Protein AF-0000000068873895 (afdb_homodimer)

Sequence (1008 aa):
MHIALLTNPASGQANVHFATAQELVSQGHRVTFLSAESCGSKVSRFRQCQPLSRQSLVHFISLGSAQIIQDYTKLAQVELSTMQGEPGSIRSLLTGINGAFGPSEIYADVANKVSATLEELDPDMVCVDCFSSPYIHGTRMAQRKHIVFVPCSPGLTASRGSFIPYPIAGNRKRSWGTLFENAVLQAHEFVHSRTDAKRRAKRRLLLKGFKLKSFGHSEDTWILPPYWKDDNCVAGVHFNTLGLADCPEQPSKLAFVGAGLCPDMSPVSSDPDEDVTWMNQALALEEDVVYMNMGSMFIWREEDFWNCMRAFQYVSEKLQGRVRFLVKINSPMAAVTDASLHFTIPQQDLPACVRLTHWVKNQAAIYSHPALRVFIHHGGGNSFNEAVHFGLPQLVLSQWFDTHEYGYCAEKFGLGFRSRRPPAIERRDVESKLLRMLGTEWPVYKENCMAWAVRSQIGGGAAAAARLVLAHAEQGSRSVSSQSSRKSSMCYLKEERFHEKTLVMHIALLTNPASGQANVHFATAQELVSQGHRVTFLSAESCGSKVSRFRQCQPLSRQSLVHFISLGSAQIIQDYTKLAQVELSTMQGEPGSIRSLLTGINGAFGPSEIYADVANKVSATLEELDPDMVCVDCFSSPYIHGTRMAQRKHIVFVPCSPGLTASRGSFIPYPIAGNRKRSWGTLFENAVLQAHEFVHSRTDAKRRAKRRLLLKGFKLKSFGHSEDTWILPPYWKDDNCVAGVHFNTLGLADCPEQPSKLAFVGAGLCPDMSPVSSDPDEDVTWMNQALALEEDVVYMNMGSMFIWREEDFWNCMRAFQYVSEKLQGRVRFLVKINSPMAAVTDASLHFTIPQQDLPACVRLTHWVKNQAAIYSHPALRVFIHHGGGNSFNEAVHFGLPQLVLSQWFDTHEYGYCAEKFGLGFRSRRPPAIERRDVESKLLRMLGTEWPVYKENCMAWAVRSQIGGGAAAAARLVLAHAEQGSRSVSSQSSRKSSMCYLKEERFHEKTLV

pLDDT: mean 89.48, std 14.22, range [26.8, 98.88]

Foldseek 3Di:
DEEEEEFFQACLFVQLVQLLVVLQLVVPAAYEYEAAPVNVVVQVLSLVPDDPVRSVRGHYDHLYHDPLGHHLLVVCLQCVVQLFDFQLDPSNQVSLLVSNQPDPVVLVSSLCSLLVVCVVVVGLEYEYEQQNVSNLLSCVLNVAQYEYEALFAQLVQADDDQQCARQRHPDHPSDPVRNVSVVVSVVVLVVCLPPPPSNVVQVCCSCVVSVDDDPDSSQSRGSGHNSCPDPSHQAYEYQDFQPLASRNHGDPRYAYQFASGGDQSFPPDPDDFPVLVVLVVLVVVQAAEEEEDAGSNDFDFPVLVVLVQVLQLVLCVVVVNRYAYEYEDEDDDPSHPPCRSDDDDDPVPGDPRYDYDHDGNDPPSVLQPPRYQEYEYQQRSNVLRSNLQSLHQYEHLHTHRRSSRSQVSSVVQLSFHYQPTPNGRHNVRSNVRCCCCVPPCVVVNSVSSVVSNVSSVVSPRSNVVNVVRVVSSVVSVVVVVVVVVVCVVVVVVVVVVVVVVVVD/DEEEEEFFQACLFVQLVQLLVVLQLVVPAAYEYEAAPVNVVVQVLSLVPDDPVRSVRGHYDHLYHDPLGHHLLQVCLQCVVQLFDFQLDPSNQVSLLVSNQPDPVVLVSSLCSLLVVCVVVVGLEYEYEQQNVSNLLSCVLNLAQYEYEALFAQQVQFDDDQQCARQRHPDHPSDPVRNVSVVVSVVVLVVCLPPPPSNVVQVCCSCVVSVDDDPDSSQRRGSGHNSCPDPSHQAYEYQDFQPLASRNHGDPRYAHQFASGGDQSFPPDPDDFPVLVVLVVLVVVQAAEEEEDAGSNDFDFPVLVVLVQVLQLVLCVVVVNRYAYEYEHEDRDPSHPPCRSDDDDDPVPGDPRYDYDHDGNDPPSVLQPPRYQEYEYQQRSNVLRSNLQSLHQYEHLHTHRRSSRSQVSSVVQLSFHYQPTPNGRHNVRSNVRCCCCVPPCVVVNSVSSVVSNVSSVVSPRSNVVNVVRVVVSVVSVVVVVVVVVVCVVVVVVVVVVVVVVVVD

Nearest PDB structures (foldseek):
  8hjo-assembly2_B  TM=6.829E-01  e=1.921E-16  Siraitia grosvenorii
  8hjh-assembly1_A  TM=6.631E-01  e=1.719E-16  Siraitia grosvenorii
  8hjo-assembly1_A  TM=6.732E-01  e=2.536E-16  Siraitia grosvenorii
  8hjh-assembly2_B  TM=6.670E-01  e=4.183E-16  Siraitia grosvenorii
  8j66-assembly1_A  TM=6.576E-01  e=1.137E-15  Siraitia grosvenorii

InterPro domains:
  IPR002213 UDP-glucuronosyl/UDP-glucosyltransferase [cd03784] (1-450)
  IPR010610 Erythromycin biosynthesis protein CIII-like, C-terminal domain [PF06722] (348-439)
  IPR050271 UDP-glycosyltransferase [PTHR48043] (16-452)

Solvent-accessible surface area (backbone atoms only — not comparable to full-atom values): 51120 Å² total; per-residue (Å²): 102,37,36,33,39,36,36,41,50,27,61,79,58,29,32,44,53,49,14,21,43,52,47,36,39,75,72,68,24,33,39,35,38,38,26,23,46,81,32,48,63,58,52,49,38,48,31,66,64,38,59,79,91,48,30,84,32,54,45,79,45,68,69,40,79,54,76,75,42,36,45,54,41,58,58,43,43,62,43,33,79,52,30,44,29,39,66,49,39,61,63,19,51,50,44,55,37,59,68,66,53,61,58,67,68,61,40,49,51,44,14,49,48,43,19,54,50,48,64,72,65,59,53,56,30,34,37,31,34,59,79,36,57,47,56,48,50,6,40,55,67,54,68,44,56,27,31,36,39,38,49,62,49,57,42,63,60,28,57,87,49,69,48,43,48,44,49,40,46,58,49,70,80,51,39,71,66,16,30,53,51,34,50,54,55,49,51,47,43,56,50,46,42,73,63,37,64,70,45,43,52,48,51,46,41,42,43,68,68,62,59,45,84,81,80,43,77,50,38,66,62,41,74,55,45,71,59,70,72,40,87,42,30,74,32,28,40,28,35,38,39,71,82,74,54,94,43,57,54,56,53,86,53,51,42,54,17,4,33,38,65,50,68,79,56,56,75,90,58,90,62,78,56,63,69,58,52,53,45,50,53,34,40,74,70,69,23,39,29,34,39,34,47,50,59,88,51,52,75,59,40,54,68,43,50,50,24,48,47,53,23,50,45,50,48,18,56,76,52,71,63,37,39,33,34,44,36,48,47,70,78,73,58,84,76,48,72,56,57,61,52,59,71,82,79,59,73,85,75,50,47,88,50,52,44,82,39,74,70,78,76,52,61,66,61,54,62,66,33,86,31,52,60,37,41,33,27,27,25,47,39,61,60,50,24,44,31,35,48,60,25,41,20,32,41,18,51,16,32,34,61,47,8,41,51,46,16,49,45,27,40,75,67,40,23,41,39,45,48,89,55,39,49,54,59,52,36,67,59,53,32,54,51,50,50,45,54,71,41,90,48,26,63,59,27,38,51,44,12,41,56,48,10,52,53,18,57,41,25,39,14,21,55,35,47,30,49,52,51,50,54,53,24,51,50,54,54,45,53,53,46,48,50,50,49,45,50,52,48,47,48,45,49,50,50,50,54,54,53,56,57,66,72,103,103,37,37,33,38,35,36,43,50,27,61,80,58,28,31,43,52,49,13,22,44,51,46,36,40,75,72,69,24,32,37,36,37,37,25,24,47,80,31,50,62,57,50,50,37,49,30,67,64,40,58,79,94,45,30,82,32,54,44,78,45,68,70,40,80,55,74,75,41,38,44,52,42,59,57,45,43,59,44,34,79,52,30,44,28,39,65,50,37,60,63,20,50,49,44,56,37,59,68,66,53,62,58,67,68,61,40,49,51,45,14,50,47,44,20,51,50,49,63,71,64,59,53,56,31,34,38,32,35,60,78,37,55,47,56,47,51,5,39,54,69,52,68,44,58,28,31,36,40,36,50,60,49,59,44,64,59,29,58,87,48,68,48,44,48,45,50,41,46,58,47,70,79,52,40,69,66,15,31,53,51,33,50,54,54,48,52,48,42,56,48,46,41,73,62,38,65,69,46,43,50,49,50,45,40,42,42,69,68,62,60,45,85,79,79,42,80,50,38,66,63,40,74,55,44,72,60,70,72,40,86,43,32,75,32,29,42,28,35,37,37,71,81,74,53,94,44,56,54,55,54,83,53,52,43,53,17,5,33,37,66,51,67,79,56,54,74,92,57,90,64,78,56,63,68,58,51,53,43,49,53,34,40,75,69,69,22,38,29,34,39,34,47,51,57,87,51,50,73,59,41,54,67,43,49,51,24,50,48,52,23,50,46,51,48,17,56,77,53,72,62,36,41,33,33,43,35,49,51,73,78,73,57,85,78,49,72,58,58,61,52,59,72,81,78,59,71,86,75,50,48,89,51,52,45,81,39,74,72,78,75,53,63,67,60,54,62,66,34,86,31,52,58,36,39,32,29,28,24,48,39,62,59,52,25,45,31,36,46,59,24,39,20,32,40,18,51,16,32,35,60,48,9,41,49,45,14,49,46,27,39,76,67,40,24,41,39,45,49,90,55,39,50,54,61,51,35,67,60,53,32,55,51,49,50,46,56,71,39,90,47,26,64,58,27,36,52,43,12,40,57,47,10,52,53,17,55,40,25,37,14,20,54,34,48,31,49,52,50,51,53,54,25,51,50,54,53,45,54,53,46,49,52,49,48,44,49,54,48,47,51,48,51,49,52,50,52,56,54,58,55,67,72,102

Structure (mmCIF, N/CA/C/O backbone):
data_AF-0000000068873895-model_v1
#
loop_
_entity.id
_entity.type
_entity.pdbx_description
1 polymer 'Putative glycosyltransferase'
#
loop_
_atom_site.group_PDB
_atom_site.id
_atom_site.type_symbol
_atom_site.label_atom_id
_atom_site.label_alt_id
_atom_site.label_comp_id
_atom_site.label_asym_id
_atom_site.label_entity_id
_atom_site.label_seq_id
_atom_site.pdbx_PDB_ins_code
_atom_site.Cartn_x
_atom_site.Cartn_y
_atom_site.Cartn_z
_atom_site.occupancy
_atom_site.B_iso_or_equiv
_atom_site.auth_seq_id
_atom_site.auth_comp_id
_atom_site.auth_asym_id
_atom_site.auth_atom_id
_atom_site.pdbx_PDB_model_num
ATOM 1 N N . MET A 1 1 ? 17.453 2.252 -22 1 96.31 1 MET A N 1
ATOM 2 C CA . MET A 1 1 ? 18.094 1.398 -21 1 96.31 1 MET A CA 1
ATOM 3 C C . MET A 1 1 ? 17.953 -0.073 -21.375 1 96.31 1 MET A C 1
ATOM 5 O O . MET A 1 1 ? 17.156 -0.427 -22.234 1 96.31 1 MET A O 1
ATOM 9 N N . HIS A 1 2 ? 18.812 -0.857 -20.828 1 98.25 2 HIS A N 1
ATOM 10 C CA . HIS A 1 2 ? 18.812 -2.299 -21.047 1 98.25 2 HIS A CA 1
ATOM 11 C C . HIS A 1 2 ? 18.547 -3.055 -19.75 1 98.25 2 HIS A C 1
ATOM 13 O O . HIS A 1 2 ? 19.344 -2.973 -18.797 1 98.25 2 HIS A O 1
ATOM 19 N N . ILE A 1 3 ? 17.422 -3.793 -19.766 1 98.75 3 ILE A N 1
ATOM 20 C CA . ILE A 1 3 ? 17.016 -4.512 -18.578 1 98.75 3 ILE A CA 1
ATOM 21 C C . ILE A 1 3 ? 17.094 -6.02 -18.812 1 98.75 3 ILE A C 1
ATOM 23 O O . ILE A 1 3 ? 16.578 -6.52 -19.828 1 98.75 3 ILE A O 1
ATOM 27 N N . ALA A 1 4 ? 17.75 -6.738 -17.938 1 98.88 4 ALA A N 1
ATOM 28 C CA . ALA A 1 4 ? 17.766 -8.195 -17.984 1 98.88 4 ALA A CA 1
ATOM 29 C C . ALA A 1 4 ? 16.672 -8.781 -17.094 1 98.88 4 ALA A C 1
ATOM 31 O O . ALA A 1 4 ? 16.531 -8.391 -15.93 1 98.88 4 ALA A O 1
ATOM 32 N N . LEU A 1 5 ? 15.914 -9.672 -17.656 1 98.81 5 LEU A N 1
ATOM 33 C CA . LEU A 1 5 ? 14.844 -10.352 -16.922 1 98.81 5 LEU A CA 1
ATOM 34 C C . LEU A 1 5 ? 15.141 -11.836 -16.781 1 98.81 5 LEU A C 1
ATOM 36 O O . LEU A 1 5 ? 15.211 -12.555 -17.781 1 98.81 5 LEU A O 1
ATOM 40 N N . LEU A 1 6 ? 15.305 -12.289 -15.57 1 98.62 6 LEU A N 1
ATOM 41 C CA . LEU A 1 6 ? 15.586 -13.695 -15.312 1 98.62 6 LEU A CA 1
ATOM 42 C C . LEU A 1 6 ? 14.383 -14.383 -14.688 1 98.62 6 LEU A C 1
ATOM 44 O O . LEU A 1 6 ? 13.953 -14.023 -13.586 1 98.62 6 LEU A O 1
ATOM 48 N N . THR A 1 7 ? 13.852 -15.398 -15.359 1 95.94 7 THR A N 1
ATOM 49 C CA . THR A 1 7 ? 12.68 -16.094 -14.836 1 95.94 7 THR A CA 1
ATOM 50 C C . THR A 1 7 ? 12.664 -17.547 -15.273 1 95.94 7 THR A C 1
ATOM 52 O O . THR A 1 7 ? 13.148 -17.875 -16.359 1 95.94 7 THR A O 1
ATOM 55 N N . ASN A 1 8 ? 12.141 -18.312 -14.367 1 91.5 8 ASN A N 1
ATOM 56 C CA . ASN A 1 8 ? 11.805 -19.672 -14.789 1 91.5 8 ASN A CA 1
ATOM 57 C C . ASN A 1 8 ? 10.648 -19.688 -15.773 1 91.5 8 ASN A C 1
ATOM 59 O O . ASN A 1 8 ? 9.836 -18.75 -15.805 1 91.5 8 ASN A O 1
ATOM 63 N N . PRO A 1 9 ? 10.555 -20.797 -16.562 1 93 9 PRO A N 1
ATOM 64 C CA . PRO A 1 9 ? 9.555 -20.844 -17.625 1 93 9 PRO A CA 1
ATOM 65 C C . PRO A 1 9 ? 8.133 -21 -17.094 1 93 9 PRO A C 1
ATOM 67 O O . PRO A 1 9 ? 7.164 -20.812 -17.828 1 93 9 PRO A O 1
ATOM 70 N N . ALA A 1 10 ? 7.949 -21.375 -15.883 1 90.38 10 ALA A N 1
ATOM 71 C CA . ALA A 1 10 ? 6.609 -21.562 -15.336 1 90.38 10 ALA A CA 1
ATOM 72 C C . ALA A 1 10 ? 5.789 -20.281 -15.438 1 90.38 10 ALA A C 1
ATOM 74 O O . ALA A 1 10 ? 6.277 -19.203 -15.102 1 90.38 10 ALA A O 1
ATOM 75 N N . SER A 1 11 ? 4.562 -20.391 -15.844 1 88.19 11 SER A N 1
ATOM 76 C CA . SER A 1 11 ? 3.721 -19.234 -16.094 1 88.19 11 SER A CA 1
ATOM 77 C C . SER A 1 11 ? 3.508 -18.406 -14.828 1 88.19 11 SER A C 1
ATOM 79 O O . SER A 1 11 ? 3.387 -17.188 -14.891 1 88.19 11 SER A O 1
ATOM 81 N N . GLY A 1 12 ? 3.438 -19.062 -13.773 1 88.62 12 GLY A N 1
ATOM 82 C CA . GLY A 1 12 ? 3.254 -18.344 -12.516 1 88.62 12 GLY A CA 1
ATOM 83 C C . GLY A 1 12 ? 4.32 -17.297 -12.258 1 88.62 12 GLY A C 1
ATOM 84 O O . GLY A 1 12 ? 4.031 -16.234 -11.703 1 88.62 12 GLY A O 1
ATOM 85 N N . GLN A 1 13 ? 5.492 -17.578 -12.727 1 92.38 13 GLN A N 1
ATOM 86 C CA . GLN A 1 13 ? 6.613 -16.672 -12.523 1 92.38 13 GLN A CA 1
ATOM 87 C C . GLN A 1 13 ? 6.844 -15.797 -13.758 1 92.38 13 GLN A C 1
ATOM 89 O O . GLN A 1 13 ? 7.02 -14.586 -13.648 1 92.38 13 GLN A O 1
ATOM 94 N N . ALA A 1 14 ? 6.746 -16.391 -14.852 1 94.81 14 ALA A N 1
ATOM 95 C CA . ALA A 1 14 ? 7.117 -15.727 -16.094 1 94.81 14 ALA A CA 1
ATOM 96 C C . ALA A 1 14 ? 6.125 -14.617 -16.438 1 94.81 14 ALA A C 1
ATOM 98 O O . ALA A 1 14 ? 6.504 -13.594 -17.031 1 94.81 14 ALA A O 1
ATOM 99 N N . ASN A 1 15 ? 4.898 -14.805 -16.094 1 94.44 15 ASN A N 1
ATOM 100 C CA . ASN A 1 15 ? 3.844 -13.891 -16.516 1 94.44 15 ASN A CA 1
ATOM 101 C C . ASN A 1 15 ? 4.109 -12.469 -16.031 1 94.44 15 ASN A C 1
ATOM 103 O O . ASN A 1 15 ? 3.928 -11.508 -16.766 1 94.44 15 ASN A O 1
ATOM 107 N N . VAL A 1 16 ? 4.559 -12.305 -14.828 1 96.94 16 VAL A N 1
ATOM 108 C CA . VAL A 1 16 ? 4.762 -10.961 -14.297 1 96.94 16 VAL A CA 1
ATOM 109 C C . VAL A 1 16 ? 5.996 -10.336 -14.945 1 96.94 16 VAL A C 1
ATOM 111 O O . VAL A 1 16 ? 6.066 -9.109 -15.102 1 96.94 16 VAL A O 1
ATOM 114 N N . HIS A 1 17 ? 6.922 -11.141 -15.383 1 98 17 HIS A N 1
ATOM 115 C CA . HIS A 1 17 ? 8.07 -10.633 -16.125 1 98 17 HIS A CA 1
ATOM 116 C C . HIS A 1 17 ? 7.656 -10.148 -17.516 1 98 17 HIS A C 1
ATOM 118 O O . HIS A 1 17 ? 8.078 -9.078 -17.953 1 98 17 HIS A O 1
ATOM 124 N N . PHE A 1 18 ? 6.805 -10.938 -18.094 1 97.69 18 PHE A N 1
ATOM 125 C CA . PHE A 1 18 ? 6.32 -10.523 -19.406 1 97.69 18 PHE A CA 1
ATOM 126 C C . PHE A 1 18 ? 5.477 -9.258 -19.297 1 97.69 18 PHE A C 1
ATOM 128 O O . PHE A 1 18 ? 5.566 -8.375 -20.156 1 97.69 18 PHE A O 1
ATOM 135 N N . ALA A 1 19 ? 4.688 -9.234 -18.312 1 97.19 19 ALA A N 1
ATOM 136 C CA . ALA A 1 19 ? 3.865 -8.055 -18.078 1 97.19 19 ALA A CA 1
ATOM 137 C C . ALA A 1 19 ? 4.73 -6.801 -17.953 1 97.19 19 ALA A C 1
ATOM 139 O O . ALA A 1 19 ? 4.461 -5.781 -18.578 1 97.19 19 ALA A O 1
ATOM 140 N N . THR A 1 20 ? 5.738 -6.883 -17.156 1 98.31 20 THR A N 1
ATOM 141 C CA . THR A 1 20 ? 6.633 -5.754 -16.938 1 98.31 20 THR A CA 1
ATOM 142 C C . THR A 1 20 ? 7.43 -5.434 -18.188 1 98.31 20 THR A C 1
ATOM 144 O O . THR A 1 20 ? 7.609 -4.266 -18.547 1 98.31 20 THR A O 1
ATOM 147 N N . ALA A 1 21 ? 7.836 -6.465 -18.875 1 98.5 21 ALA A N 1
ATOM 148 C CA . ALA A 1 21 ? 8.578 -6.297 -20.125 1 98.5 21 ALA A CA 1
ATOM 149 C C . ALA A 1 21 ? 7.754 -5.531 -21.156 1 98.5 21 ALA A C 1
ATOM 151 O O . ALA A 1 21 ? 8.289 -4.703 -21.891 1 98.5 21 ALA A O 1
ATOM 152 N N . GLN A 1 22 ? 6.496 -5.859 -21.203 1 97.5 22 GLN A N 1
ATOM 153 C CA . GLN A 1 22 ? 5.617 -5.164 -22.141 1 97.5 22 GLN A CA 1
ATOM 154 C C . GLN A 1 22 ? 5.664 -3.652 -21.922 1 97.5 22 GLN A C 1
ATOM 156 O O . GLN A 1 22 ? 5.758 -2.885 -22.875 1 97.5 22 GLN A O 1
ATOM 161 N N . GLU A 1 23 ? 5.609 -3.234 -20.688 1 97.69 23 GLU A N 1
ATOM 162 C CA . GLU A 1 23 ? 5.664 -1.818 -20.344 1 97.69 23 GLU A CA 1
ATOM 163 C C . GLU A 1 23 ? 7.016 -1.212 -20.719 1 97.69 23 GLU A C 1
ATOM 165 O O . GLU A 1 23 ? 7.078 -0.105 -21.25 1 97.69 23 GLU A O 1
ATOM 170 N N . LEU A 1 24 ? 8.062 -1.919 -20.453 1 98.38 24 LEU A N 1
ATOM 171 C CA . LEU A 1 24 ? 9.414 -1.442 -20.734 1 98.38 24 LEU A CA 1
ATOM 172 C C . LEU A 1 24 ? 9.633 -1.294 -22.25 1 98.38 24 LEU A C 1
ATOM 174 O O . LEU A 1 24 ? 10.117 -0.258 -22.703 1 98.38 24 LEU A O 1
ATOM 178 N N . VAL A 1 25 ? 9.242 -2.287 -22.984 1 98.12 25 VAL A N 1
ATOM 179 C CA . VAL A 1 25 ? 9.43 -2.301 -24.438 1 98.12 25 VAL A CA 1
ATOM 180 C C . VAL A 1 25 ? 8.586 -1.201 -25.078 1 98.12 25 VAL A C 1
ATOM 182 O O . VAL A 1 25 ? 9.039 -0.518 -26 1 98.12 25 VAL A O 1
ATOM 185 N N . SER A 1 26 ? 7.41 -1.039 -24.609 1 96.69 26 SER A N 1
ATOM 186 C CA . SER A 1 26 ? 6.531 -0.002 -25.156 1 96.69 26 SER A CA 1
ATOM 187 C C . SER A 1 26 ? 7.145 1.384 -24.969 1 96.69 26 SER A C 1
ATOM 189 O O . SER A 1 26 ? 6.867 2.295 -25.75 1 96.69 26 SER A O 1
ATOM 191 N N . GLN A 1 27 ? 7.957 1.521 -24 1 96.88 27 GLN A N 1
ATOM 192 C CA . GLN A 1 27 ? 8.594 2.803 -23.719 1 96.88 27 GLN A CA 1
ATOM 193 C C . GLN A 1 27 ? 9.945 2.91 -24.438 1 96.88 27 GLN A C 1
ATOM 195 O O . GLN A 1 27 ? 10.672 3.887 -24.25 1 96.88 27 GLN A O 1
ATOM 200 N N . GLY A 1 28 ? 10.305 1.881 -25.094 1 97.44 28 GLY A N 1
ATOM 201 C CA . GLY A 1 28 ? 11.484 1.948 -25.938 1 97.44 28 GLY A CA 1
ATOM 202 C C . GLY A 1 28 ? 12.727 1.369 -25.281 1 97.44 28 GLY A C 1
ATOM 203 O O . GLY A 1 28 ? 13.844 1.604 -25.734 1 97.44 28 GLY A O 1
ATOM 204 N N . HIS A 1 29 ? 12.586 0.614 -24.25 1 98.31 29 HIS A N 1
ATOM 205 C CA . HIS A 1 29 ? 13.734 0.037 -23.562 1 98.31 29 HIS A CA 1
ATOM 206 C C . HIS A 1 29 ? 14.016 -1.381 -24.047 1 98.31 29 HIS A C 1
ATOM 208 O O . HIS A 1 29 ? 13.086 -2.111 -24.406 1 98.31 29 HIS A O 1
ATOM 214 N N . ARG A 1 30 ? 15.227 -1.746 -24.031 1 98.44 30 ARG A N 1
ATOM 215 C CA . ARG A 1 30 ? 15.664 -3.08 -24.438 1 98.44 30 ARG A CA 1
ATOM 216 C C . ARG A 1 30 ? 15.539 -4.066 -23.281 1 98.44 30 ARG A C 1
ATOM 218 O O . ARG A 1 30 ? 15.914 -3.754 -22.141 1 98.44 30 ARG A O 1
ATOM 225 N N . VAL A 1 31 ? 15.008 -5.254 -23.609 1 98.75 31 VAL A N 1
ATOM 226 C CA . VAL A 1 31 ? 14.906 -6.285 -22.578 1 98.75 31 VAL A CA 1
ATOM 227 C C . VAL A 1 31 ? 15.562 -7.57 -23.078 1 98.75 31 VAL A C 1
ATOM 229 O O . VAL A 1 31 ? 15.453 -7.914 -24.266 1 98.75 31 VAL A O 1
ATOM 232 N N . THR A 1 32 ? 16.312 -8.219 -22.234 1 98.88 32 THR A N 1
ATOM 233 C CA . THR A 1 32 ? 16.859 -9.547 -22.5 1 98.88 32 THR A CA 1
ATOM 234 C C . THR A 1 32 ? 16.391 -10.547 -21.453 1 98.88 32 THR A C 1
ATOM 236 O O . THR A 1 32 ? 16.672 -10.383 -20.266 1 98.88 32 THR A O 1
ATOM 239 N N . PHE A 1 33 ? 15.727 -11.539 -21.953 1 98.75 33 PHE A N 1
ATOM 240 C CA . PHE A 1 33 ? 15.305 -12.617 -21.078 1 98.75 33 PHE A CA 1
ATOM 241 C C . PHE A 1 33 ? 16.406 -13.656 -20.922 1 98.75 33 PHE A C 1
ATOM 243 O O . PHE A 1 33 ? 17.031 -14.062 -21.922 1 98.75 33 PHE A O 1
ATOM 250 N N . LEU A 1 34 ? 16.719 -14 -19.75 1 98.62 34 LEU A N 1
ATOM 251 C CA . LEU A 1 34 ? 17.562 -15.156 -19.438 1 98.62 34 LEU A CA 1
ATOM 252 C C . LEU A 1 34 ? 16.75 -16.25 -18.75 1 98.62 34 LEU A C 1
ATOM 254 O O . LEU A 1 34 ? 16.125 -16 -17.719 1 98.62 34 LEU A O 1
ATOM 258 N N . SER A 1 35 ? 16.703 -17.406 -19.297 1 97.88 35 SER A N 1
ATOM 259 C CA . SER A 1 35 ? 15.883 -18.5 -18.781 1 97.88 35 SER A CA 1
ATOM 260 C C . SER A 1 35 ? 16.312 -19.828 -19.375 1 97.88 35 SER A C 1
ATOM 262 O O . SER A 1 35 ? 17.312 -19.906 -20.094 1 97.88 35 SER A O 1
ATOM 264 N N . ALA A 1 36 ? 15.648 -20.844 -18.906 1 95.88 36 ALA A N 1
ATOM 265 C CA . ALA A 1 36 ? 15.852 -22.156 -19.531 1 95.88 36 ALA A CA 1
ATOM 266 C C . ALA A 1 36 ? 15.492 -22.125 -21.016 1 95.88 36 ALA A C 1
ATOM 268 O O . ALA A 1 36 ? 14.734 -21.25 -21.453 1 95.88 36 ALA A O 1
ATOM 269 N N . GLU A 1 37 ? 15.984 -23.109 -21.656 1 95.38 37 GLU A N 1
ATOM 270 C CA . GLU A 1 37 ? 15.805 -23.188 -23.094 1 95.38 37 GLU A CA 1
ATOM 271 C C . GLU A 1 37 ? 14.32 -23.234 -23.469 1 95.38 37 GLU A C 1
ATOM 273 O O . GLU A 1 37 ? 13.906 -22.641 -24.469 1 95.38 37 GLU A O 1
ATOM 278 N N . SER A 1 38 ? 13.562 -23.859 -22.719 1 92.25 38 SER A N 1
ATOM 279 C CA . SER A 1 38 ? 12.148 -24.062 -23.016 1 92.25 38 SER A CA 1
ATOM 280 C C . SER A 1 38 ? 11.383 -22.75 -22.969 1 92.25 38 SER A C 1
ATOM 282 O O . SER A 1 38 ? 10.289 -22.641 -23.531 1 92.25 38 SER A O 1
ATOM 284 N N . CYS A 1 39 ? 11.922 -21.75 -22.375 1 95.56 39 CYS A N 1
ATOM 285 C CA . CYS A 1 39 ? 11.258 -20.453 -22.281 1 95.56 39 CYS A CA 1
ATOM 286 C C . CYS A 1 39 ? 11.398 -19.672 -23.594 1 95.56 39 CYS A C 1
ATOM 288 O O . CYS A 1 39 ? 10.703 -18.688 -23.797 1 95.56 39 CYS A O 1
ATOM 290 N N . GLY A 1 40 ? 12.25 -20.125 -24.422 1 96.19 40 GLY A N 1
ATOM 291 C CA . GLY A 1 40 ? 12.523 -19.453 -25.688 1 96.19 40 GLY A CA 1
ATOM 292 C C . GLY A 1 40 ? 11.289 -19.281 -26.547 1 96.19 40 GLY A C 1
ATOM 293 O O . GLY A 1 40 ? 11.094 -18.234 -27.156 1 96.19 40 GLY A O 1
ATOM 294 N N . SER A 1 41 ? 10.484 -20.266 -26.578 1 93.62 41 SER A N 1
ATOM 295 C CA . SER A 1 41 ? 9.273 -20.203 -27.391 1 93.62 41 SER A CA 1
ATOM 296 C C . SER A 1 41 ? 8.328 -19.125 -26.875 1 93.62 41 SER A C 1
ATOM 298 O O . SER A 1 41 ? 7.703 -18.406 -27.656 1 93.62 41 SER A O 1
ATOM 300 N N . LYS A 1 42 ? 8.211 -19.016 -25.594 1 93.5 42 LYS A N 1
ATOM 301 C CA . LYS A 1 42 ? 7.363 -17.984 -25 1 93.5 42 LYS A CA 1
ATOM 302 C C . LYS A 1 42 ? 7.895 -16.594 -25.297 1 93.5 42 LYS A C 1
ATOM 304 O O . LYS A 1 42 ? 7.129 -15.68 -25.641 1 93.5 42 LYS A O 1
ATOM 309 N N . VAL A 1 43 ? 9.18 -16.453 -25.203 1 97.19 43 VAL A N 1
ATOM 310 C CA . VAL A 1 43 ? 9.789 -15.164 -25.469 1 97.19 43 VAL A CA 1
ATOM 311 C C . VAL A 1 43 ? 9.609 -14.797 -26.938 1 97.19 43 VAL A C 1
ATOM 313 O O . VAL A 1 43 ? 9.359 -13.641 -27.266 1 97.19 43 VAL A O 1
ATOM 316 N N . SER A 1 44 ? 9.742 -15.773 -27.75 1 95.94 44 SER A N 1
ATOM 317 C CA . SER A 1 44 ? 9.531 -15.555 -29.172 1 95.94 44 SER A CA 1
ATOM 318 C C . SER A 1 44 ? 8.117 -15.062 -29.453 1 95.94 44 SER A C 1
ATOM 320 O O . SER A 1 44 ? 7.918 -14.141 -30.234 1 95.94 44 SER A O 1
ATOM 322 N N . ARG A 1 45 ? 7.184 -15.703 -28.828 1 92.81 45 ARG A N 1
ATOM 323 C CA . ARG A 1 45 ? 5.797 -15.273 -28.984 1 92.81 45 ARG A CA 1
ATOM 324 C C . ARG A 1 45 ? 5.605 -13.844 -28.484 1 92.81 45 ARG A C 1
ATOM 326 O O . ARG A 1 45 ? 4.926 -13.047 -29.125 1 92.81 45 ARG A O 1
ATOM 333 N N . PHE A 1 46 ? 6.156 -13.562 -27.391 1 95.56 46 PHE A N 1
ATOM 334 C CA . PHE A 1 46 ? 6.098 -12.211 -26.844 1 95.56 46 PHE A CA 1
ATOM 335 C C . PHE A 1 46 ? 6.676 -11.203 -27.828 1 95.56 46 PHE A C 1
ATOM 337 O O . PHE A 1 46 ? 6.082 -10.141 -28.047 1 95.56 46 PHE A O 1
ATOM 344 N N . ARG A 1 47 ? 7.805 -11.539 -28.344 1 96.31 47 ARG A N 1
ATOM 345 C CA . ARG A 1 47 ? 8.461 -10.68 -29.312 1 96.31 47 ARG A CA 1
ATOM 346 C C . ARG A 1 47 ? 7.566 -10.445 -30.531 1 96.31 47 ARG A C 1
ATOM 348 O O . ARG A 1 47 ? 7.422 -9.312 -30.984 1 96.31 47 ARG A O 1
ATOM 355 N N . GLN A 1 48 ? 6.953 -11.445 -30.969 1 92.94 48 GLN A N 1
ATOM 356 C CA . GLN A 1 48 ? 6.125 -11.383 -32.156 1 92.94 48 GLN A CA 1
ATOM 357 C C . GLN A 1 48 ? 4.879 -10.531 -31.922 1 92.94 48 GLN A C 1
ATOM 359 O O . GLN A 1 48 ? 4.32 -9.961 -32.844 1 92.94 48 GLN A O 1
ATOM 364 N N . CYS A 1 49 ? 4.488 -10.477 -30.719 1 90.38 49 CYS A N 1
ATOM 365 C CA . CYS A 1 49 ? 3.285 -9.719 -30.375 1 90.38 49 CYS A CA 1
ATOM 366 C C . CYS A 1 49 ? 3.58 -8.227 -30.297 1 90.38 49 CYS A C 1
ATOM 368 O O . CYS A 1 49 ? 2.66 -7.41 -30.281 1 90.38 49 CYS A O 1
ATOM 370 N N . GLN A 1 50 ? 4.832 -7.938 -30.328 1 93.44 50 GLN A N 1
ATOM 371 C CA . GLN A 1 50 ? 5.195 -6.527 -30.297 1 93.44 50 GLN A CA 1
ATOM 372 C C . GLN A 1 50 ? 5.043 -5.879 -31.672 1 93.44 50 GLN A C 1
ATOM 374 O O . GLN A 1 50 ? 5.113 -6.559 -32.688 1 93.44 50 GLN A O 1
ATOM 379 N N . PRO A 1 51 ? 4.809 -4.488 -31.672 1 91.94 51 PRO A N 1
ATOM 380 C CA . PRO A 1 51 ? 4.941 -3.803 -32.969 1 91.94 51 PRO A CA 1
ATOM 381 C C . PRO A 1 51 ? 6.293 -4.051 -33.625 1 91.94 51 PRO A C 1
ATOM 383 O O . PRO A 1 51 ? 7.309 -4.184 -32.938 1 91.94 51 PRO A O 1
ATOM 386 N N . LEU A 1 52 ? 6.344 -4.082 -34.906 1 93.88 52 LEU A N 1
ATOM 387 C CA . LEU A 1 52 ? 7.535 -4.422 -35.688 1 93.88 52 LEU A CA 1
ATOM 388 C C . LEU A 1 52 ? 8.719 -3.561 -35.25 1 93.88 52 LEU A C 1
ATOM 390 O O . LEU A 1 52 ? 9.844 -4.055 -35.125 1 93.88 52 LEU A O 1
ATOM 394 N N . SER A 1 53 ? 8.453 -2.322 -34.969 1 94.69 53 SER A N 1
ATOM 395 C CA . SER A 1 53 ? 9.5 -1.371 -34.625 1 94.69 53 SER A CA 1
ATOM 396 C C . SER A 1 53 ? 10.109 -1.682 -33.25 1 94.69 53 SER A C 1
ATOM 398 O O . SER A 1 53 ? 11.188 -1.188 -32.938 1 94.69 53 SER A O 1
ATOM 400 N N . ARG A 1 54 ? 9.406 -2.582 -32.469 1 96.19 54 ARG A N 1
ATOM 401 C CA . ARG A 1 54 ? 9.852 -2.814 -31.109 1 96.19 54 ARG A CA 1
ATOM 402 C C . ARG A 1 54 ? 10.359 -4.246 -30.938 1 96.19 54 ARG A C 1
ATOM 404 O O . ARG A 1 54 ? 10.883 -4.598 -29.891 1 96.19 54 ARG A O 1
ATOM 411 N N . GLN A 1 55 ? 10.289 -5.07 -31.859 1 96.81 55 GLN A N 1
ATOM 412 C CA . GLN A 1 55 ? 10.664 -6.477 -31.766 1 96.81 55 GLN A CA 1
ATOM 413 C C . GLN A 1 55 ? 12.164 -6.633 -31.531 1 96.81 55 GLN A C 1
ATOM 415 O O . GLN A 1 55 ? 12.594 -7.57 -30.844 1 96.81 55 GLN A O 1
ATOM 420 N N . SER A 1 56 ? 12.906 -5.676 -32.062 1 97.44 56 SER A N 1
ATOM 421 C CA . SER A 1 56 ? 14.359 -5.746 -31.953 1 97.44 56 SER A CA 1
ATOM 422 C C . SER A 1 56 ? 14.805 -5.469 -30.516 1 97.44 56 SER A C 1
ATOM 424 O O . SER A 1 56 ? 15.961 -5.707 -30.156 1 97.44 56 SER A O 1
ATOM 426 N N . LEU A 1 57 ? 13.875 -5.004 -29.75 1 98.38 57 LEU A N 1
ATOM 427 C CA . LEU A 1 57 ? 14.195 -4.66 -28.375 1 98.38 57 LEU A CA 1
ATOM 428 C C . LEU A 1 57 ? 14.086 -5.879 -27.469 1 98.38 57 LEU A C 1
ATOM 430 O O . LEU A 1 57 ? 14.477 -5.828 -26.297 1 98.38 57 LEU A O 1
ATOM 434 N N . VAL A 1 58 ? 13.586 -7.012 -27.953 1 98.62 58 VAL A N 1
ATOM 435 C CA . VAL A 1 58 ? 13.344 -8.203 -27.141 1 98.62 58 VAL A CA 1
ATOM 436 C C . VAL A 1 58 ? 14.359 -9.281 -27.5 1 98.62 58 VAL A C 1
ATOM 438 O O . VAL A 1 58 ? 14.398 -9.75 -28.641 1 98.62 58 VAL A O 1
ATOM 441 N N . HIS A 1 59 ? 15.125 -9.672 -26.547 1 98.69 59 HIS A N 1
ATOM 442 C CA . HIS A 1 59 ? 16.172 -10.664 -26.75 1 98.69 59 HIS A CA 1
ATOM 443 C C . HIS A 1 59 ? 16.031 -11.828 -25.781 1 98.69 59 HIS A C 1
ATOM 445 O O . HIS A 1 59 ? 15.375 -11.688 -24.734 1 98.69 59 HIS A O 1
ATOM 451 N N . PHE A 1 60 ? 16.641 -12.969 -26.172 1 98.69 60 PHE A N 1
ATOM 452 C CA . PHE A 1 60 ? 16.594 -14.172 -25.328 1 98.69 60 PHE A CA 1
ATOM 453 C C . PHE A 1 60 ? 17.969 -14.844 -25.297 1 98.69 60 PHE A C 1
ATOM 455 O O . PHE A 1 60 ? 18.625 -14.977 -26.328 1 98.69 60 PHE A O 1
ATOM 462 N N . ILE A 1 61 ? 18.391 -15.148 -24.125 1 98.56 61 ILE A N 1
ATOM 463 C CA . ILE A 1 61 ? 19.594 -15.953 -23.922 1 98.56 61 ILE A CA 1
ATOM 464 C C . ILE A 1 61 ? 19.25 -17.219 -23.125 1 98.56 61 ILE A C 1
ATOM 466 O O . ILE A 1 61 ? 18.719 -17.125 -22.016 1 98.56 61 ILE A O 1
ATOM 470 N N . SER A 1 62 ? 19.562 -18.359 -23.641 1 97.94 62 SER A N 1
ATOM 471 C CA . SER A 1 62 ? 19.312 -19.625 -22.984 1 97.94 62 SER A CA 1
ATOM 472 C C . SER A 1 62 ? 20.375 -19.922 -21.922 1 97.94 62 SER A C 1
ATOM 474 O O . SER A 1 62 ? 21.562 -19.766 -22.188 1 97.94 62 SER A O 1
ATOM 476 N N . LEU A 1 63 ? 19.922 -20.328 -20.828 1 96.94 63 LEU A N 1
ATOM 477 C CA . LEU A 1 63 ? 20.844 -20.719 -19.766 1 96.94 63 LEU A CA 1
ATOM 478 C C . LEU A 1 63 ? 21 -22.234 -19.703 1 96.94 63 LEU A C 1
ATOM 480 O O . LEU A 1 63 ? 21.609 -22.75 -18.766 1 96.94 63 LEU A O 1
ATOM 484 N N . GLY A 1 64 ? 20.391 -22.859 -20.641 1 94.5 64 GLY A N 1
ATOM 485 C CA . GLY A 1 64 ? 20.531 -24.297 -20.734 1 94.5 64 GLY A CA 1
ATOM 486 C C . GLY A 1 64 ? 19.234 -25.031 -20.469 1 94.5 64 GLY A C 1
ATOM 487 O O . GLY A 1 64 ? 18.156 -24.438 -20.516 1 94.5 64 GLY A O 1
ATOM 488 N N . SER A 1 65 ? 19.359 -26.453 -20.219 1 90.94 65 SER A N 1
ATOM 489 C CA . SER A 1 65 ? 18.172 -27.297 -20.094 1 90.94 65 SER A CA 1
ATOM 490 C C . SER A 1 65 ? 18.234 -28.172 -18.844 1 90.94 65 SER A C 1
ATOM 492 O O . SER A 1 65 ? 17.609 -29.219 -18.781 1 90.94 65 SER A O 1
ATOM 494 N N . ALA A 1 66 ? 19.016 -27.656 -17.984 1 87.56 66 ALA A N 1
ATOM 495 C CA . ALA A 1 66 ? 19.078 -28.422 -16.734 1 87.56 66 ALA A CA 1
ATOM 496 C C . ALA A 1 66 ? 17.703 -28.516 -16.078 1 87.56 66 ALA A C 1
ATOM 498 O O . ALA A 1 66 ? 16.938 -27.547 -16.109 1 87.56 66 ALA A O 1
ATOM 499 N N . GLN A 1 67 ? 17.422 -29.562 -15.406 1 82.06 67 GLN A N 1
ATOM 500 C CA . GLN A 1 67 ? 16.109 -29.828 -14.82 1 82.06 67 GLN A CA 1
ATOM 501 C C . GLN A 1 67 ? 15.758 -28.766 -13.766 1 82.06 67 GLN A C 1
ATOM 503 O O . GLN A 1 67 ? 14.602 -28.375 -13.633 1 82.06 67 GLN A O 1
ATOM 508 N N . ILE A 1 68 ? 16.703 -28.266 -13.094 1 84.44 68 ILE A N 1
ATOM 509 C CA . ILE A 1 68 ? 16.484 -27.375 -11.953 1 84.44 68 ILE A CA 1
ATOM 510 C C . ILE A 1 68 ? 15.992 -26.016 -12.445 1 84.44 68 ILE A C 1
ATOM 512 O O . ILE A 1 68 ? 15.484 -25.219 -11.656 1 84.44 68 ILE A O 1
ATOM 516 N N . ILE A 1 69 ? 16.156 -25.734 -13.734 1 87.5 69 ILE A N 1
ATOM 517 C CA . ILE A 1 69 ? 15.734 -24.422 -14.219 1 87.5 69 ILE A CA 1
ATOM 518 C C . ILE A 1 69 ? 14.617 -24.578 -15.242 1 87.5 69 ILE A C 1
ATOM 520 O O . ILE A 1 69 ? 14.188 -23.609 -15.852 1 87.5 69 ILE A O 1
ATOM 524 N N . GLN A 1 70 ? 14.203 -25.797 -15.352 1 82.38 70 GLN A N 1
ATOM 525 C CA . GLN A 1 70 ? 13.078 -26.031 -16.25 1 82.38 70 GLN A CA 1
ATOM 526 C C . GLN A 1 70 ? 11.758 -25.641 -15.594 1 82.38 70 GLN A C 1
ATOM 528 O O . GLN A 1 70 ? 11.742 -25.141 -14.461 1 82.38 70 GLN A O 1
ATOM 533 N N . ASP A 1 71 ? 10.789 -25.812 -16.344 1 78.12 71 ASP A N 1
ATOM 534 C CA . ASP A 1 71 ? 9.445 -25.453 -15.914 1 78.12 71 ASP A CA 1
ATOM 535 C C . ASP A 1 71 ? 9.055 -26.172 -14.625 1 78.12 71 ASP A C 1
ATOM 537 O O . ASP A 1 71 ? 8.859 -27.391 -14.625 1 78.12 71 ASP A O 1
ATOM 541 N N . TYR A 1 72 ? 9 -25.469 -13.617 1 77.44 72 TYR A N 1
ATOM 542 C CA . TYR A 1 72 ? 8.711 -25.984 -12.289 1 77.44 72 TYR A CA 1
ATOM 543 C C . TYR A 1 72 ? 7.363 -26.703 -12.266 1 77.44 72 TYR A C 1
ATOM 545 O O . TYR A 1 72 ? 7.137 -27.578 -11.43 1 77.44 72 TYR A O 1
ATOM 553 N N . THR A 1 73 ? 6.555 -26.328 -13.133 1 77.06 73 THR A N 1
ATOM 554 C CA . THR A 1 73 ? 5.23 -26.938 -13.203 1 77.06 73 THR A CA 1
ATOM 555 C C . THR A 1 73 ? 5.336 -28.453 -13.375 1 77.06 73 THR A C 1
ATOM 557 O O . THR A 1 73 ? 4.59 -29.203 -12.75 1 77.06 73 THR A O 1
ATOM 560 N N . LYS A 1 74 ? 6.23 -28.859 -14.086 1 74.38 74 LYS A N 1
ATOM 561 C CA . LYS A 1 74 ? 6.395 -30.281 -14.359 1 74.38 74 LYS A CA 1
ATOM 562 C C . LYS A 1 74 ? 6.852 -31.031 -13.109 1 74.38 74 LYS A C 1
ATOM 564 O O . LYS A 1 74 ? 6.32 -32.094 -12.781 1 74.38 74 LYS A O 1
ATOM 569 N N . LEU A 1 75 ? 7.781 -30.453 -12.477 1 72.94 75 LEU A N 1
ATOM 570 C CA . LEU A 1 75 ? 8.266 -31.047 -11.242 1 72.94 75 LEU A CA 1
ATOM 571 C C . LEU A 1 75 ? 7.172 -31.078 -10.18 1 72.94 75 LEU A C 1
ATOM 573 O O . LEU A 1 75 ? 7.004 -32.062 -9.469 1 72.94 75 LEU A O 1
ATOM 577 N N . ALA A 1 76 ? 6.508 -30.016 -10.141 1 75.5 76 ALA A N 1
ATOM 578 C CA . ALA A 1 76 ? 5.434 -29.922 -9.156 1 75.5 76 ALA A CA 1
ATOM 579 C C . ALA A 1 76 ? 4.359 -30.969 -9.406 1 75.5 76 ALA A C 1
ATOM 581 O O . ALA A 1 76 ? 3.83 -31.562 -8.469 1 75.5 76 ALA A O 1
ATOM 582 N N . GLN A 1 77 ? 4.098 -31.219 -10.594 1 77.06 77 GLN A N 1
ATOM 583 C CA . GLN A 1 77 ? 3.064 -32.188 -10.945 1 77.06 77 GLN A CA 1
ATOM 584 C C . GLN A 1 77 ? 3.488 -33.625 -10.57 1 77.06 77 GLN A C 1
ATOM 586 O O . GLN A 1 77 ? 2.66 -34.438 -10.156 1 77.06 77 GLN A O 1
ATOM 591 N N . VAL A 1 78 ? 4.746 -33.812 -10.656 1 74 78 VAL A N 1
ATOM 592 C CA . VAL A 1 78 ? 5.273 -35.125 -10.297 1 74 78 VAL A CA 1
ATOM 593 C C . VAL A 1 78 ? 5.168 -35.312 -8.781 1 74 78 VAL A C 1
ATOM 595 O O . VAL A 1 78 ? 4.863 -36.406 -8.32 1 74 78 VAL A O 1
ATOM 598 N N . GLU A 1 79 ? 5.379 -34.25 -8.109 1 78.44 79 GLU A N 1
ATOM 599 C CA . GLU A 1 79 ? 5.398 -34.344 -6.652 1 78.44 79 GLU A CA 1
ATOM 600 C C . GLU A 1 79 ? 4.102 -33.812 -6.051 1 78.44 79 GLU A C 1
ATOM 602 O O . GLU A 1 79 ? 4.07 -33.406 -4.887 1 78.44 79 GLU A O 1
ATOM 607 N N . LEU A 1 80 ? 3.139 -33.781 -6.828 1 78.69 80 LEU A N 1
ATOM 608 C CA . LEU A 1 80 ? 1.916 -33.094 -6.426 1 78.69 80 LEU A CA 1
ATOM 609 C C . LEU A 1 80 ? 1.328 -33.719 -5.168 1 78.69 80 LEU A C 1
ATOM 611 O O . LEU A 1 80 ? 0.88 -33 -4.262 1 78.69 80 LEU A O 1
ATOM 615 N N . SER A 1 81 ? 1.362 -35 -5.109 1 78.62 81 SER A N 1
ATOM 616 C CA . SER A 1 81 ? 0.754 -35.719 -3.984 1 78.62 81 SER A CA 1
ATOM 617 C C . SER A 1 81 ? 1.44 -35.344 -2.672 1 78.62 81 SER A C 1
ATOM 619 O O . SER A 1 81 ? 0.793 -35.281 -1.625 1 78.62 81 SER A O 1
ATOM 621 N N . THR A 1 82 ? 2.646 -35.062 -2.777 1 83.88 82 THR A N 1
ATOM 622 C CA . THR A 1 82 ? 3.391 -34.688 -1.577 1 83.88 82 THR A CA 1
ATOM 623 C C . THR A 1 82 ? 3.297 -33.188 -1.313 1 83.88 82 THR A C 1
ATOM 625 O O . THR A 1 82 ? 3.393 -32.75 -0.166 1 83.88 82 THR A O 1
ATOM 628 N N . MET A 1 83 ? 3.084 -32.531 -2.332 1 87.56 83 MET A N 1
ATOM 629 C CA . MET A 1 83 ? 3.008 -31.062 -2.209 1 87.56 83 MET A CA 1
ATOM 630 C C . MET A 1 83 ? 1.664 -30.641 -1.627 1 87.56 83 MET A C 1
ATOM 632 O O . MET A 1 83 ? 1.594 -29.688 -0.856 1 87.56 83 MET A O 1
ATOM 636 N N . GLN A 1 84 ? 0.717 -31.375 -2.016 1 90.38 84 GLN A N 1
ATOM 637 C CA . GLN A 1 84 ? -0.605 -31.078 -1.478 1 90.38 84 GLN A CA 1
ATOM 638 C C . GLN A 1 84 ? -0.671 -31.375 0.017 1 90.38 84 GLN A C 1
ATOM 640 O O . GLN A 1 84 ? -0.187 -32.406 0.469 1 90.38 84 GLN A O 1
ATOM 645 N N . GLY A 1 85 ? -1.22 -30.422 0.7 1 92.5 85 GLY A N 1
ATOM 646 C CA . GLY A 1 85 ? -1.345 -30.594 2.141 1 92.5 85 GLY A CA 1
ATOM 647 C C . GLY A 1 85 ? -2.215 -29.531 2.787 1 92.5 85 GLY A C 1
ATOM 648 O O . GLY A 1 85 ? -2.49 -28.484 2.184 1 92.5 85 GLY A O 1
ATOM 649 N N . GLU A 1 86 ? -2.621 -29.844 3.957 1 94.56 86 GLU A N 1
ATOM 650 C CA . GLU A 1 86 ? -3.426 -28.906 4.727 1 94.56 86 GLU A CA 1
ATOM 651 C C . GLU A 1 86 ? -2.596 -27.703 5.176 1 94.56 86 GLU A C 1
ATOM 653 O O . GLU A 1 86 ? -1.363 -27.75 5.148 1 94.56 86 GLU A O 1
ATOM 658 N N . PRO A 1 87 ? -3.27 -26.609 5.527 1 94.06 87 PRO A 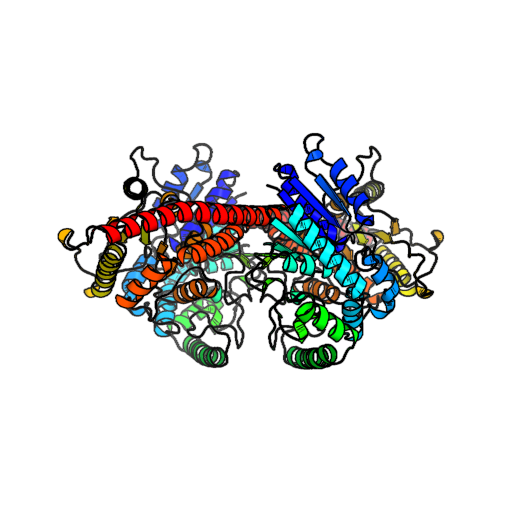N 1
ATOM 659 C CA . PRO A 1 87 ? -2.504 -25.5 6.098 1 94.06 87 PRO A CA 1
ATOM 660 C C . PRO A 1 87 ? -1.616 -25.938 7.262 1 94.06 87 PRO A C 1
ATOM 662 O O . PRO A 1 87 ? -2.062 -26.672 8.141 1 94.06 87 PRO A O 1
ATOM 665 N N . GLY A 1 88 ? -0.363 -25.531 7.211 1 92.06 88 GLY A N 1
ATOM 666 C CA . GLY A 1 88 ? 0.572 -25.891 8.266 1 92.06 88 GLY A CA 1
ATOM 667 C C . GLY A 1 88 ? 1.327 -27.172 7.992 1 92.06 88 GLY A C 1
ATOM 668 O O . GLY A 1 88 ? 2.168 -27.594 8.789 1 92.06 88 GLY A O 1
ATOM 669 N N . SER A 1 89 ? 1.149 -27.75 6.863 1 93.38 89 SER A N 1
ATOM 670 C CA . SER A 1 89 ? 1.766 -29.031 6.539 1 93.38 89 SER A CA 1
ATOM 671 C C . SER A 1 89 ? 3.27 -28.875 6.336 1 93.38 89 SER A C 1
ATOM 673 O O . SER A 1 89 ? 3.713 -28.312 5.336 1 93.38 89 SER A O 1
ATOM 675 N N . ILE A 1 90 ? 4.02 -29.5 7.176 1 91.81 90 ILE A N 1
ATOM 676 C CA . ILE A 1 90 ? 5.477 -29.484 7.098 1 91.81 90 ILE A CA 1
ATOM 677 C C . ILE A 1 90 ? 5.934 -30.281 5.883 1 91.81 90 ILE A C 1
ATOM 679 O O . ILE A 1 90 ? 6.871 -29.891 5.188 1 91.81 90 ILE A O 1
ATOM 683 N N . ARG A 1 91 ? 5.27 -31.375 5.656 1 89.88 91 ARG A N 1
ATOM 684 C CA . ARG A 1 91 ? 5.594 -32.219 4.504 1 89.88 91 ARG A CA 1
ATOM 685 C C . ARG A 1 91 ? 5.48 -31.422 3.205 1 89.88 91 ARG A C 1
ATOM 687 O O . ARG A 1 91 ? 6.348 -31.516 2.332 1 89.88 91 ARG A O 1
ATOM 694 N N . SER A 1 92 ? 4.414 -30.719 3.08 1 90.06 92 SER A N 1
ATOM 695 C CA . SER A 1 92 ? 4.211 -29.875 1.905 1 90.06 92 SER A CA 1
ATOM 696 C C . SER A 1 92 ? 5.34 -28.859 1.744 1 90.06 92 SER A C 1
ATOM 698 O O . SER A 1 92 ? 5.875 -28.688 0.647 1 90.06 92 SER A O 1
ATOM 700 N N . LEU A 1 93 ? 5.699 -28.266 2.805 1 89.06 93 LEU A N 1
ATOM 701 C CA . LEU A 1 93 ? 6.762 -27.266 2.801 1 89.06 93 LEU A CA 1
ATOM 702 C C . LEU A 1 93 ? 8.086 -27.891 2.365 1 89.06 93 LEU A C 1
ATOM 704 O O . LEU A 1 93 ? 8.789 -27.328 1.52 1 89.06 93 LEU A O 1
ATOM 708 N N . LEU A 1 94 ? 8.367 -29 2.912 1 88.25 94 LEU A N 1
ATOM 709 C CA . LEU A 1 94 ? 9.625 -29.672 2.619 1 88.25 94 LEU A CA 1
ATOM 710 C C . LEU A 1 94 ? 9.688 -30.109 1.156 1 88.25 94 LEU A C 1
ATOM 712 O O . LEU A 1 94 ? 10.75 -30.047 0.531 1 88.25 94 LEU A O 1
ATOM 716 N N . THR A 1 95 ? 8.578 -30.5 0.667 1 86.5 95 THR A N 1
ATOM 717 C CA . THR A 1 95 ? 8.523 -30.844 -0.749 1 86.5 95 THR A CA 1
ATOM 718 C C . THR A 1 95 ? 8.852 -29.641 -1.617 1 86.5 95 THR A C 1
ATOM 720 O O . THR A 1 95 ? 9.594 -29.75 -2.598 1 86.5 95 THR A O 1
ATOM 723 N N . GLY A 1 96 ? 8.32 -28.531 -1.243 1 84.31 96 GLY A N 1
ATOM 724 C CA . GLY A 1 96 ? 8.633 -27.297 -1.959 1 84.31 96 GLY A CA 1
ATOM 725 C C . GLY A 1 96 ? 10.102 -26.922 -1.87 1 84.31 96 GLY A C 1
ATOM 726 O O . GLY A 1 96 ? 10.703 -26.531 -2.871 1 84.31 96 GLY A O 1
ATOM 727 N N . ILE A 1 97 ? 10.633 -27.031 -0.739 1 84.88 97 ILE A N 1
ATOM 728 C CA . ILE A 1 97 ? 12.023 -26.656 -0.509 1 84.88 97 ILE A CA 1
ATOM 729 C C . ILE A 1 97 ? 12.945 -27.594 -1.291 1 84.88 97 ILE A C 1
ATOM 731 O O . ILE A 1 97 ? 13.859 -27.141 -1.98 1 84.88 97 ILE A O 1
ATOM 735 N N . ASN A 1 98 ? 12.648 -28.828 -1.233 1 78.25 98 ASN A N 1
ATOM 736 C CA . ASN A 1 98 ? 13.492 -29.828 -1.871 1 78.25 98 ASN A CA 1
ATOM 737 C C . ASN A 1 98 ? 13.391 -29.766 -3.393 1 78.25 98 ASN A C 1
ATOM 739 O O . ASN A 1 98 ? 14.352 -30.062 -4.098 1 78.25 98 ASN A O 1
ATOM 743 N N . GLY A 1 99 ? 12.328 -29.406 -3.818 1 74.5 99 GLY A N 1
ATOM 744 C CA . GLY A 1 99 ? 12.125 -29.312 -5.258 1 74.5 99 GLY A CA 1
ATOM 745 C C . GLY A 1 99 ? 12.953 -28.219 -5.902 1 74.5 99 GLY A C 1
ATOM 746 O O . GLY A 1 99 ? 13.25 -28.281 -7.098 1 74.5 99 GLY A O 1
ATOM 747 N N . ALA A 1 100 ? 13.5 -27.359 -5.117 1 71.69 100 ALA A N 1
ATOM 748 C CA . ALA A 1 100 ? 14.211 -26.188 -5.645 1 71.69 100 ALA A CA 1
ATOM 749 C C . ALA A 1 100 ? 15.711 -26.453 -5.715 1 71.69 100 ALA A C 1
ATOM 751 O O . ALA A 1 100 ? 16.453 -25.688 -6.336 1 71.69 100 ALA A O 1
ATOM 752 N N . PHE A 1 101 ? 16.453 -27.406 -5.184 1 73.81 101 PHE A N 1
ATOM 753 C CA . PHE A 1 101 ? 17.891 -27.5 -4.98 1 73.81 101 PHE A CA 1
ATOM 754 C C . PHE A 1 101 ? 18.531 -28.453 -5.992 1 73.81 101 PHE A C 1
ATOM 756 O O . PHE A 1 101 ? 19.641 -28.219 -6.469 1 73.81 101 PHE A O 1
ATOM 763 N N . GLY A 1 102 ? 17.938 -29.234 -6.648 1 76.88 102 GLY A N 1
ATOM 764 C CA . GLY A 1 102 ? 18.562 -30.203 -7.531 1 76.88 102 GLY A CA 1
ATOM 765 C C . GLY A 1 102 ? 19.984 -30.547 -7.129 1 76.88 102 GLY A C 1
ATOM 766 O O . GLY A 1 102 ? 20.453 -30.125 -6.066 1 76.88 102 GLY A O 1
ATOM 767 N N . PRO A 1 103 ? 20.844 -31.203 -7.949 1 84.88 103 PRO A N 1
ATOM 768 C CA . PRO A 1 103 ? 22.234 -31.547 -7.625 1 84.88 103 PRO A CA 1
ATOM 769 C C . PRO A 1 103 ? 23.141 -30.328 -7.551 1 84.88 103 PRO A C 1
ATOM 771 O O . PRO A 1 103 ? 23.016 -29.406 -8.367 1 84.88 103 PRO A O 1
ATOM 774 N N . SER A 1 104 ? 24.047 -30.359 -6.613 1 88.12 104 SER A N 1
ATOM 775 C CA . SER A 1 104 ? 24.891 -29.203 -6.309 1 88.12 104 SER A CA 1
ATOM 776 C C . SER A 1 104 ? 25.734 -28.797 -7.52 1 88.12 104 SER A C 1
ATOM 778 O O . SER A 1 104 ? 25.938 -27.609 -7.773 1 88.12 104 SER A O 1
ATOM 780 N N . GLU A 1 105 ? 26.219 -29.781 -8.188 1 91.19 105 GLU A N 1
ATOM 781 C CA . GLU A 1 105 ? 27.094 -29.484 -9.328 1 91.19 105 GLU A CA 1
ATOM 782 C C . GLU A 1 105 ? 26.312 -28.766 -10.43 1 91.19 105 GLU A C 1
ATOM 784 O O . GLU A 1 105 ? 26.812 -27.797 -11.016 1 91.19 105 GLU A O 1
ATOM 789 N N . ILE A 1 106 ? 25.156 -29.25 -10.672 1 92.25 106 ILE A N 1
ATOM 790 C CA . ILE A 1 106 ? 24.312 -28.641 -11.695 1 92.25 106 ILE A CA 1
ATOM 791 C C . ILE A 1 106 ? 23.906 -27.234 -11.258 1 92.25 106 ILE A C 1
ATOM 793 O O . ILE A 1 106 ? 23.938 -26.297 -12.055 1 92.25 106 ILE A O 1
ATOM 797 N N . TYR A 1 107 ? 23.578 -27.156 -10.031 1 93.75 107 TYR A N 1
ATOM 798 C CA . TYR A 1 107 ? 23.234 -25.859 -9.438 1 93.75 107 TYR A CA 1
ATOM 799 C C . TYR A 1 107 ? 24.359 -24.859 -9.617 1 93.75 107 TYR A C 1
ATOM 801 O O . TYR A 1 107 ? 24.125 -23.734 -10.055 1 93.75 107 TYR A O 1
ATOM 809 N N . ALA A 1 108 ? 25.516 -25.266 -9.305 1 96.12 108 ALA A N 1
ATOM 810 C CA . ALA A 1 108 ? 26.703 -24.406 -9.406 1 96.12 108 ALA A CA 1
ATOM 811 C C . ALA A 1 108 ? 26.953 -23.984 -10.852 1 96.12 108 ALA A C 1
ATOM 813 O O . ALA A 1 108 ? 27.281 -22.828 -11.125 1 96.12 108 ALA A O 1
ATOM 814 N N . ASP A 1 109 ? 26.781 -24.891 -11.688 1 96.5 109 ASP A N 1
ATOM 815 C CA . ASP A 1 109 ? 27.016 -24.609 -13.102 1 96.5 109 ASP A CA 1
ATOM 816 C C . ASP A 1 109 ? 26.047 -23.531 -13.609 1 96.5 109 ASP A C 1
ATOM 818 O O . ASP A 1 109 ? 26.469 -22.609 -14.32 1 96.5 109 ASP A O 1
ATOM 822 N N . VAL A 1 110 ? 24.828 -23.688 -13.242 1 96 110 VAL A N 1
ATOM 823 C CA . VAL A 1 110 ? 23.828 -22.719 -13.68 1 96 110 VAL A CA 1
ATOM 824 C C . VAL A 1 110 ? 24.125 -21.344 -13.094 1 96 110 VAL A C 1
ATOM 826 O O . VAL A 1 110 ? 24.109 -20.344 -13.805 1 96 110 VAL A O 1
ATOM 829 N N . ALA A 1 111 ? 24.391 -21.297 -11.828 1 97.38 111 ALA A N 1
ATOM 830 C CA . ALA A 1 111 ? 24.688 -20.031 -11.172 1 97.38 111 ALA A CA 1
ATOM 831 C C . ALA A 1 111 ? 25.891 -19.359 -11.805 1 97.38 111 ALA A C 1
ATOM 833 O O . ALA A 1 111 ? 25.891 -18.141 -12.031 1 97.38 111 ALA A O 1
ATOM 834 N N . ASN A 1 112 ? 26.891 -20.125 -12.078 1 97.88 112 ASN A N 1
ATOM 835 C CA . ASN A 1 112 ? 28.094 -19.594 -12.734 1 97.88 112 ASN A CA 1
ATOM 836 C C . ASN A 1 112 ? 27.781 -19.047 -14.117 1 97.88 112 ASN A C 1
ATOM 838 O O . ASN A 1 112 ? 28.297 -18 -14.508 1 97.88 112 ASN A O 1
ATOM 842 N N . LYS A 1 113 ? 27 -19.781 -14.75 1 98.12 113 LYS A N 1
ATOM 843 C CA . LYS A 1 113 ? 26.625 -19.328 -16.078 1 98.12 113 LYS A CA 1
ATOM 844 C C . LYS A 1 113 ? 25.859 -18.016 -16.031 1 98.12 113 LYS A C 1
ATOM 846 O O . LYS A 1 113 ? 26.078 -17.125 -16.859 1 98.12 113 LYS A O 1
ATOM 851 N N . VAL A 1 114 ? 24.938 -17.922 -15.117 1 98.44 114 VAL A N 1
ATOM 852 C CA . VAL A 1 114 ? 24.172 -16.688 -14.93 1 98.44 114 VAL A CA 1
ATOM 853 C C . VAL A 1 114 ? 25.141 -15.523 -14.656 1 98.44 114 VAL A C 1
ATOM 855 O O . VAL A 1 114 ? 25.047 -14.469 -15.289 1 98.44 114 VAL A O 1
ATOM 858 N N . SER A 1 115 ? 26.031 -15.734 -13.758 1 98.44 115 SER A N 1
ATOM 859 C CA . SER A 1 115 ? 26.984 -14.703 -13.383 1 98.44 115 SER A CA 1
ATOM 860 C C . SER A 1 115 ? 27.797 -14.242 -14.578 1 98.44 115 SER A C 1
ATOM 862 O O . SER A 1 115 ? 27.906 -13.047 -14.844 1 98.44 115 SER A O 1
ATOM 864 N N . ALA A 1 116 ? 28.312 -15.18 -15.305 1 98.25 116 ALA A N 1
ATOM 865 C CA . ALA A 1 116 ? 29.141 -14.875 -16.469 1 98.25 116 ALA A CA 1
ATOM 866 C C . ALA A 1 116 ? 28.328 -14.133 -17.531 1 98.25 116 ALA A C 1
ATOM 868 O O . ALA A 1 116 ? 28.828 -13.172 -18.141 1 98.25 116 ALA A O 1
ATOM 869 N N . THR A 1 117 ? 27.172 -14.586 -17.75 1 98.56 117 THR A N 1
ATOM 87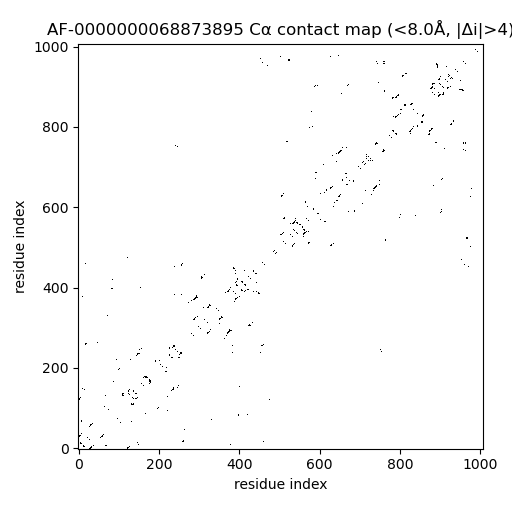0 C CA . THR A 1 117 ? 26.312 -13.984 -18.766 1 98.56 117 THR A CA 1
ATOM 871 C C . THR A 1 117 ? 25.969 -12.539 -18.406 1 98.56 117 THR A C 1
ATOM 873 O O . THR A 1 117 ? 25.984 -11.656 -19.266 1 98.56 117 THR A O 1
ATOM 876 N N . LEU A 1 118 ? 25.656 -12.297 -17.172 1 98.44 118 LEU A N 1
ATOM 877 C CA . LEU A 1 118 ? 25.312 -10.953 -16.719 1 98.44 118 LEU A CA 1
ATOM 878 C C . LEU A 1 118 ? 26.516 -10.016 -16.828 1 98.44 118 LEU A C 1
ATOM 880 O O . LEU A 1 118 ? 26.359 -8.836 -17.125 1 98.44 118 LEU A O 1
ATOM 884 N N . GLU A 1 119 ? 27.656 -10.531 -16.547 1 97.38 119 GLU A N 1
ATOM 885 C CA . GLU A 1 119 ? 28.875 -9.727 -16.703 1 97.38 119 GLU A CA 1
ATOM 886 C C . GLU A 1 119 ? 29.078 -9.305 -18.156 1 97.38 119 GLU A C 1
ATOM 888 O O . GLU A 1 119 ? 29.438 -8.156 -18.422 1 97.38 119 GLU A O 1
ATOM 893 N N . GLU A 1 120 ? 28.859 -10.211 -18.969 1 97.38 120 GLU A N 1
ATOM 894 C CA . GLU A 1 120 ? 29.016 -9.93 -20.391 1 97.38 120 GLU A CA 1
ATOM 895 C C . GLU A 1 120 ? 27.953 -8.961 -20.891 1 97.38 120 GLU A C 1
ATOM 897 O O . GLU A 1 120 ? 28.234 -8.047 -21.656 1 97.38 120 GLU A O 1
ATOM 902 N N . LEU A 1 121 ? 26.75 -9.172 -20.469 1 97.38 121 LEU A N 1
ATOM 903 C CA . LEU A 1 121 ? 25.609 -8.383 -20.922 1 97.38 121 LEU A CA 1
ATOM 904 C C . LEU A 1 121 ? 25.672 -6.965 -20.375 1 97.38 121 LEU A C 1
ATOM 906 O O . LEU A 1 121 ? 25.266 -6.016 -21.031 1 97.38 121 LEU A O 1
ATOM 910 N N . ASP A 1 122 ? 26.047 -6.801 -19.156 1 96.69 122 ASP A N 1
ATOM 911 C CA . ASP A 1 122 ? 26.203 -5.535 -18.438 1 96.69 122 ASP A CA 1
ATOM 912 C C . ASP A 1 122 ? 24.938 -4.695 -18.547 1 96.69 122 ASP A C 1
ATOM 914 O O . ASP A 1 122 ? 24.969 -3.541 -18.969 1 96.69 122 ASP A O 1
ATOM 918 N N . PRO A 1 123 ? 23.828 -5.223 -18.141 1 97.94 123 PRO A N 1
ATOM 919 C CA . PRO A 1 123 ? 22.578 -4.457 -18.188 1 97.94 123 PRO A CA 1
ATOM 920 C C . PRO A 1 123 ? 22.531 -3.328 -17.172 1 97.94 123 PRO A C 1
ATOM 922 O O . PRO A 1 123 ? 23.312 -3.326 -16.203 1 97.94 123 PRO A O 1
ATOM 925 N N . ASP A 1 124 ? 21.578 -2.387 -17.391 1 97.56 124 ASP A N 1
ATOM 926 C CA . ASP A 1 124 ? 21.391 -1.276 -16.469 1 97.56 124 ASP A CA 1
ATOM 927 C C . ASP A 1 124 ? 20.719 -1.742 -15.18 1 97.56 124 ASP A C 1
ATOM 929 O O . ASP A 1 124 ? 20.891 -1.131 -14.125 1 97.56 124 ASP A O 1
ATOM 933 N N . MET A 1 125 ? 19.969 -2.799 -15.32 1 98 125 MET A N 1
ATOM 934 C CA . MET A 1 125 ? 19.25 -3.379 -14.18 1 98 125 MET A CA 1
ATOM 935 C C . MET A 1 125 ? 18.922 -4.848 -14.43 1 98 125 MET A C 1
ATOM 937 O O . MET A 1 125 ? 18.719 -5.254 -15.578 1 98 125 MET A O 1
ATOM 941 N N . VAL A 1 126 ? 18.922 -5.578 -13.367 1 98.62 126 VAL A N 1
ATOM 942 C CA . VAL A 1 126 ? 18.547 -6.984 -13.43 1 98.62 126 VAL A CA 1
ATOM 943 C C . VAL A 1 126 ? 17.281 -7.215 -12.609 1 98.62 126 VAL A C 1
ATOM 945 O O . VAL A 1 126 ? 17.188 -6.785 -11.453 1 98.62 126 VAL A O 1
ATOM 948 N N . CYS A 1 127 ? 16.297 -7.789 -13.219 1 98.81 127 CYS A N 1
ATOM 949 C CA . CYS A 1 127 ? 15.109 -8.258 -12.516 1 98.81 127 CYS A CA 1
ATOM 950 C C . CYS A 1 127 ? 15.062 -9.773 -12.461 1 98.81 127 CYS A C 1
ATOM 952 O O . CYS A 1 127 ? 15.125 -10.445 -13.5 1 98.81 127 CYS A O 1
ATOM 954 N N . VAL A 1 128 ? 14.914 -10.281 -11.289 1 98.44 128 VAL A N 1
ATOM 955 C CA . VAL A 1 128 ? 15.016 -11.727 -11.148 1 98.44 128 VAL A CA 1
ATOM 956 C C . VAL A 1 128 ? 13.836 -12.258 -10.336 1 98.44 128 VAL A C 1
ATOM 958 O O . VAL A 1 128 ? 13.406 -11.617 -9.375 1 98.44 128 VAL A O 1
ATOM 961 N N . ASP A 1 129 ? 13.359 -13.375 -10.773 1 94.81 129 ASP A N 1
ATOM 962 C CA . ASP A 1 129 ? 12.281 -14.062 -10.078 1 94.81 129 ASP A CA 1
ATOM 963 C C . ASP A 1 129 ? 12.742 -14.57 -8.711 1 94.81 129 ASP A C 1
ATOM 965 O O . ASP A 1 129 ? 13.812 -15.164 -8.602 1 94.81 129 ASP A O 1
ATOM 969 N N . CYS A 1 130 ? 11.867 -14.484 -7.738 1 94.31 130 CYS A N 1
ATOM 970 C CA . CYS A 1 130 ? 12.312 -14.75 -6.375 1 94.31 130 CYS A CA 1
ATOM 971 C C . CYS A 1 130 ? 12.375 -16.25 -6.109 1 94.31 130 CYS A C 1
ATOM 973 O O . CYS A 1 130 ? 13.008 -16.688 -5.141 1 94.31 130 CYS A O 1
ATOM 975 N N . PHE A 1 131 ? 11.812 -17.078 -6.992 1 92.12 131 PHE A N 1
ATOM 976 C CA . PHE A 1 131 ? 11.797 -18.516 -6.754 1 92.12 131 PHE A CA 1
ATOM 977 C C . PHE A 1 131 ? 12.875 -19.219 -7.57 1 92.12 131 PHE A C 1
ATOM 979 O O . PHE A 1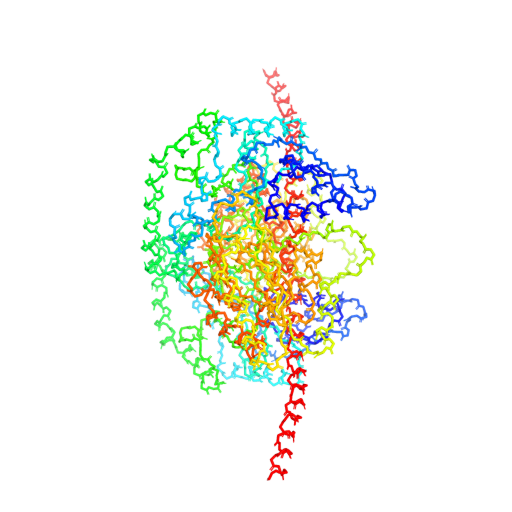 131 ? 13.062 -20.422 -7.457 1 92.12 131 PHE A O 1
ATOM 986 N N . SER A 1 132 ? 13.562 -18.484 -8.32 1 92.19 132 SER A N 1
ATOM 987 C CA . SER A 1 132 ? 14.641 -19.078 -9.109 1 92.19 132 SER A CA 1
ATOM 988 C C . SER A 1 132 ? 16 -18.859 -8.438 1 92.19 132 SER A C 1
ATOM 990 O O . SER A 1 132 ? 16.766 -18 -8.859 1 92.19 132 SER A O 1
ATOM 992 N N . SER A 1 133 ? 16.266 -19.703 -7.547 1 92.94 133 SER A N 1
ATOM 993 C CA . SER A 1 133 ? 17.391 -19.5 -6.648 1 92.94 133 SER A CA 1
ATOM 994 C C . SER A 1 133 ? 18.703 -19.5 -7.41 1 92.94 133 SER A C 1
ATOM 996 O O . SER A 1 133 ? 19.594 -18.672 -7.148 1 92.94 133 SER A O 1
ATOM 998 N N . PRO A 1 134 ? 18.891 -20.422 -8.406 1 94.06 134 PRO A N 1
ATOM 999 C CA . PRO A 1 134 ? 20.188 -20.359 -9.109 1 94.06 134 PRO A CA 1
ATOM 1000 C C . PRO A 1 134 ? 20.391 -19.031 -9.828 1 94.06 134 PRO A C 1
ATOM 1002 O O . PRO A 1 134 ? 21.516 -18.531 -9.922 1 94.06 134 PRO A O 1
ATOM 1005 N N . TYR A 1 135 ? 19.281 -18.5 -10.336 1 96.94 135 TYR A N 1
ATOM 1006 C CA . TYR A 1 135 ? 19.375 -17.203 -11.016 1 96.94 135 TYR A CA 1
ATOM 1007 C C . TYR A 1 135 ? 19.734 -16.094 -10.031 1 96.94 135 TYR A C 1
ATOM 1009 O O . TYR A 1 135 ? 20.562 -15.242 -10.344 1 96.94 135 TYR A O 1
ATOM 1017 N N . ILE A 1 136 ? 19.156 -16.125 -8.875 1 96.88 136 ILE A N 1
ATOM 1018 C CA . ILE A 1 136 ? 19.422 -15.102 -7.867 1 96.88 136 ILE A CA 1
ATOM 1019 C C . ILE A 1 136 ? 20.875 -15.195 -7.398 1 96.88 136 ILE A C 1
ATOM 1021 O O . ILE A 1 136 ? 21.562 -14.18 -7.277 1 96.88 136 ILE A O 1
ATOM 1025 N N . HIS A 1 137 ? 21.281 -16.375 -7.16 1 97.25 137 HIS A N 1
ATOM 1026 C CA . HIS A 1 137 ? 22.641 -16.547 -6.641 1 97.25 137 HIS A CA 1
ATOM 1027 C C . HIS A 1 137 ? 23.688 -16.188 -7.695 1 97.25 137 HIS A C 1
ATOM 1029 O O . HIS A 1 137 ? 24.734 -15.625 -7.371 1 97.25 137 HIS A O 1
ATOM 1035 N N . GLY A 1 138 ? 23.391 -16.578 -8.938 1 98.12 138 GLY A N 1
ATOM 1036 C CA . GLY A 1 138 ? 24.266 -16.094 -10 1 98.12 138 GLY A CA 1
ATOM 1037 C C . GLY A 1 138 ? 24.344 -14.586 -10.078 1 98.12 138 GLY A C 1
ATOM 1038 O O . GLY A 1 138 ? 25.406 -14.016 -10.305 1 98.12 138 GLY A O 1
ATOM 1039 N N . THR A 1 139 ? 23.219 -13.945 -9.898 1 98.38 139 THR A N 1
ATOM 1040 C CA . THR A 1 139 ? 23.141 -12.484 -9.906 1 98.38 139 THR A CA 1
ATOM 1041 C C . THR A 1 139 ? 23.953 -11.891 -8.758 1 98.38 139 THR A C 1
ATOM 1043 O O . THR A 1 139 ? 24.672 -10.906 -8.938 1 98.38 139 THR A O 1
ATOM 1046 N N . ARG A 1 140 ? 23.812 -12.5 -7.594 1 97.88 140 ARG A N 1
ATOM 1047 C CA . ARG A 1 140 ? 24.562 -12.062 -6.414 1 97.88 140 ARG A CA 1
ATOM 1048 C C . ARG A 1 140 ? 26.062 -12.242 -6.609 1 97.88 140 ARG A C 1
ATOM 1050 O O . ARG A 1 140 ? 26.844 -11.375 -6.227 1 97.88 140 ARG A O 1
ATOM 1057 N N . MET A 1 141 ? 26.438 -13.32 -7.195 1 97.69 141 MET A N 1
ATOM 1058 C CA . MET A 1 141 ? 27.844 -13.594 -7.48 1 97.69 141 MET A CA 1
ATOM 1059 C C . MET A 1 141 ? 28.422 -12.531 -8.414 1 97.69 141 MET A C 1
ATOM 1061 O O . MET A 1 141 ? 29.578 -12.133 -8.258 1 97.69 141 MET A O 1
ATOM 1065 N N . ALA A 1 142 ? 27.609 -12.086 -9.281 1 97.38 142 ALA A N 1
ATOM 1066 C CA . ALA A 1 142 ? 28.031 -11.07 -10.234 1 97.38 142 ALA A CA 1
ATOM 1067 C C . ALA A 1 142 ? 28.047 -9.688 -9.594 1 97.38 142 ALA A C 1
ATOM 1069 O O . ALA A 1 142 ? 28.453 -8.703 -10.227 1 97.38 142 ALA A O 1
ATOM 1070 N N . GLN A 1 143 ? 27.531 -9.523 -8.359 1 95.75 143 GLN A N 1
ATOM 1071 C CA . GLN A 1 143 ? 27.453 -8.281 -7.605 1 95.75 143 GLN A CA 1
ATOM 1072 C C . GLN A 1 143 ? 26.719 -7.203 -8.391 1 95.75 143 GLN A C 1
ATOM 1074 O O . GLN A 1 143 ? 27.141 -6.043 -8.422 1 95.75 143 GLN A O 1
ATOM 1079 N N . ARG A 1 144 ? 25.719 -7.648 -9.055 1 95.06 144 ARG A N 1
ATOM 1080 C CA . ARG A 1 144 ? 24.875 -6.73 -9.82 1 95.06 144 ARG A CA 1
ATOM 1081 C C . ARG A 1 144 ? 23.734 -6.199 -8.977 1 95.06 144 ARG A C 1
ATOM 1083 O O . ARG A 1 144 ? 23.125 -6.945 -8.203 1 95.06 144 ARG A O 1
ATOM 1090 N N . LYS A 1 145 ? 23.469 -4.891 -9.172 1 95.69 145 LYS A N 1
ATOM 1091 C CA . LYS A 1 145 ? 22.219 -4.379 -8.617 1 95.69 145 LYS A CA 1
ATOM 1092 C C . LYS A 1 145 ? 21 -5.066 -9.25 1 95.69 145 LYS A C 1
ATOM 1094 O O . LYS A 1 145 ? 20.969 -5.281 -10.461 1 95.69 145 LYS A O 1
ATOM 1099 N N . HIS A 1 146 ? 20.094 -5.457 -8.359 1 98 146 HIS A N 1
ATOM 1100 C CA . HIS A 1 146 ? 18.984 -6.211 -8.93 1 98 146 HIS A CA 1
ATOM 1101 C C . HIS A 1 146 ? 17.703 -5.977 -8.141 1 98 146 HIS A C 1
ATOM 1103 O O . HIS A 1 146 ? 17.734 -5.445 -7.027 1 98 146 HIS A O 1
ATOM 1109 N N . ILE A 1 147 ? 16.625 -6.242 -8.789 1 98.44 147 ILE A N 1
ATOM 1110 C CA . ILE A 1 147 ? 15.289 -6.191 -8.227 1 98.44 147 ILE A CA 1
ATOM 1111 C C . ILE A 1 147 ? 14.664 -7.586 -8.242 1 98.44 147 ILE A C 1
ATOM 1113 O O . ILE A 1 147 ? 14.766 -8.305 -9.242 1 98.44 147 ILE A O 1
ATOM 1117 N N . VAL A 1 148 ? 14.039 -7.957 -7.172 1 98.38 148 VAL A N 1
ATOM 1118 C CA . VAL A 1 148 ? 13.391 -9.266 -7.109 1 98.38 148 VAL A CA 1
ATOM 1119 C C . VAL A 1 148 ? 11.898 -9.117 -7.395 1 98.38 148 VAL A C 1
ATOM 1121 O O . VAL A 1 148 ? 11.25 -8.211 -6.871 1 98.38 148 VAL A O 1
ATOM 1124 N N . PHE A 1 149 ? 11.398 -9.961 -8.266 1 98.44 149 PHE A N 1
ATOM 1125 C CA . PHE A 1 149 ? 9.969 -10.031 -8.539 1 98.44 149 PHE A CA 1
ATOM 1126 C C . PHE A 1 149 ? 9.305 -11.109 -7.691 1 98.44 149 PHE A C 1
ATOM 1128 O O . PHE A 1 149 ? 9.75 -12.258 -7.68 1 98.44 149 PHE A O 1
ATOM 1135 N N . VAL A 1 150 ? 8.219 -10.719 -7.043 1 97.06 150 VAL A N 1
ATOM 1136 C CA . VAL A 1 150 ? 7.582 -11.594 -6.062 1 97.06 150 VAL A CA 1
ATOM 1137 C C . VAL A 1 150 ? 6.121 -11.828 -6.445 1 97.06 150 VAL A C 1
ATOM 1139 O O . VAL A 1 150 ? 5.242 -11.039 -6.078 1 97.06 150 VAL A O 1
ATOM 1142 N N . PRO A 1 151 ? 5.793 -12.914 -7.02 1 94.5 151 PRO A N 1
ATOM 1143 C CA . PRO A 1 151 ? 4.414 -13.195 -7.426 1 94.5 151 PRO A CA 1
ATOM 1144 C C . PRO A 1 151 ? 3.656 -14.031 -6.395 1 94.5 151 PRO A C 1
ATOM 1146 O O . PRO A 1 151 ? 2.494 -14.383 -6.613 1 94.5 151 PRO A O 1
ATOM 1149 N N . CYS A 1 152 ? 4.27 -14.352 -5.285 1 94.38 152 CYS A N 1
ATOM 1150 C CA . CYS A 1 152 ? 3.656 -15.211 -4.281 1 94.38 152 CYS A CA 1
ATOM 1151 C C . CYS A 1 152 ? 2.99 -14.391 -3.186 1 94.38 152 CYS A C 1
ATOM 1153 O O . CYS A 1 152 ? 2.953 -13.156 -3.264 1 94.38 152 CYS A O 1
ATOM 1155 N N . SER A 1 153 ? 2.477 -15.094 -2.221 1 95.38 153 SER A N 1
ATOM 1156 C CA . SER A 1 153 ? 1.665 -14.43 -1.204 1 95.38 153 SER A CA 1
ATOM 1157 C C . SER A 1 153 ? 2.527 -13.578 -0.275 1 95.38 153 SER A C 1
ATOM 1159 O O . SER A 1 153 ? 3.705 -13.875 -0.068 1 95.38 153 SER A O 1
ATOM 1161 N N . PRO A 1 154 ? 1.95 -12.562 0.307 1 94.69 154 PRO A N 1
ATOM 1162 C CA . PRO A 1 154 ? 2.684 -11.656 1.195 1 94.69 154 PRO A CA 1
ATOM 1163 C C . PRO A 1 154 ? 3.248 -12.367 2.424 1 94.69 154 PRO A C 1
ATOM 1165 O O . PRO A 1 154 ? 4.262 -11.938 2.982 1 94.69 154 PRO A O 1
ATOM 1168 N N . GLY A 1 155 ? 2.699 -13.422 2.801 1 94.06 155 GLY A N 1
ATOM 1169 C CA . GLY A 1 155 ? 3.184 -14.141 3.969 1 94.06 155 GLY A CA 1
ATOM 1170 C C . GLY A 1 155 ? 4.598 -14.672 3.801 1 94.06 155 GLY A C 1
ATOM 1171 O O . GLY A 1 155 ? 5.336 -14.797 4.777 1 94.06 155 GLY A O 1
ATOM 1172 N N . LEU A 1 156 ? 4.961 -14.891 2.639 1 94.69 156 LEU A N 1
ATOM 1173 C CA . LEU A 1 156 ? 6.273 -15.461 2.369 1 94.69 156 LEU A CA 1
ATOM 1174 C C . LEU A 1 156 ? 7.367 -14.406 2.5 1 94.69 156 LEU A C 1
ATOM 1176 O O . LEU A 1 156 ? 8.539 -14.742 2.684 1 94.69 156 LEU A O 1
ATOM 1180 N N . THR A 1 157 ? 7.008 -13.156 2.455 1 95.12 157 THR A N 1
ATOM 1181 C CA . THR A 1 157 ? 8.016 -12.102 2.553 1 95.12 157 THR A CA 1
ATOM 1182 C C . THR A 1 157 ? 7.867 -11.328 3.861 1 95.12 157 THR A C 1
ATOM 1184 O O . THR A 1 157 ? 8.711 -10.5 4.199 1 95.12 157 THR A O 1
ATOM 1187 N N . ALA A 1 158 ? 6.867 -11.617 4.57 1 92.5 158 ALA A N 1
ATOM 1188 C CA . ALA A 1 158 ? 6.574 -10.867 5.785 1 92.5 158 ALA A CA 1
ATOM 1189 C C . ALA A 1 158 ? 7.684 -11.039 6.82 1 92.5 158 ALA A C 1
ATOM 1191 O O . ALA A 1 158 ? 8.344 -12.078 6.855 1 92.5 158 ALA A O 1
ATOM 1192 N N . SER A 1 159 ? 7.836 -9.961 7.59 1 86.25 159 SER A N 1
ATOM 1193 C CA . SER A 1 159 ? 8.742 -10.07 8.727 1 86.25 159 SER A CA 1
ATOM 1194 C C . SER A 1 159 ? 8.234 -11.086 9.742 1 86.25 159 SER A C 1
ATOM 1196 O O . SER A 1 159 ? 7.027 -11.242 9.922 1 86.25 159 SER A O 1
ATOM 1198 N N . ARG A 1 160 ? 9.195 -11.617 10.359 1 81.56 160 ARG A N 1
ATOM 1199 C CA . ARG A 1 160 ? 8.836 -12.633 11.344 1 81.56 160 ARG A CA 1
ATOM 1200 C C . ARG A 1 160 ? 8.484 -11.992 12.688 1 81.56 160 ARG A C 1
ATOM 1202 O O . ARG A 1 160 ? 9.039 -10.945 13.039 1 81.56 160 ARG A O 1
ATOM 1209 N N . GLY A 1 161 ? 7.461 -12.531 13.297 1 78.44 161 GLY A N 1
ATOM 1210 C CA . GLY A 1 161 ? 7.027 -12.102 14.625 1 78.44 161 GLY A CA 1
ATOM 1211 C C . GLY A 1 161 ? 6.234 -13.164 15.359 1 78.44 161 GLY A C 1
ATOM 1212 O O . GLY A 1 161 ? 5.742 -14.109 14.75 1 78.44 161 GLY A O 1
ATOM 1213 N N . SER A 1 162 ? 6.145 -13 16.625 1 77.94 162 SER A N 1
ATOM 1214 C CA . SER A 1 162 ? 5.539 -14.023 17.469 1 77.94 162 SER A CA 1
ATOM 1215 C C . SER A 1 162 ? 4.066 -14.219 17.125 1 77.94 162 SER A C 1
ATOM 1217 O O . SER A 1 162 ? 3.568 -15.352 17.141 1 77.94 162 SER A O 1
ATOM 1219 N N . PHE A 1 163 ? 3.369 -13.156 16.719 1 81.69 163 PHE A N 1
ATOM 1220 C CA . PHE A 1 163 ? 1.938 -13.281 16.453 1 81.69 163 PHE A CA 1
ATOM 1221 C C . PHE A 1 163 ? 1.636 -13.078 14.977 1 81.69 163 PHE A C 1
ATOM 1223 O O . PHE A 1 163 ? 0.47 -13.016 14.578 1 81.69 163 PHE A O 1
ATOM 1230 N N . ILE A 1 164 ? 2.662 -12.93 14.242 1 86.25 164 ILE A N 1
ATOM 1231 C CA . ILE A 1 164 ? 2.51 -12.914 12.789 1 86.25 164 ILE A CA 1
ATOM 1232 C C . ILE A 1 164 ? 2.525 -14.344 12.258 1 86.25 164 ILE A C 1
ATOM 1234 O O . ILE A 1 164 ? 3.486 -15.086 12.469 1 86.25 164 ILE A O 1
ATOM 1238 N N . PRO A 1 165 ? 1.531 -14.695 11.578 1 91 165 PRO A N 1
ATOM 1239 C CA . PRO A 1 165 ? 1.475 -16.094 11.141 1 91 165 PRO A CA 1
ATOM 1240 C C . PRO A 1 165 ? 2.678 -16.484 10.289 1 91 165 PRO A C 1
ATOM 1242 O O . PRO A 1 165 ? 3.074 -15.75 9.383 1 91 165 PRO A O 1
ATOM 1245 N N . TYR A 1 166 ? 3.189 -17.688 10.68 1 92 166 TYR A N 1
ATOM 1246 C CA . TYR A 1 166 ? 4.172 -18.312 9.797 1 92 166 TYR A CA 1
ATOM 1247 C C . TYR A 1 166 ? 3.604 -18.5 8.391 1 92 166 TYR A C 1
ATOM 1249 O O . TYR A 1 166 ? 2.402 -18.734 8.227 1 92 166 TYR A O 1
ATOM 1257 N N . PRO A 1 167 ? 4.348 -18.438 7.402 1 88.25 167 PRO A N 1
ATOM 1258 C CA . PRO A 1 167 ? 3.852 -18.391 6.023 1 88.25 167 PRO A CA 1
ATOM 1259 C C . PRO A 1 167 ? 2.93 -19.562 5.691 1 88.25 167 PRO A C 1
ATOM 1261 O O . PRO A 1 167 ? 1.943 -19.391 4.969 1 88.25 167 PRO A O 1
ATOM 1264 N N . ILE A 1 168 ? 3.154 -20.719 6.223 1 91.06 168 ILE A N 1
ATOM 1265 C CA . ILE A 1 168 ? 2.352 -21.875 5.848 1 91.06 168 ILE A CA 1
ATOM 1266 C C . ILE A 1 168 ? 1.351 -22.188 6.961 1 91.06 168 ILE A C 1
ATOM 1268 O O . ILE A 1 168 ? 0.642 -23.188 6.898 1 91.06 168 ILE A O 1
ATOM 1272 N N . ALA A 1 169 ? 1.276 -21.359 7.91 1 92.44 169 ALA A N 1
ATOM 1273 C CA . ALA A 1 169 ? 0.479 -21.641 9.102 1 92.44 169 ALA A CA 1
ATOM 1274 C C . ALA A 1 169 ? -1.004 -21.75 8.758 1 92.44 169 ALA A C 1
ATOM 1276 O O . ALA A 1 169 ? -1.479 -21.094 7.824 1 92.44 169 ALA A O 1
ATOM 1277 N N . GLY A 1 170 ? -1.632 -22.609 9.594 1 91.75 170 GLY A N 1
ATOM 1278 C CA . GLY A 1 170 ? -3.076 -22.734 9.477 1 91.75 170 GLY A CA 1
ATOM 1279 C C . GLY A 1 170 ? -3.826 -21.719 10.336 1 91.75 170 GLY A C 1
ATOM 1280 O O . GLY A 1 170 ? -4.891 -21.234 9.945 1 91.75 170 GLY A O 1
ATOM 1281 N N . ASN A 1 171 ? -3.291 -21.516 11.438 1 91.75 171 ASN A N 1
ATOM 1282 C CA . ASN A 1 171 ? -3.898 -20.516 12.312 1 91.75 171 ASN A CA 1
ATOM 1283 C C . ASN A 1 171 ? -3.406 -19.109 11.992 1 91.75 171 ASN A C 1
ATOM 1285 O O . ASN A 1 171 ? -2.322 -18.719 12.422 1 91.75 171 ASN A O 1
ATOM 1289 N N . ARG A 1 172 ? -4.266 -18.375 11.406 1 91.5 172 ARG A N 1
ATOM 1290 C CA . ARG A 1 172 ? -3.832 -17.062 10.93 1 91.5 172 ARG A CA 1
ATOM 1291 C C . ARG A 1 172 ? -4.59 -15.938 11.641 1 91.5 172 ARG A C 1
ATOM 1293 O O . ARG A 1 172 ? -4.664 -14.82 11.133 1 91.5 172 ARG A O 1
ATOM 1300 N N . LYS A 1 173 ? -5.102 -16.125 12.812 1 86.62 173 LYS A N 1
ATOM 1301 C CA . LYS A 1 173 ? -5.934 -15.18 13.547 1 86.62 173 LYS A CA 1
ATOM 1302 C C . LYS A 1 173 ? -5.086 -14.305 14.469 1 86.62 173 LYS A C 1
ATOM 1304 O O . LYS A 1 173 ? -5.621 -13.484 15.219 1 86.62 173 LYS A O 1
ATOM 1309 N N . ARG A 1 174 ? -3.766 -14.516 14.516 1 86 174 ARG A N 1
ATOM 1310 C CA . ARG A 1 174 ? -2.848 -13.75 15.352 1 86 174 ARG A CA 1
ATOM 1311 C C . ARG A 1 174 ? -3.188 -13.922 16.828 1 86 174 ARG A C 1
ATOM 1313 O O . ARG A 1 174 ? -3.285 -12.938 17.562 1 86 174 ARG A O 1
ATOM 1320 N N . SER A 1 175 ? -3.381 -15.078 17.234 1 85.06 175 SER A N 1
ATOM 1321 C CA . SER A 1 175 ? -3.766 -15.484 18.594 1 85.06 175 SER A CA 1
ATOM 1322 C C . SER A 1 175 ? -2.67 -16.312 19.25 1 85.06 175 SER A C 1
ATOM 1324 O O . SER A 1 175 ? -1.592 -16.5 18.672 1 85.06 175 SER A O 1
ATOM 1326 N N . TRP A 1 176 ? -3.02 -16.75 20.406 1 87.94 176 TRP A N 1
ATOM 1327 C CA . TRP A 1 176 ? -2.1 -17.641 21.094 1 87.94 176 TRP A CA 1
ATOM 1328 C C . TRP A 1 176 ? -1.888 -18.922 20.281 1 87.94 176 TRP A C 1
ATOM 1330 O O . TRP A 1 176 ? -0.802 -19.5 20.312 1 87.94 176 TRP A O 1
ATOM 1340 N N . GLY A 1 177 ? -2.939 -19.328 19.656 1 90.75 177 GLY A N 1
ATOM 1341 C CA . GLY A 1 177 ? -2.803 -20.469 18.75 1 90.75 177 GLY A CA 1
ATOM 1342 C C . GLY A 1 177 ? -1.799 -20.234 17.641 1 90.75 177 GLY A C 1
ATOM 1343 O O . GLY A 1 177 ? -1.033 -21.125 17.281 1 90.75 177 GLY A O 1
ATOM 1344 N N . THR A 1 178 ? -1.778 -19.031 17.141 1 91.44 178 THR A N 1
ATOM 1345 C CA . THR A 1 178 ? -0.806 -18.641 16.125 1 91.44 178 THR A CA 1
ATOM 1346 C C . THR A 1 178 ? 0.613 -18.703 16.688 1 91.44 178 THR A C 1
ATOM 1348 O O . THR A 1 178 ? 1.519 -19.234 16.047 1 91.44 178 THR A O 1
ATOM 1351 N N . LEU A 1 179 ? 0.756 -18.203 17.906 1 90.69 179 LEU A N 1
ATOM 1352 C CA . LEU A 1 179 ? 2.062 -18.188 18.562 1 90.69 179 LEU A CA 1
ATOM 1353 C C . LEU A 1 179 ? 2.605 -19.609 18.719 1 90.69 179 LEU A C 1
ATOM 1355 O O . LEU A 1 179 ? 3.771 -19.859 18.406 1 90.69 179 LEU A O 1
ATOM 1359 N N . PHE A 1 180 ? 1.784 -20.453 19.188 1 93.69 180 PHE A N 1
ATOM 1360 C CA . PHE A 1 180 ? 2.197 -21.828 19.422 1 93.69 180 PHE A CA 1
ATOM 1361 C C . PHE A 1 180 ? 2.551 -22.516 18.125 1 93.69 180 PHE A C 1
ATOM 1363 O O . PHE A 1 180 ? 3.574 -23.203 18.031 1 93.69 180 PHE A O 1
ATOM 1370 N N . GLU A 1 181 ? 1.695 -22.375 17.141 1 94.19 181 GLU A N 1
ATOM 1371 C CA . GLU A 1 181 ? 1.979 -22.984 15.844 1 94.19 181 GLU A CA 1
ATOM 1372 C C . GLU A 1 181 ? 3.27 -22.438 15.242 1 94.19 181 GLU A C 1
ATOM 1374 O O . GLU A 1 181 ? 4.07 -23.188 14.688 1 94.19 181 GLU A O 1
ATOM 1379 N N . ASN A 1 182 ? 3.412 -21.188 15.367 1 93.38 182 ASN A N 1
ATOM 1380 C CA . ASN A 1 182 ? 4.656 -20.578 14.914 1 93.38 182 ASN A CA 1
ATOM 1381 C C . ASN A 1 182 ? 5.871 -21.234 15.57 1 93.38 182 ASN A C 1
ATOM 1383 O O . ASN A 1 182 ? 6.859 -21.531 14.898 1 93.38 182 ASN A O 1
ATOM 1387 N N . ALA A 1 183 ? 5.793 -21.406 16.828 1 93.81 183 ALA A N 1
ATOM 1388 C CA . ALA A 1 183 ? 6.906 -21.984 17.578 1 93.81 183 ALA A CA 1
ATOM 1389 C C . ALA A 1 183 ? 7.246 -23.391 17.078 1 93.81 183 ALA A C 1
ATOM 1391 O O . ALA A 1 183 ? 8.422 -23.734 16.922 1 93.81 183 ALA A O 1
ATOM 1392 N N . VAL A 1 184 ? 6.277 -24.125 16.844 1 94.38 184 VAL A N 1
ATOM 1393 C CA . VAL A 1 184 ? 6.465 -25.484 16.359 1 94.38 184 VAL A CA 1
ATOM 1394 C C . VAL A 1 184 ? 7.117 -25.453 14.977 1 94.38 184 VAL A C 1
ATOM 1396 O O . VAL A 1 184 ? 8.086 -26.188 14.727 1 94.38 184 VAL A O 1
ATOM 1399 N N . LEU A 1 185 ? 6.547 -24.672 14.094 1 93.44 185 LEU A N 1
ATOM 1400 C CA . LEU A 1 185 ? 7.059 -24.594 12.734 1 93.44 185 LEU A CA 1
ATOM 1401 C C . LEU A 1 185 ? 8.484 -24.047 12.719 1 93.44 185 LEU A C 1
ATOM 1403 O O . LEU A 1 185 ? 9.32 -24.516 11.945 1 93.44 185 LEU A O 1
ATOM 1407 N N . GLN A 1 186 ? 8.773 -23.109 13.594 1 93 186 GLN A N 1
ATOM 1408 C CA . GLN A 1 186 ? 10.117 -22.531 13.688 1 93 186 GLN A CA 1
ATOM 1409 C C . GLN A 1 186 ? 11.109 -23.547 14.234 1 93 186 GLN A C 1
ATOM 1411 O O . GLN A 1 186 ? 12.258 -23.609 13.797 1 93 186 GLN A O 1
ATOM 1416 N N . ALA A 1 187 ? 10.68 -24.25 15.219 1 94.44 187 ALA A N 1
ATOM 1417 C CA . ALA A 1 187 ? 11.531 -25.297 15.781 1 94.44 187 ALA A CA 1
ATOM 1418 C C . ALA A 1 187 ? 11.875 -26.344 14.727 1 94.44 187 ALA A C 1
ATOM 1420 O O . ALA A 1 187 ? 13.023 -26.781 14.625 1 94.44 187 ALA A O 1
ATOM 1421 N N . HIS A 1 188 ? 10.898 -26.703 14.023 1 94.31 188 HIS A N 1
ATOM 1422 C CA . HIS A 1 188 ? 11.133 -27.656 12.945 1 94.31 188 HIS A CA 1
ATOM 1423 C C . HIS A 1 188 ? 12.125 -27.109 11.93 1 94.31 188 HIS A C 1
ATOM 1425 O O . HIS A 1 188 ? 13.031 -27.812 11.492 1 94.31 188 HIS A O 1
ATOM 1431 N N . GLU A 1 189 ? 11.867 -25.922 11.539 1 92.81 189 GLU A N 1
ATOM 1432 C CA . GLU A 1 189 ? 12.758 -25.281 10.586 1 92.81 189 GLU A CA 1
ATOM 1433 C C . GLU A 1 189 ? 14.188 -25.203 11.125 1 92.81 189 GLU A C 1
ATOM 1435 O O . GLU A 1 189 ? 15.148 -25.453 10.391 1 92.81 189 GLU A O 1
ATOM 1440 N N . PHE A 1 190 ? 14.297 -24.891 12.359 1 94.19 190 PHE A N 1
ATOM 1441 C CA . PHE A 1 190 ? 15.602 -24.797 13.008 1 94.19 190 PHE A CA 1
ATOM 1442 C C . PHE A 1 190 ? 16.344 -26.141 12.914 1 94.19 190 PHE A C 1
ATOM 1444 O O . PHE A 1 190 ? 17.516 -26.172 12.531 1 94.19 190 PHE A O 1
ATOM 1451 N N . VAL A 1 191 ? 15.672 -27.141 13.156 1 94.81 191 VAL A N 1
ATOM 1452 C CA . VAL A 1 191 ? 16.266 -28.469 13.195 1 94.81 191 VAL A CA 1
ATOM 1453 C C . VAL A 1 191 ? 16.531 -28.953 11.766 1 94.81 191 VAL A C 1
ATOM 1455 O O . VAL A 1 191 ? 17.641 -29.406 11.453 1 94.81 191 VAL A O 1
ATOM 1458 N N . HIS A 1 192 ? 15.578 -28.812 10.914 1 93.44 192 HIS A N 1
ATOM 1459 C CA . HIS A 1 192 ? 15.672 -29.359 9.57 1 93.44 192 HIS A CA 1
ATOM 1460 C C . HIS A 1 192 ? 16.766 -28.656 8.766 1 93.44 192 HIS A C 1
ATOM 1462 O O . HIS A 1 192 ? 17.469 -29.281 7.977 1 93.44 192 HIS A O 1
ATOM 1468 N N . SER A 1 193 ? 16.859 -27.391 8.945 1 93.88 193 SER A N 1
ATOM 1469 C CA . SER A 1 193 ? 17.859 -26.625 8.211 1 93.88 193 SER A CA 1
ATOM 1470 C C . SER A 1 193 ? 19.266 -27.047 8.609 1 93.88 193 SER A C 1
ATOM 1472 O O . SER A 1 193 ? 20.219 -26.859 7.848 1 93.88 193 SER A O 1
ATOM 1474 N N . ARG A 1 194 ? 19.453 -27.688 9.727 1 94.88 194 ARG A N 1
ATOM 1475 C CA . ARG A 1 194 ? 20.781 -28.016 10.258 1 94.88 194 ARG A CA 1
ATOM 1476 C C . ARG A 1 194 ? 21.078 -29.5 10.094 1 94.88 194 ARG A C 1
ATOM 1478 O O . ARG A 1 194 ? 22.219 -29.922 10.188 1 94.88 194 ARG A O 1
ATOM 1485 N N . THR A 1 195 ? 20.016 -30.219 9.828 1 94.56 195 THR A N 1
ATOM 1486 C CA . THR A 1 195 ? 20.234 -31.672 9.852 1 94.56 195 THR A CA 1
ATOM 1487 C C . THR A 1 195 ? 20.031 -32.25 8.461 1 94.56 195 THR A C 1
ATOM 1489 O O . THR A 1 195 ? 20.594 -33.312 8.141 1 94.56 195 THR A O 1
ATOM 1492 N N . ASP A 1 196 ? 19.25 -31.703 7.641 1 92.75 196 ASP A N 1
ATOM 1493 C CA . ASP A 1 196 ? 18.984 -32.219 6.305 1 92.75 196 ASP A CA 1
ATOM 1494 C C . ASP A 1 196 ? 20.234 -32.125 5.422 1 92.75 196 ASP A C 1
ATOM 1496 O O . ASP A 1 196 ? 20.828 -31.047 5.309 1 92.75 196 ASP A O 1
ATOM 1500 N N . ALA A 1 197 ? 20.562 -33.156 4.785 1 91.25 197 ALA A N 1
ATOM 1501 C CA . ALA A 1 197 ? 21.812 -33.25 4.031 1 91.25 197 ALA A CA 1
ATOM 1502 C C . ALA A 1 197 ? 21.781 -32.344 2.816 1 91.25 197 ALA A C 1
ATOM 1504 O O . ALA A 1 197 ? 22.781 -31.688 2.5 1 91.25 197 ALA A O 1
ATOM 1505 N N . LYS A 1 198 ? 20.734 -32.312 2.129 1 89.12 198 LYS A N 1
ATOM 1506 C CA . LYS A 1 198 ? 20.625 -31.469 0.94 1 89.12 198 LYS A CA 1
ATOM 1507 C C . LYS A 1 198 ? 20.734 -29.984 1.298 1 89.12 198 LYS A C 1
ATOM 1509 O O . LYS A 1 198 ? 21.391 -29.219 0.602 1 89.12 198 LYS A O 1
ATOM 1514 N N . ARG A 1 199 ? 20.141 -29.609 2.357 1 92.19 199 ARG A N 1
ATOM 1515 C CA . ARG A 1 199 ? 20.172 -28.219 2.789 1 92.19 199 ARG A CA 1
ATOM 1516 C C . ARG A 1 199 ? 21.562 -27.828 3.26 1 92.19 199 ARG A C 1
ATOM 1518 O O . ARG A 1 199 ? 22.031 -26.719 2.967 1 92.19 199 ARG A O 1
ATOM 1525 N N . ARG A 1 200 ? 22.156 -28.719 3.918 1 93.5 200 ARG A N 1
ATOM 1526 C CA . ARG A 1 200 ? 23.531 -28.469 4.355 1 93.5 200 ARG A CA 1
ATOM 1527 C C . ARG A 1 200 ? 24.469 -28.312 3.164 1 93.5 200 ARG A C 1
ATOM 1529 O O . ARG A 1 200 ? 25.328 -27.438 3.148 1 93.5 200 ARG A O 1
ATOM 1536 N N . ALA A 1 201 ? 24.312 -29.156 2.275 1 92.94 201 ALA A N 1
ATOM 1537 C CA . ALA A 1 201 ? 25.156 -29.094 1.079 1 92.94 201 ALA A CA 1
ATOM 1538 C C . ALA A 1 201 ? 24.953 -27.781 0.328 1 92.94 201 ALA A C 1
ATOM 1540 O O . ALA A 1 201 ? 25.906 -27.156 -0.13 1 92.94 201 ALA A O 1
ATOM 1541 N N . LYS A 1 202 ? 23.766 -27.438 0.217 1 92.69 202 LYS A N 1
ATOM 1542 C CA . LYS A 1 202 ? 23.453 -26.188 -0.457 1 92.69 202 LYS A CA 1
ATOM 1543 C C . LYS A 1 202 ? 24.047 -25 0.287 1 92.69 202 LYS A C 1
ATOM 1545 O O . LYS A 1 202 ? 24.641 -24.109 -0.329 1 92.69 202 LYS A O 1
ATOM 1550 N N . ARG A 1 203 ? 23.844 -24.984 1.532 1 95.25 203 ARG A N 1
ATOM 1551 C CA . ARG A 1 203 ? 24.391 -23.875 2.322 1 95.25 203 ARG A CA 1
ATOM 1552 C C . ARG A 1 203 ? 25.906 -23.797 2.178 1 95.25 203 ARG A C 1
ATOM 1554 O O . ARG A 1 203 ? 26.469 -22.703 2.068 1 95.25 203 ARG A O 1
ATOM 1561 N N . ARG A 1 204 ? 26.562 -24.938 2.178 1 95.62 204 ARG A N 1
ATOM 1562 C CA . ARG A 1 204 ? 28.016 -24.969 1.978 1 95.62 204 ARG A CA 1
ATOM 1563 C C . ARG A 1 204 ? 28.391 -24.391 0.625 1 95.62 204 ARG A C 1
ATOM 1565 O O . ARG A 1 204 ? 29.375 -23.641 0.521 1 95.62 204 ARG A O 1
ATOM 1572 N N . LEU A 1 205 ? 27.656 -24.75 -0.318 1 96 205 LEU A N 1
ATOM 1573 C CA . LEU A 1 205 ? 27.906 -24.219 -1.652 1 96 205 LEU A CA 1
ATOM 1574 C C . LEU A 1 205 ? 27.766 -22.688 -1.671 1 96 205 LEU A C 1
ATOM 1576 O O . LEU A 1 205 ? 28.609 -21.984 -2.223 1 96 205 LEU A O 1
ATOM 1580 N N . LEU A 1 206 ? 26.719 -22.203 -1.068 1 96.62 206 LEU A N 1
ATOM 1581 C CA . LEU A 1 206 ? 26.438 -20.766 -1.076 1 96.62 206 LEU A CA 1
ATOM 1582 C C . LEU A 1 206 ? 27.531 -19.984 -0.345 1 96.62 206 LEU A C 1
ATOM 1584 O O . LEU A 1 206 ? 28.016 -18.969 -0.848 1 96.62 206 LEU A O 1
ATOM 1588 N N . LEU A 1 207 ? 27.922 -20.469 0.788 1 97.06 207 LEU A N 1
ATOM 1589 C CA . LEU A 1 207 ? 28.797 -19.703 1.659 1 97.06 207 LEU A CA 1
ATOM 1590 C C . LEU A 1 207 ? 30.266 -19.969 1.32 1 97.06 207 LEU A C 1
ATOM 1592 O O . LEU A 1 207 ? 31.062 -19.031 1.26 1 97.06 207 LEU A O 1
ATOM 1596 N N . LYS A 1 208 ? 30.625 -21.172 1.126 1 96.25 208 LYS A N 1
ATOM 1597 C CA . LYS A 1 208 ? 32.031 -21.5 0.876 1 96.25 208 LYS A CA 1
ATOM 1598 C C . LYS A 1 208 ? 32.312 -21.531 -0.62 1 96.25 208 LYS A C 1
ATOM 1600 O O . LYS A 1 208 ? 33.375 -21.109 -1.052 1 96.25 208 LYS A O 1
ATOM 1605 N N . GLY A 1 209 ? 31.406 -22.078 -1.336 1 96 209 GLY A N 1
ATOM 1606 C CA . GLY A 1 209 ? 31.609 -22.156 -2.773 1 96 209 GLY A CA 1
ATOM 1607 C C . GLY A 1 209 ? 31.484 -20.812 -3.469 1 96 209 GLY A C 1
ATOM 1608 O O . GLY A 1 209 ? 32.438 -20.344 -4.094 1 96 209 GLY A O 1
ATOM 1609 N N . PHE A 1 210 ? 30.312 -20.188 -3.248 1 97.06 210 PHE A N 1
ATOM 1610 C CA . PHE A 1 210 ? 30.016 -18.938 -3.93 1 97.06 210 PHE A CA 1
ATOM 1611 C C . PHE A 1 210 ? 30.484 -17.75 -3.105 1 97.06 210 PHE A C 1
ATOM 1613 O O . PHE A 1 210 ? 30.547 -16.625 -3.607 1 97.06 210 PHE A O 1
ATOM 1620 N N . LYS A 1 211 ? 30.766 -17.906 -1.821 1 97 211 LYS A N 1
ATOM 1621 C CA . LYS A 1 211 ? 31.219 -16.875 -0.904 1 97 211 LYS A CA 1
ATOM 1622 C C . LYS A 1 211 ? 30.188 -15.766 -0.759 1 97 211 LYS A C 1
ATOM 1624 O O . LYS A 1 211 ? 30.516 -14.578 -0.776 1 97 211 LYS A O 1
ATOM 1629 N N . LEU A 1 212 ? 28.984 -16.188 -0.708 1 97.56 212 LEU A N 1
ATOM 1630 C CA . LEU A 1 212 ? 27.891 -15.242 -0.531 1 97.56 212 LEU A CA 1
ATOM 1631 C C . LEU A 1 212 ? 27.672 -14.922 0.945 1 97.56 212 LEU A C 1
ATOM 1633 O O . LEU A 1 212 ? 27.953 -15.758 1.81 1 97.56 212 LEU A O 1
ATOM 1637 N N . LYS A 1 213 ? 27.234 -13.719 1.166 1 96.75 213 LYS A N 1
ATOM 1638 C CA . LYS A 1 213 ? 26.891 -13.336 2.527 1 96.75 213 LYS A CA 1
ATOM 1639 C C . LYS A 1 213 ? 25.656 -14.102 3.014 1 96.75 213 LYS A C 1
ATOM 1641 O O . LYS A 1 213 ? 24.688 -14.25 2.275 1 96.75 213 LYS A O 1
ATOM 1646 N N . SER A 1 214 ? 25.719 -14.555 4.215 1 97.5 214 SER A N 1
ATOM 1647 C CA . SER A 1 214 ? 24.641 -15.328 4.809 1 97.5 214 SER A CA 1
ATOM 1648 C C . SER A 1 214 ? 23.5 -14.422 5.277 1 97.5 214 SER A C 1
ATOM 1650 O O . SER A 1 214 ? 23.75 -13.336 5.797 1 97.5 214 SER A O 1
ATOM 1652 N N . PHE A 1 215 ? 22.281 -14.93 5.145 1 96.31 215 PHE A N 1
ATOM 1653 C CA . PHE A 1 215 ? 21.125 -14.25 5.723 1 96.31 215 PHE A CA 1
ATOM 1654 C C . PHE A 1 215 ? 20.781 -14.852 7.078 1 96.31 215 PHE A C 1
ATOM 1656 O O . PHE A 1 215 ? 19.906 -14.336 7.785 1 96.31 215 PHE A O 1
ATOM 1663 N N . GLY A 1 216 ? 21.375 -15.914 7.379 1 95.69 216 GLY A N 1
ATOM 1664 C CA . GLY A 1 216 ? 21.062 -16.75 8.531 1 95.69 216 GLY A CA 1
ATOM 1665 C C . GLY A 1 216 ? 20.984 -18.219 8.195 1 95.69 216 GLY A C 1
ATOM 1666 O O . GLY A 1 216 ? 20.672 -18.578 7.055 1 95.69 216 GLY A O 1
ATOM 1667 N N . HIS A 1 217 ? 21.156 -19.047 9.133 1 94.5 217 HIS A N 1
ATOM 1668 C CA . HIS A 1 217 ? 21.281 -20.484 8.883 1 94.5 217 HIS A CA 1
ATOM 1669 C C . HIS A 1 217 ? 19.984 -21.047 8.297 1 94.5 217 HIS A C 1
ATOM 1671 O O . HIS A 1 217 ? 20.016 -21.719 7.27 1 94.5 217 HIS A O 1
ATOM 1677 N N . SER A 1 218 ? 18.891 -20.797 8.883 1 92.88 218 SER A N 1
ATOM 1678 C CA . SER A 1 218 ? 17.609 -21.312 8.398 1 92.88 218 SER A CA 1
ATOM 1679 C C . SER A 1 218 ? 17.156 -20.578 7.137 1 92.88 218 SER A C 1
ATOM 1681 O O . SER A 1 218 ? 16.609 -21.188 6.219 1 92.88 218 SER A O 1
ATOM 1683 N N . GLU A 1 219 ? 17.531 -19.297 7.008 1 94.12 219 GLU A N 1
ATOM 1684 C CA . GLU A 1 219 ? 17.047 -18.422 5.949 1 94.12 219 GLU A CA 1
ATOM 1685 C C . GLU A 1 219 ? 17.75 -18.719 4.625 1 94.12 219 GLU A C 1
ATOM 1687 O O . GLU A 1 219 ? 17.141 -18.594 3.557 1 94.12 219 GLU A O 1
ATOM 1692 N N . ASP A 1 220 ? 18.938 -19.156 4.664 1 95 220 ASP A N 1
ATOM 1693 C CA . ASP A 1 220 ? 19.75 -19.359 3.471 1 95 220 ASP A CA 1
ATOM 1694 C C . ASP A 1 220 ? 19.141 -20.406 2.547 1 95 220 ASP A C 1
ATOM 1696 O O . ASP A 1 220 ? 19.297 -20.328 1.327 1 95 220 ASP A O 1
ATOM 1700 N N . THR A 1 221 ? 18.5 -21.344 3.154 1 92.94 221 THR A N 1
ATOM 1701 C CA . THR A 1 221 ? 18 -22.469 2.371 1 92.94 221 THR A CA 1
ATOM 1702 C C . THR A 1 221 ? 16.484 -22.609 2.504 1 92.94 221 THR A C 1
ATOM 1704 O O . THR A 1 221 ? 15.938 -23.688 2.281 1 92.94 221 THR A O 1
ATOM 1707 N N . TRP A 1 222 ? 15.875 -21.594 2.914 1 92.44 222 TRP A N 1
ATOM 1708 C CA . TRP A 1 222 ? 14.422 -21.594 3.035 1 92.44 222 TRP A CA 1
ATOM 1709 C C . TRP A 1 222 ? 13.766 -21.562 1.66 1 92.44 222 TRP A C 1
ATOM 1711 O O . TRP A 1 222 ? 14.445 -21.484 0.637 1 92.44 222 TRP A O 1
ATOM 1721 N N . ILE A 1 223 ? 12.484 -21.719 1.618 1 89.38 223 ILE A N 1
ATOM 1722 C CA . ILE A 1 223 ? 11.742 -21.75 0.36 1 89.38 223 ILE A CA 1
ATOM 1723 C C . ILE A 1 223 ? 11.883 -20.406 -0.357 1 89.38 223 ILE A C 1
ATOM 1725 O O . ILE A 1 223 ? 12.039 -20.375 -1.58 1 89.38 223 ILE A O 1
ATOM 1729 N N . LEU A 1 224 ? 11.844 -19.375 0.413 1 93.56 224 LEU A N 1
ATOM 1730 C CA . LEU A 1 224 ? 12.078 -18.031 -0.104 1 93.56 224 LEU A CA 1
ATOM 1731 C C . LEU A 1 224 ? 12.992 -17.234 0.83 1 93.56 224 LEU A C 1
ATOM 1733 O O . LEU A 1 224 ? 12.516 -16.578 1.761 1 93.56 224 LEU A O 1
ATOM 1737 N N . PRO A 1 225 ? 14.25 -17.312 0.6 1 95.19 225 PRO A N 1
ATOM 1738 C CA . PRO A 1 225 ? 15.18 -16.516 1.405 1 95.19 225 PRO A CA 1
ATOM 1739 C C . PRO A 1 225 ? 14.922 -15.016 1.279 1 95.19 225 PRO A C 1
ATOM 1741 O O . PRO A 1 225 ? 14.375 -14.562 0.275 1 95.19 225 PRO A O 1
ATOM 1744 N N . PRO A 1 226 ? 15.281 -14.266 2.32 1 96.19 226 PRO A N 1
ATOM 1745 C CA . PRO A 1 226 ? 15.07 -12.82 2.266 1 96.19 226 PRO A CA 1
ATOM 1746 C C . PRO A 1 226 ? 16.094 -12.109 1.387 1 96.19 226 PRO A C 1
ATOM 1748 O O . PRO A 1 226 ? 16.891 -11.305 1.886 1 96.19 226 PRO A O 1
ATOM 1751 N N . TYR A 1 227 ? 15.977 -12.242 0.159 1 97.12 227 TYR A N 1
ATOM 1752 C CA . TYR A 1 227 ? 16.938 -11.734 -0.815 1 97.12 227 TYR A CA 1
ATOM 1753 C C . TYR A 1 227 ? 17.016 -10.211 -0.756 1 97.12 227 TYR A C 1
ATOM 1755 O O . TYR A 1 227 ? 18.016 -9.625 -1.178 1 97.12 227 TYR A O 1
ATOM 1763 N N . TRP A 1 228 ? 15.984 -9.539 -0.235 1 95.25 228 TRP A N 1
ATOM 1764 C CA . TRP A 1 228 ? 15.93 -8.086 -0.132 1 95.25 228 TRP A CA 1
ATOM 1765 C C . TRP A 1 228 ? 16.906 -7.578 0.918 1 95.25 228 TRP A C 1
ATOM 1767 O O . TRP A 1 228 ? 17.172 -6.375 1.01 1 95.25 228 TRP A O 1
ATOM 1777 N N . LYS A 1 229 ? 17.484 -8.461 1.642 1 95.06 229 LYS A N 1
ATOM 1778 C CA . LYS A 1 229 ? 18.5 -8.078 2.625 1 95.06 229 LYS A CA 1
ATOM 1779 C C . LYS A 1 229 ? 19.875 -7.938 1.979 1 95.06 229 LYS A C 1
ATOM 1781 O O . LYS A 1 229 ? 20.797 -7.391 2.586 1 95.06 229 LYS A O 1
ATOM 1786 N N . ASP A 1 230 ? 20 -8.484 0.773 1 96.25 230 ASP A N 1
ATOM 1787 C CA . ASP A 1 230 ? 21.25 -8.297 0.042 1 96.25 230 ASP A CA 1
ATOM 1788 C C . ASP A 1 230 ? 21.484 -6.828 -0.3 1 96.25 230 ASP A C 1
ATOM 1790 O O . ASP A 1 230 ? 20.547 -6.129 -0.699 1 96.25 230 ASP A O 1
ATOM 1794 N N . ASP A 1 231 ? 22.688 -6.379 -0.147 1 92.56 231 ASP A N 1
ATOM 1795 C CA . ASP A 1 231 ? 23.031 -4.977 -0.356 1 92.56 231 ASP A CA 1
ATOM 1796 C C . ASP A 1 231 ? 22.781 -4.559 -1.804 1 92.56 231 ASP A C 1
ATOM 1798 O O . ASP A 1 231 ? 22.453 -3.402 -2.072 1 92.56 231 ASP A O 1
ATOM 1802 N N . ASN A 1 232 ? 22.953 -5.52 -2.68 1 95.38 232 ASN A N 1
ATOM 1803 C CA . ASN A 1 232 ? 22.797 -5.199 -4.098 1 95.38 232 ASN A CA 1
ATOM 1804 C C . ASN A 1 232 ? 21.359 -5.352 -4.562 1 95.38 232 ASN A C 1
ATOM 1806 O O . ASN A 1 232 ? 21.016 -4.98 -5.688 1 95.38 232 ASN A O 1
ATOM 1810 N N . CYS A 1 233 ? 20.516 -5.926 -3.709 1 96.88 233 CYS A N 1
ATOM 1811 C CA . CYS A 1 233 ? 19.078 -5.906 -4.012 1 96.88 233 CYS A CA 1
ATOM 1812 C C . CYS A 1 233 ? 18.469 -4.551 -3.684 1 96.88 233 CYS A C 1
ATOM 1814 O O . CYS A 1 233 ? 18.266 -4.227 -2.514 1 96.88 233 CYS A O 1
ATOM 1816 N N . VAL A 1 234 ? 18.109 -3.818 -4.664 1 95.44 234 VAL A N 1
ATOM 1817 C CA . VAL A 1 234 ? 17.766 -2.416 -4.449 1 95.44 234 VAL A CA 1
ATOM 1818 C C . VAL A 1 234 ? 16.266 -2.279 -4.203 1 95.44 234 VAL A C 1
ATOM 1820 O O . VAL A 1 234 ? 15.805 -1.27 -3.666 1 95.44 234 VAL A O 1
ATOM 1823 N N . ALA A 1 235 ? 15.539 -3.312 -4.629 1 96.31 235 ALA A N 1
ATOM 1824 C CA . ALA A 1 235 ? 14.094 -3.297 -4.418 1 96.31 235 ALA A CA 1
ATOM 1825 C C . ALA A 1 235 ? 13.492 -4.672 -4.691 1 96.31 235 ALA A C 1
ATOM 1827 O O . ALA A 1 235 ? 14.164 -5.562 -5.211 1 96.31 235 ALA A O 1
ATOM 1828 N N . GLY A 1 236 ? 12.32 -4.832 -4.301 1 97.12 236 GLY A N 1
ATOM 1829 C CA . GLY A 1 236 ? 11.453 -5.93 -4.699 1 97.12 236 GLY A CA 1
ATOM 1830 C C . GLY A 1 236 ? 10.086 -5.469 -5.148 1 97.12 236 GLY A C 1
ATOM 1831 O O . GLY A 1 236 ? 9.531 -4.508 -4.605 1 97.12 236 GLY A O 1
ATOM 1832 N N . VAL A 1 237 ? 9.578 -6.117 -6.129 1 97.75 237 VAL A N 1
ATOM 1833 C CA . VAL A 1 237 ? 8.234 -5.828 -6.617 1 97.75 237 VAL A CA 1
ATOM 1834 C C . VAL A 1 237 ? 7.289 -6.961 -6.223 1 97.75 237 VAL A C 1
ATOM 1836 O O . VAL A 1 237 ? 7.465 -8.102 -6.652 1 97.75 237 VAL A O 1
ATOM 1839 N N . HIS A 1 238 ? 6.391 -6.609 -5.426 1 96.62 238 HIS A N 1
ATOM 1840 C CA . HIS A 1 238 ? 5.375 -7.559 -4.984 1 96.62 238 HIS A CA 1
ATOM 1841 C C . HIS A 1 238 ? 4.09 -7.41 -5.793 1 96.62 238 HIS A C 1
ATOM 1843 O O . HIS A 1 238 ? 3.422 -6.375 -5.719 1 96.62 238 HIS A O 1
ATOM 1849 N N . PHE A 1 239 ? 3.713 -8.422 -6.508 1 97.5 239 PHE A N 1
ATOM 1850 C CA . PHE A 1 239 ? 2.566 -8.328 -7.402 1 97.5 239 PHE A CA 1
ATOM 1851 C C . PHE A 1 239 ? 1.282 -8.719 -6.68 1 97.5 239 PHE A C 1
ATOM 1853 O O . PHE A 1 239 ? 0.498 -9.523 -7.184 1 97.5 239 PHE A O 1
ATOM 1860 N N . ASN A 1 240 ? 1.108 -8.234 -5.535 1 96.69 240 ASN A N 1
ATOM 1861 C CA . ASN A 1 240 ? -0.108 -8.281 -4.734 1 96.69 240 ASN A CA 1
ATOM 1862 C C . ASN A 1 240 ? -0.653 -6.887 -4.457 1 96.69 240 ASN A C 1
ATOM 1864 O O . ASN A 1 240 ? 0.071 -5.898 -4.582 1 96.69 240 ASN A O 1
ATOM 1868 N N . THR A 1 241 ? -1.91 -6.879 -4.184 1 93.19 241 THR A N 1
ATOM 1869 C CA . THR A 1 241 ? -2.549 -5.609 -3.861 1 93.19 241 THR A CA 1
ATOM 1870 C C . THR A 1 241 ? -2.197 -5.172 -2.441 1 93.19 241 THR A C 1
ATOM 1872 O O . THR A 1 241 ? -2.324 -5.957 -1.497 1 93.19 241 THR A O 1
ATOM 1875 N N . LEU A 1 242 ? -1.786 -4.027 -2.408 1 83.31 242 LEU A N 1
ATOM 1876 C CA . LEU A 1 242 ? -1.394 -3.5 -1.106 1 83.31 242 LEU A CA 1
ATOM 1877 C C . LEU A 1 242 ? -2.57 -3.512 -0.137 1 83.31 242 LEU A C 1
ATOM 1879 O O . LEU A 1 242 ? -3.691 -3.162 -0.512 1 83.31 242 LEU A O 1
ATOM 1883 N N . GLY A 1 243 ? -2.289 -3.885 1.043 1 86.06 243 GLY A N 1
ATOM 1884 C CA . GLY A 1 243 ? -3.301 -3.889 2.088 1 86.06 243 GLY A CA 1
ATOM 1885 C C . GLY A 1 243 ? -4.098 -5.18 2.141 1 86.06 243 GLY A C 1
ATOM 1886 O O . GLY A 1 243 ? -4.766 -5.461 3.137 1 86.06 243 GLY A O 1
ATOM 1887 N N . LEU A 1 244 ? -4.047 -5.863 1.05 1 91.81 244 LEU A N 1
ATOM 1888 C CA . LEU A 1 244 ? -4.793 -7.113 0.973 1 91.81 244 LEU A CA 1
ATOM 1889 C C . LEU A 1 244 ? -3.953 -8.281 1.482 1 91.81 244 LEU A C 1
ATOM 1891 O O . LEU A 1 244 ? -3.635 -9.195 0.724 1 91.81 244 LEU A O 1
ATOM 1895 N N . ALA A 1 245 ? -3.561 -8.156 2.711 1 90.62 245 ALA A N 1
ATOM 1896 C CA . ALA A 1 245 ? -2.707 -9.164 3.33 1 90.62 245 ALA A CA 1
ATOM 1897 C C . ALA A 1 245 ? -3.018 -9.305 4.816 1 90.62 245 ALA A C 1
ATOM 1899 O O . ALA A 1 245 ? -3.391 -8.336 5.477 1 90.62 245 ALA A O 1
ATOM 1900 N N . ASP A 1 246 ? -2.838 -10.484 5.305 1 88.81 246 ASP A N 1
ATOM 1901 C CA . ASP A 1 246 ? -3.012 -10.695 6.742 1 88.81 246 ASP A CA 1
ATOM 1902 C C . ASP A 1 246 ? -1.688 -10.523 7.484 1 88.81 246 ASP A C 1
ATOM 1904 O O . ASP A 1 246 ? -1.654 -10.562 8.719 1 88.81 246 ASP A O 1
ATOM 1908 N N . CYS A 1 247 ? -0.643 -10.359 6.707 1 88.5 247 CYS A N 1
ATOM 1909 C CA . CYS A 1 247 ? 0.687 -10.07 7.234 1 88.5 247 CYS A CA 1
ATOM 1910 C C . CYS A 1 247 ? 1.209 -8.742 6.711 1 88.5 247 CYS A C 1
ATOM 1912 O O . CYS A 1 247 ? 2.141 -8.711 5.906 1 88.5 247 CYS A O 1
ATOM 1914 N N . PRO A 1 248 ? 0.776 -7.738 7.266 1 82.94 248 PRO A N 1
ATOM 1915 C CA . PRO A 1 248 ? 1.082 -6.43 6.684 1 82.94 248 PRO A CA 1
ATOM 1916 C C . PRO A 1 248 ? 2.51 -5.973 6.98 1 82.94 248 PRO A C 1
ATOM 1918 O O . PRO A 1 248 ? 2.994 -5.02 6.367 1 82.94 248 PRO A O 1
ATOM 1921 N N . GLU A 1 249 ? 3.205 -6.594 7.926 1 87.38 249 GLU A N 1
ATOM 1922 C CA . GLU A 1 249 ? 4.594 -6.246 8.203 1 87.38 249 GLU A CA 1
ATOM 1923 C C . GLU A 1 249 ? 5.527 -6.766 7.113 1 87.38 249 GLU A C 1
ATOM 1925 O O . GLU A 1 249 ? 5.863 -7.953 7.09 1 87.38 249 GLU A O 1
ATOM 1930 N N . GLN A 1 250 ? 5.891 -5.91 6.25 1 91.56 250 GLN A N 1
ATOM 1931 C CA . GLN A 1 250 ? 6.715 -6.27 5.098 1 91.56 250 GLN A CA 1
ATOM 1932 C C . GLN A 1 250 ? 8.055 -5.539 5.129 1 91.56 250 GLN A C 1
ATOM 1934 O O . GLN A 1 250 ? 8.156 -4.453 5.699 1 91.56 250 GLN A O 1
ATOM 1939 N N . PRO A 1 251 ? 9.062 -6.164 4.516 1 91.38 251 PRO A N 1
ATOM 1940 C CA . PRO A 1 251 ? 10.32 -5.422 4.371 1 91.38 251 PRO A CA 1
ATOM 1941 C C . PRO A 1 251 ? 10.141 -4.113 3.602 1 91.38 251 PRO A C 1
ATOM 1943 O O . PRO A 1 251 ? 9.367 -4.059 2.643 1 91.38 251 PRO A O 1
ATOM 1946 N N . SER A 1 252 ? 10.922 -3.131 3.973 1 88.5 252 SER A N 1
ATOM 1947 C CA . SER A 1 252 ? 10.75 -1.778 3.451 1 88.5 252 SER A CA 1
ATOM 1948 C C . SER A 1 252 ? 11.148 -1.697 1.98 1 88.5 252 SER A C 1
ATOM 1950 O O . SER A 1 252 ? 10.719 -0.788 1.266 1 88.5 252 SER A O 1
ATOM 1952 N N . LYS A 1 253 ? 11.93 -2.623 1.503 1 92 253 LYS A N 1
ATOM 1953 C CA . LYS A 1 253 ? 12.391 -2.572 0.118 1 92 253 LYS A CA 1
ATOM 1954 C C . LYS A 1 253 ? 11.336 -3.123 -0.833 1 92 253 LYS A C 1
ATOM 1956 O O . LYS A 1 253 ? 11.445 -2.961 -2.051 1 92 253 LYS A O 1
ATOM 1961 N N . LEU A 1 254 ? 10.312 -3.754 -0.303 1 94.38 254 LEU A N 1
ATOM 1962 C CA . LEU A 1 254 ? 9.312 -4.367 -1.167 1 94.38 254 LEU A CA 1
ATOM 1963 C C . LEU A 1 254 ? 8.172 -3.396 -1.453 1 94.38 254 LEU A C 1
ATOM 1965 O O . LEU A 1 254 ? 7.59 -2.822 -0.527 1 94.38 254 LEU A O 1
ATOM 1969 N N . ALA A 1 255 ? 7.902 -3.229 -2.721 1 94.25 255 ALA A N 1
ATOM 1970 C CA . ALA A 1 255 ? 6.781 -2.396 -3.154 1 94.25 255 ALA A CA 1
ATOM 1971 C C . ALA A 1 255 ? 5.645 -3.25 -3.705 1 94.25 255 ALA A C 1
ATOM 1973 O O . ALA A 1 255 ? 5.859 -4.086 -4.586 1 94.25 255 ALA A O 1
ATOM 1974 N N . PHE A 1 256 ? 4.465 -3.064 -3.207 1 94.44 256 PHE A N 1
ATOM 1975 C CA . PHE A 1 256 ? 3.273 -3.758 -3.684 1 94.44 256 PHE A CA 1
ATOM 1976 C C . PHE A 1 256 ? 2.621 -2.992 -4.828 1 94.44 256 PHE A C 1
ATOM 1978 O O . PHE A 1 256 ? 2.248 -1.828 -4.668 1 94.44 256 PHE A O 1
ATOM 1985 N N . VAL A 1 257 ? 2.402 -3.672 -5.977 1 96.12 257 VAL A N 1
ATOM 1986 C CA . VAL A 1 257 ? 1.992 -2.902 -7.145 1 96.12 257 VAL A CA 1
ATOM 1987 C C . VAL A 1 257 ? 0.648 -3.416 -7.656 1 96.12 257 VAL A C 1
ATOM 1989 O O . VAL A 1 257 ? 0.055 -2.826 -8.562 1 96.12 257 VAL A O 1
ATOM 1992 N N . GLY A 1 258 ? 0.151 -4.516 -7.145 1 95.56 258 GLY A N 1
ATOM 1993 C CA . GLY A 1 258 ? -1.076 -5.109 -7.652 1 95.56 258 GLY A CA 1
ATOM 1994 C C . GLY A 1 258 ? -0.834 -6.16 -8.719 1 95.56 258 GLY A C 1
ATOM 1995 O O . GLY A 1 258 ? 0.265 -6.707 -8.82 1 95.56 258 GLY A O 1
ATOM 1996 N N . ALA A 1 259 ? -1.804 -6.438 -9.523 1 96.38 259 ALA A N 1
ATOM 1997 C CA . ALA A 1 259 ? -1.767 -7.543 -10.477 1 96.38 259 ALA A CA 1
ATOM 1998 C C . ALA A 1 259 ? -0.833 -7.227 -11.648 1 96.38 259 ALA A C 1
ATOM 2000 O O . ALA A 1 259 ? -0.854 -6.117 -12.188 1 96.38 259 ALA A O 1
ATOM 2001 N N . GLY A 1 260 ? 0.017 -8.148 -11.945 1 95.19 260 GLY A N 1
ATOM 2002 C CA . GLY A 1 260 ? 0.799 -8.102 -13.172 1 95.19 260 GLY A CA 1
ATOM 2003 C C . GLY A 1 260 ? 0.14 -8.82 -14.328 1 95.19 260 GLY A C 1
ATOM 2004 O O . GLY A 1 260 ? 0.468 -9.977 -14.617 1 95.19 260 GLY A O 1
ATOM 2005 N N . LEU A 1 261 ? -0.692 -8.109 -15 1 92.56 261 LEU A N 1
ATOM 2006 C CA . LEU A 1 261 ? -1.472 -8.719 -16.078 1 92.56 261 LEU A CA 1
ATOM 2007 C C . LEU A 1 261 ? -0.597 -8.992 -17.297 1 92.56 261 LEU A C 1
ATOM 2009 O O . LEU A 1 261 ? -0.091 -8.062 -17.922 1 92.56 261 LEU A O 1
ATOM 2013 N N . CYS A 1 262 ? -0.496 -10.227 -17.484 1 88.5 262 CYS A N 1
ATOM 2014 C CA . CYS A 1 262 ? 0.281 -10.633 -18.656 1 88.5 262 CYS A CA 1
ATOM 2015 C C . CYS A 1 262 ? -0.416 -10.211 -19.953 1 88.5 262 CYS A C 1
ATOM 2017 O O . CYS A 1 262 ? -1.636 -10.336 -20.062 1 88.5 262 CYS A O 1
ATOM 2019 N N . PRO A 1 263 ? 0.36 -9.688 -20.859 1 83.06 263 PRO A N 1
ATOM 2020 C CA . PRO A 1 263 ? -0.253 -9.336 -22.141 1 83.06 263 PRO A CA 1
ATOM 2021 C C . PRO A 1 263 ? -0.747 -10.562 -22.906 1 83.06 263 PRO A C 1
ATOM 2023 O O . PRO A 1 263 ? -0.254 -11.672 -22.688 1 83.06 263 PRO A O 1
ATOM 2026 N N . ASP A 1 264 ? -1.701 -10.281 -23.672 1 76.38 264 ASP A N 1
ATOM 2027 C CA . ASP A 1 264 ? -2.193 -11.344 -24.547 1 76.38 264 ASP A CA 1
ATOM 2028 C C . ASP A 1 264 ? -1.155 -11.711 -25.609 1 76.38 264 ASP A C 1
ATOM 2030 O O . ASP A 1 264 ? -0.826 -10.898 -26.469 1 76.38 264 ASP A O 1
ATOM 2034 N N . MET A 1 265 ? -0.677 -12.883 -25.516 1 75.62 265 MET A N 1
ATOM 2035 C CA . MET A 1 265 ? 0.364 -13.312 -26.453 1 75.62 265 MET A CA 1
ATOM 2036 C C . MET A 1 265 ? -0.193 -14.297 -27.484 1 75.62 265 MET A C 1
ATOM 2038 O O . MET A 1 265 ? 0.567 -15 -28.141 1 75.62 265 MET A O 1
ATOM 2042 N N . SER A 1 266 ? -1.512 -14.305 -27.438 1 71.06 266 SER A N 1
ATOM 2043 C CA . SER A 1 266 ? -2.115 -15.172 -28.438 1 71.06 266 SER A CA 1
ATOM 2044 C C . SER A 1 266 ? -1.993 -14.578 -29.844 1 71.06 266 SER A C 1
ATOM 2046 O O . SER A 1 266 ? -2.061 -13.359 -30.016 1 71.06 266 SER A O 1
ATOM 2048 N N . PRO A 1 267 ? -1.684 -15.531 -30.734 1 63.47 267 PRO A N 1
ATOM 2049 C CA . PRO A 1 267 ? -1.652 -15.023 -32.094 1 63.47 267 PRO A CA 1
ATOM 2050 C C . PRO A 1 267 ? -2.955 -14.344 -32.5 1 63.47 267 PRO A C 1
ATOM 2052 O O . PRO A 1 267 ? -4.031 -14.734 -32.062 1 63.47 267 PRO A O 1
ATOM 2055 N N . VAL A 1 268 ? -2.762 -13.234 -33.094 1 61.44 268 VAL A N 1
ATOM 2056 C CA . VAL A 1 268 ? -3.928 -12.516 -33.594 1 61.44 268 VAL A CA 1
ATOM 2057 C C . VAL A 1 268 ? -4.727 -13.414 -34.531 1 61.44 268 VAL A C 1
ATOM 2059 O O . VAL A 1 268 ? -4.176 -13.953 -35.5 1 61.44 268 VAL A O 1
ATOM 2062 N N . SER A 1 269 ? -5.555 -14.172 -33.969 1 64.31 269 SER A N 1
ATOM 2063 C CA . SER A 1 269 ? -6.398 -14.992 -34.844 1 64.31 269 SER A CA 1
ATOM 2064 C C . SER A 1 269 ? -7.73 -14.312 -35.125 1 64.31 269 SER A C 1
ATOM 2066 O O . SER A 1 269 ? -8.266 -13.594 -34.281 1 64.31 269 SER A O 1
ATOM 2068 N N . SER A 1 270 ? -8 -14.383 -36.344 1 65.88 270 SER A N 1
ATOM 2069 C CA . SER A 1 270 ? -9.281 -13.859 -36.812 1 65.88 270 SER A CA 1
ATOM 2070 C C . SER A 1 270 ? -10.438 -14.695 -36.312 1 65.88 270 SER A C 1
ATOM 2072 O O . SER A 1 270 ? -11.586 -14.25 -36.312 1 65.88 270 SER A O 1
ATOM 2074 N N . ASP A 1 271 ? -10.141 -15.789 -35.719 1 76.06 271 ASP A N 1
ATOM 2075 C CA . ASP A 1 271 ? -11.234 -16.656 -35.281 1 76.06 271 ASP A CA 1
ATOM 2076 C C . ASP A 1 271 ? -11.812 -16.188 -33.938 1 76.06 271 ASP A C 1
ATOM 2078 O O . ASP A 1 271 ? -11.078 -15.75 -33.062 1 76.06 271 ASP A O 1
ATOM 2082 N N . PRO A 1 272 ? -13.078 -16.266 -34 1 81.94 272 PRO A N 1
ATOM 2083 C CA . PRO A 1 272 ? -13.734 -15.852 -32.781 1 81.94 272 PRO A CA 1
ATOM 2084 C C . PRO A 1 272 ? -13.328 -16.719 -31.578 1 81.94 272 PRO A C 1
ATOM 2086 O O . PRO A 1 272 ? -13.078 -17.922 -31.734 1 81.94 272 PRO A O 1
ATOM 2089 N N . ASP A 1 273 ? -13.078 -16.25 -30.469 1 88.31 273 ASP A N 1
ATOM 2090 C CA . ASP A 1 273 ? -12.82 -16.953 -29.219 1 88.31 273 ASP A CA 1
ATOM 2091 C C . ASP A 1 273 ? -14.039 -17.766 -28.781 1 88.31 273 ASP A C 1
ATOM 2093 O O . ASP A 1 273 ? -15.062 -17.188 -28.406 1 88.31 273 ASP A O 1
ATOM 2097 N N . GLU A 1 274 ? -13.945 -19.031 -28.812 1 91.62 274 GLU A N 1
ATOM 2098 C CA . GLU A 1 274 ? -15.07 -19.922 -28.562 1 91.62 274 GLU A CA 1
ATOM 2099 C C . GLU A 1 274 ? -15.594 -19.766 -27.141 1 91.62 274 GLU A C 1
ATOM 2101 O O . GLU A 1 274 ? -16.797 -19.859 -26.906 1 91.62 274 GLU A O 1
ATOM 2106 N N . ASP A 1 275 ? -14.719 -19.625 -26.25 1 94.62 275 ASP A N 1
ATOM 2107 C CA . ASP A 1 275 ? -15.141 -19.453 -24.859 1 94.62 275 ASP A CA 1
ATOM 2108 C C . ASP A 1 275 ? -15.922 -18.156 -24.656 1 94.62 275 ASP A C 1
ATOM 2110 O O . ASP A 1 275 ? -16.969 -18.156 -24 1 94.62 275 ASP A O 1
ATOM 2114 N N . VAL A 1 276 ? -15.477 -17.109 -25.281 1 94.81 276 VAL A N 1
ATOM 2115 C CA . VAL A 1 276 ? -16.156 -15.828 -25.172 1 94.81 276 VAL A CA 1
ATOM 2116 C C . VAL A 1 276 ? -17.516 -15.898 -25.875 1 94.81 276 VAL A C 1
ATOM 2118 O O . VAL A 1 276 ? -18.5 -15.367 -25.375 1 94.81 276 VAL A O 1
ATOM 2121 N N . THR A 1 277 ? -17.5 -16.562 -27.031 1 95.38 277 THR A N 1
ATOM 2122 C CA . THR A 1 277 ? -18.75 -16.75 -27.75 1 95.38 277 THR A CA 1
ATOM 2123 C C . THR A 1 277 ? -19.75 -17.516 -26.891 1 95.38 277 THR A C 1
ATOM 2125 O O . THR A 1 277 ? -20.938 -17.156 -26.844 1 95.38 277 THR A O 1
ATOM 2128 N N . TRP A 1 278 ? -19.25 -18.516 -26.281 1 96.75 278 TRP A N 1
ATOM 2129 C CA . TRP A 1 278 ? -20.094 -19.312 -25.406 1 96.75 278 TRP A CA 1
ATOM 2130 C C . TRP A 1 278 ? -20.625 -18.469 -24.25 1 96.75 278 TRP A C 1
ATOM 2132 O O . TRP A 1 278 ? -21.797 -18.578 -23.875 1 96.75 278 TRP A O 1
ATOM 2142 N N . MET A 1 279 ? -19.875 -17.609 -23.703 1 97.56 279 MET A N 1
ATOM 2143 C CA . MET A 1 279 ? -20.297 -16.734 -22.609 1 97.56 279 MET A CA 1
ATOM 2144 C C . MET A 1 279 ? -21.281 -15.688 -23.109 1 97.56 279 MET A C 1
ATOM 2146 O O . MET A 1 279 ? -22.203 -15.305 -22.391 1 97.56 279 MET A O 1
ATOM 2150 N N . ASN A 1 280 ? -21.062 -15.195 -24.297 1 96.88 280 ASN A N 1
ATOM 2151 C CA . ASN A 1 280 ? -22.031 -14.281 -24.906 1 96.88 280 ASN A CA 1
ATOM 2152 C C . ASN A 1 280 ? -23.422 -14.914 -25 1 96.88 280 ASN A C 1
ATOM 2154 O O . ASN A 1 280 ? -24.422 -14.25 -24.766 1 96.88 280 ASN A O 1
ATOM 2158 N N . GLN A 1 281 ? -23.422 -16.094 -25.406 1 97 281 GLN A N 1
ATOM 2159 C CA . GLN A 1 281 ? -24.688 -16.812 -25.484 1 97 281 GLN A CA 1
ATOM 2160 C C . GLN A 1 281 ? -25.359 -16.906 -24.125 1 97 281 GLN A C 1
ATOM 2162 O O . GLN A 1 281 ? -26.562 -16.719 -24 1 97 281 GLN A O 1
ATOM 2167 N N . ALA A 1 282 ? -24.531 -17.203 -23.141 1 97.5 282 ALA A N 1
ATOM 2168 C CA . ALA A 1 282 ? -25.062 -17.25 -21.781 1 97.5 282 ALA A CA 1
ATOM 2169 C C . ALA A 1 282 ? -25.656 -15.906 -21.375 1 97.5 282 ALA A C 1
ATOM 2171 O O . ALA A 1 282 ? -26.766 -15.844 -20.812 1 97.5 282 ALA A O 1
ATOM 2172 N N . LEU A 1 283 ? -24.969 -14.875 -21.656 1 97 283 LEU A N 1
ATOM 2173 C CA . LEU A 1 283 ? -25.438 -13.523 -21.328 1 97 283 LEU A CA 1
ATOM 2174 C C . LEU A 1 283 ? -26.75 -13.227 -22.031 1 97 283 LEU A C 1
ATOM 2176 O O . LEU A 1 283 ? -27.672 -12.648 -21.422 1 97 283 LEU A O 1
ATOM 2180 N N . ALA A 1 284 ? -26.812 -13.594 -23.266 1 96.81 284 ALA A N 1
ATOM 2181 C CA . ALA A 1 284 ? -28.031 -13.367 -24.062 1 96.81 284 ALA A CA 1
ATOM 2182 C C . ALA A 1 284 ? -29.219 -14.086 -23.453 1 96.81 284 ALA A C 1
ATOM 2184 O O . ALA A 1 284 ? -30.359 -13.617 -23.547 1 96.81 284 ALA A O 1
ATOM 2185 N N . LEU A 1 285 ? -29 -15.148 -22.891 1 96.19 285 LEU A N 1
ATOM 2186 C CA . LEU A 1 285 ? -30.047 -15.945 -22.266 1 96.19 285 LEU A CA 1
ATOM 2187 C C . LEU A 1 285 ? -30.266 -15.539 -20.812 1 96.19 285 LEU A C 1
ATOM 2189 O O . LEU A 1 285 ? -30.969 -16.219 -20.062 1 96.19 285 LEU A O 1
ATOM 2193 N N . GLU A 1 286 ? -29.484 -14.516 -20.359 1 94.81 286 GLU A N 1
ATOM 2194 C CA . GLU A 1 286 ? -29.562 -13.969 -19 1 94.81 286 GLU A CA 1
ATOM 2195 C C . GLU A 1 286 ? -29.109 -15 -17.969 1 94.81 286 GLU A C 1
ATOM 2197 O O . GLU A 1 286 ? -29.703 -15.125 -16.906 1 94.81 286 GLU A O 1
ATOM 2202 N N . GLU A 1 287 ? -28.188 -15.781 -18.359 1 96.5 287 GLU A N 1
ATOM 2203 C CA . GLU A 1 287 ? -27.578 -16.75 -17.469 1 96.5 287 GLU A CA 1
ATOM 2204 C C . GLU A 1 287 ? -26.25 -16.234 -16.922 1 96.5 287 GLU A C 1
ATOM 2206 O O . GLU A 1 287 ? -25.562 -15.453 -17.578 1 96.5 287 GLU A O 1
ATOM 2211 N N . ASP A 1 288 ? -25.984 -16.672 -15.695 1 97.25 288 ASP A N 1
ATOM 2212 C CA . ASP A 1 288 ? -24.719 -16.344 -15.055 1 97.25 288 ASP A CA 1
ATOM 2213 C C . ASP A 1 288 ? -23.656 -17.422 -15.352 1 97.25 288 ASP A C 1
ATOM 2215 O O . ASP A 1 288 ? -24 -18.578 -15.602 1 97.25 288 ASP A O 1
ATOM 2219 N N . VAL A 1 289 ? -22.406 -16.984 -15.344 1 98.56 289 VAL A N 1
ATOM 2220 C CA . VAL A 1 289 ? -21.312 -17.922 -15.602 1 98.56 289 VAL A CA 1
ATOM 2221 C C . VAL A 1 289 ? -20.375 -17.969 -14.406 1 98.56 289 VAL A C 1
ATOM 2223 O O . VAL A 1 289 ? -20.047 -16.922 -13.82 1 98.56 289 VAL A O 1
ATOM 2226 N N . VAL A 1 290 ? -20 -19.125 -14.039 1 98.75 290 VAL A N 1
ATOM 2227 C CA . VAL A 1 290 ? -18.906 -19.375 -13.117 1 98.75 290 VAL A CA 1
ATOM 2228 C C . VAL A 1 290 ? -17.703 -19.938 -13.883 1 98.75 290 VAL A C 1
ATOM 2230 O O . VAL A 1 290 ? -17.844 -20.859 -14.688 1 98.75 290 VAL A O 1
ATOM 2233 N N . TYR A 1 291 ? -16.562 -19.375 -13.688 1 98.62 291 TYR A N 1
ATOM 2234 C CA . TYR A 1 291 ? -15.344 -19.797 -14.367 1 98.62 291 TYR A CA 1
ATOM 2235 C C . TYR A 1 291 ? -14.398 -20.5 -13.398 1 98.62 291 TYR A C 1
ATOM 2237 O O . TYR A 1 291 ? -14.125 -19.984 -12.305 1 98.62 291 TYR A O 1
ATOM 2245 N N . MET A 1 292 ? -13.93 -21.656 -13.812 1 98.12 292 MET A N 1
ATOM 2246 C CA . MET A 1 292 ? -12.984 -22.406 -12.992 1 98.12 292 MET A CA 1
ATOM 2247 C C . MET A 1 292 ? -11.68 -22.656 -13.742 1 98.12 292 MET A C 1
ATOM 2249 O O . MET A 1 292 ? -11.68 -23.203 -14.844 1 98.12 292 MET A O 1
ATOM 2253 N N . ASN A 1 293 ? -10.633 -22.219 -13.203 1 96.5 293 ASN A N 1
ATOM 2254 C CA . ASN A 1 293 ? -9.266 -22.438 -13.672 1 96.5 293 ASN A CA 1
ATOM 2255 C C . ASN A 1 293 ? -8.312 -22.703 -12.516 1 96.5 293 ASN A C 1
ATOM 2257 O O . ASN A 1 293 ? -7.926 -21.781 -11.789 1 96.5 293 ASN A O 1
ATOM 2261 N N . MET A 1 294 ? -7.867 -23.922 -12.422 1 93.19 294 MET A N 1
ATOM 2262 C CA . MET A 1 294 ? -7.098 -24.344 -11.258 1 93.19 294 MET A CA 1
ATOM 2263 C C . MET A 1 294 ? -5.605 -24.125 -11.484 1 93.19 294 MET A C 1
ATOM 2265 O O . MET A 1 294 ? -4.785 -24.5 -10.648 1 93.19 294 MET A O 1
ATOM 2269 N N . GLY A 1 295 ? -5.238 -23.5 -12.539 1 87.88 295 GLY A N 1
ATOM 2270 C CA . GLY A 1 295 ? -3.85 -23.156 -12.789 1 87.88 295 GLY A CA 1
ATOM 2271 C C . GLY A 1 295 ? -3.072 -24.266 -13.469 1 87.88 295 GLY A C 1
ATOM 2272 O O . GLY A 1 295 ? -3.529 -25.422 -13.516 1 87.88 295 GLY A O 1
ATOM 2273 N N . SER A 1 296 ? -1.901 -24.047 -13.836 1 80.62 296 SER A N 1
ATOM 2274 C CA . SER A 1 296 ? -1.098 -24.938 -14.656 1 80.62 296 SER A CA 1
ATOM 2275 C C . SER A 1 296 ? -0.517 -26.078 -13.82 1 80.62 296 SER A C 1
ATOM 2277 O O . SER A 1 296 ? -0.282 -27.172 -14.336 1 80.62 296 SER A O 1
ATOM 2279 N N . MET A 1 297 ? -0.318 -25.859 -12.586 1 83.75 297 MET A N 1
ATOM 2280 C CA . MET A 1 297 ? 0.358 -26.844 -11.75 1 83.75 297 MET A CA 1
ATOM 2281 C C . MET A 1 297 ? -0.629 -27.891 -11.227 1 83.75 297 MET A C 1
ATOM 2283 O O . MET A 1 297 ? -0.23 -28.984 -10.828 1 83.75 297 MET A O 1
ATOM 2287 N N . PHE A 1 298 ? -1.795 -27.578 -11.297 1 86.19 298 PHE A N 1
ATOM 2288 C CA . PHE A 1 298 ? -2.812 -28.406 -10.664 1 86.19 298 PHE A CA 1
ATOM 2289 C C . PHE A 1 298 ? -3.168 -29.594 -11.539 1 86.19 298 PHE A C 1
ATOM 2291 O O . PHE A 1 298 ? -3.383 -29.453 -12.742 1 86.19 298 PHE A O 1
ATOM 2298 N N . ILE A 1 299 ? -3.191 -30.75 -10.875 1 83 299 ILE A N 1
ATOM 2299 C CA . ILE A 1 299 ? -3.699 -31.969 -11.508 1 83 299 ILE A CA 1
ATOM 2300 C C . ILE A 1 299 ? -4.859 -32.531 -10.695 1 83 299 ILE A C 1
ATOM 2302 O O . ILE A 1 299 ? -4.742 -32.719 -9.477 1 83 299 ILE A O 1
ATOM 2306 N N . TRP A 1 300 ? -5.852 -32.844 -11.391 1 88.19 300 TRP A N 1
ATOM 2307 C CA . TRP A 1 300 ? -7.09 -33.281 -10.742 1 88.19 300 TRP A CA 1
ATOM 2308 C C . TRP A 1 300 ? -6.98 -34.719 -10.258 1 88.19 300 TRP A C 1
ATOM 2310 O O . TRP A 1 300 ? -6.449 -35.594 -10.961 1 88.19 300 TRP A O 1
ATOM 2320 N N . ARG A 1 301 ? -7.492 -34.875 -9.117 1 85.81 301 ARG A N 1
ATOM 2321 C CA . ARG A 1 301 ? -7.918 -36.219 -8.734 1 85.81 301 ARG A CA 1
ATOM 2322 C C . ARG A 1 301 ? -9.32 -36.5 -9.258 1 85.81 301 ARG A C 1
ATOM 2324 O O . ARG A 1 301 ? -10.188 -35.625 -9.266 1 85.81 301 ARG A O 1
ATOM 2331 N N . GLU A 1 302 ? -9.5 -37.781 -9.586 1 88.06 302 GLU A N 1
ATOM 2332 C CA . GLU A 1 302 ? -10.781 -38.156 -10.172 1 88.06 302 GLU A CA 1
ATOM 2333 C C . GLU A 1 302 ? -11.938 -37.781 -9.25 1 88.06 302 GLU A C 1
ATOM 2335 O O . GLU A 1 302 ? -12.914 -37.156 -9.68 1 88.06 302 GLU A O 1
ATOM 2340 N N . GLU A 1 303 ? -11.797 -38.125 -8.047 1 90.62 303 GLU A N 1
ATOM 2341 C CA . GLU A 1 303 ? -12.859 -37.875 -7.078 1 90.62 303 GLU A CA 1
ATOM 2342 C C . GLU A 1 303 ? -13.148 -36.375 -6.945 1 90.62 303 GLU A C 1
ATOM 2344 O O . GLU A 1 303 ? -14.312 -35.969 -6.926 1 90.62 303 GLU A O 1
ATOM 2349 N N . ASP A 1 304 ? -12.117 -35.594 -6.852 1 93 304 ASP A N 1
ATOM 2350 C CA . ASP A 1 304 ? -12.273 -34.156 -6.699 1 93 304 ASP A CA 1
ATOM 2351 C C . ASP A 1 304 ? -12.938 -33.531 -7.93 1 93 304 ASP A C 1
ATOM 2353 O O . ASP A 1 304 ? -13.797 -32.656 -7.809 1 93 304 ASP A O 1
ATOM 2357 N N . PHE A 1 305 ? -12.562 -34 -9.094 1 93.25 305 PHE A N 1
ATOM 2358 C CA . PHE A 1 305 ? -13.133 -33.5 -10.344 1 93.25 305 PHE A CA 1
ATOM 2359 C C . PHE A 1 305 ? -14.641 -33.75 -10.383 1 93.25 305 PHE A C 1
ATOM 2361 O O . PHE A 1 305 ? -15.422 -32.844 -10.609 1 93.25 305 PHE A O 1
ATOM 2368 N N . TRP A 1 306 ? -14.969 -34.938 -10.102 1 94.44 306 TRP A N 1
ATOM 2369 C CA . TRP A 1 306 ? -16.375 -35.281 -10.219 1 94.44 306 TRP A CA 1
ATOM 2370 C C . TRP A 1 306 ? -17.188 -34.688 -9.07 1 94.44 306 TRP A C 1
ATOM 2372 O O . TRP A 1 306 ? -18.375 -34.406 -9.242 1 94.44 306 TRP A O 1
ATOM 2382 N N . ASN A 1 307 ? -16.578 -34.438 -7.926 1 96.62 307 ASN A N 1
ATOM 2383 C CA . ASN A 1 307 ? -17.25 -33.688 -6.871 1 96.62 307 ASN A CA 1
ATOM 2384 C C . ASN A 1 307 ? -17.641 -32.312 -7.34 1 96.62 307 ASN A C 1
ATOM 2386 O O . ASN A 1 307 ? -18.75 -31.844 -7.066 1 96.62 307 ASN A O 1
ATOM 2390 N N . CYS A 1 308 ? -16.797 -31.703 -8.094 1 97.12 308 CYS A N 1
ATOM 2391 C CA . CYS A 1 308 ? -17.094 -30.375 -8.625 1 97.12 308 CYS A CA 1
ATOM 2392 C C . CYS A 1 308 ? -18.203 -30.438 -9.656 1 97.12 308 CYS A C 1
ATOM 2394 O O . CYS A 1 308 ? -19.141 -29.625 -9.617 1 97.12 308 CYS A O 1
ATOM 2396 N N . MET A 1 309 ? -18.156 -31.469 -10.484 1 97.06 309 MET A N 1
ATOM 2397 C CA . MET A 1 309 ? -19.172 -31.594 -11.531 1 97.06 309 MET A CA 1
ATOM 2398 C C . MET A 1 309 ? -20.562 -31.812 -10.922 1 97.06 309 MET A C 1
ATOM 2400 O O . MET A 1 309 ? -21.531 -31.203 -11.359 1 97.06 309 MET A O 1
ATOM 2404 N N . ARG A 1 310 ? -20.562 -32.625 -9.953 1 97.81 310 ARG A N 1
ATOM 2405 C CA . ARG A 1 310 ? -21.828 -32.875 -9.281 1 97.81 310 ARG A CA 1
ATOM 2406 C C . ARG A 1 310 ? -22.344 -31.641 -8.562 1 97.81 310 ARG A C 1
ATOM 2408 O O . ARG A 1 310 ? -23.547 -31.375 -8.555 1 97.81 310 ARG A O 1
ATOM 2415 N N . ALA A 1 311 ? -21.422 -30.922 -7.984 1 98.5 311 ALA A N 1
ATOM 2416 C CA . ALA A 1 311 ? -21.797 -29.672 -7.328 1 98.5 311 ALA A CA 1
ATOM 2417 C C . ALA A 1 311 ? -22.344 -28.672 -8.336 1 98.5 311 ALA A C 1
ATOM 2419 O O . ALA A 1 311 ? -23.359 -28 -8.07 1 98.5 311 ALA A O 1
ATOM 2420 N N . PHE A 1 312 ? -21.734 -28.594 -9.469 1 98.56 312 PHE A N 1
ATOM 2421 C CA . PHE A 1 312 ? -22.156 -27.656 -10.516 1 98.56 312 PHE A CA 1
ATOM 2422 C C . PHE A 1 312 ? -23.562 -28 -11.016 1 98.56 312 PHE A C 1
ATOM 2424 O O . PHE A 1 312 ? -24.391 -27.109 -11.18 1 98.56 312 PHE A O 1
ATOM 2431 N N . GLN A 1 313 ? -23.781 -29.281 -11.195 1 98.06 313 GLN A N 1
ATOM 2432 C CA . GLN A 1 313 ? -25.109 -29.734 -11.617 1 98.06 313 GLN A CA 1
ATOM 2433 C C . GLN A 1 313 ? -26.172 -29.344 -10.586 1 98.06 313 GLN A C 1
ATOM 2435 O O . GLN A 1 313 ? -27.219 -28.797 -10.945 1 98.06 313 GLN A O 1
ATOM 2440 N N . TYR A 1 314 ? -25.859 -29.609 -9.406 1 98.19 314 TYR A N 1
ATOM 2441 C CA . TYR A 1 314 ? -26.781 -29.312 -8.32 1 98.19 314 TYR A CA 1
ATOM 2442 C C . TYR A 1 314 ? -27.094 -27.812 -8.266 1 98.19 314 TYR A C 1
ATOM 2444 O O . TYR A 1 314 ? -28.25 -27.422 -8.156 1 98.19 314 TYR A O 1
ATOM 2452 N N . VAL A 1 315 ? -26.031 -26.969 -8.32 1 98.12 315 VAL A N 1
ATOM 2453 C CA . VAL A 1 315 ? -26.188 -25.516 -8.227 1 98.12 315 VAL A CA 1
ATOM 2454 C C . VAL A 1 315 ? -27 -25.016 -9.414 1 98.12 315 VAL A C 1
ATOM 2456 O O . VAL A 1 315 ? -27.906 -24.188 -9.25 1 98.12 315 VAL A O 1
ATOM 2459 N N . SER A 1 316 ? -26.703 -25.516 -10.57 1 97.62 316 SER A N 1
ATOM 2460 C CA . SER A 1 316 ? -27.438 -25.125 -11.766 1 97.62 316 SER A CA 1
ATOM 2461 C C . SER A 1 316 ? -28.922 -25.469 -11.641 1 97.62 316 SER A C 1
ATOM 2463 O O . SER A 1 316 ? -29.781 -24.672 -11.977 1 97.62 316 SER A O 1
ATOM 2465 N N . GLU A 1 317 ? -29.219 -26.609 -11.148 1 97.06 317 GLU A N 1
ATOM 2466 C CA . GLU A 1 317 ? -30.609 -27.062 -10.953 1 97.06 317 GLU A CA 1
ATOM 2467 C C . GLU A 1 317 ? -31.312 -26.203 -9.906 1 97.06 317 GLU A C 1
ATOM 2469 O O . GLU A 1 317 ? -32.438 -25.781 -10.117 1 97.06 317 GLU A O 1
ATOM 2474 N N . LYS A 1 318 ? -30.625 -26 -8.852 1 96.56 318 LYS A N 1
ATOM 2475 C CA . LYS A 1 318 ? -31.203 -25.234 -7.758 1 96.56 318 LYS A CA 1
ATOM 2476 C C . LYS A 1 318 ? -31.516 -23.797 -8.188 1 96.56 318 LYS A C 1
ATOM 2478 O O . LYS A 1 318 ? -32.438 -23.172 -7.688 1 96.56 318 LYS A O 1
ATOM 2483 N N . LEU A 1 319 ? -30.703 -23.328 -9.094 1 95.81 319 LEU A N 1
ATOM 2484 C CA . LEU A 1 319 ? -30.906 -21.969 -9.586 1 95.81 319 LEU A CA 1
ATOM 2485 C C . LEU A 1 319 ? -31.656 -21.969 -10.906 1 95.81 319 LEU A C 1
ATOM 2487 O O . LEU A 1 319 ? -31.516 -21.047 -11.711 1 95.81 319 LEU A O 1
ATOM 2491 N N . GLN A 1 320 ? -32.344 -23.062 -11.203 1 94.25 320 GLN A N 1
ATOM 2492 C CA . GLN A 1 320 ? -33.312 -23.203 -12.297 1 94.25 320 GLN A CA 1
ATOM 2493 C C . GLN A 1 320 ? -32.594 -23.047 -13.648 1 94.25 320 GLN A C 1
ATOM 2495 O O . GLN A 1 320 ? -33.156 -22.406 -14.555 1 94.25 320 GLN A O 1
ATOM 2500 N N . GLY A 1 321 ? -31.406 -23.5 -13.688 1 93.5 321 GLY A N 1
ATOM 2501 C CA . GLY A 1 321 ? -30.688 -23.516 -14.953 1 93.5 321 GLY A CA 1
ATOM 2502 C C . GLY A 1 321 ? -30.109 -22.156 -15.328 1 93.5 321 GLY A C 1
ATOM 2503 O O . GLY A 1 321 ? -29.656 -21.953 -16.453 1 93.5 321 GLY A O 1
ATOM 2504 N N . ARG A 1 322 ? -29.984 -21.281 -14.414 1 94.81 322 ARG A N 1
ATOM 2505 C CA . ARG A 1 322 ? -29.562 -19.906 -14.719 1 94.81 322 ARG A CA 1
ATOM 2506 C C . ARG A 1 322 ? -28.062 -19.75 -14.578 1 94.81 322 ARG A C 1
ATOM 2508 O O . ARG A 1 322 ? -27.516 -18.656 -14.766 1 94.81 322 ARG A O 1
ATOM 2515 N N . VAL A 1 323 ? -27.406 -20.828 -14.258 1 97.81 323 VAL A N 1
ATOM 2516 C CA . VAL A 1 323 ? -25.953 -20.734 -14.086 1 97.81 323 VAL A CA 1
ATOM 2517 C C . VAL A 1 323 ? -25.266 -21.781 -14.945 1 97.81 323 VAL A C 1
ATOM 2519 O O . VAL A 1 323 ? -25.688 -22.953 -14.969 1 97.81 323 VAL A O 1
ATOM 2522 N N . ARG A 1 324 ? -24.234 -21.391 -15.594 1 97.94 324 ARG A N 1
ATOM 2523 C CA . ARG A 1 324 ? -23.359 -22.266 -16.375 1 97.94 324 ARG A CA 1
ATOM 2524 C C . ARG A 1 324 ? -21.922 -22.188 -15.867 1 97.94 324 ARG A C 1
ATOM 2526 O O . ARG A 1 324 ? -21.562 -21.266 -15.148 1 97.94 324 ARG A O 1
ATOM 2533 N N . PHE A 1 325 ? -21.219 -23.203 -16.266 1 98.5 325 PHE A N 1
ATOM 2534 C CA . PHE A 1 325 ? -19.859 -23.328 -15.734 1 98.5 325 PHE A CA 1
ATOM 2535 C C . PHE A 1 325 ? -18.859 -23.5 -16.859 1 98.5 325 PHE A C 1
ATOM 2537 O O . PHE A 1 325 ? -18.969 -24.438 -17.672 1 98.5 325 PHE A O 1
ATOM 2544 N N . LEU A 1 326 ? -17.906 -22.594 -16.953 1 98.31 326 LEU A N 1
ATOM 2545 C CA . LEU A 1 326 ? -16.75 -22.75 -17.812 1 98.31 326 LEU A CA 1
ATOM 2546 C C . LEU A 1 326 ? -15.555 -23.297 -17.047 1 98.31 326 LEU A C 1
ATOM 2548 O O . LEU A 1 326 ? -15.055 -22.656 -16.125 1 98.31 326 LEU A O 1
ATOM 2552 N N . VAL A 1 327 ? -15.062 -24.484 -17.438 1 96.94 327 VAL A N 1
ATOM 2553 C CA . VAL A 1 327 ? -14.031 -25.172 -16.688 1 96.94 327 VAL A CA 1
ATOM 2554 C C . VAL A 1 327 ? -12.805 -25.422 -17.562 1 96.94 327 VAL A C 1
ATOM 2556 O O . VAL A 1 327 ? -12.906 -26.078 -18.594 1 96.94 327 VAL A O 1
ATOM 2559 N N . LYS A 1 328 ? -11.734 -24.891 -17.141 1 94.56 328 LYS A N 1
ATOM 2560 C CA . LYS A 1 328 ? -10.469 -25.172 -17.828 1 94.56 328 LYS A CA 1
ATOM 2561 C C . LYS A 1 328 ? -9.734 -26.344 -17.172 1 94.56 328 LYS A C 1
ATOM 2563 O O . LYS A 1 328 ? -9.523 -26.344 -15.969 1 94.56 328 LYS A O 1
ATOM 2568 N N . ILE A 1 329 ? -9.328 -27.297 -17.953 1 88.88 329 ILE A N 1
ATOM 2569 C CA . ILE A 1 329 ? -8.602 -28.453 -17.453 1 88.88 329 ILE A CA 1
ATOM 2570 C C . ILE A 1 329 ? -7.293 -28.625 -18.219 1 88.88 329 ILE A C 1
ATOM 2572 O O . ILE A 1 329 ? -7.254 -28.438 -19.438 1 88.88 329 ILE A O 1
ATOM 2576 N N . ASN A 1 330 ? -6.332 -28.859 -17.422 1 80.69 330 ASN A N 1
ATOM 2577 C CA . ASN A 1 330 ? -5.035 -29.156 -18.016 1 80.69 330 ASN A CA 1
ATOM 2578 C C . ASN A 1 330 ? -4.949 -30.625 -18.469 1 80.69 330 ASN A C 1
ATOM 2580 O O . ASN A 1 330 ? -5.562 -31.5 -17.859 1 80.69 330 ASN A O 1
ATOM 2584 N N . SER A 1 331 ? -4.316 -30.75 -19.516 1 69.94 331 SER A N 1
ATOM 2585 C CA . SER A 1 331 ? -3.992 -32.125 -19.859 1 69.94 331 SER A CA 1
ATOM 2586 C C . SER A 1 331 ? -2.908 -32.688 -18.938 1 69.94 331 SER A C 1
ATOM 2588 O O . SER A 1 331 ? -1.93 -32 -18.641 1 69.94 331 SER A O 1
ATOM 2590 N N . PRO A 1 332 ? -3.277 -33.844 -18.344 1 63.78 332 PRO A N 1
ATOM 2591 C CA . PRO A 1 332 ? -2.219 -34.406 -17.516 1 63.78 332 PRO A CA 1
ATOM 2592 C C . PRO A 1 332 ? -0.915 -34.625 -18.281 1 63.78 332 PRO A C 1
ATOM 2594 O O . PRO A 1 332 ? -0.939 -34.938 -19.469 1 63.78 332 PRO A O 1
ATOM 2597 N N . MET A 1 333 ? 0.059 -34.406 -17.516 1 62 333 MET A N 1
ATOM 2598 C CA . MET A 1 333 ? 1.367 -34.719 -18.094 1 62 333 MET A CA 1
ATOM 2599 C C . MET A 1 333 ? 1.635 -36.219 -18.125 1 62 333 MET A C 1
ATOM 2601 O O . MET A 1 333 ? 1.242 -36.938 -17.203 1 62 333 MET A O 1
ATOM 2605 N N . ALA A 1 334 ? 2.227 -36.531 -19.016 1 54.75 334 ALA A N 1
ATOM 2606 C CA . ALA A 1 334 ? 2.541 -37.938 -19.203 1 54.75 334 ALA A CA 1
ATOM 2607 C C . ALA A 1 334 ? 3.383 -38.469 -18.062 1 54.75 334 ALA A C 1
ATOM 2609 O O . ALA A 1 334 ? 3.295 -39.656 -17.719 1 54.75 334 ALA A O 1
ATOM 2610 N N . ALA A 1 335 ? 4 -37.625 -17.453 1 58.22 335 ALA A N 1
ATOM 2611 C CA . ALA A 1 335 ? 4.969 -38.062 -16.453 1 58.22 335 ALA A CA 1
ATOM 2612 C C . ALA A 1 335 ? 4.289 -38.312 -15.102 1 58.22 335 ALA A C 1
ATOM 2614 O O . ALA A 1 335 ? 4.895 -38.875 -14.195 1 58.22 335 ALA A O 1
ATOM 2615 N N . VAL A 1 336 ? 3.123 -38 -15.062 1 64.25 336 VAL A N 1
ATOM 2616 C CA . VAL A 1 336 ? 2.414 -38.219 -13.812 1 64.25 336 VAL A CA 1
ATOM 2617 C C . VAL A 1 336 ? 2.082 -39.719 -13.68 1 64.25 336 VAL A C 1
ATOM 2619 O O . VAL A 1 336 ? 1.406 -40.281 -14.539 1 64.25 336 VAL A O 1
ATOM 2622 N N . THR A 1 337 ? 2.668 -40.281 -12.641 1 62.78 337 THR A N 1
ATOM 2623 C CA . THR A 1 337 ? 2.539 -41.719 -12.484 1 62.78 337 THR A CA 1
ATOM 2624 C C . THR A 1 337 ? 1.352 -42.062 -11.586 1 62.78 337 THR A C 1
ATOM 2626 O O . THR A 1 337 ? 0.837 -43.188 -11.625 1 62.78 337 THR A O 1
ATOM 2629 N N . ASP A 1 338 ? 1.061 -41.188 -10.852 1 65.25 338 ASP A N 1
ATOM 2630 C CA . ASP A 1 338 ? -0.063 -41.438 -9.961 1 65.25 338 ASP A CA 1
ATOM 2631 C C . ASP A 1 338 ? -1.342 -41.719 -10.742 1 65.25 338 ASP A C 1
ATOM 2633 O O . ASP A 1 338 ? -1.864 -40.812 -11.422 1 65.25 338 ASP A O 1
ATOM 2637 N N . ALA A 1 339 ? -1.773 -42.812 -10.586 1 58.69 339 ALA A N 1
ATOM 2638 C CA . ALA A 1 339 ? -2.902 -43.312 -11.375 1 58.69 339 ALA A CA 1
ATOM 2639 C C . ALA A 1 339 ? -4.164 -42.5 -11.086 1 58.69 339 ALA A C 1
ATOM 2641 O O . ALA A 1 339 ? -5.027 -42.375 -11.961 1 58.69 339 ALA A O 1
ATOM 2642 N N . SER A 1 340 ? -4.215 -42.094 -9.914 1 60.56 340 SER A N 1
ATOM 2643 C CA . SER A 1 340 ? -5.422 -41.344 -9.539 1 60.56 340 SER A CA 1
ATOM 2644 C C . SER A 1 340 ? -5.523 -40.031 -10.289 1 60.56 340 SER A C 1
ATOM 2646 O O . SER A 1 340 ? -6.59 -39.406 -10.32 1 60.56 340 SER A O 1
ATOM 2648 N N . LEU A 1 341 ? -4.445 -39.75 -10.953 1 67.44 341 LEU A N 1
ATOM 2649 C CA . LEU A 1 341 ? -4.414 -38.469 -11.688 1 67.44 341 LEU A CA 1
ATOM 2650 C C . LEU A 1 341 ? -4.664 -38.719 -13.18 1 67.44 341 LEU A C 1
ATOM 2652 O O . LEU A 1 341 ? -4.699 -37.75 -13.961 1 67.44 341 LEU A O 1
ATOM 2656 N N . HIS A 1 342 ? -4.816 -40 -13.344 1 73.94 342 HIS A N 1
ATOM 2657 C CA . HIS A 1 342 ? -5.129 -40.375 -14.711 1 73.94 342 HIS A CA 1
ATOM 2658 C C . HIS A 1 342 ? -6.562 -40.906 -14.828 1 73.94 342 HIS A C 1
ATOM 2660 O O . HIS A 1 342 ? -6.902 -41.938 -14.289 1 73.94 342 HIS A O 1
ATOM 2666 N N . PHE A 1 343 ? -7.371 -40.062 -15.312 1 79.38 343 PHE A N 1
ATOM 2667 C CA . PHE A 1 343 ? -8.75 -40.5 -15.523 1 79.38 343 PHE A CA 1
ATOM 2668 C C . PHE A 1 343 ? -9.336 -39.844 -16.766 1 79.38 343 PHE A C 1
ATOM 2670 O O . PHE A 1 343 ? -8.797 -38.875 -17.281 1 79.38 343 PHE A O 1
ATOM 2677 N N . THR A 1 344 ? -10.227 -40.469 -17.312 1 82.62 344 THR A N 1
ATOM 2678 C CA . THR A 1 344 ? -10.891 -40 -18.516 1 82.62 344 THR A CA 1
ATOM 2679 C C . THR A 1 344 ? -12.188 -39.281 -18.156 1 82.62 344 THR A C 1
ATOM 2681 O O . THR A 1 344 ? -12.875 -39.656 -17.203 1 82.62 344 THR A O 1
ATOM 2684 N N . ILE A 1 345 ? -12.383 -38.281 -18.938 1 88.88 345 ILE A N 1
ATOM 2685 C CA . ILE A 1 345 ? -13.617 -37.531 -18.766 1 88.88 345 ILE A CA 1
ATOM 2686 C C . ILE A 1 345 ? -14.555 -37.781 -19.938 1 88.88 345 ILE A C 1
ATOM 2688 O O . ILE A 1 345 ? -14.445 -37.125 -20.984 1 88.88 345 ILE A O 1
ATOM 2692 N N . PRO A 1 346 ? -15.438 -38.719 -19.781 1 88.06 346 PRO A N 1
ATOM 2693 C CA . PRO A 1 346 ? -16.406 -38.875 -20.859 1 88.06 346 PRO A CA 1
ATOM 2694 C C . PRO A 1 346 ? -17.328 -37.688 -21.031 1 88.06 346 PRO A C 1
ATOM 2696 O O . PRO A 1 346 ? -17.969 -37.25 -20.078 1 88.06 346 PRO A O 1
ATOM 2699 N N . GLN A 1 347 ? -17.359 -37.219 -22.203 1 88.19 347 GLN A N 1
ATOM 2700 C CA . GLN A 1 347 ? -18.156 -36.031 -22.5 1 88.19 347 GLN A CA 1
ATOM 2701 C C . GLN A 1 347 ? -19.609 -36.25 -22.109 1 88.19 347 GLN A C 1
ATOM 2703 O O . GLN A 1 347 ? -20.281 -35.344 -21.641 1 88.19 347 GLN A O 1
ATOM 2708 N N . GLN A 1 348 ? -20.094 -37.375 -22.234 1 90.31 348 GLN A N 1
ATOM 2709 C CA . GLN A 1 348 ? -21.5 -37.688 -21.953 1 90.31 348 GLN A CA 1
ATOM 2710 C C . GLN A 1 348 ? -21.797 -37.594 -20.469 1 90.31 348 GLN A C 1
ATOM 2712 O O . GLN A 1 348 ? -22.953 -37.406 -20.078 1 90.31 348 GLN A O 1
ATOM 2717 N N . ASP A 1 349 ? -20.797 -37.75 -19.656 1 92.44 349 ASP A N 1
ATOM 2718 C CA . ASP A 1 349 ? -21 -37.719 -18.203 1 92.44 349 ASP A CA 1
ATOM 2719 C C . ASP A 1 349 ? -20.938 -36.312 -17.656 1 92.44 349 ASP A C 1
ATOM 2721 O O . ASP A 1 349 ? -21.281 -36.062 -16.5 1 92.44 349 ASP A O 1
ATOM 2725 N N . LEU A 1 350 ? -20.531 -35.406 -18.469 1 95 350 LEU A N 1
ATOM 2726 C CA . LEU A 1 350 ? -20.469 -34.031 -18.031 1 95 350 LEU A CA 1
ATOM 2727 C C . LEU A 1 350 ? -21.859 -33.406 -17.953 1 95 350 LEU A C 1
ATOM 2729 O O . LEU A 1 350 ? -22.688 -33.656 -18.828 1 95 350 LEU A O 1
ATOM 2733 N N . PRO A 1 351 ? -22.094 -32.719 -16.875 1 96.06 351 PRO A N 1
ATOM 2734 C CA . PRO A 1 351 ? -23.359 -32 -16.844 1 96.06 351 PRO A CA 1
ATOM 2735 C C . PRO A 1 351 ? -23.547 -31.047 -18.031 1 96.06 351 PRO A C 1
ATOM 2737 O O . PRO A 1 351 ? -22.578 -30.422 -18.469 1 96.06 351 PRO A O 1
ATOM 2740 N N . ALA A 1 352 ? -24.766 -30.781 -18.469 1 94.69 352 ALA A N 1
ATOM 2741 C CA . ALA A 1 352 ? -25.078 -29.938 -19.625 1 94.69 352 ALA A CA 1
ATOM 2742 C C . ALA A 1 352 ? -24.688 -28.484 -19.375 1 94.69 352 ALA A C 1
ATOM 2744 O O . ALA A 1 352 ? -24.422 -27.75 -20.312 1 94.69 352 ALA A O 1
ATOM 2745 N N . CYS A 1 353 ? -24.656 -28.172 -18.109 1 96.75 353 CYS A N 1
ATOM 2746 C CA . CYS A 1 353 ? -24.359 -26.781 -17.75 1 96.75 353 CYS A CA 1
ATOM 2747 C C . CYS A 1 353 ? -22.859 -26.516 -17.766 1 96.75 353 CYS A C 1
ATOM 2749 O O . CYS A 1 353 ? -22.422 -25.391 -17.5 1 96.75 353 CYS A O 1
ATOM 2751 N N . VAL A 1 354 ? -22.031 -27.516 -18.109 1 97.56 354 VAL A N 1
ATOM 2752 C CA . VAL A 1 354 ? -20.578 -27.375 -18 1 97.56 354 VAL A CA 1
ATOM 2753 C C . VAL A 1 354 ? -19.969 -27.375 -19.406 1 97.56 354 VAL A C 1
ATOM 2755 O O . VAL A 1 354 ? -20.281 -28.234 -20.219 1 97.56 354 VAL A O 1
ATOM 2758 N N . ARG A 1 355 ? -19.141 -26.438 -19.625 1 95.88 355 ARG A N 1
ATOM 2759 C CA . ARG A 1 355 ? -18.25 -26.438 -20.797 1 95.88 355 ARG A CA 1
ATOM 2760 C C . ARG A 1 355 ? -16.797 -26.641 -20.375 1 95.88 355 ARG A C 1
ATOM 2762 O O . ARG A 1 355 ? -16.281 -25.906 -19.531 1 95.88 355 ARG A O 1
ATOM 2769 N N . LEU A 1 356 ? -16.188 -27.578 -21.016 1 94.06 356 LEU A N 1
ATOM 2770 C CA . LEU A 1 356 ? -14.773 -27.828 -20.781 1 94.06 356 LEU A CA 1
ATOM 2771 C C . LEU A 1 356 ? -13.906 -27.172 -21.844 1 94.06 356 LEU A C 1
ATOM 2773 O O . LEU A 1 356 ? -14.258 -27.188 -23.031 1 94.06 356 LEU A O 1
ATOM 2777 N N . THR A 1 357 ? -12.867 -26.516 -21.375 1 91.88 357 THR A N 1
ATOM 2778 C CA . THR A 1 357 ? -11.883 -25.969 -22.312 1 91.88 357 THR A CA 1
ATOM 2779 C C . THR A 1 357 ? -10.469 -26.312 -21.859 1 91.88 357 THR A C 1
ATOM 2781 O O . THR A 1 357 ? -10.227 -26.562 -20.688 1 91.88 357 THR A O 1
ATOM 2784 N N . HIS A 1 358 ? -9.562 -26.359 -22.797 1 86.56 358 HIS A N 1
ATOM 2785 C CA . HIS A 1 358 ? -8.195 -26.75 -22.484 1 86.56 358 HIS A CA 1
ATOM 2786 C C . HIS A 1 358 ? -7.23 -25.578 -22.641 1 86.56 358 HIS A C 1
ATOM 2788 O O . HIS A 1 358 ? -6.098 -25.641 -22.156 1 86.56 358 HIS A O 1
ATOM 2794 N N . TRP A 1 359 ? -7.719 -24.641 -23.312 1 83.44 359 TRP A N 1
ATOM 2795 C CA . TRP A 1 359 ? -6.887 -23.469 -23.516 1 83.44 359 TRP A CA 1
ATOM 2796 C C . TRP A 1 359 ? -7.73 -22.203 -23.531 1 83.44 359 TRP A C 1
ATOM 2798 O O . TRP A 1 359 ? -8.766 -22.141 -24.203 1 83.44 359 TRP A O 1
ATOM 2808 N N . VAL A 1 360 ? -7.297 -21.281 -22.781 1 85.69 360 VAL A N 1
ATOM 2809 C CA . VAL A 1 360 ? -7.973 -19.984 -22.75 1 85.69 360 VAL A CA 1
ATOM 2810 C C . VAL A 1 360 ? -7.203 -18.984 -23.609 1 85.69 360 VAL A C 1
ATOM 2812 O O . VAL A 1 360 ? -6.07 -18.609 -23.281 1 85.69 360 VAL A O 1
ATOM 2815 N N . LYS A 1 361 ? -7.828 -18.531 -24.594 1 82.56 361 LYS A N 1
ATOM 2816 C CA . LYS A 1 361 ? -7.18 -17.641 -25.562 1 82.56 361 LYS A CA 1
ATOM 2817 C C . LYS A 1 361 ? -6.996 -16.25 -24.969 1 82.56 361 LYS A C 1
ATOM 2819 O O . LYS A 1 361 ? -5.926 -15.648 -25.078 1 82.56 361 LYS A O 1
ATOM 2824 N N . ASN A 1 362 ? -8.047 -15.758 -24.359 1 85.62 362 ASN A N 1
ATOM 2825 C CA . ASN A 1 362 ? -8.047 -14.406 -23.828 1 85.62 362 ASN A CA 1
ATOM 2826 C C . ASN A 1 362 ? -8.594 -14.367 -22.391 1 85.62 362 ASN A C 1
ATOM 2828 O O . ASN A 1 362 ? -9.797 -14.211 -22.188 1 85.62 362 ASN A O 1
ATOM 2832 N N . GLN A 1 363 ? -7.668 -14.375 -21.562 1 89.06 363 GLN A N 1
ATOM 2833 C CA . GLN A 1 363 ? -8.039 -14.438 -20.156 1 89.06 363 GLN A CA 1
ATOM 2834 C C . GLN A 1 363 ? -8.719 -13.148 -19.703 1 89.06 363 GLN A C 1
ATOM 2836 O O . GLN A 1 363 ? -9.688 -13.188 -18.938 1 89.06 363 GLN A O 1
ATOM 2841 N N . ALA A 1 364 ? -8.258 -12.047 -20.141 1 89.69 364 ALA A N 1
ATOM 2842 C CA . ALA A 1 364 ? -8.828 -10.758 -19.766 1 89.69 364 ALA A CA 1
ATOM 2843 C C . ALA A 1 364 ? -10.273 -10.641 -20.234 1 89.69 364 ALA A C 1
ATOM 2845 O O . ALA A 1 364 ? -11.117 -10.094 -19.516 1 89.69 364 ALA A O 1
ATOM 2846 N N . ALA A 1 365 ? -10.555 -11.172 -21.406 1 91.19 365 ALA A N 1
ATOM 2847 C CA . ALA A 1 365 ? -11.922 -11.141 -21.938 1 91.19 365 ALA A CA 1
ATOM 2848 C C . ALA A 1 365 ? -12.859 -11.977 -21.062 1 91.19 365 ALA A C 1
ATOM 2850 O O . ALA A 1 365 ? -14.016 -11.609 -20.859 1 91.19 365 ALA A O 1
ATOM 2851 N N . ILE A 1 366 ? -12.312 -13.023 -20.594 1 95.38 366 ILE A N 1
ATOM 2852 C CA . ILE A 1 366 ? -13.109 -13.875 -19.719 1 95.38 366 ILE A CA 1
ATOM 2853 C C . ILE A 1 366 ? -13.375 -13.156 -18.391 1 95.38 366 ILE A C 1
ATOM 2855 O O . ILE A 1 366 ? -14.516 -13.07 -17.938 1 95.38 366 ILE A O 1
ATOM 2859 N N . TYR A 1 367 ? -12.352 -12.602 -17.812 1 96.38 367 TYR A N 1
ATOM 2860 C CA . TYR A 1 367 ? -12.445 -11.953 -16.516 1 96.38 367 TYR A CA 1
ATOM 2861 C C . TYR A 1 367 ? -13.383 -10.75 -16.562 1 96.38 367 TYR A C 1
ATOM 2863 O O . TYR A 1 367 ? -14.062 -10.445 -15.578 1 96.38 367 TYR A O 1
ATOM 2871 N N . SER A 1 368 ? -13.414 -10.086 -17.656 1 95 368 SER A N 1
ATOM 2872 C CA . SER A 1 368 ? -14.172 -8.836 -17.75 1 95 368 SER A CA 1
ATOM 2873 C C . SER A 1 368 ? -15.578 -9.086 -18.281 1 95 368 SER A C 1
ATOM 2875 O O . SER A 1 368 ? -16.359 -8.141 -18.453 1 95 368 SER A O 1
ATOM 2877 N N . HIS A 1 369 ? -15.875 -10.273 -18.656 1 96.88 369 HIS A N 1
ATOM 2878 C CA . HIS A 1 369 ? -17.156 -10.562 -19.297 1 96.88 369 HIS A CA 1
ATOM 2879 C C . HIS A 1 369 ? -18.312 -10.281 -18.344 1 96.88 369 HIS A C 1
ATOM 2881 O O . HIS A 1 369 ? -18.297 -10.695 -17.188 1 96.88 369 HIS A O 1
ATOM 2887 N N . PRO A 1 370 ? -19.344 -9.672 -18.75 1 95.69 370 PRO A N 1
ATOM 2888 C CA . PRO A 1 370 ? -20.438 -9.266 -17.875 1 95.69 370 PRO A CA 1
ATOM 2889 C C . PRO A 1 370 ? -21.203 -10.453 -17.297 1 95.69 370 PRO A C 1
ATOM 2891 O O . PRO A 1 370 ? -21.859 -10.32 -16.25 1 95.69 370 PRO A O 1
ATOM 2894 N N . ALA A 1 371 ? -21.109 -11.594 -17.938 1 97.5 371 ALA A N 1
ATOM 2895 C CA . ALA A 1 371 ? -21.844 -12.766 -17.453 1 97.5 371 ALA A CA 1
ATOM 2896 C C . ALA A 1 371 ? -21.094 -13.422 -16.297 1 97.5 371 ALA A C 1
ATOM 2898 O O . ALA A 1 371 ? -21.672 -14.242 -15.57 1 97.5 371 ALA A O 1
ATOM 2899 N N . LEU A 1 372 ? -19.844 -13.156 -16.141 1 98.19 372 LEU A N 1
ATOM 2900 C CA . LEU A 1 372 ? -19.031 -13.836 -15.141 1 98.19 372 LEU A CA 1
ATOM 2901 C C . LEU A 1 372 ? -19.375 -13.344 -13.742 1 98.19 372 LEU A C 1
ATOM 2903 O O . LEU A 1 372 ? -19.344 -12.141 -13.477 1 98.19 372 LEU A O 1
ATOM 2907 N N . ARG A 1 373 ? -19.641 -14.305 -12.844 1 97.81 373 ARG A N 1
ATOM 2908 C CA . ARG A 1 373 ? -20.062 -13.922 -11.5 1 97.81 373 ARG A CA 1
ATOM 2909 C C . ARG A 1 373 ? -19.047 -14.375 -10.453 1 97.81 373 ARG A C 1
ATOM 2911 O O . ARG A 1 373 ? -18.844 -13.688 -9.453 1 97.81 373 ARG A O 1
ATOM 2918 N N . VAL A 1 374 ? -18.5 -15.547 -10.695 1 98.56 374 VAL A N 1
ATOM 2919 C CA . VAL A 1 374 ? -17.578 -16.125 -9.727 1 98.56 374 VAL A CA 1
ATOM 2920 C C . VAL A 1 374 ? -16.406 -16.766 -10.445 1 98.56 374 VAL A C 1
ATOM 2922 O O . VAL A 1 374 ? -16.562 -17.391 -11.5 1 98.56 374 VAL A O 1
ATOM 2925 N N . PHE A 1 375 ? -15.273 -16.656 -9.906 1 98.69 375 PHE A N 1
ATOM 2926 C CA . PHE A 1 375 ? -14.062 -17.297 -10.398 1 98.69 375 PHE A CA 1
ATOM 2927 C C . PHE A 1 375 ? -13.531 -18.297 -9.383 1 98.69 375 PHE A C 1
ATOM 2929 O O . PHE A 1 375 ? -13.258 -17.938 -8.234 1 98.69 375 PHE A O 1
ATOM 2936 N N . ILE A 1 376 ? -13.406 -19.531 -9.773 1 98.75 376 ILE A N 1
ATOM 2937 C CA . ILE A 1 376 ? -12.891 -20.609 -8.93 1 98.75 376 ILE A CA 1
ATOM 2938 C C . ILE A 1 376 ? -11.445 -20.922 -9.328 1 98.75 376 ILE A C 1
ATOM 2940 O O . ILE A 1 376 ? -11.156 -21.141 -10.508 1 98.75 376 ILE A O 1
ATOM 2944 N N . HIS A 1 377 ? -10.539 -20.953 -8.391 1 97.81 377 HIS A N 1
ATOM 2945 C CA . HIS A 1 377 ? -9.148 -21.266 -8.656 1 97.81 377 HIS A CA 1
ATOM 2946 C C . HIS A 1 377 ? -8.469 -21.875 -7.43 1 97.81 377 HIS A C 1
ATOM 2948 O O . HIS A 1 377 ? -9.086 -21.969 -6.363 1 97.81 377 HIS A O 1
ATOM 2954 N N . HIS A 1 378 ? -7.227 -22.266 -7.535 1 96.06 378 HIS A N 1
ATOM 2955 C CA . HIS A 1 378 ? -6.578 -23 -6.449 1 96.06 378 HIS A CA 1
ATOM 2956 C C . HIS A 1 378 ? -5.84 -22.047 -5.516 1 96.06 378 HIS A C 1
ATOM 2958 O O . HIS A 1 378 ? -5.219 -22.469 -4.543 1 96.06 378 HIS A O 1
ATOM 2964 N N . GLY A 1 379 ? -5.793 -20.828 -5.852 1 96.12 379 GLY A N 1
ATOM 2965 C CA . GLY A 1 379 ? -5.133 -19.859 -4.984 1 96.12 379 GLY A CA 1
ATOM 2966 C C . GLY A 1 379 ? -3.744 -19.484 -5.461 1 96.12 379 GLY A C 1
ATOM 2967 O O . GLY A 1 379 ? -2.863 -19.188 -4.648 1 96.12 379 GLY A O 1
ATOM 2968 N N . GLY A 1 380 ? -3.506 -19.578 -6.73 1 95.38 380 GLY A N 1
ATOM 2969 C CA . GLY A 1 380 ? -2.27 -19.031 -7.27 1 95.38 380 GLY A CA 1
ATOM 2970 C C . GLY A 1 380 ? -2.205 -17.516 -7.203 1 95.38 380 GLY A C 1
ATOM 2971 O O . GLY A 1 380 ? -3.227 -16.844 -7.336 1 95.38 380 GLY A O 1
ATOM 2972 N N . GLY A 1 381 ? -1.013 -17.047 -7.066 1 95.81 381 GLY A N 1
ATOM 2973 C CA . GLY A 1 381 ? -0.827 -15.609 -6.91 1 95.81 381 GLY A CA 1
ATOM 2974 C C . GLY A 1 381 ? -1.382 -14.805 -8.07 1 95.81 381 GLY A C 1
ATOM 2975 O O . GLY A 1 381 ? -2.035 -13.781 -7.863 1 95.81 381 GLY A O 1
ATOM 2976 N N . ASN A 1 382 ? -1.145 -15.25 -9.25 1 95.5 382 ASN A N 1
ATOM 2977 C CA . ASN A 1 382 ? -1.656 -14.531 -10.414 1 95.5 382 ASN A CA 1
ATOM 2978 C C . ASN A 1 382 ? -3.182 -14.555 -10.461 1 95.5 382 ASN A C 1
ATOM 2980 O O . ASN A 1 382 ? -3.816 -13.508 -10.602 1 95.5 382 ASN A O 1
ATOM 2984 N N . SER A 1 383 ? -3.719 -15.734 -10.273 1 96.56 383 SER A N 1
ATOM 2985 C CA . SER A 1 383 ? -5.168 -15.875 -10.336 1 96.56 383 SER A CA 1
ATOM 2986 C C . SER A 1 383 ? -5.855 -15.023 -9.273 1 96.56 383 SER A C 1
ATOM 2988 O O . SER A 1 383 ? -6.828 -14.32 -9.57 1 96.56 383 SER A O 1
ATOM 2990 N N . PHE A 1 384 ? -5.344 -15.109 -8.102 1 97.81 384 PHE A N 1
ATOM 2991 C CA . PHE A 1 384 ? -5.93 -14.352 -7.008 1 97.81 384 PHE A CA 1
ATOM 2992 C C . PHE A 1 384 ? -5.914 -12.859 -7.316 1 97.81 384 PHE A C 1
ATOM 2994 O O . PHE A 1 384 ? -6.945 -12.188 -7.223 1 97.81 384 PHE A O 1
ATOM 3001 N N . ASN A 1 385 ? -4.777 -12.359 -7.734 1 98 385 ASN A N 1
ATOM 3002 C CA . ASN A 1 385 ? -4.633 -10.922 -7.922 1 98 385 ASN A CA 1
ATOM 3003 C C . ASN A 1 385 ? -5.328 -10.453 -9.195 1 98 385 ASN A C 1
ATOM 3005 O O . ASN A 1 385 ? -5.828 -9.328 -9.258 1 98 385 ASN A O 1
ATOM 3009 N N . GLU A 1 386 ? -5.371 -11.297 -10.188 1 97.12 386 GLU A N 1
ATOM 3010 C CA . GLU A 1 386 ? -6.164 -10.969 -11.367 1 97.12 386 GLU A CA 1
ATOM 3011 C C . GLU A 1 386 ? -7.648 -10.859 -11.023 1 97.12 386 GLU A C 1
ATOM 3013 O O . GLU A 1 386 ? -8.328 -9.93 -11.469 1 97.12 386 GLU A O 1
ATOM 3018 N N . ALA A 1 387 ? -8.094 -11.805 -10.242 1 98.19 387 ALA A N 1
ATOM 3019 C CA . ALA A 1 387 ? -9.484 -11.742 -9.805 1 98.19 387 ALA A CA 1
ATOM 3020 C C . ALA A 1 387 ? -9.758 -10.453 -9.039 1 98.19 387 ALA A C 1
ATOM 3022 O O . ALA A 1 387 ? -10.789 -9.805 -9.25 1 98.19 387 ALA A O 1
ATOM 3023 N N . VAL A 1 388 ? -8.82 -10.07 -8.188 1 98.19 388 VAL A N 1
ATOM 3024 C CA . VAL A 1 388 ? -8.953 -8.82 -7.441 1 98.19 388 VAL A CA 1
ATOM 3025 C C . VAL A 1 388 ? -9 -7.648 -8.414 1 98.19 388 VAL A C 1
ATOM 3027 O O . VAL A 1 388 ? -9.883 -6.785 -8.312 1 98.19 388 VAL A O 1
ATOM 3030 N N . HIS A 1 389 ? -8.18 -7.652 -9.328 1 97.88 389 HIS A N 1
ATOM 3031 C CA . HIS A 1 389 ? -8.055 -6.562 -10.289 1 97.88 389 HIS A CA 1
ATOM 3032 C C . HIS A 1 389 ? -9.344 -6.371 -11.078 1 97.88 389 HIS A C 1
ATOM 3034 O O . HIS A 1 389 ? -9.75 -5.242 -11.344 1 97.88 389 HIS A O 1
ATOM 3040 N N . PHE A 1 390 ? -9.953 -7.441 -11.414 1 97.5 390 PHE A N 1
ATOM 3041 C CA . PHE A 1 390 ? -11.148 -7.375 -12.242 1 97.5 390 PHE A CA 1
ATOM 3042 C C . PHE A 1 390 ? -12.406 -7.332 -11.383 1 97.5 390 PHE A C 1
ATOM 3044 O O . PHE A 1 390 ? -13.523 -7.32 -11.906 1 97.5 390 PHE A O 1
ATOM 3051 N N . GLY A 1 391 ? -12.266 -7.32 -10.039 1 97.38 391 GLY A N 1
ATOM 3052 C CA . GLY A 1 391 ? -13.391 -7.215 -9.133 1 97.38 391 GLY A CA 1
ATOM 3053 C C . GLY A 1 391 ? -14.266 -8.453 -9.117 1 97.38 391 GLY A C 1
ATOM 3054 O O . GLY A 1 391 ? -15.5 -8.352 -9.109 1 97.38 391 GLY A O 1
ATOM 3055 N N . LEU A 1 392 ? -13.633 -9.625 -9.109 1 98.06 392 LEU A N 1
ATOM 3056 C CA . LEU A 1 392 ? -14.375 -10.875 -9.219 1 98.06 392 LEU A CA 1
ATOM 3057 C C . LEU A 1 392 ? -14.445 -11.586 -7.867 1 98.06 392 LEU A C 1
ATOM 3059 O O . LEU A 1 392 ? -13.414 -11.844 -7.242 1 98.06 392 LEU A O 1
ATOM 3063 N N . PRO A 1 393 ? -15.688 -11.906 -7.449 1 98.31 393 PRO A N 1
ATOM 3064 C CA . PRO A 1 393 ? -15.773 -12.828 -6.316 1 98.31 393 PRO A CA 1
ATOM 3065 C C . PRO A 1 393 ? -15.078 -14.164 -6.586 1 98.31 393 PRO A C 1
ATOM 3067 O O . PRO A 1 393 ? -15.109 -14.664 -7.715 1 98.31 393 PRO A O 1
ATOM 3070 N N . GLN A 1 394 ? -14.5 -14.734 -5.508 1 98.38 394 GLN A N 1
ATOM 3071 C CA . GLN A 1 394 ? -13.633 -15.883 -5.719 1 98.38 394 GLN A CA 1
ATOM 3072 C C . GLN A 1 394 ? -14 -17.031 -4.781 1 98.38 394 GLN A C 1
ATOM 3074 O O . GLN A 1 394 ? -14.328 -16.797 -3.615 1 98.38 394 GLN A O 1
ATOM 3079 N N . LEU A 1 395 ? -13.945 -18.188 -5.281 1 98.69 395 LEU A N 1
ATOM 3080 C CA . LEU A 1 395 ? -13.875 -19.406 -4.484 1 98.69 395 LEU A CA 1
ATOM 3081 C C . LEU A 1 395 ? -12.508 -20.062 -4.613 1 98.69 395 LEU A C 1
ATOM 3083 O O . LEU A 1 395 ? -12.164 -20.578 -5.684 1 98.69 395 LEU A O 1
ATOM 3087 N N . VAL A 1 396 ? -11.773 -20.047 -3.545 1 98.5 396 VAL A N 1
ATOM 3088 C CA . VAL A 1 396 ? -10.398 -20.531 -3.576 1 98.5 396 VAL A CA 1
ATOM 3089 C C . VAL A 1 396 ? -10.344 -21.969 -3.031 1 98.5 396 VAL A C 1
ATOM 3091 O O . VAL A 1 396 ? -10.547 -22.188 -1.836 1 98.5 396 VAL A O 1
ATOM 3094 N N . LEU A 1 397 ? -10.086 -22.844 -3.916 1 98.06 397 LEU A N 1
ATOM 3095 C CA . LEU A 1 397 ? -9.867 -24.234 -3.531 1 98.06 397 LEU A CA 1
ATOM 3096 C C . LEU A 1 397 ? -8.383 -24.516 -3.318 1 98.06 397 LEU A C 1
ATOM 3098 O O . LEU A 1 397 ? -7.754 -25.188 -4.137 1 98.06 397 LEU A O 1
ATOM 3102 N N . SER A 1 398 ? -7.875 -24.078 -2.184 1 96.25 398 SER A N 1
ATOM 3103 C CA . SER A 1 398 ? -6.441 -24.016 -1.909 1 96.25 398 SER A CA 1
ATOM 3104 C C . SER A 1 398 ? -5.844 -25.422 -1.8 1 96.25 398 SER A C 1
ATOM 3106 O O . SER A 1 398 ? -6.527 -26.359 -1.391 1 96.25 398 SER A O 1
ATOM 3108 N N . GLN A 1 399 ? -4.523 -25.516 -2.082 1 94.12 399 GLN A N 1
ATOM 3109 C CA . GLN A 1 399 ? -3.926 -26.844 -2.229 1 94.12 399 GLN A CA 1
ATOM 3110 C C . GLN A 1 399 ? -2.623 -26.953 -1.442 1 94.12 399 GLN A C 1
ATOM 3112 O O . GLN A 1 399 ? -2.328 -27.984 -0.855 1 94.12 399 GLN A O 1
ATOM 3117 N N . TRP A 1 400 ? -1.819 -25.922 -1.528 1 91.5 400 TRP A N 1
ATOM 3118 C CA . TRP A 1 400 ? -0.519 -25.984 -0.869 1 91.5 400 TRP A CA 1
ATOM 3119 C C . TRP A 1 400 ? -0.018 -24.594 -0.522 1 91.5 400 TRP A C 1
ATOM 3121 O O . TRP A 1 400 ? -0.443 -23.609 -1.129 1 91.5 400 TRP A O 1
ATOM 3131 N N . PHE A 1 401 ? 0.88 -24.484 0.427 1 87.81 401 PHE A N 1
ATOM 3132 C CA . PHE A 1 401 ? 1.717 -23.328 0.749 1 87.81 401 PHE A CA 1
ATOM 3133 C C . PHE A 1 401 ? 0.887 -22.047 0.789 1 87.81 401 PHE A C 1
ATOM 3135 O O . PHE A 1 401 ? -0.057 -21.938 1.574 1 87.81 401 PHE A O 1
ATOM 3142 N N . ASP A 1 402 ? 1.256 -21.156 -0.226 1 89.88 402 ASP A N 1
ATOM 3143 C CA . ASP A 1 402 ? 0.72 -19.797 -0.222 1 89.88 402 ASP A CA 1
ATOM 3144 C C . ASP A 1 402 ? -0.724 -19.781 -0.717 1 89.88 402 ASP A C 1
ATOM 3146 O O . ASP A 1 402 ? -1.453 -18.812 -0.48 1 89.88 402 ASP A O 1
ATOM 3150 N N . THR A 1 403 ? -1.17 -20.906 -1.287 1 95.31 403 THR A N 1
ATOM 3151 C CA . THR A 1 403 ? -2.549 -20.953 -1.762 1 95.31 403 THR A CA 1
ATOM 3152 C C . THR A 1 403 ? -3.525 -20.859 -0.594 1 95.31 403 THR A C 1
ATOM 3154 O O . THR A 1 403 ? -4.613 -20.297 -0.731 1 95.31 403 THR A O 1
ATOM 3157 N N . HIS A 1 404 ? -3.078 -21.391 0.542 1 96.5 404 HIS A N 1
ATOM 3158 C CA . HIS A 1 404 ? -3.926 -21.344 1.727 1 96.5 404 HIS A CA 1
ATOM 3159 C C . HIS A 1 404 ? -4.07 -19.906 2.238 1 96.5 404 HIS A C 1
ATOM 3161 O O . HIS A 1 404 ? -5.137 -19.516 2.715 1 96.5 404 HIS A O 1
ATOM 3167 N N . GLU A 1 405 ? -2.998 -19.219 2.145 1 96.38 405 GLU A N 1
ATOM 3168 C CA . GLU A 1 405 ? -3.051 -17.828 2.572 1 96.38 405 GLU A CA 1
ATOM 3169 C C . GLU A 1 405 ? -3.998 -17.016 1.693 1 96.38 405 GLU A C 1
ATOM 3171 O O . GLU A 1 405 ? -4.785 -16.203 2.197 1 96.38 405 GLU A O 1
ATOM 3176 N N . TYR A 1 406 ? -3.939 -17.219 0.433 1 97.25 406 TYR A N 1
ATOM 3177 C CA . TYR A 1 406 ? -4.836 -16.516 -0.474 1 97.25 406 TYR A CA 1
ATOM 3178 C C . TYR A 1 406 ? -6.289 -16.859 -0.182 1 97.25 406 TYR A C 1
ATOM 3180 O O . TYR A 1 406 ? -7.164 -15.984 -0.23 1 97.25 406 TYR A O 1
ATOM 3188 N N . GLY A 1 407 ? -6.492 -18.172 0.088 1 97.31 407 GLY A N 1
ATOM 3189 C CA . GLY A 1 407 ? -7.832 -18.547 0.512 1 97.31 407 GLY A CA 1
ATOM 3190 C C . GLY A 1 407 ? -8.297 -17.797 1.75 1 97.31 407 GLY A C 1
ATOM 3191 O O . GLY A 1 407 ? -9.422 -17.297 1.794 1 97.31 407 GLY A O 1
ATOM 3192 N N . TYR A 1 408 ? -7.453 -17.703 2.662 1 96.88 408 TYR A N 1
ATOM 3193 C CA . TYR A 1 408 ? -7.77 -17 3.898 1 96.88 408 TYR A CA 1
ATOM 3194 C C . TYR A 1 408 ? -8.07 -15.531 3.623 1 96.88 408 TYR A C 1
ATOM 3196 O O . TYR A 1 408 ? -9.031 -14.977 4.16 1 96.88 408 TYR A O 1
ATOM 3204 N N . CYS A 1 409 ? -7.293 -14.922 2.852 1 96.44 409 CYS A N 1
ATOM 3205 C CA . CYS A 1 409 ? -7.457 -13.508 2.539 1 96.44 409 CYS A CA 1
ATOM 3206 C C . CYS A 1 409 ? -8.773 -13.258 1.811 1 96.44 409 CYS A C 1
ATOM 3208 O O . CYS A 1 409 ? -9.445 -12.258 2.053 1 96.44 409 CYS A O 1
ATOM 3210 N N . ALA A 1 410 ? -9.125 -14.156 0.908 1 97.44 410 ALA A N 1
ATOM 3211 C CA . ALA A 1 410 ? -10.398 -14.016 0.211 1 97.44 410 ALA A CA 1
ATOM 3212 C C . ALA A 1 410 ? -11.562 -13.93 1.2 1 97.44 410 ALA A C 1
ATOM 3214 O O . ALA A 1 410 ? -12.438 -13.078 1.068 1 97.44 410 ALA A O 1
ATOM 3215 N N . GLU A 1 411 ? -11.508 -14.75 2.143 1 96.19 411 GLU A N 1
ATOM 3216 C CA . GLU A 1 411 ? -12.578 -14.781 3.143 1 96.19 411 GLU A CA 1
ATOM 3217 C C . GLU A 1 411 ? -12.484 -13.586 4.082 1 96.19 411 GLU A C 1
ATOM 3219 O O . GLU A 1 411 ? -13.484 -12.922 4.348 1 96.19 411 GLU A O 1
ATOM 3224 N N . LYS A 1 412 ? -11.344 -13.32 4.535 1 94.75 412 LYS A N 1
ATOM 3225 C CA . LYS A 1 412 ? -11.117 -12.266 5.516 1 94.75 412 LYS A CA 1
ATOM 3226 C C . LYS A 1 412 ? -11.578 -10.914 4.977 1 94.75 412 LYS A C 1
ATOM 3228 O O . LYS A 1 412 ? -12.148 -10.109 5.715 1 94.75 412 LYS A O 1
ATOM 3233 N N . PHE A 1 413 ? -11.359 -10.703 3.725 1 95.38 413 PHE A N 1
ATOM 3234 C CA . PHE A 1 413 ? -11.578 -9.375 3.18 1 95.38 413 PHE A CA 1
ATOM 3235 C C . PHE A 1 413 ? -12.867 -9.328 2.369 1 95.38 413 PHE A C 1
ATOM 3237 O O . PHE A 1 413 ? -13.125 -8.359 1.647 1 95.38 413 PHE A O 1
ATOM 3244 N N . GLY A 1 414 ? -13.633 -10.406 2.41 1 95.62 414 GLY A N 1
ATOM 3245 C CA . GLY A 1 414 ? -14.961 -10.414 1.829 1 95.62 414 GLY A CA 1
ATOM 3246 C C . GLY A 1 414 ? -14.953 -10.562 0.319 1 95.62 414 GLY A C 1
ATOM 3247 O O . GLY A 1 414 ? -15.836 -10.039 -0.365 1 95.62 414 GLY A O 1
ATOM 3248 N N . LEU A 1 415 ? -14.008 -11.227 -0.207 1 97.88 415 LEU A N 1
ATOM 3249 C CA . LEU A 1 415 ? -13.906 -11.406 -1.651 1 97.88 415 LEU A CA 1
ATOM 3250 C C . LEU A 1 415 ? -14.539 -12.727 -2.084 1 97.88 415 LEU A C 1
ATOM 3252 O O . LEU A 1 415 ? -14.68 -12.984 -3.281 1 97.88 415 LEU A O 1
ATOM 3256 N N . GLY A 1 416 ? -14.875 -13.5 -1.169 1 97.81 416 GLY A N 1
ATOM 3257 C CA . GLY A 1 416 ? -15.438 -14.82 -1.435 1 97.81 416 GLY A CA 1
ATOM 3258 C C . GLY A 1 416 ? -15.141 -15.82 -0.334 1 97.81 416 GLY A C 1
ATOM 3259 O O . GLY A 1 416 ? -15.227 -15.492 0.851 1 97.81 416 GLY A O 1
ATOM 3260 N N . PHE A 1 417 ? -14.906 -17.109 -0.834 1 97.94 417 PHE A N 1
ATOM 3261 C CA . PHE A 1 417 ? -14.742 -18.188 0.132 1 97.94 417 PHE A CA 1
ATOM 3262 C C . PHE A 1 417 ? -13.5 -19.016 -0.183 1 97.94 417 PHE A C 1
ATOM 3264 O O . PHE A 1 417 ? -12.938 -18.906 -1.273 1 97.94 417 PHE A O 1
ATOM 3271 N N . ARG A 1 418 ? -13.125 -19.812 0.832 1 97.56 418 ARG A N 1
ATOM 3272 C CA . ARG A 1 418 ? -12.094 -20.844 0.659 1 97.56 418 ARG A CA 1
ATOM 3273 C C . ARG A 1 418 ? -12.633 -22.219 1.008 1 97.56 418 ARG A C 1
ATOM 3275 O O . ARG A 1 418 ? -13.664 -22.344 1.667 1 97.56 418 ARG A O 1
ATOM 3282 N N . SER A 1 419 ? -11.891 -23.172 0.577 1 95.56 419 SER A N 1
ATOM 3283 C CA . SER A 1 419 ? -12.266 -24.547 0.915 1 95.56 419 SER A CA 1
ATOM 3284 C C . SER A 1 419 ? -12.273 -24.766 2.426 1 95.56 419 SER A C 1
ATOM 3286 O O . SER A 1 419 ? -11.406 -24.25 3.137 1 95.56 419 SER A O 1
ATOM 3288 N N . ARG A 1 420 ? -13.164 -25.531 2.836 1 95.06 420 ARG A N 1
ATOM 3289 C CA . ARG A 1 420 ? -13.312 -25.797 4.262 1 95.06 420 ARG A CA 1
ATOM 3290 C C . ARG A 1 420 ? -12.203 -26.703 4.773 1 95.06 420 ARG A C 1
ATOM 3292 O O . ARG A 1 420 ? -11.672 -26.484 5.863 1 95.06 420 ARG A O 1
ATOM 3299 N N . ARG A 1 421 ? -11.891 -27.719 3.965 1 94.75 421 ARG A N 1
ATOM 3300 C CA . ARG A 1 421 ? -10.891 -28.688 4.363 1 94.75 421 ARG A CA 1
ATOM 3301 C C . ARG A 1 421 ? -9.867 -28.922 3.252 1 94.75 421 ARG A C 1
ATOM 3303 O O . ARG A 1 421 ? -9.742 -30.031 2.729 1 94.75 421 ARG A O 1
ATOM 3310 N N . PRO A 1 422 ? -9.094 -27.953 2.973 1 94.31 422 PRO A N 1
ATOM 3311 C CA . PRO A 1 422 ? -8.086 -28.141 1.927 1 94.31 422 PRO A CA 1
ATOM 3312 C C . PRO A 1 422 ? -7.047 -29.203 2.293 1 94.31 422 PRO A C 1
ATOM 3314 O O . PRO A 1 422 ? -6.777 -29.422 3.475 1 94.31 422 PRO A O 1
ATOM 3317 N N . PRO A 1 423 ? -6.594 -29.938 1.445 1 94.06 423 PRO A N 1
ATOM 3318 C CA . PRO A 1 423 ? -6.73 -29.734 0.002 1 94.06 423 PRO A CA 1
ATOM 3319 C C . PRO A 1 423 ? -7.926 -30.469 -0.591 1 94.06 423 PRO A C 1
ATOM 3321 O O . PRO A 1 423 ? -8.156 -30.406 -1.801 1 94.06 423 PRO A O 1
ATOM 3324 N N . ALA A 1 424 ? -8.703 -31.078 0.199 1 93.62 424 ALA A N 1
ATOM 3325 C CA . ALA A 1 424 ? -9.852 -31.828 -0.299 1 93.62 424 ALA A CA 1
ATOM 3326 C C . ALA A 1 424 ? -10.914 -30.906 -0.868 1 93.62 424 ALA A C 1
ATOM 3328 O O . ALA A 1 424 ? -11.148 -29.812 -0.327 1 93.62 424 ALA A O 1
ATOM 3329 N N . ILE A 1 425 ? -11.523 -31.359 -1.94 1 95.75 425 ILE A N 1
ATOM 3330 C CA . ILE A 1 425 ? -12.648 -30.641 -2.525 1 95.75 425 ILE A CA 1
ATOM 3331 C C . ILE A 1 425 ? -13.953 -31.391 -2.23 1 95.75 425 ILE A C 1
ATOM 3333 O O . ILE A 1 425 ? -14.242 -32.406 -2.855 1 95.75 425 ILE A O 1
ATOM 3337 N N . GLU A 1 426 ? -14.703 -30.859 -1.327 1 96.94 426 GLU A N 1
ATOM 3338 C CA . GLU A 1 426 ? -15.953 -31.5 -0.903 1 96.94 426 GLU A CA 1
ATOM 3339 C C . GLU A 1 426 ? -17.141 -30.953 -1.682 1 96.94 426 GLU A C 1
ATOM 3341 O O . GLU A 1 426 ? -17.328 -29.734 -1.756 1 96.94 426 GLU A O 1
ATOM 3346 N N . ARG A 1 427 ? -17.922 -31.875 -2.133 1 97.88 427 ARG A N 1
ATOM 3347 C CA . ARG A 1 427 ? -19.078 -31.5 -2.949 1 97.88 427 ARG A CA 1
ATOM 3348 C C . ARG A 1 427 ? -20 -30.531 -2.201 1 97.88 427 ARG A C 1
ATOM 3350 O O . ARG A 1 427 ? -20.312 -29.469 -2.709 1 97.88 427 ARG A O 1
ATOM 3357 N N . ARG A 1 428 ? -20.359 -30.844 -1.002 1 97.94 428 ARG A N 1
ATOM 3358 C CA . ARG A 1 428 ? -21.312 -30.062 -0.232 1 97.94 428 ARG A CA 1
ATOM 3359 C C . ARG A 1 428 ? -20.75 -28.672 0.073 1 97.94 428 ARG A C 1
ATOM 3361 O O . ARG A 1 428 ? -21.5 -27.688 0.123 1 97.94 428 ARG A O 1
ATOM 3368 N N . ASP A 1 429 ? -19.484 -28.656 0.318 1 98.12 429 ASP A N 1
ATOM 3369 C CA . ASP A 1 429 ? -18.828 -27.391 0.583 1 98.12 429 ASP A CA 1
ATOM 3370 C C . ASP A 1 429 ? -18.891 -26.469 -0.632 1 98.12 429 ASP A C 1
ATOM 3372 O O . ASP A 1 429 ? -19.266 -25.297 -0.506 1 98.12 429 ASP A O 1
ATOM 3376 N N . VAL A 1 430 ? -18.594 -26.969 -1.793 1 98.38 430 VAL A N 1
ATOM 3377 C CA . VAL A 1 430 ? -18.641 -26.203 -3.035 1 98.38 430 VAL A CA 1
ATOM 3378 C C . VAL A 1 430 ? -20.078 -25.766 -3.324 1 98.38 430 VAL A C 1
ATOM 3380 O O . VAL A 1 430 ? -20.328 -24.609 -3.646 1 98.38 430 VAL A O 1
ATOM 3383 N N . GLU A 1 431 ? -21.031 -26.688 -3.09 1 98.31 431 GLU A N 1
ATOM 3384 C CA . GLU A 1 431 ? -22.453 -26.391 -3.316 1 98.31 431 GLU A CA 1
ATOM 3385 C C . GLU A 1 431 ? -22.906 -25.219 -2.467 1 98.31 431 GLU A C 1
ATOM 3387 O O . GLU A 1 431 ? -23.484 -24.25 -2.986 1 98.31 431 GLU A O 1
ATOM 3392 N N . SER A 1 432 ? -22.641 -25.328 -1.236 1 98.06 432 SER A N 1
ATOM 3393 C CA . SER A 1 432 ? -23.141 -24.328 -0.289 1 98.06 432 SER A CA 1
ATOM 3394 C C . SER A 1 432 ? -22.531 -22.953 -0.56 1 98.06 432 SER A C 1
ATOM 3396 O O . SER A 1 432 ? -23.234 -21.938 -0.513 1 98.06 432 SER A O 1
ATOM 3398 N N . LYS A 1 433 ? -21.328 -22.906 -0.845 1 97.81 433 LYS A N 1
ATOM 3399 C CA . LYS A 1 433 ? -20.625 -21.641 -1.048 1 97.81 433 LYS A CA 1
ATOM 3400 C C . LYS A 1 433 ? -21.031 -20.984 -2.367 1 97.81 433 LYS A C 1
ATOM 3402 O O . LYS A 1 433 ? -21.234 -19.781 -2.432 1 97.81 433 LYS A O 1
ATOM 3407 N N . LEU A 1 434 ? -21.172 -21.781 -3.393 1 98.12 434 LEU A N 1
ATOM 3408 C CA . LEU A 1 434 ? -21.625 -21.234 -4.668 1 98.12 434 LEU A CA 1
ATOM 3409 C C . LEU A 1 434 ? -23.047 -20.703 -4.562 1 98.12 434 LEU A C 1
ATOM 3411 O O . LEU A 1 434 ? -23.359 -19.656 -5.109 1 98.12 434 LEU A O 1
ATOM 3415 N N . LEU A 1 435 ? -23.859 -21.422 -3.869 1 97.75 435 LEU A N 1
ATOM 3416 C CA . LEU A 1 435 ? -25.234 -20.969 -3.705 1 97.75 435 LEU A CA 1
ATOM 3417 C C . LEU A 1 435 ? -25.281 -19.656 -2.955 1 97.75 435 LEU A C 1
ATOM 3419 O O . LEU A 1 435 ? -26.109 -18.781 -3.264 1 97.75 435 LEU A O 1
ATOM 3423 N N . ARG A 1 436 ? -24.438 -19.5 -2.035 1 96.31 436 ARG A N 1
ATOM 3424 C CA . ARG A 1 436 ? -24.375 -18.25 -1.286 1 96.31 436 ARG A CA 1
ATOM 3425 C C . ARG A 1 436 ? -23.844 -17.109 -2.16 1 96.31 436 ARG A C 1
ATOM 3427 O O . ARG A 1 436 ? -24.422 -16.031 -2.189 1 96.31 436 ARG A O 1
ATOM 3434 N N . MET A 1 437 ? -22.781 -17.391 -2.885 1 96.75 437 MET A N 1
ATOM 3435 C CA . MET A 1 437 ? -22.109 -16.359 -3.676 1 96.75 437 MET A CA 1
ATOM 3436 C C . MET A 1 437 ? -22.969 -15.938 -4.867 1 96.75 437 MET A C 1
ATOM 3438 O O . MET A 1 437 ? -22.859 -14.812 -5.355 1 96.75 437 MET A O 1
ATOM 3442 N N . LEU A 1 438 ? -23.812 -16.844 -5.324 1 96.31 438 LEU A N 1
ATOM 3443 C CA . LEU A 1 438 ? -24.609 -16.578 -6.512 1 96.31 438 LEU A CA 1
ATOM 3444 C C . LEU A 1 438 ? -26.031 -16.156 -6.121 1 96.31 438 LEU A C 1
ATOM 3446 O O . LEU A 1 438 ? -26.828 -15.781 -6.98 1 96.31 438 LEU A O 1
ATOM 3450 N N . GLY A 1 439 ? -26.281 -16.188 -4.859 1 92.25 439 GLY A N 1
ATOM 3451 C CA . GLY A 1 439 ? -27.609 -15.867 -4.371 1 92.25 439 GLY A CA 1
ATOM 3452 C C . GLY A 1 439 ? -27.766 -14.406 -3.996 1 92.25 439 GLY A C 1
ATOM 3453 O O . GLY A 1 439 ? -27.219 -13.531 -4.66 1 92.25 439 GLY A O 1
ATOM 3454 N N . THR A 1 440 ? -28.469 -14.172 -2.939 1 88.38 440 THR A N 1
ATOM 3455 C CA . THR A 1 440 ? -28.875 -12.828 -2.535 1 88.38 440 THR A CA 1
ATOM 3456 C C . THR A 1 440 ? -27.672 -12.031 -2.027 1 88.38 440 THR A C 1
ATOM 3458 O O . THR A 1 440 ? -27.703 -10.797 -2.01 1 88.38 440 THR A O 1
ATOM 3461 N N . GLU A 1 441 ? -26.625 -12.711 -1.737 1 91.12 441 GLU A N 1
ATOM 3462 C CA . GLU A 1 441 ? -25.469 -12.031 -1.156 1 91.12 441 GLU A CA 1
ATOM 3463 C C . GLU A 1 441 ? -24.484 -11.586 -2.238 1 91.12 441 GLU A C 1
ATOM 3465 O O . GLU A 1 441 ? -23.531 -10.867 -1.952 1 91.12 441 GLU A O 1
ATOM 3470 N N . TRP A 1 442 ? -24.766 -11.922 -3.414 1 91.5 442 TRP A N 1
ATOM 3471 C CA . TRP A 1 442 ? -23.828 -11.648 -4.5 1 91.5 442 TRP A CA 1
ATOM 3472 C C . TRP A 1 442 ? -23.5 -10.156 -4.57 1 91.5 442 TRP A C 1
ATOM 3474 O O . TRP A 1 442 ? -22.344 -9.773 -4.719 1 91.5 442 TRP A O 1
ATOM 3484 N N . PRO A 1 443 ? -24.469 -9.305 -4.375 1 90.06 443 PRO A N 1
ATOM 3485 C CA . PRO A 1 443 ? -24.156 -7.879 -4.5 1 90.06 443 PRO A CA 1
ATOM 3486 C C . PRO A 1 443 ? -23.141 -7.402 -3.453 1 90.06 443 PRO A C 1
ATOM 3488 O O . PRO A 1 443 ? -22.328 -6.516 -3.729 1 90.06 443 PRO A O 1
ATOM 3491 N N . VAL A 1 444 ? -23.203 -7.961 -2.361 1 89.69 444 VAL A N 1
ATOM 3492 C CA . VAL A 1 444 ? -22.297 -7.582 -1.286 1 89.69 444 VAL A CA 1
ATOM 3493 C C . VAL A 1 444 ? -20.875 -8 -1.643 1 89.69 444 VAL A C 1
ATOM 3495 O O . VAL A 1 444 ? -19.938 -7.211 -1.52 1 89.69 444 VAL A O 1
ATOM 3498 N N . TYR A 1 445 ? -20.703 -9.195 -2.133 1 94.25 445 TYR A N 1
ATOM 3499 C CA . TYR A 1 445 ? -19.391 -9.656 -2.557 1 94.25 445 TYR A CA 1
ATOM 3500 C C . TYR A 1 445 ? -18.859 -8.82 -3.713 1 94.25 445 TYR A C 1
ATOM 3502 O O . TYR A 1 445 ? -17.688 -8.43 -3.723 1 94.25 445 TYR A O 1
ATOM 3510 N N . LYS A 1 446 ? -19.734 -8.555 -4.59 1 94.25 446 LYS A N 1
ATOM 3511 C CA . LYS A 1 446 ? -19.312 -7.801 -5.77 1 94.25 446 LYS A CA 1
ATOM 3512 C C . LYS A 1 446 ? -18.875 -6.391 -5.395 1 94.25 446 LYS A C 1
ATOM 3514 O O . LYS A 1 446 ? -17.859 -5.906 -5.887 1 94.25 446 LYS A O 1
ATOM 3519 N N . GLU A 1 447 ? -19.594 -5.801 -4.512 1 91.38 447 GLU A N 1
ATOM 3520 C CA . GLU A 1 447 ? -19.25 -4.461 -4.055 1 91.38 447 GLU A CA 1
ATOM 3521 C C . GLU A 1 447 ? -17.875 -4.445 -3.375 1 91.38 447 GLU A C 1
ATOM 3523 O O . GLU A 1 447 ? -17.062 -3.572 -3.645 1 91.38 447 GLU A O 1
ATOM 3528 N N . ASN A 1 448 ? -17.672 -5.379 -2.562 1 93.56 448 ASN A N 1
ATOM 3529 C CA . ASN A 1 448 ? -16.375 -5.484 -1.887 1 93.56 448 ASN A CA 1
ATOM 3530 C C . ASN A 1 448 ? -15.25 -5.734 -2.877 1 93.56 448 ASN A C 1
ATOM 3532 O O . ASN A 1 448 ? -14.18 -5.121 -2.779 1 93.56 448 ASN A O 1
ATOM 3536 N N . CYS A 1 449 ? -15.508 -6.602 -3.795 1 96.94 449 CYS A N 1
ATOM 3537 C CA . CYS A 1 449 ? -14.508 -6.91 -4.809 1 96.94 449 CYS A CA 1
ATOM 3538 C C . CYS A 1 449 ? -14.195 -5.688 -5.656 1 96.94 449 CYS A C 1
ATOM 3540 O O . CYS A 1 449 ? -13.031 -5.441 -5.996 1 96.94 449 CYS A O 1
ATOM 3542 N N . MET A 1 450 ? -15.164 -4.938 -5.926 1 94.5 450 MET A N 1
ATOM 3543 C CA . MET A 1 450 ? -14.953 -3.742 -6.738 1 94.5 450 MET A CA 1
ATOM 3544 C C . MET A 1 450 ? -14.141 -2.701 -5.977 1 94.5 450 MET A C 1
ATOM 3546 O O . MET A 1 450 ? -13.312 -2.008 -6.566 1 94.5 450 MET A O 1
ATOM 3550 N N . ALA A 1 451 ? -14.414 -2.643 -4.707 1 92.62 451 ALA A N 1
ATOM 3551 C CA . ALA A 1 451 ? -13.625 -1.733 -3.883 1 92.62 451 ALA A CA 1
ATOM 3552 C C . ALA A 1 451 ? -12.141 -2.102 -3.93 1 92.62 451 ALA A C 1
ATOM 3554 O O . ALA A 1 451 ? -11.281 -1.229 -4.09 1 92.62 451 ALA A O 1
ATOM 3555 N N . TRP A 1 452 ? -11.859 -3.324 -3.867 1 96.19 452 TRP A N 1
ATOM 3556 C CA . TRP A 1 452 ? -10.477 -3.785 -3.91 1 96.19 452 TRP A CA 1
ATOM 3557 C C . TRP A 1 452 ? -9.914 -3.684 -5.324 1 96.19 452 TRP A C 1
ATOM 3559 O O . TRP A 1 452 ? -8.711 -3.461 -5.508 1 96.19 452 TRP A O 1
ATOM 3569 N N . ALA A 1 453 ? -10.781 -3.867 -6.297 1 96.69 453 ALA A N 1
ATOM 3570 C CA . ALA A 1 453 ? -10.336 -3.732 -7.684 1 96.69 453 ALA A CA 1
ATOM 3571 C C . ALA A 1 453 ? -9.773 -2.34 -7.945 1 96.69 453 ALA A C 1
ATOM 3573 O O . ALA A 1 453 ? -8.719 -2.197 -8.57 1 96.69 453 ALA A O 1
ATOM 3574 N N . VAL A 1 454 ? -10.438 -1.381 -7.426 1 93.62 454 VAL A N 1
ATOM 3575 C CA . VAL A 1 454 ? -9.984 -0.003 -7.59 1 93.62 454 VAL A CA 1
ATOM 3576 C C . VAL A 1 454 ? -8.609 0.171 -6.957 1 93.62 454 VAL A C 1
ATOM 3578 O O . VAL A 1 454 ? -7.723 0.79 -7.547 1 93.62 454 VAL A O 1
ATOM 3581 N N . ARG A 1 455 ? -8.422 -0.37 -5.848 1 93.94 455 ARG A N 1
ATOM 3582 C CA . ARG A 1 455 ? -7.137 -0.271 -5.152 1 93.94 455 ARG A CA 1
ATOM 3583 C C . ARG A 1 455 ? -6.039 -0.994 -5.926 1 93.94 455 ARG A C 1
ATOM 3585 O O . ARG A 1 455 ? -4.91 -0.508 -6.012 1 93.94 455 ARG A O 1
ATOM 3592 N N . SER A 1 456 ? -6.391 -2.152 -6.422 1 95.75 456 SER A N 1
ATOM 3593 C CA . SER A 1 456 ? -5.438 -2.877 -7.258 1 95.75 456 SER A CA 1
ATOM 3594 C C . SER A 1 456 ? -5.027 -2.049 -8.477 1 95.75 456 SER A C 1
ATOM 3596 O O . SER A 1 456 ? -3.846 -1.98 -8.812 1 95.75 456 SER A O 1
ATOM 3598 N N . GLN A 1 457 ? -5.91 -1.408 -9.055 1 94.12 457 GLN A N 1
ATOM 3599 C CA . GLN A 1 457 ? -5.652 -0.604 -10.242 1 94.12 457 GLN A CA 1
ATOM 3600 C C . GLN A 1 457 ? -4.816 0.627 -9.898 1 94.12 457 GLN A C 1
ATOM 3602 O O . GLN A 1 457 ? -3.92 1.002 -10.656 1 94.12 457 GLN A O 1
ATOM 3607 N N . ILE A 1 458 ? -5.117 1.166 -8.766 1 91.06 458 ILE A N 1
ATOM 3608 C CA . ILE A 1 458 ? -4.352 2.314 -8.297 1 91.06 458 ILE A CA 1
ATOM 3609 C C . ILE A 1 458 ? -2.895 1.909 -8.078 1 91.06 458 ILE A C 1
ATOM 3611 O O . ILE A 1 458 ? -1.979 2.697 -8.328 1 91.06 458 ILE A O 1
ATOM 3615 N N . GLY A 1 459 ? -2.662 0.672 -7.703 1 93.25 459 GLY A N 1
ATOM 3616 C CA . GLY A 1 459 ? -1.306 0.181 -7.523 1 93.25 459 GLY A CA 1
ATOM 3617 C C . GLY A 1 459 ? -0.489 0.2 -8.805 1 93.25 459 GLY A C 1
ATOM 3618 O O . GLY A 1 459 ? 0.743 0.21 -8.758 1 93.25 459 GLY A O 1
ATOM 3619 N N . GLY A 1 460 ? -1.058 0.058 -9.93 1 93.62 460 GLY A N 1
ATOM 3620 C CA . GLY A 1 460 ? -0.417 0.286 -11.219 1 93.62 460 GLY A CA 1
ATOM 3621 C C . GLY A 1 460 ? 0.068 -0.991 -11.875 1 93.62 460 GLY A C 1
ATOM 3622 O O . GLY A 1 460 ? 0.482 -0.977 -13.039 1 93.62 460 GLY A O 1
ATOM 3623 N N . GLY A 1 461 ? 0.161 -2.127 -11.164 1 96.12 461 GLY A N 1
ATOM 3624 C CA . GLY A 1 461 ? 0.545 -3.408 -11.734 1 96.12 461 GLY A CA 1
ATOM 3625 C C . GLY A 1 461 ? 1.882 -3.367 -12.445 1 96.12 461 GLY A C 1
ATOM 3626 O O . GLY A 1 461 ? 2.877 -2.904 -11.891 1 96.12 461 GLY A O 1
ATOM 3627 N N . ALA A 1 462 ? 1.856 -3.791 -13.664 1 97.19 462 ALA A N 1
ATOM 3628 C CA . ALA A 1 462 ? 3.066 -3.906 -14.477 1 97.19 462 ALA A CA 1
ATOM 3629 C C . ALA A 1 462 ? 3.658 -2.533 -14.773 1 97.19 462 ALA A C 1
ATOM 3631 O O . ALA A 1 462 ? 4.879 -2.377 -14.836 1 97.19 462 ALA A O 1
ATOM 3632 N N . ALA A 1 463 ? 2.855 -1.573 -14.969 1 96.75 463 ALA A N 1
ATOM 3633 C CA . ALA A 1 463 ? 3.34 -0.221 -15.234 1 96.75 463 ALA A CA 1
ATOM 3634 C C . ALA A 1 463 ? 4.137 0.318 -14.055 1 96.75 463 ALA A C 1
ATOM 3636 O O . ALA A 1 463 ? 5.199 0.92 -14.234 1 96.75 463 ALA A O 1
ATOM 3637 N N . ALA A 1 464 ? 3.568 0.112 -12.922 1 96.69 464 ALA A N 1
ATOM 3638 C CA . ALA A 1 464 ? 4.273 0.525 -11.711 1 96.69 464 ALA A CA 1
ATOM 3639 C C . ALA A 1 464 ? 5.586 -0.239 -11.555 1 96.69 464 ALA A C 1
ATOM 3641 O O . ALA A 1 464 ? 6.609 0.341 -11.18 1 96.69 464 ALA A O 1
ATOM 3642 N N . ALA A 1 465 ? 5.539 -1.51 -11.797 1 98 465 ALA A N 1
ATOM 3643 C CA . ALA A 1 465 ? 6.758 -2.318 -11.742 1 98 465 ALA A CA 1
ATOM 3644 C C . ALA A 1 465 ? 7.828 -1.761 -12.672 1 98 465 ALA A C 1
ATOM 3646 O O . ALA A 1 465 ? 8.984 -1.589 -12.273 1 98 465 ALA A O 1
ATOM 3647 N N . ALA A 1 466 ? 7.461 -1.455 -13.875 1 98.25 466 ALA A N 1
ATOM 3648 C CA . ALA A 1 466 ? 8.398 -0.906 -14.852 1 98.25 466 ALA A CA 1
ATOM 3649 C C . ALA A 1 466 ? 8.969 0.425 -14.375 1 98.25 466 ALA A C 1
ATOM 3651 O O . ALA A 1 466 ? 10.164 0.681 -14.523 1 98.25 466 ALA A O 1
ATOM 3652 N N . ARG A 1 467 ? 8.125 1.201 -13.82 1 96.38 467 ARG A N 1
ATOM 3653 C CA . ARG A 1 467 ? 8.578 2.488 -13.305 1 96.38 467 ARG A CA 1
ATOM 3654 C C . ARG A 1 467 ? 9.625 2.299 -12.211 1 96.38 467 ARG A C 1
ATOM 3656 O O . ARG A 1 467 ? 10.602 3.047 -12.141 1 96.38 467 ARG A O 1
ATOM 3663 N N . LEU A 1 468 ? 9.383 1.375 -11.352 1 96.88 468 LEU A N 1
ATOM 3664 C CA . LEU A 1 468 ? 10.336 1.077 -10.289 1 96.88 468 LEU A CA 1
ATOM 3665 C C . LEU A 1 468 ? 11.672 0.622 -10.875 1 96.88 468 LEU A C 1
ATOM 3667 O O . LEU A 1 468 ? 12.734 1.073 -10.438 1 96.88 468 LEU A O 1
ATOM 3671 N N . VAL A 1 469 ? 11.562 -0.216 -11.828 1 98.06 469 VAL A N 1
ATOM 3672 C CA . VAL A 1 469 ? 12.766 -0.744 -12.469 1 98.06 469 VAL A CA 1
ATOM 3673 C C . VAL A 1 469 ? 13.562 0.397 -13.094 1 98.06 469 VAL A C 1
ATOM 3675 O O . VAL A 1 469 ? 14.766 0.521 -12.867 1 98.06 469 VAL A O 1
ATOM 3678 N N . LEU A 1 470 ? 12.914 1.234 -13.82 1 97.25 470 LEU A N 1
ATOM 3679 C CA . LEU A 1 470 ? 13.578 2.322 -14.531 1 97.25 470 LEU A CA 1
ATOM 3680 C C . LEU A 1 470 ? 14.156 3.338 -13.555 1 97.25 470 LEU A C 1
ATOM 3682 O O . LEU A 1 470 ? 15.266 3.844 -13.758 1 97.25 470 LEU A O 1
ATOM 3686 N N . ALA A 1 471 ? 13.391 3.596 -12.539 1 94.38 471 ALA A N 1
ATOM 3687 C CA . ALA A 1 471 ? 13.867 4.555 -11.547 1 94.38 471 ALA A CA 1
ATOM 3688 C C . ALA A 1 471 ? 15.172 4.082 -10.906 1 94.38 471 ALA A C 1
ATOM 3690 O O . ALA A 1 471 ? 16.109 4.863 -10.758 1 94.38 471 ALA A O 1
ATOM 3691 N N . HIS A 1 472 ? 15.258 2.85 -10.57 1 94.62 472 HIS A N 1
ATOM 3692 C CA . HIS A 1 472 ? 16.453 2.314 -9.938 1 94.62 472 HIS A CA 1
ATOM 3693 C C . HIS A 1 472 ? 17.594 2.16 -10.953 1 94.62 472 HIS A C 1
ATOM 3695 O O . HIS A 1 472 ? 18.766 2.303 -10.602 1 94.62 472 HIS A O 1
ATOM 3701 N N . ALA A 1 473 ? 17.219 1.85 -12.148 1 95.31 473 ALA A N 1
ATOM 3702 C CA . ALA A 1 473 ? 18.219 1.764 -13.203 1 95.31 473 ALA A CA 1
ATOM 3703 C C . ALA A 1 473 ? 18.891 3.115 -13.422 1 95.31 473 ALA A C 1
ATOM 3705 O O . ALA A 1 473 ? 20.109 3.186 -13.617 1 95.31 473 ALA A O 1
ATOM 3706 N N . GLU A 1 474 ? 18.141 4.148 -13.398 1 90.25 474 GLU A N 1
ATOM 3707 C CA . GLU A 1 474 ? 18.656 5.5 -13.602 1 90.25 474 GLU A CA 1
ATOM 3708 C C . GLU A 1 474 ? 19.578 5.91 -12.461 1 90.25 474 GLU A C 1
ATOM 3710 O O . GLU A 1 474 ? 20.578 6.59 -12.688 1 90.25 474 GLU A O 1
ATOM 3715 N N . GLN A 1 475 ? 19.203 5.57 -11.328 1 82.69 475 GLN A N 1
ATOM 3716 C CA . GLN A 1 475 ? 20.016 5.906 -10.164 1 82.69 475 GLN A CA 1
ATOM 3717 C C . GLN A 1 475 ? 21.359 5.199 -10.211 1 82.69 475 GLN A C 1
ATOM 3719 O O . GLN A 1 475 ? 22.375 5.75 -9.781 1 82.69 475 GLN A O 1
ATOM 3724 N N . GLY A 1 476 ? 21.359 4.059 -10.641 1 70.19 476 GLY A N 1
ATOM 3725 C CA . GLY A 1 476 ? 22.609 3.305 -10.773 1 70.19 476 GLY A CA 1
ATOM 3726 C C . GLY A 1 476 ? 23.562 3.902 -11.797 1 70.19 476 GLY A C 1
ATOM 3727 O O . GLY A 1 476 ? 24.766 3.924 -11.578 1 70.19 476 GLY A O 1
ATOM 3728 N N . SER A 1 477 ? 23 4.402 -12.781 1 66 477 SER A N 1
ATOM 3729 C CA . SER A 1 477 ? 23.812 5.023 -13.836 1 66 477 SER A CA 1
ATOM 3730 C C . SER A 1 477 ? 24.375 6.359 -13.383 1 66 477 SER A C 1
ATOM 3732 O O . SER A 1 477 ? 25.516 6.711 -13.727 1 66 477 SER A O 1
ATOM 3734 N N . ARG A 1 478 ? 23.547 7.074 -12.562 1 54.78 478 ARG A N 1
ATOM 3735 C CA . ARG A 1 478 ? 23.984 8.383 -12.078 1 54.78 478 ARG A CA 1
ATOM 3736 C C . ARG A 1 478 ? 25.094 8.242 -11.047 1 54.78 478 ARG A C 1
ATOM 3738 O O . ARG A 1 478 ? 26 9.07 -10.992 1 54.78 478 ARG A O 1
ATOM 3745 N N . SER A 1 479 ? 24.953 7.312 -10.219 1 54.91 479 SER A N 1
ATOM 3746 C CA . SER A 1 479 ? 25.984 7.082 -9.211 1 54.91 479 SER A CA 1
ATOM 3747 C C . SER A 1 479 ? 27.328 6.742 -9.867 1 54.91 479 SER A C 1
ATOM 3749 O O . SER A 1 479 ? 28.375 7.172 -9.391 1 54.91 479 SER A O 1
ATOM 3751 N N . VAL A 1 480 ? 27.25 6.098 -10.961 1 47.84 480 VAL A N 1
ATOM 3752 C CA . VAL A 1 480 ? 28.469 5.812 -11.688 1 47.84 480 VAL A CA 1
ATOM 3753 C C . VAL A 1 480 ? 29 7.098 -12.328 1 47.84 480 VAL A C 1
ATOM 3755 O O . VAL A 1 480 ? 30.203 7.355 -12.305 1 47.84 480 VAL A O 1
ATOM 3758 N N . SER A 1 481 ? 28 7.875 -12.742 1 42.5 481 SER A N 1
ATOM 3759 C CA . SER A 1 481 ? 28.406 9.117 -13.383 1 42.5 481 SER A CA 1
ATOM 3760 C C . SER A 1 481 ? 28.906 10.133 -12.359 1 42.5 481 SER A C 1
ATOM 3762 O O . SER A 1 481 ? 29.859 10.859 -12.609 1 42.5 481 SER A O 1
ATOM 3764 N N . SER A 1 482 ? 28.172 10.242 -11.297 1 45.03 482 SER A N 1
ATOM 3765 C CA . SER A 1 482 ? 28.641 11.172 -10.273 1 45.03 482 SER A CA 1
ATOM 3766 C C . SER A 1 482 ? 29.953 10.711 -9.648 1 45.03 482 SER A C 1
ATOM 3768 O O . SER A 1 482 ? 30.812 11.531 -9.32 1 45.03 482 SER A O 1
ATOM 3770 N N . GLN A 1 483 ? 30.109 9.484 -9.461 1 43.25 483 GLN A N 1
ATOM 3771 C CA . GLN A 1 483 ? 31.406 9 -9.016 1 43.25 483 GLN A CA 1
ATOM 3772 C C . GLN A 1 483 ? 32.469 9.289 -10.062 1 43.25 483 GLN A C 1
ATOM 3774 O O . GLN A 1 483 ? 33.625 9.609 -9.727 1 43.25 483 GLN A O 1
ATOM 3779 N N . SER A 1 484 ? 32.062 9.211 -11.18 1 40.94 484 SER A N 1
ATOM 3780 C CA . SER A 1 484 ? 33.031 9.555 -12.211 1 40.94 484 SER A CA 1
ATOM 3781 C C . SER A 1 484 ? 33.312 11.055 -12.242 1 40.94 484 SER A C 1
ATOM 3783 O O . SER A 1 484 ? 34.469 11.477 -12.406 1 40.94 484 SER A O 1
ATOM 3785 N N . SER A 1 485 ? 32.344 11.734 -12.016 1 36.53 485 SER A N 1
ATOM 3786 C CA . SER A 1 485 ? 32.562 13.18 -12.062 1 36.53 485 SER A CA 1
ATOM 3787 C C . SER A 1 485 ? 33.219 13.688 -10.789 1 36.53 485 SER A C 1
ATOM 3789 O O . SER A 1 485 ? 34.062 14.586 -10.836 1 36.53 485 SER A O 1
ATOM 3791 N N . ARG A 1 486 ? 32.875 13.156 -9.664 1 39.91 486 ARG A N 1
ATOM 3792 C CA . ARG A 1 486 ? 33.562 13.57 -8.445 1 39.91 486 ARG A CA 1
ATOM 3793 C C . ARG A 1 486 ? 35 13.039 -8.422 1 39.91 486 ARG A C 1
ATOM 3795 O O . ARG A 1 486 ? 35.844 13.578 -7.703 1 39.91 486 ARG A O 1
ATOM 3802 N N . LYS A 1 487 ? 35.25 11.883 -8.891 1 40.34 487 LYS A N 1
ATOM 3803 C CA . LYS A 1 487 ? 36.625 11.43 -9.07 1 40.34 487 LYS A CA 1
ATOM 3804 C C . LYS A 1 487 ? 37.406 12.391 -9.961 1 40.34 487 LYS A C 1
ATOM 3806 O O . LYS A 1 487 ? 38.594 12.609 -9.758 1 40.34 487 LYS A O 1
ATOM 3811 N N . SER A 1 488 ? 36.688 12.898 -10.766 1 36.97 488 SER A N 1
ATOM 3812 C CA . SER A 1 488 ? 37.375 13.906 -11.57 1 36.97 488 SER A CA 1
ATOM 3813 C C . SER A 1 488 ? 37.594 15.195 -10.781 1 36.97 488 SER A C 1
ATOM 3815 O O . SER A 1 488 ? 38.625 15.852 -10.906 1 36.97 488 SER A O 1
ATOM 3817 N N . SER A 1 489 ? 36.531 15.469 -9.891 1 36.12 489 SER A N 1
ATOM 3818 C CA . SER A 1 489 ? 36.719 16.703 -9.141 1 36.12 489 SER A CA 1
ATOM 3819 C C . SER A 1 489 ? 37.594 16.484 -7.918 1 36.12 489 SER A C 1
ATOM 3821 O O . SER A 1 489 ? 38.312 17.391 -7.496 1 36.12 489 SER A O 1
ATOM 3823 N N . MET A 1 490 ? 37.5 15.344 -7.281 1 35.22 490 MET A N 1
ATOM 3824 C CA . MET A 1 490 ? 38.438 15.008 -6.211 1 35.22 490 MET A CA 1
ATOM 3825 C C . MET A 1 490 ? 39.844 14.82 -6.758 1 35.22 490 MET A C 1
ATOM 3827 O O . MET A 1 490 ? 40.844 15.047 -6.051 1 35.22 490 MET A O 1
ATOM 3831 N N . CYS A 1 491 ? 39.844 14.25 -7.859 1 38.12 491 CYS A N 1
ATOM 3832 C CA . CYS A 1 491 ? 41.125 14.211 -8.516 1 38.12 491 CYS A CA 1
ATOM 3833 C C . CYS A 1 491 ? 41.688 15.617 -8.75 1 38.12 491 CYS A C 1
ATOM 3835 O O . CYS A 1 491 ? 42.875 15.844 -8.68 1 38.12 491 CYS A O 1
ATOM 3837 N N . TYR A 1 492 ? 40.719 16.438 -8.906 1 34.84 492 TYR A N 1
ATOM 3838 C CA . TYR A 1 492 ? 41.188 17.812 -9.094 1 34.84 492 TYR A CA 1
ATOM 3839 C C . TYR A 1 492 ? 41.531 18.453 -7.758 1 34.84 492 TYR A C 1
ATOM 3841 O O . TYR A 1 492 ? 42.5 19.219 -7.672 1 34.84 492 TYR A O 1
ATOM 3849 N N . LEU A 1 493 ? 40.781 18 -6.68 1 35.88 493 LEU A N 1
ATOM 3850 C CA . LEU A 1 493 ? 41.156 18.609 -5.402 1 35.88 493 LEU A CA 1
ATOM 3851 C C . LEU A 1 493 ? 42.438 18 -4.855 1 35.88 493 LEU A C 1
ATOM 3853 O O . LEU A 1 493 ? 43.188 18.656 -4.133 1 35.88 493 LEU A O 1
ATOM 3857 N N . LYS A 1 494 ? 42.656 16.781 -5.109 1 39.56 494 LYS A N 1
ATOM 3858 C CA . LYS A 1 494 ? 43.938 16.188 -4.738 1 39.56 494 LYS A CA 1
ATOM 3859 C C . LYS A 1 494 ? 45.094 16.812 -5.531 1 39.56 494 LYS A C 1
ATOM 3861 O O . LYS A 1 494 ? 46.188 17.031 -4.992 1 39.56 494 LYS A O 1
ATOM 3866 N N . GLU A 1 495 ? 44.75 17 -6.754 1 36.62 495 GLU A N 1
ATOM 3867 C CA . GLU A 1 495 ? 45.844 17.594 -7.555 1 36.62 495 GLU A CA 1
ATOM 3868 C C . GLU A 1 495 ? 46.156 19 -7.086 1 36.62 495 GLU A C 1
ATOM 3870 O O . GLU A 1 495 ? 47.312 19.406 -7.07 1 36.62 495 GLU A O 1
ATOM 3875 N N . GLU A 1 496 ? 45.094 19.625 -6.613 1 36.06 496 GLU A N 1
ATOM 3876 C CA . GLU A 1 496 ? 45.406 20.984 -6.188 1 36.06 496 GLU A CA 1
ATOM 3877 C C . GLU A 1 496 ? 46.094 21 -4.82 1 36.06 496 GLU A C 1
ATOM 3879 O O . GLU A 1 496 ? 47 21.812 -4.574 1 36.06 496 GLU A O 1
ATOM 3884 N N . ARG A 1 497 ? 45.781 20.016 -3.963 1 38.06 497 ARG A N 1
ATOM 3885 C CA . ARG A 1 497 ? 46.5 19.953 -2.695 1 38.06 497 ARG A CA 1
ATOM 3886 C C . ARG A 1 497 ? 47.938 19.469 -2.902 1 38.06 497 ARG A C 1
ATOM 3888 O O . ARG A 1 497 ? 48.844 19.766 -2.094 1 38.06 497 ARG A O 1
ATOM 3895 N N . PHE A 1 498 ? 48.062 18.609 -3.855 1 35.84 498 PHE A N 1
ATOM 3896 C CA . PHE A 1 498 ? 49.438 18.203 -4.156 1 35.84 498 PHE A CA 1
ATOM 3897 C C . PHE A 1 498 ? 50.25 19.391 -4.652 1 35.84 498 PHE A C 1
ATOM 3899 O O . PHE A 1 498 ? 51.438 19.484 -4.352 1 35.84 498 PHE A O 1
ATOM 3906 N N . HIS A 1 499 ? 49.562 20.219 -5.355 1 36.38 499 HIS A N 1
ATOM 3907 C CA . HIS A 1 499 ? 50.344 21.344 -5.871 1 36.38 499 HIS A CA 1
ATOM 3908 C C . HIS A 1 499 ? 50.656 22.359 -4.766 1 36.38 499 HIS A C 1
ATOM 3910 O O . HIS A 1 499 ? 51.625 23.109 -4.863 1 36.38 499 HIS A O 1
ATOM 3916 N N . GLU A 1 500 ? 49.719 22.484 -3.814 1 35.31 500 GLU A N 1
ATOM 3917 C CA . GLU A 1 500 ? 50.031 23.516 -2.824 1 35.31 500 GLU A CA 1
ATOM 3918 C C . GLU A 1 500 ? 51.125 23.062 -1.868 1 35.31 500 GLU A C 1
ATOM 3920 O O . GLU A 1 500 ? 51.781 23.891 -1.25 1 35.31 500 GLU A O 1
ATOM 3925 N N . LYS A 1 501 ? 51.344 21.75 -1.682 1 38.03 501 LYS A N 1
ATOM 3926 C CA . LYS A 1 501 ? 52.469 21.391 -0.813 1 38.03 501 LYS A CA 1
ATOM 3927 C C . LYS A 1 501 ? 53.812 21.656 -1.491 1 38.03 501 LYS A C 1
ATOM 3929 O O . LYS A 1 501 ? 54.844 21.547 -0.861 1 38.03 501 LYS A O 1
ATOM 3934 N N . THR A 1 502 ? 53.75 21.578 -2.787 1 33.81 502 THR A N 1
ATOM 3935 C CA . THR A 1 502 ? 55.094 21.75 -3.354 1 33.81 502 THR A CA 1
ATOM 3936 C C . THR A 1 502 ? 55.562 23.188 -3.17 1 33.81 502 THR A C 1
ATOM 3938 O O . THR A 1 502 ? 56.75 23.484 -3.389 1 33.81 502 THR A O 1
ATOM 3941 N N . LEU A 1 503 ? 54.625 24.141 -3.076 1 31.81 503 LEU A N 1
ATOM 3942 C CA . LEU A 1 503 ? 55.25 25.469 -3.033 1 31.81 503 LEU A CA 1
ATOM 3943 C C . LEU A 1 503 ? 55.656 25.828 -1.608 1 31.81 503 LEU A C 1
ATOM 3945 O O . LEU A 1 503 ? 56.312 26.859 -1.386 1 31.81 503 LEU A O 1
ATOM 3949 N N . VAL A 1 504 ? 55.219 25.156 -0.519 1 28.61 504 VAL A N 1
ATOM 3950 C CA . VAL A 1 504 ? 55.938 25.594 0.666 1 28.61 504 VAL A CA 1
ATOM 3951 C C . VAL A 1 504 ? 57.219 24.797 0.809 1 28.61 504 VAL A C 1
ATOM 3953 O O . VAL A 1 504 ? 57.219 23.578 0.615 1 28.61 504 VAL A O 1
ATOM 3956 N N . MET B 1 1 ? -20.875 13.633 -12.219 1 96.25 1 MET B N 1
ATOM 3957 C CA . MET B 1 1 ? -21.234 13.367 -10.828 1 96.25 1 MET B CA 1
ATOM 3958 C C . MET B 1 1 ? -21.047 14.609 -9.969 1 96.25 1 MET B C 1
ATOM 3960 O O . MET B 1 1 ? -20.391 15.562 -10.383 1 96.25 1 MET B O 1
ATOM 3964 N N . HIS B 1 2 ? -21.703 14.633 -8.875 1 98.25 2 HIS B N 1
ATOM 3965 C CA . HIS B 1 2 ? -21.641 15.727 -7.91 1 98.25 2 HIS B CA 1
ATOM 3966 C C . HIS B 1 2 ? -21.062 15.25 -6.578 1 98.25 2 HIS B C 1
ATOM 3968 O O . HIS B 1 2 ? -21.672 14.406 -5.906 1 98.25 2 HIS B O 1
ATOM 3974 N N . ILE B 1 3 ? -19.906 15.836 -6.234 1 98.75 3 ILE B N 1
ATOM 3975 C CA . ILE B 1 3 ? -19.219 15.422 -5.02 1 98.75 3 ILE B CA 1
ATOM 3976 C C . ILE B 1 3 ? -19.219 16.562 -4.012 1 98.75 3 ILE B C 1
ATOM 3978 O O . ILE B 1 3 ? -18.859 17.703 -4.344 1 98.75 3 ILE B O 1
ATOM 3982 N N . ALA B 1 4 ? -19.625 16.312 -2.799 1 98.88 4 ALA B N 1
ATOM 3983 C CA . ALA B 1 4 ? -19.531 17.281 -1.708 1 98.88 4 ALA B CA 1
ATOM 3984 C C . ALA B 1 4 ? -18.234 17.078 -0.916 1 98.88 4 ALA B C 1
ATOM 3986 O O . ALA B 1 4 ? -17.906 15.953 -0.529 1 98.88 4 ALA B O 1
ATOM 3987 N N . LEU B 1 5 ? -17.531 18.141 -0.721 1 98.81 5 LEU B N 1
ATOM 3988 C CA . LEU B 1 5 ? -16.297 18.109 0.042 1 98.81 5 LEU B CA 1
ATOM 3989 C C . LEU B 1 5 ? -16.422 18.938 1.32 1 98.81 5 LEU B C 1
ATOM 3991 O O . LEU B 1 5 ? -16.609 20.156 1.265 1 98.81 5 LEU B O 1
ATOM 3995 N N . LEU B 1 6 ? -16.312 18.281 2.445 1 98.62 6 LEU B N 1
ATOM 3996 C CA . LEU B 1 6 ? -16.422 18.969 3.73 1 98.62 6 LEU B CA 1
ATOM 3997 C C . LEU B 1 6 ? -15.062 19.031 4.422 1 98.62 6 LEU B C 1
ATOM 3999 O O . LEU B 1 6 ? -14.477 18 4.746 1 98.62 6 LEU B O 1
ATOM 4003 N N . THR B 1 7 ? -14.586 20.234 4.68 1 96.06 7 THR B N 1
ATOM 4004 C CA . THR B 1 7 ? -13.281 20.391 5.312 1 96.06 7 THR B CA 1
ATOM 4005 C C . THR B 1 7 ? -13.227 21.672 6.145 1 96.06 7 THR B C 1
ATOM 4007 O O . THR B 1 7 ? -13.891 22.656 5.82 1 96.06 7 THR B O 1
ATOM 4010 N N . ASN B 1 8 ? -12.492 21.547 7.207 1 91.69 8 ASN B N 1
ATOM 4011 C CA . ASN B 1 8 ? -12.156 22.781 7.902 1 91.69 8 ASN B CA 1
ATOM 4012 C C . ASN B 1 8 ? -11.188 23.641 7.09 1 91.69 8 ASN B C 1
ATOM 4014 O O . ASN B 1 8 ? -10.492 23.125 6.211 1 91.69 8 ASN B O 1
ATOM 4018 N N . PRO B 1 9 ? -11.102 24.922 7.438 1 93.31 9 PRO B N 1
ATOM 4019 C CA . PRO B 1 9 ? -10.312 25.844 6.617 1 93.31 9 PRO B CA 1
ATOM 4020 C C . PRO B 1 9 ? -8.805 25.672 6.809 1 93.31 9 PRO B C 1
ATOM 4022 O O . PRO B 1 9 ? -8.008 26.203 6.023 1 93.31 9 PRO B O 1
ATOM 4025 N N . ALA B 1 10 ? -8.383 24.984 7.805 1 90.88 10 ALA B N 1
ATOM 4026 C CA . ALA B 1 10 ? -6.949 24.812 8.031 1 90.88 10 ALA B CA 1
ATOM 4027 C C . ALA B 1 10 ? -6.285 24.141 6.836 1 90.88 10 ALA B C 1
ATOM 4029 O O . ALA B 1 10 ? -6.801 23.156 6.301 1 90.88 10 ALA B O 1
ATOM 4030 N N . SER B 1 11 ? -5.145 24.625 6.449 1 88.44 11 SER B N 1
ATOM 4031 C CA . SER B 1 11 ? -4.473 24.156 5.25 1 88.44 11 SER B CA 1
ATOM 4032 C C . SER B 1 11 ? -4.098 22.672 5.379 1 88.44 11 SER B C 1
ATOM 4034 O O . SER B 1 11 ? -4.094 21.938 4.387 1 88.44 11 SER B O 1
ATOM 4036 N N . GLY B 1 12 ? -3.777 22.281 6.512 1 89.06 12 GLY B N 1
ATOM 4037 C CA . GLY B 1 12 ? -3.422 20.891 6.723 1 89.06 12 GLY B CA 1
ATOM 4038 C C . GLY B 1 12 ? -4.508 19.922 6.277 1 89.06 12 GLY B C 1
ATOM 4039 O O . GLY B 1 12 ? -4.211 18.844 5.758 1 89.06 12 GLY B O 1
ATOM 4040 N N . GLN B 1 13 ? -5.719 20.344 6.426 1 92.62 13 GLN B N 1
ATOM 4041 C CA . GLN B 1 13 ? -6.855 19.516 6.059 1 92.62 13 GLN B CA 1
ATOM 4042 C C . GLN B 1 13 ? -7.387 19.875 4.676 1 92.62 13 GLN B C 1
ATOM 4044 O O . GLN B 1 13 ? -7.645 19 3.852 1 92.62 13 GLN B O 1
ATOM 4049 N N . ALA B 1 14 ? -7.445 21.094 4.426 1 94.94 14 ALA B N 1
ATOM 4050 C CA . ALA B 1 14 ? -8.102 21.594 3.213 1 94.94 14 ALA B CA 1
ATOM 4051 C C . ALA B 1 14 ? -7.289 21.234 1.97 1 94.94 14 ALA B C 1
ATOM 4053 O O . ALA B 1 14 ? -7.855 21 0.901 1 94.94 14 ALA B O 1
ATOM 4054 N N . ASN B 1 15 ? -6.004 21.203 2.094 1 94.62 15 ASN B N 1
ATOM 4055 C CA . ASN B 1 15 ? -5.133 21.031 0.938 1 94.62 15 ASN B CA 1
ATOM 4056 C C . ASN B 1 15 ? -5.43 19.719 0.211 1 94.62 15 ASN B C 1
ATOM 4058 O O . ASN B 1 15 ? -5.469 19.688 -1.021 1 94.62 15 ASN B O 1
ATOM 4062 N N . VAL B 1 16 ? -5.66 18.656 0.918 1 97 16 VAL B N 1
ATOM 4063 C CA . VAL B 1 16 ? -5.883 17.375 0.261 1 97 16 VAL B CA 1
ATOM 4064 C C . VAL B 1 16 ? -7.262 17.359 -0.39 1 97 16 VAL B C 1
ATOM 4066 O O . VAL B 1 16 ? -7.473 16.688 -1.401 1 97 16 VAL B O 1
ATOM 4069 N N . HIS B 1 17 ? -8.18 18.125 0.131 1 98.06 17 HIS B N 1
ATOM 4070 C CA . HIS B 1 17 ? -9.484 18.266 -0.504 1 98.06 17 HIS B CA 1
ATOM 4071 C C . HIS B 1 17 ? -9.375 19.047 -1.81 1 98.06 17 HIS B C 1
ATOM 4073 O O . HIS B 1 17 ? -9.961 18.656 -2.82 1 98.06 17 HIS B O 1
ATOM 4079 N N . PHE B 1 18 ? -8.578 20.078 -1.736 1 97.69 18 PHE B N 1
ATOM 4080 C CA . PHE B 1 18 ? -8.375 20.859 -2.953 1 97.69 18 PHE B CA 1
ATOM 4081 C C . PHE B 1 18 ? -7.645 20.031 -4.008 1 97.69 18 PHE B C 1
ATOM 4083 O O . PHE B 1 18 ? -7.961 20.109 -5.195 1 97.69 18 PHE B O 1
ATOM 4090 N N . ALA B 1 19 ? -6.688 19.328 -3.549 1 97.31 19 ALA B N 1
ATOM 4091 C CA . ALA B 1 19 ? -5.945 18.469 -4.469 1 97.31 19 ALA B CA 1
ATOM 4092 C C . ALA B 1 19 ? -6.875 17.484 -5.176 1 97.31 19 ALA B C 1
ATOM 4094 O O . ALA B 1 19 ? -6.816 17.344 -6.398 1 97.31 19 ALA B O 1
ATOM 4095 N N . THR B 1 20 ? -7.711 16.859 -4.438 1 98.38 20 THR B N 1
ATOM 4096 C CA . THR B 1 20 ? -8.641 15.875 -4.988 1 98.38 20 THR B CA 1
ATOM 4097 C C . THR B 1 20 ? -9.68 16.562 -5.867 1 98.38 20 THR B C 1
ATOM 4099 O O . THR B 1 20 ? -10.023 16.062 -6.945 1 98.38 20 THR B O 1
ATOM 4102 N N . ALA B 1 21 ? -10.125 17.703 -5.426 1 98.5 21 ALA B N 1
ATOM 4103 C CA . ALA B 1 21 ? -11.102 18.484 -6.191 1 98.5 21 ALA B CA 1
ATOM 4104 C C . ALA B 1 21 ? -10.547 18.859 -7.566 1 98.5 21 ALA B C 1
ATOM 4106 O O . ALA B 1 21 ? -11.281 18.844 -8.555 1 98.5 21 ALA B O 1
ATOM 4107 N N . GLN B 1 22 ? -9.297 19.203 -7.586 1 97.5 22 GLN B N 1
ATOM 4108 C CA . GLN B 1 22 ? -8.672 19.562 -8.859 1 97.5 22 GLN B CA 1
ATOM 4109 C C . GLN B 1 22 ? -8.812 18.422 -9.867 1 97.5 22 GLN B C 1
ATOM 4111 O O . GLN B 1 22 ? -9.141 18.656 -11.031 1 97.5 22 GLN B O 1
ATOM 4116 N N . GLU B 1 23 ? -8.57 17.219 -9.43 1 97.75 23 GLU B N 1
ATOM 4117 C CA . GLU B 1 23 ? -8.688 16.031 -10.281 1 97.75 23 GLU B CA 1
ATOM 4118 C C . GLU B 1 23 ? -10.133 15.812 -10.727 1 97.75 23 GLU B C 1
ATOM 4120 O O . GLU B 1 23 ? -10.391 15.508 -11.891 1 97.75 23 GLU B O 1
ATOM 4125 N N . LEU B 1 24 ? -11.047 15.977 -9.828 1 98.38 24 LEU B N 1
ATOM 4126 C CA . LEU B 1 24 ? -12.461 15.773 -10.125 1 98.38 24 LEU B CA 1
ATOM 4127 C C . LEU B 1 24 ? -12.969 16.797 -11.125 1 98.38 24 LEU B C 1
ATOM 4129 O O . LEU B 1 24 ? -13.617 16.453 -12.117 1 98.38 24 LEU B O 1
ATOM 4133 N N . VAL B 1 25 ? -12.633 18.031 -10.906 1 98.19 25 VAL B N 1
ATOM 4134 C CA . VAL B 1 25 ? -13.086 19.125 -11.758 1 98.19 25 VAL B CA 1
ATOM 4135 C C . VAL B 1 25 ? -12.469 18.984 -13.148 1 98.19 25 VAL B C 1
ATOM 4137 O O . VAL B 1 25 ? -13.141 19.219 -14.164 1 98.19 25 VAL B O 1
ATOM 4140 N N . SER B 1 26 ? -11.25 18.641 -13.211 1 96.69 26 SER B N 1
ATOM 4141 C CA . SER B 1 26 ? -10.578 18.469 -14.492 1 96.69 26 SER B CA 1
ATOM 4142 C C . SER B 1 26 ? -11.266 17.375 -15.328 1 96.69 26 SER B C 1
ATOM 4144 O O . SER B 1 26 ? -11.219 17.406 -16.562 1 96.69 26 SER B O 1
ATOM 4146 N N . GLN B 1 27 ? -11.898 16.469 -14.672 1 96.94 27 GLN B N 1
ATOM 4147 C CA . GLN B 1 27 ? -12.586 15.383 -15.359 1 96.94 27 GLN B CA 1
ATOM 4148 C C . GLN B 1 27 ? -14.047 15.734 -15.633 1 96.94 27 GLN B C 1
ATOM 4150 O O . GLN B 1 27 ? -14.805 14.898 -16.125 1 96.94 27 GLN B O 1
ATOM 4155 N N . GLY B 1 28 ? -14.43 16.875 -15.195 1 97.44 28 GLY B N 1
ATOM 4156 C CA . GLY B 1 28 ? -15.75 17.375 -15.555 1 97.44 28 GLY B CA 1
ATOM 4157 C C . GLY B 1 28 ? -16.797 17.141 -14.484 1 97.44 28 GLY B C 1
ATOM 4158 O O . GLY B 1 28 ? -17.984 17.234 -14.742 1 97.44 28 GLY B O 1
ATOM 4159 N N . HIS B 1 29 ? -16.391 16.828 -13.281 1 98.38 29 HIS B N 1
ATOM 4160 C CA . HIS B 1 29 ? -17.328 16.578 -12.203 1 98.38 29 HIS B CA 1
ATOM 4161 C C . HIS B 1 29 ? -17.562 17.844 -11.375 1 98.38 29 HIS B C 1
ATOM 4163 O O . HIS B 1 29 ? -16.672 18.656 -11.219 1 98.38 29 HIS B O 1
ATOM 4169 N N . ARG B 1 30 ? -18.719 17.953 -10.859 1 98.44 30 ARG B N 1
ATOM 4170 C CA . ARG B 1 30 ? -19.109 19.094 -10.016 1 98.44 30 ARG B CA 1
ATOM 4171 C C . ARG B 1 30 ? -18.688 18.859 -8.57 1 98.44 30 ARG B C 1
ATOM 4173 O O . ARG B 1 30 ? -18.875 17.75 -8.039 1 98.44 30 ARG B O 1
ATOM 4180 N N . VAL B 1 31 ? -18.125 19.922 -7.961 1 98.75 31 VAL B N 1
ATOM 4181 C CA . VAL B 1 31 ? -17.75 19.797 -6.555 1 98.75 31 VAL B CA 1
ATOM 4182 C C . VAL B 1 31 ? -18.375 20.953 -5.762 1 98.75 31 VAL B C 1
ATOM 4184 O O . VAL B 1 31 ? -18.453 22.078 -6.254 1 98.75 31 VAL B O 1
ATOM 4187 N N . THR B 1 32 ? -18.891 20.672 -4.602 1 98.88 32 THR B N 1
ATOM 4188 C CA . THR B 1 32 ? -19.375 21.672 -3.654 1 98.88 32 THR B CA 1
ATOM 4189 C C . THR B 1 32 ? -18.625 21.547 -2.328 1 98.88 32 THR B C 1
ATOM 4191 O O . THR B 1 32 ? -18.688 20.516 -1.66 1 98.88 32 THR B O 1
ATOM 4194 N N . PHE B 1 33 ? -17.984 22.625 -2.008 1 98.75 33 PHE B N 1
ATOM 4195 C CA . PHE B 1 33 ? -17.312 22.688 -0.713 1 98.75 33 PHE B CA 1
ATOM 4196 C C . PHE B 1 33 ? -18.281 23.141 0.374 1 98.75 33 PHE B C 1
ATOM 4198 O O . PHE B 1 33 ? -19.016 24.109 0.188 1 98.75 33 PHE B O 1
ATOM 4205 N N . LEU B 1 34 ? -18.328 22.453 1.419 1 98.69 34 LEU B N 1
ATOM 4206 C CA . LEU B 1 34 ? -18.984 22.875 2.648 1 98.69 34 LEU B CA 1
ATOM 4207 C C . LEU B 1 34 ? -17.969 23.109 3.758 1 98.69 34 LEU B C 1
ATOM 4209 O O . LEU B 1 34 ? -17.188 22.219 4.094 1 98.69 34 LEU B O 1
ATOM 4213 N N . SER B 1 35 ? -17.922 24.281 4.293 1 97.88 35 SER B N 1
ATOM 4214 C CA . SER B 1 35 ? -16.938 24.672 5.301 1 97.88 35 SER B CA 1
ATOM 4215 C C . SER B 1 35 ? -17.344 25.938 6.031 1 97.88 35 SER B C 1
ATOM 4217 O O . SER B 1 35 ? -18.453 26.438 5.832 1 97.88 35 SER B O 1
ATOM 4219 N N . ALA B 1 36 ? -16.531 26.297 6.965 1 96 36 ALA B N 1
ATOM 4220 C CA . ALA B 1 36 ? -16.719 27.578 7.617 1 96 36 ALA B CA 1
ATOM 4221 C C . ALA B 1 36 ? -16.656 28.719 6.605 1 96 36 ALA B C 1
ATOM 4223 O O . ALA B 1 36 ? -16.062 28.578 5.531 1 96 36 ALA B O 1
ATOM 4224 N N . GLU B 1 37 ? -17.172 29.797 7.039 1 95.5 37 GLU B N 1
ATOM 4225 C CA . GLU B 1 37 ? -17.25 30.969 6.176 1 95.5 37 GLU B CA 1
ATOM 4226 C C . GLU B 1 37 ? -15.875 31.406 5.695 1 95.5 37 GLU B C 1
ATOM 4228 O O . GLU B 1 37 ? -15.711 31.812 4.547 1 95.5 37 GLU B O 1
ATOM 4233 N N . SER B 1 38 ? -14.93 31.312 6.52 1 92.44 38 SER B N 1
ATOM 4234 C CA . SER B 1 38 ? -13.586 31.797 6.223 1 92.44 38 SER B CA 1
ATOM 4235 C C . SER B 1 38 ? -12.938 30.984 5.102 1 92.44 38 SER B C 1
ATOM 4237 O O . SER B 1 38 ? -11.984 31.438 4.473 1 92.44 38 SER B O 1
ATOM 4239 N N . CYS B 1 39 ? -13.445 29.828 4.82 1 95.69 39 CYS B N 1
ATOM 4240 C CA . CYS B 1 39 ? -12.898 28.984 3.766 1 95.69 39 CYS B CA 1
ATOM 4241 C C . CYS B 1 39 ? -13.336 29.484 2.393 1 95.69 39 CYS B C 1
ATOM 4243 O O . CYS B 1 39 ? -12.781 29.062 1.373 1 95.69 39 CYS B O 1
ATOM 4245 N N . GLY B 1 40 ? -14.297 30.328 2.375 1 96.31 40 GLY B N 1
ATOM 4246 C CA . GLY B 1 40 ? -14.852 30.828 1.13 1 96.31 40 GLY B CA 1
ATOM 4247 C C . GLY B 1 40 ? -13.812 31.484 0.235 1 96.31 40 GLY B C 1
ATOM 4248 O O . GLY B 1 40 ? -13.828 31.297 -0.982 1 96.31 40 GLY B O 1
ATOM 4249 N N . SER B 1 41 ? -12.938 32.219 0.808 1 93.75 41 SER B N 1
ATOM 4250 C CA . SER B 1 41 ? -11.906 32.875 0.025 1 93.75 41 SER B CA 1
ATOM 4251 C C . SER B 1 41 ? -10.977 31.875 -0.649 1 93.75 41 SER B C 1
ATOM 4253 O O . SER B 1 41 ? -10.57 32.094 -1.795 1 93.75 41 SER B O 1
ATOM 4255 N N . LYS B 1 42 ? -10.633 30.844 0.049 1 93.5 42 LYS B N 1
ATOM 4256 C CA . LYS B 1 42 ? -9.789 29.797 -0.525 1 93.5 42 LYS B CA 1
ATOM 4257 C C . LYS B 1 42 ? -10.492 29.094 -1.681 1 93.5 42 LYS B C 1
ATOM 4259 O O . LYS B 1 42 ? -9.883 28.828 -2.719 1 93.5 42 LYS B O 1
ATOM 4264 N N . VAL B 1 43 ? -11.734 28.828 -1.479 1 97.25 43 VAL B N 1
ATOM 4265 C CA . VAL B 1 43 ? -12.508 28.141 -2.52 1 97.25 43 VAL B CA 1
ATOM 4266 C C . VAL B 1 43 ? -12.633 29.047 -3.742 1 97.25 43 VAL B C 1
ATOM 4268 O O . VAL B 1 43 ? -12.539 28.578 -4.879 1 97.25 43 VAL B O 1
ATOM 4271 N N . SER B 1 44 ? -12.828 30.281 -3.469 1 96 44 SER B N 1
ATOM 4272 C CA . SER B 1 44 ? -12.898 31.25 -4.566 1 96 44 SER B CA 1
ATOM 4273 C C . SER B 1 44 ? -11.609 31.266 -5.371 1 96 44 SER B C 1
ATOM 4275 O O . SER B 1 44 ? -11.633 31.297 -6.602 1 96 44 SER B O 1
ATOM 4277 N N . ARG B 1 45 ? -10.516 31.281 -4.664 1 92.94 45 ARG B N 1
ATOM 4278 C CA . ARG B 1 45 ? -9.227 31.25 -5.348 1 92.94 45 ARG B CA 1
ATOM 4279 C C . ARG B 1 45 ? -9.078 29.969 -6.16 1 92.94 45 ARG B C 1
ATOM 4281 O O . ARG B 1 45 ? -8.594 30 -7.293 1 92.94 45 ARG B O 1
ATOM 4288 N N . PHE B 1 46 ? -9.438 28.891 -5.594 1 95.62 46 PHE B N 1
ATOM 4289 C CA . PHE B 1 46 ? -9.398 27.609 -6.293 1 95.62 46 PHE B CA 1
ATOM 4290 C C . PHE B 1 46 ? -10.227 27.656 -7.566 1 95.62 46 PHE B C 1
ATOM 4292 O O . PHE B 1 46 ? -9.781 27.219 -8.625 1 95.62 46 PHE B O 1
ATOM 4299 N N . ARG B 1 47 ? -11.398 28.188 -7.426 1 96.25 47 ARG B N 1
ATOM 4300 C CA . ARG B 1 47 ? -12.297 28.328 -8.57 1 96.25 47 ARG B CA 1
ATOM 4301 C C . ARG B 1 47 ? -11.664 29.172 -9.664 1 96.25 47 ARG B C 1
ATOM 4303 O O . ARG B 1 47 ? -11.711 28.812 -10.844 1 96.25 47 ARG B O 1
ATOM 4310 N N . GLN B 1 48 ? -11.055 30.203 -9.281 1 93.06 48 GLN B N 1
ATOM 4311 C CA . GLN B 1 48 ? -10.469 31.156 -10.227 1 93.06 48 GLN B CA 1
ATOM 4312 C C . GLN B 1 48 ? -9.273 30.531 -10.961 1 93.06 48 GLN B C 1
ATOM 4314 O O . GLN B 1 48 ? -8.945 30.938 -12.078 1 93.06 48 G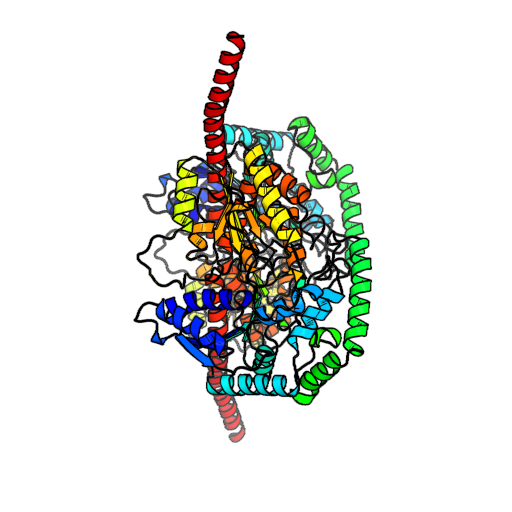LN B O 1
ATOM 4319 N N . CYS B 1 49 ? -8.68 29.609 -10.32 1 90.44 49 CYS B N 1
ATOM 4320 C CA . CYS B 1 49 ? -7.504 28.969 -10.906 1 90.44 49 CYS B CA 1
ATOM 4321 C C . CYS B 1 49 ? -7.906 27.938 -11.945 1 90.44 49 CYS B C 1
ATOM 4323 O O . CYS B 1 49 ? -7.066 27.469 -12.719 1 90.44 49 CYS B O 1
ATOM 4325 N N . GLN B 1 50 ? -9.164 27.656 -11.969 1 93.44 50 GLN B N 1
ATOM 4326 C CA . GLN B 1 50 ? -9.633 26.688 -12.953 1 93.44 50 GLN B CA 1
ATOM 4327 C C . GLN B 1 50 ? -9.797 27.344 -14.328 1 93.44 50 GLN B C 1
ATOM 4329 O O . GLN B 1 50 ? -9.992 28.547 -14.43 1 93.44 50 GLN B O 1
ATOM 4334 N N . PRO B 1 51 ? -9.703 26.484 -15.43 1 91.88 51 PRO B N 1
ATOM 4335 C CA . PRO B 1 51 ? -10.133 27 -16.719 1 91.88 51 PRO B CA 1
ATOM 4336 C C . PRO B 1 51 ? -11.562 27.547 -16.703 1 91.88 51 PRO B C 1
ATOM 4338 O O . PRO B 1 51 ? -12.414 27.016 -15.977 1 91.88 51 PRO B O 1
ATOM 4341 N N . LEU B 1 52 ? -11.844 28.531 -17.453 1 93.69 52 LEU B N 1
ATOM 4342 C CA . LEU B 1 52 ? -13.117 29.234 -17.453 1 93.69 52 LEU B CA 1
ATOM 4343 C C . LEU B 1 52 ? -14.281 28.25 -17.625 1 93.69 52 LEU B C 1
ATOM 4345 O O . LEU B 1 52 ? -15.312 28.391 -16.969 1 93.69 52 LEU B O 1
ATOM 4349 N N . SER B 1 53 ? -14.07 27.281 -18.453 1 94.56 53 SER B N 1
ATOM 4350 C CA . SER B 1 53 ? -15.125 26.328 -18.766 1 94.56 53 SER B CA 1
ATOM 4351 C C . SER B 1 53 ? -15.438 25.422 -17.562 1 94.56 53 SER B C 1
ATOM 4353 O O . SER B 1 53 ? -16.469 24.766 -17.531 1 94.56 53 SER B O 1
ATOM 4355 N N . ARG B 1 54 ? -14.516 25.469 -16.531 1 96.06 54 ARG B N 1
ATOM 4356 C CA . ARG B 1 54 ? -14.68 24.531 -15.422 1 96.06 54 ARG B CA 1
ATOM 4357 C C . ARG B 1 54 ? -15.016 25.281 -14.133 1 96.06 54 ARG B C 1
ATOM 4359 O O . ARG B 1 54 ? -15.305 24.656 -13.109 1 96.06 54 ARG B O 1
ATOM 4366 N N . GLN B 1 55 ? -15.047 26.516 -14.086 1 96.81 55 GLN B N 1
ATOM 4367 C CA . GLN B 1 55 ? -15.281 27.312 -12.883 1 96.81 55 GLN B CA 1
ATOM 4368 C C . GLN B 1 55 ? -16.688 27.094 -12.336 1 96.81 55 GLN B C 1
ATOM 4370 O O . GLN B 1 55 ? -16.906 27.141 -11.125 1 96.81 55 GLN B O 1
ATOM 4375 N N . SER B 1 56 ? -17.609 26.828 -13.273 1 97.31 56 SER B N 1
ATOM 4376 C CA . SER B 1 56 ? -19 26.641 -12.875 1 97.31 56 SER B CA 1
ATOM 4377 C C . SER B 1 56 ? -19.188 25.328 -12.117 1 97.31 56 SER B C 1
ATOM 4379 O O . SER B 1 56 ? -20.234 25.109 -11.5 1 97.31 56 SER B O 1
ATOM 4381 N N . LEU B 1 57 ? -18.172 24.531 -12.164 1 98.38 57 LEU B N 1
ATOM 4382 C CA . LEU B 1 57 ? -18.266 23.234 -11.516 1 98.38 57 LEU B CA 1
ATOM 4383 C C . LEU B 1 57 ? -17.875 23.344 -10.039 1 98.38 57 LEU B C 1
ATOM 4385 O O . LEU B 1 57 ? -18.047 22.375 -9.281 1 98.38 57 LEU B O 1
ATOM 4389 N N . VAL B 1 58 ? -17.391 24.484 -9.578 1 98.62 58 VAL B N 1
ATOM 4390 C CA . VAL B 1 58 ? -16.891 24.656 -8.211 1 98.62 58 VAL B CA 1
ATOM 4391 C C . VAL B 1 58 ? -17.859 25.531 -7.418 1 98.62 58 VAL B C 1
ATOM 4393 O O . VAL B 1 58 ? -18.078 26.703 -7.762 1 98.62 58 VAL B O 1
ATOM 4396 N N . HIS B 1 59 ? -18.391 24.984 -6.402 1 98.69 59 HIS B N 1
ATOM 4397 C CA . HIS B 1 59 ? -19.359 25.688 -5.578 1 98.69 59 HIS B CA 1
ATOM 4398 C C . HIS B 1 59 ? -18.953 25.688 -4.109 1 98.69 59 HIS B C 1
ATOM 4400 O O . HIS B 1 59 ? -18.125 24.875 -3.693 1 98.69 59 HIS B O 1
ATOM 4406 N N . PHE B 1 60 ? -19.531 26.688 -3.357 1 98.69 60 PHE B N 1
ATOM 4407 C CA . PHE B 1 60 ? -19.234 26.828 -1.937 1 98.69 60 PHE B CA 1
ATOM 4408 C C . PHE B 1 60 ? -20.5 27.094 -1.143 1 98.69 60 PHE B C 1
ATOM 4410 O O . PHE B 1 60 ? -21.328 27.906 -1.554 1 98.69 60 PHE B O 1
ATOM 4417 N N . ILE B 1 61 ? -20.672 26.359 -0.106 1 98.56 61 ILE B N 1
ATOM 4418 C CA . ILE B 1 61 ? -21.75 26.625 0.858 1 98.56 61 ILE B CA 1
ATOM 4419 C C . ILE B 1 61 ? -21.141 26.859 2.242 1 98.56 61 ILE B C 1
ATOM 4421 O O . ILE B 1 61 ? -20.422 26 2.77 1 98.56 61 ILE B O 1
ATOM 4425 N N . SER B 1 62 ? -21.469 27.953 2.852 1 97.94 62 SER B N 1
ATOM 4426 C CA . SER B 1 62 ? -20.984 28.297 4.188 1 97.94 62 SER B CA 1
ATOM 4427 C C . SER B 1 62 ? -21.797 27.578 5.262 1 97.94 62 SER B C 1
ATOM 4429 O O . SER B 1 62 ? -23.031 27.578 5.211 1 97.94 62 SER B O 1
ATOM 4431 N N . LEU B 1 63 ? -21.109 27.047 6.172 1 97 63 LEU B N 1
ATOM 4432 C CA . LEU B 1 63 ? -21.781 26.406 7.297 1 97 63 LEU B CA 1
ATOM 4433 C C . LEU B 1 63 ? -21.797 27.312 8.516 1 97 63 LEU B C 1
ATOM 4435 O O . LEU B 1 63 ? -22.172 26.891 9.609 1 97 63 LEU B O 1
ATOM 4439 N N . GLY B 1 64 ? -21.312 28.484 8.305 1 94.56 64 GLY B N 1
ATOM 4440 C CA . GLY B 1 64 ? -21.328 29.469 9.375 1 94.56 64 GLY B CA 1
ATOM 4441 C C . GLY B 1 64 ? -19.953 29.859 9.852 1 94.56 64 GLY B C 1
ATOM 4442 O O . GLY B 1 64 ? -18.953 29.609 9.172 1 94.56 64 GLY B O 1
ATOM 4443 N N . SER B 1 65 ? -19.906 30.562 11.117 1 91.19 65 SER B N 1
ATOM 4444 C CA . SER B 1 65 ? -18.656 31.125 11.609 1 91.19 65 SER B CA 1
ATOM 4445 C C . SER B 1 65 ? -18.391 30.719 13.055 1 91.19 65 SER B C 1
ATOM 4447 O O . SER B 1 65 ? -17.672 31.406 13.781 1 91.19 65 SER B O 1
ATOM 4449 N N . ALA B 1 66 ? -19.047 29.672 13.367 1 87.94 66 ALA B N 1
ATOM 4450 C CA . ALA B 1 66 ? -18.797 29.203 14.727 1 87.94 66 ALA B CA 1
ATOM 4451 C C . ALA B 1 66 ? -17.328 28.875 14.945 1 87.94 66 ALA B C 1
ATOM 4453 O O . ALA B 1 66 ? -16.672 28.344 14.047 1 87.94 66 ALA B O 1
ATOM 4454 N N . GLN B 1 67 ? -16.828 29.047 16.094 1 82.38 67 GLN B N 1
ATOM 4455 C CA . GLN B 1 67 ? -15.406 28.875 16.406 1 82.38 67 GLN B CA 1
ATOM 4456 C C . GLN B 1 67 ? -14.969 27.438 16.203 1 82.38 67 GLN B C 1
ATOM 4458 O O . GLN B 1 67 ? -13.852 27.172 15.758 1 82.38 67 GLN B O 1
ATOM 4463 N N . ILE B 1 68 ? -15.805 26.516 16.406 1 84.62 68 ILE B N 1
ATOM 4464 C CA . ILE B 1 68 ? -15.461 25.109 16.406 1 84.62 68 ILE B CA 1
ATOM 4465 C C . ILE B 1 68 ? -15.195 24.641 14.969 1 84.62 68 ILE B C 1
ATOM 4467 O O . ILE B 1 68 ? -14.625 23.562 14.75 1 84.62 68 ILE B O 1
ATOM 4471 N N . ILE B 1 69 ? -15.617 25.422 13.984 1 87.81 69 ILE B N 1
ATOM 4472 C CA . ILE B 1 69 ? -15.414 24.969 12.609 1 87.81 69 ILE B CA 1
ATOM 4473 C C . ILE B 1 69 ? -14.484 25.938 11.883 1 87.81 69 ILE B C 1
ATOM 4475 O O . ILE B 1 69 ? -14.266 25.812 10.68 1 87.81 69 ILE B O 1
ATOM 4479 N N . GLN B 1 70 ? -13.992 26.859 12.648 1 82.88 70 GLN B N 1
ATOM 4480 C CA . GLN B 1 70 ? -13.031 27.797 12.062 1 82.88 70 GLN B CA 1
ATOM 4481 C C . GLN B 1 70 ? -11.656 27.156 11.914 1 82.88 70 GLN B C 1
ATOM 4483 O O . GLN B 1 70 ? -11.477 25.969 12.234 1 82.88 70 GLN B O 1
ATOM 4488 N N . ASP B 1 71 ? -10.828 27.906 11.43 1 78.94 71 ASP B N 1
ATOM 4489 C CA . ASP B 1 71 ? -9.461 27.469 11.164 1 78.94 71 ASP B CA 1
ATOM 4490 C C . ASP B 1 71 ? -8.781 26.984 12.445 1 78.94 71 ASP B C 1
ATOM 4492 O O . ASP B 1 71 ? -8.484 27.797 13.328 1 78.94 71 ASP B O 1
ATOM 4496 N N . TYR B 1 72 ? -8.602 25.766 12.508 1 78.25 72 TYR B N 1
ATOM 4497 C CA . TYR B 1 72 ? -8.023 25.109 13.68 1 78.25 72 TYR B CA 1
ATOM 4498 C C . TYR B 1 72 ? -6.645 25.672 13.992 1 78.25 72 TYR B C 1
ATOM 4500 O O . TYR B 1 72 ? -6.188 25.625 15.141 1 78.25 72 TYR B O 1
ATOM 4508 N N . THR B 1 73 ? -6.027 26.172 13.016 1 79 73 THR B N 1
ATOM 4509 C CA . THR B 1 73 ? -4.691 26.734 13.195 1 79 73 THR B CA 1
ATOM 4510 C C . THR B 1 73 ? -4.699 27.828 14.258 1 79 73 THR B C 1
ATOM 4512 O O . THR B 1 73 ? -3.789 27.891 15.086 1 79 73 THR B O 1
ATOM 4515 N N . LYS B 1 74 ? -5.668 28.547 14.289 1 75.88 74 LYS B N 1
ATOM 4516 C CA . LYS B 1 74 ? -5.754 29.656 15.234 1 75.88 74 LYS B CA 1
ATOM 4517 C C . LYS B 1 74 ? -5.91 29.156 16.672 1 75.88 74 LYS B C 1
ATOM 4519 O O . LYS B 1 74 ? -5.246 29.656 17.578 1 75.88 74 LYS B O 1
ATOM 4524 N N . LEU B 1 75 ? -6.754 28.219 16.781 1 74.31 75 LEU B N 1
ATOM 4525 C CA . LEU B 1 75 ? -6.953 27.641 18.094 1 74.31 75 LEU B CA 1
ATOM 4526 C C . LEU B 1 75 ? -5.684 26.938 18.578 1 74.31 75 LEU B C 1
ATOM 4528 O O . LEU B 1 75 ? -5.309 27.047 19.75 1 74.31 75 LEU B O 1
ATOM 4532 N N . ALA B 1 76 ? -5.121 26.281 17.688 1 76.56 76 ALA B N 1
ATOM 4533 C CA . ALA B 1 76 ? -3.895 25.562 18.016 1 76.56 76 ALA B CA 1
ATOM 4534 C C . ALA B 1 76 ? -2.797 26.531 18.469 1 76.56 76 ALA B C 1
ATOM 4536 O O . ALA B 1 76 ? -2.055 26.234 19.406 1 76.56 76 ALA B O 1
ATOM 4537 N N . GLN B 1 77 ? -2.73 27.609 17.875 1 78.81 77 GLN B N 1
ATOM 4538 C CA . GLN B 1 77 ? -1.693 28.594 18.203 1 78.81 77 GLN B CA 1
ATOM 4539 C C . GLN B 1 77 ? -1.917 29.188 19.594 1 78.81 77 GLN B C 1
ATOM 4541 O O . GLN B 1 77 ? -0.958 29.469 20.312 1 78.81 77 GLN B O 1
ATOM 4546 N N . VAL B 1 78 ? -3.146 29.25 19.922 1 75.12 78 VAL B N 1
ATOM 4547 C CA . VAL B 1 78 ? -3.479 29.781 21.234 1 75.12 78 VAL B CA 1
ATOM 4548 C C . VAL B 1 78 ? -3.074 28.781 22.312 1 75.12 78 VAL B C 1
ATOM 4550 O O . VAL B 1 78 ? -2.59 29.156 23.375 1 75.12 78 VAL B O 1
ATOM 4553 N N . GLU B 1 79 ? -3.254 27.562 21.984 1 79.25 79 GLU B N 1
ATOM 4554 C CA . GLU B 1 79 ? -2.992 26.5 22.953 1 79.25 79 GLU B CA 1
ATOM 4555 C C . GLU B 1 79 ? -1.659 25.812 22.688 1 79.25 79 GLU B C 1
ATOM 4557 O O . GLU B 1 79 ? -1.455 24.672 23.078 1 79.25 79 GLU B O 1
ATOM 4562 N N . LEU B 1 80 ? -0.859 26.469 21.984 1 79.44 80 LEU B N 1
ATOM 4563 C CA . LEU B 1 80 ? 0.349 25.828 21.484 1 79.44 80 LEU B CA 1
ATOM 4564 C C . LEU B 1 80 ? 1.217 25.312 22.625 1 79.44 80 LEU B C 1
ATOM 4566 O O . LEU B 1 80 ? 1.753 24.203 22.562 1 79.44 80 LEU B O 1
ATOM 4570 N N . SER B 1 81 ? 1.325 26.094 23.641 1 79.06 81 SER B N 1
ATOM 4571 C CA . SER B 1 81 ? 2.197 25.734 24.766 1 79.06 81 SER B CA 1
ATOM 4572 C C . SER B 1 81 ? 1.737 24.453 25.438 1 79.06 81 SER B C 1
ATOM 4574 O O . SER B 1 81 ? 2.559 23.672 25.922 1 79.06 81 SER B O 1
ATOM 4576 N N . THR B 1 82 ? 0.504 24.234 25.391 1 84.25 82 THR B N 1
ATOM 4577 C CA . THR B 1 82 ? -0.03 23.031 26 1 84.25 82 THR B CA 1
ATOM 4578 C C . THR B 1 82 ? -0.028 21.875 25 1 84.25 82 THR B C 1
ATOM 4580 O O . THR B 1 82 ? 0.041 20.703 25.406 1 84.25 82 THR B O 1
ATOM 4583 N N . MET B 1 83 ? -0.068 22.219 23.812 1 87.88 83 MET B N 1
ATOM 4584 C CA . MET B 1 83 ? -0.099 21.203 22.766 1 87.88 83 MET B CA 1
ATOM 4585 C C . MET B 1 83 ? 1.285 20.594 22.562 1 87.88 83 MET B C 1
ATOM 4587 O O . MET B 1 83 ? 1.412 19.406 22.297 1 87.88 83 MET B O 1
ATOM 4591 N N . GLN B 1 84 ? 2.209 21.453 22.703 1 90.62 84 GLN B N 1
ATOM 4592 C CA . GLN B 1 84 ? 3.578 20.969 22.562 1 90.62 84 GLN B CA 1
ATOM 4593 C C . GLN B 1 84 ? 3.949 20.031 23.703 1 90.62 84 GLN B C 1
ATOM 4595 O O . GLN B 1 84 ? 3.664 20.312 24.859 1 90.62 84 GLN B O 1
ATOM 4600 N N . GLY B 1 85 ? 4.512 18.922 23.297 1 92.62 85 GLY B N 1
ATOM 4601 C CA . GLY B 1 85 ? 4.918 17.938 24.297 1 92.62 85 GLY B CA 1
ATOM 4602 C C . GLY B 1 85 ? 5.789 16.844 23.734 1 92.62 85 GLY B C 1
ATOM 4603 O O . GLY B 1 85 ? 5.859 16.656 22.516 1 92.62 85 GLY B O 1
ATOM 4604 N N . GLU B 1 86 ? 6.43 16.188 24.625 1 94.62 86 GLU B N 1
ATOM 4605 C CA . GLU B 1 86 ? 7.277 15.055 24.234 1 94.62 86 GLU B CA 1
ATOM 4606 C C . GLU B 1 86 ? 6.438 13.875 23.75 1 94.62 86 GLU B C 1
ATOM 4608 O O . GLU B 1 86 ? 5.23 13.828 24 1 94.62 86 GLU B O 1
ATOM 4613 N N . PRO B 1 87 ? 7.066 12.961 23 1 94.19 87 PRO B N 1
ATOM 4614 C CA . PRO B 1 87 ? 6.324 11.742 22.641 1 94.19 87 PRO B CA 1
ATOM 4615 C C . PRO B 1 87 ? 5.703 11.055 23.859 1 94.19 87 PRO B C 1
ATOM 4617 O O . PRO B 1 87 ? 6.363 10.906 24.891 1 94.19 87 PRO B O 1
ATOM 4620 N N . GLY B 1 88 ? 4.434 10.734 23.75 1 92.12 88 GLY B N 1
ATOM 4621 C CA . GLY B 1 88 ? 3.74 10.078 24.844 1 92.12 88 GLY B CA 1
ATOM 4622 C C . GLY B 1 88 ? 3.066 11.047 25.797 1 92.12 88 GLY B C 1
ATOM 4623 O O . GLY B 1 88 ? 2.428 10.633 26.766 1 92.12 88 GLY B O 1
ATOM 4624 N N . SER B 1 89 ? 3.088 12.289 25.5 1 93.38 89 SER B N 1
ATOM 4625 C CA . SER B 1 89 ? 2.541 13.305 26.406 1 93.38 89 SER B CA 1
ATOM 4626 C C . SER B 1 89 ? 1.018 13.242 26.438 1 93.38 89 SER B C 1
ATOM 4628 O O . SER B 1 89 ? 0.349 13.609 25.469 1 93.38 89 SER B O 1
ATOM 4630 N N . ILE B 1 90 ? 0.498 12.93 27.562 1 91.75 90 ILE B N 1
ATOM 4631 C CA . ILE B 1 90 ? -0.943 12.859 27.781 1 91.75 90 ILE B CA 1
ATOM 4632 C C . ILE B 1 90 ? -1.542 14.258 27.719 1 91.75 90 ILE B C 1
ATOM 4634 O O . ILE B 1 90 ? -2.623 14.461 27.172 1 91.75 90 ILE B O 1
ATOM 4638 N N . ARG B 1 91 ? -0.845 15.195 28.297 1 89.81 91 ARG B N 1
ATOM 4639 C CA . ARG B 1 91 ? -1.3 16.578 28.281 1 89.81 91 ARG B CA 1
ATOM 4640 C C . ARG B 1 91 ? -1.497 17.078 26.859 1 89.81 91 ARG B C 1
ATOM 4642 O O . ARG B 1 91 ? -2.496 17.734 26.547 1 89.81 91 ARG B O 1
ATOM 4649 N N . SER B 1 92 ? -0.54 16.812 26.031 1 90.06 92 SER B N 1
ATOM 4650 C CA . SER B 1 92 ? -0.63 17.188 24.625 1 90.06 92 SER B CA 1
ATOM 4651 C C . SER B 1 92 ? -1.856 16.562 23.969 1 90.06 92 SER B C 1
ATOM 4653 O O . SER B 1 92 ? -2.594 17.25 23.25 1 90.06 92 SER B O 1
ATOM 4655 N N . LEU B 1 93 ? -2.066 15.336 24.234 1 89.06 93 LEU B N 1
ATOM 4656 C CA . LEU B 1 93 ? -3.197 14.609 23.672 1 89.06 93 LEU B CA 1
ATOM 4657 C C . LEU B 1 93 ? -4.52 15.219 24.125 1 89.06 93 LEU B C 1
ATOM 4659 O O . LEU B 1 93 ? -5.414 15.445 23.297 1 89.06 93 LEU B O 1
ATOM 4663 N N . LEU B 1 94 ? -4.59 15.492 25.359 1 88.19 94 LEU B N 1
ATOM 4664 C CA . LEU B 1 94 ? -5.82 16.031 25.922 1 88.19 94 LEU B CA 1
ATOM 4665 C C . LEU B 1 94 ? -6.105 17.422 25.359 1 88.19 94 LEU B C 1
ATOM 4667 O O . LEU B 1 94 ? -7.266 17.781 25.125 1 88.19 94 LEU B O 1
ATOM 4671 N N . THR B 1 95 ? -5.07 18.156 25.156 1 86.56 95 THR B N 1
ATOM 4672 C CA . THR B 1 95 ? -5.246 19.469 24.547 1 86.56 95 THR B CA 1
ATOM 4673 C C . THR B 1 95 ? -5.84 19.328 23.141 1 86.56 95 THR B C 1
ATOM 4675 O O . THR B 1 95 ? -6.734 20.094 22.766 1 86.56 95 THR B O 1
ATOM 4678 N N . GLY B 1 96 ? -5.367 18.375 22.422 1 84.38 96 GLY B N 1
ATOM 4679 C CA . GLY B 1 96 ? -5.914 18.109 21.109 1 84.38 96 GLY B CA 1
ATOM 4680 C C . GLY B 1 96 ? -7.367 17.672 21.141 1 84.38 96 GLY B C 1
ATOM 4681 O O . GLY B 1 96 ? -8.18 18.156 20.344 1 84.38 96 GLY B O 1
ATOM 4682 N N . ILE B 1 97 ? -7.66 16.812 22.016 1 85.12 97 ILE B N 1
ATOM 4683 C CA . ILE B 1 97 ? -9.016 16.281 22.125 1 85.12 97 ILE B CA 1
ATOM 4684 C C . ILE B 1 97 ? -9.977 17.406 22.531 1 85.12 97 ILE B C 1
ATOM 4686 O O . ILE B 1 97 ? -11.039 17.562 21.938 1 85.12 97 ILE B O 1
ATOM 4690 N N . ASN B 1 98 ? -9.562 18.188 23.453 1 78.56 98 ASN B N 1
ATOM 4691 C CA . ASN B 1 98 ? -10.422 19.234 23.984 1 78.56 98 ASN B CA 1
ATOM 4692 C C . ASN B 1 98 ? -10.602 20.375 22.984 1 78.56 98 ASN B C 1
ATOM 4694 O O . ASN B 1 98 ? -11.648 21.016 22.953 1 78.56 98 ASN B O 1
ATOM 4698 N N . GLY B 1 99 ? -9.672 20.594 22.266 1 74.62 99 GLY B N 1
ATOM 4699 C CA . GLY B 1 99 ? -9.742 21.656 21.281 1 74.62 99 GLY B CA 1
ATOM 4700 C C . GLY B 1 99 ? -10.766 21.375 20.188 1 74.62 99 GLY B C 1
ATOM 4701 O O . GLY B 1 99 ? -11.273 22.312 19.562 1 74.62 99 GLY B O 1
ATOM 4702 N N . ALA B 1 100 ? -11.242 20.172 20.109 1 71.56 100 ALA B N 1
ATOM 4703 C CA . ALA B 1 100 ? -12.125 19.781 19.016 1 71.56 100 ALA B CA 1
ATOM 4704 C C . ALA B 1 100 ? -13.594 19.859 19.438 1 71.56 100 ALA B C 1
ATOM 4706 O O . ALA B 1 100 ? -14.492 19.766 18.609 1 71.56 100 ALA B O 1
ATOM 4707 N N . PHE B 1 101 ? -14.156 20 20.656 1 74.06 101 PHE B N 1
ATOM 4708 C CA . PHE B 1 101 ? -15.516 19.781 21.109 1 74.06 101 PHE B CA 1
ATOM 4709 C C . PHE B 1 101 ? -16.25 21.094 21.312 1 74.06 101 PHE B C 1
ATOM 4711 O O . PHE B 1 101 ? -17.438 21.203 21.031 1 74.06 101 PHE B O 1
ATOM 4718 N N . GLY B 1 102 ? -15.742 22.172 21.375 1 76.88 102 GLY B N 1
ATOM 4719 C CA . GLY B 1 102 ? -16.438 23.406 21.688 1 76.88 102 GLY B CA 1
ATOM 4720 C C . GLY B 1 102 ? -17.734 23.203 22.453 1 76.88 102 GLY B C 1
ATOM 4721 O O . GLY B 1 102 ? -18.031 22.078 22.891 1 76.88 102 GLY B O 1
ATOM 4722 N N . PRO B 1 103 ? -18.672 24.172 22.609 1 84.88 103 PRO B N 1
ATOM 4723 C CA . PRO B 1 103 ? -19.938 24.016 23.328 1 84.88 103 PRO B CA 1
ATOM 4724 C C . PRO B 1 103 ? -20.906 23.094 22.609 1 84.88 103 PRO B C 1
ATOM 4726 O O . PRO B 1 103 ? -21.016 23.125 21.391 1 84.88 103 PRO B O 1
ATOM 4729 N N . SER B 1 104 ? -21.625 22.297 23.391 1 88.19 104 SER B N 1
ATOM 4730 C CA . SER B 1 104 ? -22.5 21.25 22.859 1 88.19 104 SER B CA 1
ATOM 4731 C C . SER B 1 104 ? -23.578 21.844 21.953 1 88.19 104 SER B C 1
ATOM 4733 O O . SER B 1 104 ? -23.922 21.25 20.922 1 88.19 104 SER B O 1
ATOM 4735 N N . GLU B 1 105 ? -24.094 22.922 22.359 1 91.06 105 GLU B N 1
ATOM 4736 C CA . GLU B 1 105 ? -25.188 23.531 21.594 1 91.06 105 GLU B CA 1
ATOM 4737 C C . GLU B 1 105 ? -24.703 23.969 20.219 1 91.06 105 GLU B C 1
ATOM 4739 O O . GLU B 1 105 ? -25.391 23.75 19.203 1 91.06 105 GLU B O 1
ATOM 4744 N N . ILE B 1 106 ? -23.562 24.578 20.234 1 92.12 106 ILE B N 1
ATOM 4745 C CA . ILE B 1 106 ? -22.984 25.031 18.969 1 92.12 106 ILE B CA 1
ATOM 4746 C C . ILE B 1 106 ? -22.625 23.828 18.094 1 92.12 106 ILE B C 1
ATOM 4748 O O . ILE B 1 106 ? -22.875 23.828 16.891 1 92.12 106 ILE B O 1
ATOM 4752 N N . TYR B 1 107 ? -22.094 22.859 18.734 1 93.69 107 TYR B N 1
ATOM 4753 C CA . TYR B 1 107 ? -21.75 21.625 18.047 1 93.69 107 TYR B CA 1
ATOM 4754 C C . TYR B 1 107 ? -22.969 21 17.391 1 93.69 107 TYR B C 1
ATOM 4756 O O . TYR B 1 107 ? -22.922 20.625 16.219 1 93.69 107 TYR B O 1
ATOM 4764 N N . ALA B 1 108 ? -24.016 20.922 18.109 1 95.88 108 ALA B N 1
ATOM 4765 C CA . ALA B 1 108 ? -25.25 20.344 17.609 1 95.88 108 ALA B CA 1
ATOM 4766 C C . ALA B 1 108 ? -25.812 21.156 16.453 1 95.88 108 ALA B C 1
ATOM 4768 O O . ALA B 1 108 ? -26.281 20.594 15.461 1 95.88 108 ALA B O 1
ATOM 4769 N N . ASP B 1 109 ? -25.734 22.391 16.594 1 96.38 109 ASP B N 1
ATOM 4770 C CA . ASP B 1 109 ? -26.25 23.266 15.539 1 96.38 109 ASP B CA 1
ATOM 4771 C C . ASP B 1 109 ? -25.5 23.047 14.227 1 96.38 109 ASP B C 1
ATOM 4773 O O . ASP B 1 109 ? -26.109 22.969 13.164 1 96.38 109 ASP B O 1
ATOM 4777 N N . VAL B 1 110 ? -24.219 22.984 14.336 1 96 110 VAL B N 1
ATOM 4778 C CA . VAL B 1 110 ? -23.406 22.797 13.141 1 96 110 VAL B CA 1
ATOM 4779 C C . VAL B 1 110 ? -23.703 21.422 12.516 1 96 110 VAL B C 1
ATOM 4781 O O . VAL B 1 110 ? -23.906 21.328 11.305 1 96 110 VAL B O 1
ATOM 4784 N N . ALA B 1 111 ? -23.734 20.406 13.312 1 97.31 111 ALA B N 1
ATOM 4785 C CA . ALA B 1 111 ? -24.016 19.062 12.812 1 97.31 111 ALA B CA 1
ATOM 4786 C C . ALA B 1 111 ? -25.375 19 12.133 1 97.31 111 ALA B C 1
ATOM 4788 O O . ALA B 1 111 ? -25.516 18.406 11.062 1 97.31 111 ALA B O 1
ATOM 4789 N N . ASN B 1 112 ? -26.344 19.625 12.734 1 97.81 112 ASN B N 1
ATOM 4790 C CA . ASN B 1 112 ? -27.672 19.672 12.156 1 97.81 112 ASN B CA 1
ATOM 4791 C C . ASN B 1 112 ? -27.688 20.406 10.812 1 97.81 112 ASN B C 1
ATOM 4793 O O . ASN B 1 112 ? -28.344 19.984 9.875 1 97.81 112 ASN B O 1
ATOM 4797 N N . LYS B 1 113 ? -26.969 21.438 10.828 1 98.12 113 LYS B N 1
ATOM 4798 C CA . LYS B 1 113 ? -26.891 22.203 9.586 1 98.12 113 LYS B CA 1
ATOM 4799 C C . LYS B 1 113 ? -26.25 21.375 8.477 1 98.12 113 LYS B C 1
ATOM 4801 O O . LYS B 1 113 ? -26.688 21.422 7.324 1 98.12 113 LYS B O 1
ATOM 4806 N N . VAL B 1 114 ? -25.188 20.703 8.797 1 98.44 114 VAL B N 1
ATOM 4807 C CA . VAL B 1 114 ? -24.516 19.828 7.832 1 98.44 114 VAL B CA 1
ATOM 4808 C C . VAL B 1 114 ? -25.516 18.797 7.301 1 98.44 114 VAL B C 1
ATOM 4810 O O . VAL B 1 114 ? -25.625 18.609 6.09 1 98.44 114 VAL B O 1
ATOM 4813 N N . SER B 1 115 ? -26.188 18.156 8.188 1 98.44 115 SER B N 1
ATOM 4814 C CA . SER B 1 115 ? -27.141 17.125 7.82 1 98.44 115 SER B CA 1
ATOM 4815 C C . SER B 1 115 ? -28.203 17.672 6.871 1 98.44 115 SER B C 1
ATOM 4817 O O . SER B 1 115 ? -28.469 17.078 5.82 1 98.44 115 SER B O 1
ATOM 4819 N N . ALA B 1 116 ? -28.766 18.781 7.227 1 98.25 116 ALA B N 1
ATOM 4820 C CA . ALA B 1 116 ? -29.812 19.391 6.418 1 98.25 116 ALA B CA 1
ATOM 4821 C C . ALA B 1 116 ? -29.281 19.797 5.047 1 98.25 116 ALA B C 1
ATOM 4823 O O . ALA B 1 116 ? -29.953 19.609 4.031 1 98.25 116 ALA B O 1
ATOM 4824 N N . THR B 1 117 ? -28.156 20.375 5.043 1 98.56 117 THR B N 1
ATOM 4825 C CA . THR B 1 117 ? -27.547 20.828 3.795 1 98.56 117 THR B CA 1
ATOM 4826 C C . THR B 1 117 ? -27.281 19.656 2.861 1 98.56 117 THR B C 1
ATOM 4828 O O . THR B 1 117 ? -27.516 19.75 1.655 1 98.56 117 THR B O 1
ATOM 4831 N N . LEU B 1 118 ? -26.766 18.578 3.387 1 98.44 118 LEU B N 1
ATOM 4832 C CA . LEU B 1 118 ? -26.453 17.406 2.576 1 98.44 118 LEU B CA 1
ATOM 4833 C C . LEU B 1 118 ? -27.719 16.781 2.021 1 98.44 118 LEU B C 1
ATOM 4835 O O . LEU B 1 118 ? -27.734 16.266 0.901 1 98.44 118 LEU B O 1
ATOM 4839 N N . GLU B 1 119 ? -28.75 16.812 2.801 1 97.31 119 GLU B N 1
ATOM 4840 C CA . GLU B 1 119 ? -30.031 16.297 2.322 1 97.31 119 GLU B CA 1
ATOM 4841 C C . GLU B 1 119 ? -30.531 17.125 1.138 1 97.31 119 GLU B C 1
ATOM 4843 O O . GLU B 1 119 ? -31.047 16.562 0.163 1 97.31 119 GLU B O 1
ATOM 4848 N N . GLU B 1 120 ? -30.391 18.344 1.272 1 97.38 120 GLU B N 1
ATOM 4849 C CA . GLU B 1 120 ? -30.844 19.234 0.208 1 97.38 120 GLU B CA 1
ATOM 4850 C C . GLU B 1 120 ? -29.969 19.094 -1.036 1 97.38 120 GLU B C 1
ATOM 4852 O O . GLU B 1 120 ? -30.484 19.062 -2.158 1 97.38 120 GLU B O 1
ATOM 4857 N N . LEU B 1 121 ? -28.703 19.016 -0.834 1 97.38 121 LEU B N 1
ATOM 4858 C CA . LEU B 1 121 ? -27.734 18.953 -1.927 1 97.38 121 LEU B CA 1
ATOM 4859 C C . LEU B 1 121 ? -27.812 17.625 -2.654 1 97.38 121 LEU B C 1
ATOM 4861 O O . LEU B 1 121 ? -27.625 17.562 -3.871 1 97.38 121 LEU B O 1
ATOM 4865 N N . ASP B 1 122 ? -27.969 16.562 -1.962 1 96.62 122 ASP B N 1
ATOM 4866 C CA . ASP B 1 122 ? -28.094 15.188 -2.455 1 96.62 122 ASP B CA 1
ATOM 4867 C C . ASP B 1 122 ? -26.938 14.836 -3.395 1 96.62 122 ASP B C 1
ATOM 4869 O O . ASP B 1 122 ? -27.156 14.422 -4.531 1 96.62 122 ASP B O 1
ATOM 4873 N N . PRO B 1 123 ? -25.734 14.969 -2.953 1 97.94 123 PRO B N 1
ATOM 4874 C CA . PRO B 1 123 ? -24.594 14.625 -3.801 1 97.94 123 PRO B CA 1
ATOM 4875 C C . PRO B 1 123 ? -24.453 13.125 -4.031 1 97.94 123 PRO B C 1
ATOM 4877 O O . PRO B 1 123 ? -25.031 12.328 -3.293 1 97.94 123 PRO B O 1
ATOM 4880 N N . ASP B 1 124 ? -23.656 12.766 -5.07 1 97.56 124 ASP B N 1
ATOM 4881 C CA . ASP B 1 124 ? -23.406 11.359 -5.375 1 97.56 124 ASP B CA 1
ATOM 4882 C C . ASP B 1 124 ? -22.469 10.742 -4.348 1 97.56 124 ASP B C 1
ATOM 4884 O O . ASP B 1 124 ? -22.484 9.531 -4.129 1 97.56 124 ASP B O 1
ATOM 4888 N N . MET B 1 125 ? -21.656 11.578 -3.766 1 98 125 MET B N 1
ATOM 4889 C CA . MET B 1 125 ? -20.703 11.148 -2.75 1 98 125 MET B CA 1
ATOM 4890 C C . MET B 1 125 ? -20.297 12.305 -1.849 1 98 125 MET B C 1
ATOM 4892 O O . MET B 1 125 ? -20.266 13.461 -2.287 1 98 125 MET B O 1
ATOM 4896 N N . VAL B 1 126 ? -20.031 11.977 -0.625 1 98.62 126 VAL B N 1
ATOM 4897 C CA . VAL B 1 126 ? -19.562 12.961 0.341 1 98.62 126 VAL B CA 1
ATOM 4898 C C . VAL B 1 126 ? -18.141 12.594 0.792 1 98.62 126 VAL B C 1
ATOM 4900 O O . VAL B 1 126 ? -17.875 11.453 1.165 1 98.62 126 VAL B O 1
ATOM 4903 N N . CYS B 1 127 ? -17.25 13.508 0.667 1 98.81 127 CYS B N 1
ATOM 4904 C CA . CYS B 1 127 ? -15.914 13.375 1.234 1 98.81 127 CYS B CA 1
ATOM 4905 C C . CYS B 1 127 ? -15.727 14.312 2.422 1 98.81 127 CYS B C 1
ATOM 4907 O O . CYS B 1 127 ? -15.914 15.523 2.297 1 98.81 127 CYS B O 1
ATOM 4909 N N . VAL B 1 128 ? -15.312 13.758 3.502 1 98.44 128 VAL B N 1
ATOM 4910 C CA . VAL B 1 128 ? -15.258 14.57 4.711 1 98.44 128 VAL B CA 1
ATOM 4911 C C . VAL B 1 128 ? -13.906 14.391 5.398 1 98.44 128 VAL B C 1
ATOM 4913 O O . VAL B 1 128 ? -13.367 13.281 5.426 1 98.44 128 VAL B O 1
ATOM 4916 N N . ASP B 1 129 ? -13.414 15.477 5.891 1 94.81 129 ASP B N 1
ATOM 4917 C CA . ASP B 1 129 ? -12.164 15.469 6.641 1 94.81 129 ASP B CA 1
ATOM 4918 C C . ASP B 1 129 ? -12.32 14.727 7.965 1 94.81 129 ASP B C 1
ATOM 4920 O O . ASP B 1 129 ? -13.305 14.93 8.688 1 94.81 129 ASP B O 1
ATOM 4924 N N . CYS B 1 130 ? -11.297 14.016 8.352 1 94.38 130 CYS B N 1
ATOM 4925 C CA . CYS B 1 130 ? -11.453 13.109 9.484 1 94.38 130 CYS B CA 1
ATOM 4926 C C . CYS B 1 130 ? -11.344 13.867 10.805 1 94.38 130 CYS B C 1
ATOM 4928 O O . CYS B 1 130 ? -11.75 13.359 11.852 1 94.38 130 CYS B O 1
ATOM 4930 N N . PHE B 1 131 ? -10.875 15.109 10.773 1 92.12 131 PHE B N 1
ATOM 4931 C CA . PHE B 1 131 ? -10.688 15.859 12.008 1 92.12 131 PHE B CA 1
ATOM 4932 C C . PHE B 1 131 ? -11.836 16.844 12.234 1 92.12 131 PHE B C 1
ATOM 4934 O O . PHE B 1 131 ? -11.883 17.516 13.258 1 92.12 131 PHE B O 1
ATOM 4941 N N . SER B 1 132 ? -12.719 16.891 11.344 1 92.19 132 SER B N 1
ATOM 4942 C CA . SER B 1 132 ? -13.875 17.766 11.5 1 92.19 132 SER B CA 1
ATOM 4943 C C . SER B 1 132 ? -15.094 17 12 1 92.19 132 SER B C 1
ATOM 4945 O O . SER B 1 132 ? -16.016 16.703 11.234 1 92.19 132 SER B O 1
ATOM 4947 N N . SER B 1 133 ? -15.109 16.828 13.242 1 93.06 133 SER B N 1
ATOM 4948 C CA . SER B 1 133 ? -16.062 15.914 13.852 1 93.06 133 SER B CA 1
ATOM 4949 C C . SER B 1 133 ? -17.5 16.375 13.633 1 93.06 133 SER B C 1
ATOM 4951 O O . SER B 1 133 ? -18.375 15.578 13.336 1 93.06 133 SER B O 1
ATOM 4953 N N . PRO B 1 134 ? -17.781 17.719 13.758 1 94.12 134 PRO B N 1
ATOM 4954 C CA . PRO B 1 134 ? -19.188 18.094 13.508 1 94.12 134 PRO B CA 1
ATOM 4955 C C . PRO B 1 134 ? -19.641 17.781 12.086 1 94.12 134 PRO B C 1
ATOM 4957 O O . PRO B 1 134 ? -20.797 17.438 11.867 1 94.12 134 PRO B O 1
ATOM 4960 N N . TYR B 1 135 ? -18.703 17.938 11.164 1 97 135 TYR B N 1
ATOM 4961 C CA . TYR B 1 135 ? -19.016 17.609 9.773 1 97 135 TYR B CA 1
ATOM 4962 C C . TYR B 1 135 ? -19.297 16.125 9.609 1 97 135 TYR B C 1
ATOM 4964 O O . TYR B 1 135 ? -20.234 15.727 8.914 1 97 135 TYR B O 1
ATOM 4972 N N . ILE B 1 136 ? -18.516 15.289 10.234 1 96.88 136 ILE B N 1
ATOM 4973 C CA . ILE B 1 136 ? -18.672 13.844 10.133 1 96.88 136 ILE B CA 1
ATOM 4974 C C . ILE B 1 136 ? -19.984 13.422 10.766 1 96.88 136 ILE B C 1
ATOM 4976 O O . ILE B 1 136 ? -20.734 12.617 10.195 1 96.88 136 ILE B O 1
ATOM 4980 N N . HIS B 1 137 ? -20.25 13.961 11.875 1 97.25 137 HIS B N 1
ATOM 4981 C CA . HIS B 1 137 ? -21.453 13.555 12.586 1 97.25 137 HIS B CA 1
ATOM 4982 C C . HIS B 1 137 ? -22.719 14.039 11.859 1 97.25 137 HIS B C 1
ATOM 4984 O O . HIS B 1 137 ? -23.719 13.344 11.828 1 97.25 137 HIS B O 1
ATOM 4990 N N . GLY B 1 138 ? -22.625 15.266 11.32 1 98.12 138 GLY B N 1
ATOM 4991 C CA . GLY B 1 138 ? -23.734 15.688 10.469 1 98.12 138 GLY B CA 1
ATOM 4992 C C . GLY B 1 138 ? -23.938 14.773 9.273 1 98.12 138 GLY B C 1
ATOM 4993 O O . GLY B 1 138 ? -25.078 14.484 8.906 1 98.12 138 GLY B O 1
ATOM 4994 N N . THR B 1 139 ? -22.875 14.32 8.695 1 98.38 139 THR B N 1
ATOM 4995 C CA . THR B 1 139 ? -22.922 13.398 7.562 1 98.38 139 THR B CA 1
ATOM 4996 C C . THR B 1 139 ? -23.547 12.07 7.977 1 98.38 139 THR B C 1
ATOM 4998 O O . THR B 1 139 ? -24.359 11.508 7.25 1 98.38 139 THR B O 1
ATOM 5001 N N . ARG B 1 140 ? -23.156 11.578 9.141 1 97.81 140 ARG B N 1
ATOM 5002 C CA . ARG B 1 140 ? -23.688 10.336 9.672 1 97.81 140 ARG B CA 1
ATOM 5003 C C . ARG B 1 140 ? -25.188 10.461 9.969 1 97.81 140 ARG B C 1
ATOM 5005 O O . ARG B 1 140 ? -25.953 9.547 9.695 1 97.81 140 ARG B O 1
ATOM 5012 N N . MET B 1 141 ? -25.562 11.578 10.508 1 97.69 141 MET B N 1
ATOM 5013 C CA . MET B 1 141 ? -26.969 11.852 10.797 1 97.69 141 MET B CA 1
ATOM 5014 C C . MET B 1 141 ? -27.797 11.828 9.523 1 97.69 141 MET B C 1
ATOM 5016 O O . MET B 1 141 ? -28.938 11.352 9.531 1 97.69 141 MET B O 1
ATOM 5020 N N . ALA B 1 142 ? -27.203 12.266 8.492 1 97.31 142 ALA B N 1
ATOM 5021 C CA . ALA B 1 142 ? -27.891 12.305 7.203 1 97.31 142 ALA B CA 1
ATOM 5022 C C . ALA B 1 142 ? -27.906 10.922 6.547 1 97.31 142 ALA B C 1
ATOM 5024 O O . ALA B 1 142 ? -28.516 10.742 5.488 1 97.31 142 ALA B O 1
ATOM 5025 N N . GLN B 1 143 ? -27.172 9.93 7.094 1 95.75 143 GLN B N 1
ATOM 5026 C CA . GLN B 1 143 ? -27.078 8.562 6.598 1 95.75 143 GLN B CA 1
ATOM 5027 C C . GLN B 1 143 ? -26.594 8.539 5.148 1 95.75 143 GLN B C 1
ATOM 5029 O O . GLN B 1 143 ? -27.109 7.781 4.328 1 95.75 143 GLN B O 1
ATOM 5034 N N . ARG B 1 144 ? -25.703 9.422 4.898 1 95 144 ARG B N 1
ATOM 5035 C CA . ARG B 1 144 ? -25.109 9.492 3.568 1 95 144 ARG B CA 1
ATOM 5036 C C . ARG B 1 144 ? -23.859 8.609 3.473 1 95 144 ARG B C 1
ATOM 5038 O O . ARG B 1 144 ? -23.062 8.547 4.406 1 95 144 ARG B O 1
ATOM 5045 N N . LYS B 1 145 ? -23.75 7.938 2.297 1 95.75 145 LYS B N 1
ATOM 5046 C CA . LYS B 1 145 ? -22.469 7.297 2.016 1 95.75 145 LYS B CA 1
ATOM 5047 C C . LYS B 1 145 ? -21.344 8.32 1.92 1 95.75 145 LYS B C 1
ATOM 5049 O O . LYS B 1 145 ? -21.531 9.391 1.322 1 95.75 145 LYS B O 1
ATOM 5054 N N . HIS B 1 146 ? -20.266 7.984 2.605 1 98 146 HIS B N 1
ATOM 5055 C CA . HIS B 1 146 ? -19.219 9 2.619 1 98 146 HIS B CA 1
ATOM 5056 C C . HIS B 1 146 ? -17.828 8.359 2.691 1 98 146 HIS B C 1
ATOM 5058 O O . HIS B 1 146 ? -17.703 7.168 2.986 1 98 146 HIS B O 1
ATOM 5064 N N . ILE B 1 147 ? -16.891 9.109 2.299 1 98.44 147 ILE B N 1
ATOM 5065 C CA . ILE B 1 147 ? -15.469 8.773 2.354 1 98.44 147 ILE B CA 1
ATOM 5066 C C . ILE B 1 147 ? -14.742 9.727 3.295 1 98.44 147 ILE B C 1
ATOM 5068 O O . ILE B 1 147 ? -14.961 10.938 3.246 1 98.44 147 ILE B O 1
ATOM 5072 N N . VAL B 1 148 ? -13.898 9.211 4.129 1 98.44 148 VAL B N 1
ATOM 5073 C CA . VAL B 1 148 ? -13.141 10.062 5.039 1 98.44 148 VAL B CA 1
ATOM 5074 C C . VAL B 1 148 ? -11.742 10.312 4.473 1 98.44 148 VAL B C 1
ATOM 5076 O O . VAL B 1 148 ? -11.094 9.391 3.979 1 98.44 148 VAL B O 1
ATOM 5079 N N . PHE B 1 149 ? -11.336 11.562 4.48 1 98.44 149 PHE B N 1
ATOM 5080 C CA . PHE B 1 149 ? -9.984 11.938 4.098 1 98.44 149 PHE B CA 1
ATOM 5081 C C . PHE B 1 149 ? -9.078 12.031 5.324 1 98.44 149 PHE B C 1
ATOM 5083 O O . PHE B 1 149 ? -9.414 12.719 6.293 1 98.44 149 PHE B O 1
ATOM 5090 N N . VAL B 1 150 ? -7.934 11.383 5.223 1 97.06 150 VAL B N 1
ATOM 5091 C CA . VAL B 1 150 ? -7.055 11.242 6.379 1 97.06 150 VAL B CA 1
ATOM 5092 C C . VAL B 1 150 ? -5.672 11.812 6.051 1 97.06 150 VAL B C 1
ATOM 5094 O O . VAL B 1 150 ? -4.812 11.102 5.52 1 97.06 150 VAL B O 1
ATOM 5097 N N . PRO B 1 151 ? -5.363 12.977 6.461 1 94.62 151 PRO B N 1
ATOM 5098 C CA . PRO B 1 151 ? -4.066 13.594 6.172 1 94.62 151 PRO B CA 1
ATOM 5099 C C . PRO B 1 151 ? -3.059 13.406 7.305 1 94.62 151 PRO B C 1
ATOM 5101 O O . PRO B 1 151 ?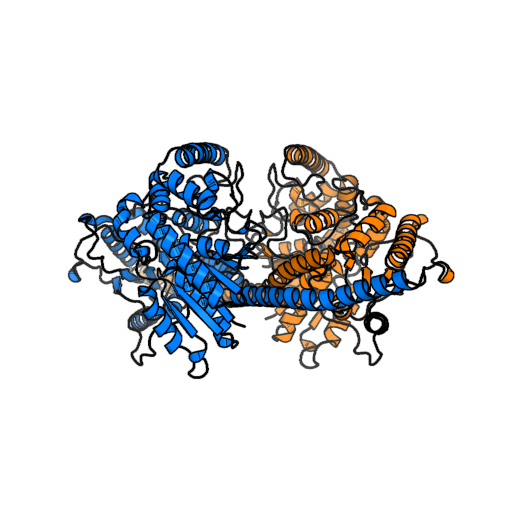 -1.938 13.914 7.227 1 94.62 151 PRO B O 1
ATOM 5104 N N . CYS B 1 152 ? -3.418 12.695 8.344 1 94.5 152 CYS B N 1
ATOM 5105 C CA . CYS B 1 152 ? -2.557 12.539 9.508 1 94.5 152 CYS B CA 1
ATOM 5106 C C . CYS B 1 152 ? -1.778 11.227 9.438 1 94.5 152 CYS B C 1
ATOM 5108 O O . CYS B 1 152 ? -1.872 10.5 8.445 1 94.5 152 CYS B O 1
ATOM 5110 N N . SER B 1 153 ? -1.029 10.992 10.469 1 95.56 153 SER B N 1
ATOM 5111 C CA . SER B 1 153 ? -0.107 9.859 10.438 1 95.56 153 SER B CA 1
ATOM 5112 C C . SER B 1 153 ? -0.855 8.531 10.531 1 95.56 153 SER B C 1
ATOM 5114 O O . SER B 1 153 ? -1.946 8.469 11.102 1 95.56 153 SER B O 1
ATOM 5116 N N . PRO B 1 154 ? -0.268 7.477 10.016 1 94.81 154 PRO B N 1
ATOM 5117 C CA . PRO B 1 154 ? -0.903 6.156 10.016 1 94.81 154 PRO B CA 1
ATOM 5118 C C . PRO B 1 154 ? -1.166 5.625 11.422 1 94.81 154 PRO B C 1
ATOM 5120 O O . PRO B 1 154 ? -2.09 4.832 11.625 1 94.81 154 PRO B O 1
ATOM 5123 N N . GLY B 1 155 ? -0.472 6.055 12.359 1 94.19 155 GLY B N 1
ATOM 5124 C CA . GLY B 1 155 ? -0.669 5.582 13.719 1 94.19 155 GLY B CA 1
ATOM 5125 C C . GLY B 1 155 ? -2.037 5.926 14.281 1 94.19 155 GLY B C 1
ATOM 5126 O O . GLY B 1 155 ? -2.572 5.195 15.117 1 94.19 155 GLY B O 1
ATOM 5127 N N . LEU B 1 156 ? -2.588 6.918 13.797 1 94.81 156 LEU B N 1
ATOM 5128 C CA . LEU B 1 156 ? -3.873 7.375 14.312 1 94.81 156 LEU B CA 1
ATOM 5129 C C . LEU B 1 156 ? -5.012 6.504 13.789 1 94.81 156 LEU B C 1
ATOM 5131 O O . LEU B 1 156 ? -6.094 6.473 14.375 1 94.81 156 LEU B O 1
ATOM 5135 N N . THR B 1 157 ? -4.777 5.785 12.734 1 95.19 157 THR B N 1
ATOM 5136 C CA . THR B 1 157 ? -5.832 4.949 12.172 1 95.19 157 THR B CA 1
ATOM 5137 C C . THR B 1 157 ? -5.512 3.471 12.367 1 95.19 157 THR B C 1
ATOM 5139 O O . THR B 1 157 ? -6.352 2.607 12.102 1 95.19 157 THR B O 1
ATOM 5142 N N . ALA B 1 158 ? -4.387 3.201 12.828 1 92.62 158 ALA B N 1
ATOM 5143 C CA . ALA B 1 158 ? -3.941 1.815 12.953 1 92.62 158 ALA B CA 1
ATOM 5144 C C . ALA B 1 158 ? -4.816 1.044 13.938 1 92.62 158 ALA B C 1
ATOM 5146 O O . ALA B 1 158 ? -5.367 1.624 14.875 1 92.62 158 ALA B O 1
ATOM 5147 N N . SER B 1 159 ? -4.91 -0.257 13.625 1 86.44 159 SER B N 1
ATOM 5148 C CA . SER B 1 159 ? -5.582 -1.132 14.578 1 86.44 159 SER B CA 1
ATOM 5149 C C . SER B 1 159 ? -4.805 -1.219 15.891 1 86.44 159 SER B C 1
ATOM 5151 O O . SER B 1 159 ? -3.572 -1.163 15.891 1 86.44 159 SER B O 1
ATOM 5153 N N . ARG B 1 160 ? -5.59 -1.412 16.859 1 81.56 160 ARG B N 1
ATOM 5154 C CA . ARG B 1 160 ? -4.969 -1.488 18.172 1 81.56 160 ARG B CA 1
ATOM 5155 C C . ARG B 1 160 ? -4.43 -2.891 18.438 1 81.56 160 ARG B C 1
ATOM 5157 O O . ARG B 1 160 ? -5 -3.879 17.984 1 81.56 160 ARG B O 1
ATOM 5164 N N . GLY B 1 161 ? -3.258 -2.92 19.047 1 78.25 161 GLY B N 1
ATOM 5165 C CA . GLY B 1 161 ? -2.623 -4.164 19.453 1 78.25 161 GLY B CA 1
ATOM 5166 C C . GLY B 1 161 ? -1.618 -3.98 20.562 1 78.25 161 GLY B C 1
ATOM 5167 O O . GLY B 1 161 ? -1.166 -2.863 20.828 1 78.25 161 GLY B O 1
ATOM 5168 N N . SER B 1 162 ? -1.325 -5.043 21.203 1 77.69 162 SER B N 1
ATOM 5169 C CA . SER B 1 162 ? -0.484 -4.98 22.391 1 77.69 162 SER B CA 1
ATOM 5170 C C . SER B 1 162 ? 0.911 -4.465 22.062 1 77.69 162 SER B C 1
ATOM 5172 O O . SER B 1 162 ? 1.497 -3.701 22.828 1 77.69 162 SER B O 1
ATOM 5174 N N . PHE B 1 163 ? 1.425 -4.766 20.859 1 81.5 163 PHE B N 1
ATOM 5175 C CA . PHE B 1 163 ? 2.789 -4.367 20.531 1 81.5 163 PHE B CA 1
ATOM 5176 C C . PHE B 1 163 ? 2.795 -3.338 19.406 1 81.5 163 PHE B C 1
ATOM 5178 O O . PHE B 1 163 ? 3.857 -2.977 18.891 1 81.5 163 PHE B O 1
ATOM 5185 N N . ILE B 1 164 ? 1.64 -2.959 19.031 1 86.12 164 ILE B N 1
ATOM 5186 C CA . ILE B 1 164 ? 1.521 -1.85 18.094 1 86.12 164 ILE B CA 1
ATOM 5187 C C . ILE B 1 164 ? 1.53 -0.526 18.844 1 86.12 164 ILE B C 1
ATOM 5189 O O . ILE B 1 164 ? 0.694 -0.302 19.734 1 86.12 164 ILE B O 1
ATOM 5193 N N . PRO B 1 165 ? 2.408 0.304 18.516 1 91.06 165 PRO B N 1
ATOM 5194 C CA . PRO B 1 165 ? 2.506 1.537 19.312 1 91.06 165 PRO B CA 1
ATOM 5195 C C . PRO B 1 165 ? 1.206 2.34 19.312 1 91.06 165 PRO B C 1
ATOM 5197 O O . PRO B 1 165 ? 0.582 2.514 18.266 1 91.06 165 PRO B O 1
ATOM 5200 N N . TYR B 1 166 ? 0.9 2.76 20.562 1 91.88 166 TYR B N 1
ATOM 5201 C CA . TYR B 1 166 ? -0.163 3.752 20.672 1 91.88 166 TYR B CA 1
ATOM 5202 C C . TYR B 1 166 ? 0.149 4.984 19.828 1 91.88 166 TYR B C 1
ATOM 5204 O O . TYR B 1 166 ? 1.313 5.355 19.672 1 91.88 166 TYR B O 1
ATOM 5212 N N . PRO B 1 167 ? -0.78 5.625 19.312 1 88.25 167 PRO B N 1
ATOM 5213 C CA . PRO B 1 167 ? -0.553 6.691 18.344 1 88.25 167 PRO B CA 1
ATOM 5214 C C . PRO B 1 167 ? 0.391 7.773 18.844 1 88.25 167 PRO B C 1
ATOM 5216 O O . PRO B 1 167 ? 1.199 8.305 18.078 1 88.25 167 PRO B O 1
ATOM 5219 N N . ILE B 1 168 ? 0.36 8.086 20.109 1 91.12 168 ILE B N 1
ATOM 5220 C CA . ILE B 1 168 ? 1.181 9.188 20.609 1 91.12 168 ILE B CA 1
ATOM 5221 C C . ILE B 1 168 ? 2.395 8.625 21.344 1 91.12 168 ILE B C 1
ATOM 5223 O O . ILE B 1 168 ? 3.166 9.375 21.953 1 91.12 168 ILE B O 1
ATOM 5227 N N . ALA B 1 169 ? 2.584 7.371 21.297 1 92.38 169 ALA B N 1
ATOM 5228 C CA . ALA B 1 169 ? 3.609 6.707 22.109 1 92.38 169 ALA B CA 1
ATOM 5229 C C . ALA B 1 169 ? 5.008 7.168 21.703 1 92.38 169 ALA B C 1
ATOM 5231 O O . ALA B 1 169 ? 5.242 7.5 20.531 1 92.38 169 ALA B O 1
ATOM 5232 N N . GLY B 1 170 ? 5.848 7.141 22.766 1 91.75 170 GLY B N 1
ATOM 5233 C CA . GLY B 1 170 ? 7.25 7.426 22.5 1 91.75 170 GLY B CA 1
ATOM 5234 C C . GLY B 1 170 ? 8.055 6.191 22.141 1 91.75 170 GLY B C 1
ATOM 5235 O O . GLY B 1 170 ? 8.969 6.27 21.312 1 91.75 170 GLY B O 1
ATOM 5236 N N . ASN B 1 171 ? 7.711 5.176 22.75 1 91.81 171 ASN B N 1
ATOM 5237 C CA . ASN B 1 171 ? 8.383 3.922 22.438 1 91.81 171 ASN B CA 1
ATOM 5238 C C . ASN B 1 171 ? 7.715 3.221 21.25 1 91.81 171 ASN B C 1
ATOM 5240 O O . ASN B 1 171 ? 6.707 2.533 21.422 1 91.81 171 ASN B O 1
ATOM 5244 N N . ARG B 1 172 ? 8.367 3.271 20.156 1 91.62 172 ARG B N 1
ATOM 5245 C CA . ARG B 1 172 ? 7.742 2.758 18.938 1 91.62 172 ARG B CA 1
ATOM 5246 C C . ARG B 1 172 ? 8.516 1.569 18.375 1 91.62 172 ARG B C 1
ATOM 5248 O O . ARG B 1 172 ? 8.391 1.239 17.203 1 91.62 172 ARG B O 1
ATOM 5255 N N . LYS B 1 173 ? 9.258 0.846 19.141 1 86.69 173 LYS B N 1
ATOM 5256 C CA . LYS B 1 173 ? 10.133 -0.252 18.734 1 86.69 173 LYS B CA 1
ATOM 5257 C C . LYS B 1 173 ? 9.391 -1.586 18.781 1 86.69 173 LYS B C 1
ATOM 5259 O O . LYS B 1 173 ? 9.977 -2.637 18.5 1 86.69 173 LYS B O 1
ATOM 5264 N N . ARG B 1 174 ? 8.141 -1.599 19.219 1 85.56 174 ARG B N 1
ATOM 5265 C CA . ARG B 1 174 ? 7.328 -2.807 19.328 1 85.56 174 ARG B CA 1
ATOM 5266 C C . ARG B 1 174 ? 7.949 -3.795 20.312 1 85.56 174 ARG B C 1
ATOM 5268 O O . ARG B 1 174 ? 8.094 -4.98 20 1 85.56 174 ARG B O 1
ATOM 5275 N N . SER B 1 175 ? 8.312 -3.354 21.422 1 84.88 175 SER B N 1
ATOM 5276 C CA . SER B 1 175 ? 8.969 -4.09 22.5 1 84.88 175 SER B CA 1
ATOM 5277 C C . SER B 1 175 ? 8.094 -4.148 23.734 1 84.88 175 SER B C 1
ATOM 5279 O O . SER B 1 175 ? 6.945 -3.695 23.719 1 84.88 175 SER B O 1
ATOM 5281 N N . TRP B 1 176 ? 8.688 -4.715 24.719 1 87.69 176 TRP B N 1
ATOM 5282 C CA . TRP B 1 176 ? 7.992 -4.738 26 1 87.69 176 TRP B CA 1
ATOM 5283 C C . TRP B 1 176 ? 7.746 -3.322 26.516 1 87.69 176 TRP B C 1
ATOM 5285 O O . TRP B 1 176 ? 6.734 -3.061 27.172 1 87.69 176 TRP B O 1
ATOM 5295 N N . GLY B 1 177 ? 8.695 -2.488 26.234 1 90.31 177 GLY B N 1
ATOM 5296 C CA . GLY B 1 177 ? 8.484 -1.086 26.562 1 90.31 177 GLY B CA 1
ATOM 5297 C C . GLY B 1 177 ? 7.273 -0.483 25.875 1 90.31 177 GLY B C 1
ATOM 5298 O O . GLY B 1 177 ? 6.535 0.295 26.484 1 90.31 177 GLY B O 1
ATOM 5299 N N . THR B 1 178 ? 7.055 -0.879 24.656 1 91.38 178 THR B N 1
ATOM 5300 C CA . THR B 1 178 ? 5.879 -0.436 23.922 1 91.38 178 THR B CA 1
ATOM 5301 C C . THR B 1 178 ? 4.602 -0.956 24.578 1 91.38 178 THR B C 1
ATOM 5303 O O . THR B 1 178 ? 3.641 -0.206 24.75 1 91.38 178 THR B O 1
ATOM 5306 N N . LEU B 1 179 ? 4.648 -2.221 24.984 1 90.62 179 LEU B N 1
ATOM 5307 C CA . LEU B 1 179 ? 3.492 -2.84 25.625 1 90.62 179 LEU B CA 1
ATOM 5308 C C . LEU B 1 179 ? 3.111 -2.094 26.891 1 90.62 179 LEU B C 1
ATOM 5310 O O . LEU B 1 179 ? 1.936 -1.8 27.109 1 90.62 179 LEU B O 1
ATOM 5314 N N . PHE B 1 180 ? 4.074 -1.842 27.672 1 93.62 180 PHE B N 1
ATOM 5315 C CA . PHE B 1 180 ? 3.834 -1.183 28.953 1 93.62 180 PHE B CA 1
ATOM 5316 C C . PHE B 1 180 ? 3.311 0.233 28.75 1 93.62 180 PHE B C 1
ATOM 5318 O O . PHE B 1 180 ? 2.355 0.651 29.406 1 93.62 180 PHE B O 1
ATOM 5325 N N . GLU B 1 181 ? 3.955 0.96 27.859 1 94.06 181 GLU B N 1
ATOM 5326 C CA . GLU B 1 181 ? 3.492 2.316 27.578 1 94.06 181 GLU B CA 1
ATOM 5327 C C . GLU B 1 181 ? 2.07 2.312 27.031 1 94.06 181 GLU B C 1
ATOM 5329 O O . GLU B 1 181 ? 1.247 3.148 27.406 1 94.06 181 GLU B O 1
ATOM 5334 N N . ASN B 1 182 ? 1.842 1.4 26.172 1 93.31 182 ASN B N 1
ATOM 5335 C CA . ASN B 1 182 ? 0.485 1.249 25.656 1 93.31 182 ASN B CA 1
ATOM 5336 C C . ASN B 1 182 ? -0.523 1.056 26.797 1 93.31 182 ASN B C 1
ATOM 5338 O O . ASN B 1 182 ? -1.591 1.672 26.797 1 93.31 182 ASN B O 1
ATOM 5342 N N . ALA B 1 183 ? -0.195 0.217 27.688 1 93.69 183 ALA B N 1
ATOM 5343 C CA . ALA B 1 183 ? -1.093 -0.087 28.797 1 93.69 183 ALA B CA 1
ATOM 5344 C C . ALA B 1 183 ? -1.395 1.165 29.625 1 93.69 183 ALA B C 1
ATOM 5346 O O . ALA B 1 183 ? -2.543 1.405 30 1 93.69 183 ALA B O 1
ATOM 5347 N N . VAL B 1 184 ? -0.417 1.9 29.844 1 94.19 184 VAL B N 1
ATOM 5348 C CA . VAL B 1 184 ? -0.57 3.125 30.625 1 94.19 184 VAL B CA 1
ATOM 5349 C C . VAL B 1 184 ? -1.463 4.109 29.875 1 94.19 184 VAL B C 1
ATOM 5351 O O . VAL B 1 184 ? -2.389 4.684 30.453 1 94.19 184 VAL B O 1
ATOM 5354 N N . LEU B 1 185 ? -1.154 4.32 28.625 1 93.31 185 LEU B N 1
ATOM 5355 C CA . LEU B 1 185 ? -1.913 5.266 27.812 1 93.31 185 LEU B CA 1
ATOM 5356 C C . LEU B 1 185 ? -3.355 4.801 27.656 1 93.31 185 LEU B C 1
ATOM 5358 O O . LEU B 1 185 ? -4.281 5.617 27.688 1 93.31 185 LEU B O 1
ATOM 5362 N N . GLN B 1 186 ? -3.559 3.504 27.547 1 92.75 186 GLN B N 1
ATOM 5363 C CA . GLN B 1 186 ? -4.902 2.957 27.406 1 92.75 186 GLN B CA 1
ATOM 5364 C C . GLN B 1 186 ? -5.688 3.098 28.719 1 92.75 186 GLN B C 1
ATOM 5366 O O . GLN B 1 186 ? -6.891 3.369 28.688 1 92.75 186 GLN B O 1
ATOM 5371 N N . ALA B 1 187 ? -5.012 2.846 29.766 1 94.25 187 ALA B N 1
ATOM 5372 C CA . ALA B 1 187 ? -5.656 3.014 31.062 1 94.25 187 ALA B CA 1
ATOM 5373 C C . ALA B 1 187 ? -6.094 4.461 31.281 1 94.25 187 ALA B C 1
ATOM 5375 O O . ALA B 1 187 ? -7.203 4.715 31.766 1 94.25 187 ALA B O 1
ATOM 5376 N N . HIS B 1 188 ? -5.23 5.301 30.938 1 94.12 188 HIS B N 1
ATOM 5377 C CA . HIS B 1 188 ? -5.57 6.715 31.047 1 94.12 188 HIS B CA 1
ATOM 5378 C C . HIS B 1 188 ? -6.781 7.055 30.188 1 94.12 188 HIS B C 1
ATOM 5380 O O . HIS B 1 188 ? -7.688 7.762 30.625 1 94.12 188 HIS B O 1
ATOM 5386 N N . GLU B 1 189 ? -6.715 6.613 29 1 92.56 189 GLU B N 1
ATOM 5387 C CA . GLU B 1 189 ? -7.828 6.855 28.078 1 92.56 189 GLU B CA 1
ATOM 5388 C C . GLU B 1 189 ? -9.125 6.273 28.625 1 92.56 189 GLU B C 1
ATOM 5390 O O . GLU B 1 189 ? -10.18 6.906 28.531 1 92.56 189 GLU B O 1
ATOM 5395 N N . PHE B 1 190 ? -9.023 5.121 29.156 1 94.06 190 PHE B N 1
ATOM 5396 C CA . PHE B 1 190 ? -10.188 4.457 29.75 1 94.06 190 PHE B CA 1
ATOM 5397 C C . PHE B 1 190 ? -10.805 5.309 30.844 1 94.06 190 PHE B C 1
ATOM 5399 O O . PHE B 1 190 ? -12.016 5.531 30.859 1 94.06 190 PHE B O 1
ATOM 5406 N N . VAL B 1 191 ? -10.023 5.824 31.641 1 94.62 191 VAL B N 1
ATOM 5407 C CA . VAL B 1 191 ? -10.484 6.598 32.781 1 94.62 191 VAL B CA 1
ATOM 5408 C C . VAL B 1 191 ? -10.961 7.973 32.312 1 94.62 191 VAL B C 1
ATOM 5410 O O . VAL B 1 191 ? -12.055 8.406 32.688 1 94.62 191 VAL B O 1
ATOM 5413 N N . HIS B 1 192 ? -10.188 8.625 31.516 1 93.12 192 HIS B N 1
ATOM 5414 C CA . HIS B 1 192 ? -10.484 10 31.125 1 93.12 192 HIS B CA 1
ATOM 5415 C C . HIS B 1 192 ? -11.758 10.062 30.281 1 93.12 192 HIS B C 1
ATOM 5417 O O . HIS B 1 192 ? -12.531 11.016 30.406 1 93.12 192 HIS B O 1
ATOM 5423 N N . SER B 1 193 ? -11.93 9.109 29.438 1 93.69 193 SER B N 1
ATOM 5424 C CA . SER B 1 193 ? -13.117 9.102 28.594 1 93.69 193 SER B CA 1
ATOM 5425 C C . SER B 1 193 ? -14.391 8.945 29.422 1 93.69 193 SER B C 1
ATOM 5427 O O . SER B 1 193 ? -15.477 9.328 28.984 1 93.69 193 SER B O 1
ATOM 5429 N N . ARG B 1 194 ? -14.305 8.477 30.625 1 94.81 194 ARG B N 1
ATOM 5430 C CA . ARG B 1 194 ? -15.469 8.172 31.438 1 94.81 194 ARG B CA 1
ATOM 5431 C C . ARG B 1 194 ? -15.656 9.227 32.531 1 94.81 194 ARG B C 1
ATOM 5433 O O . ARG B 1 194 ? -16.734 9.336 33.125 1 94.81 194 ARG B O 1
ATOM 5440 N N . THR B 1 195 ? -14.602 9.992 32.719 1 94.38 195 THR B N 1
ATOM 5441 C CA . THR B 1 195 ? -14.688 10.883 33.875 1 94.38 195 THR B CA 1
ATOM 5442 C C . THR B 1 195 ? -14.688 12.344 33.438 1 94.38 195 THR B C 1
ATOM 5444 O O . THR B 1 195 ? -15.195 13.211 34.156 1 94.38 195 THR B O 1
ATOM 5447 N N . ASP B 1 196 ? -14.109 12.672 32.375 1 92.56 196 ASP B N 1
ATOM 5448 C CA . ASP B 1 196 ? -14.055 14.055 31.891 1 92.56 196 ASP B CA 1
ATOM 5449 C C . ASP B 1 196 ? -15.438 14.562 31.5 1 92.56 196 ASP B C 1
ATOM 5451 O O . ASP B 1 196 ? -16.156 13.914 30.734 1 92.56 196 ASP B O 1
ATOM 5455 N N . ALA B 1 197 ? -15.797 15.672 31.969 1 90.94 197 ALA B N 1
ATOM 5456 C CA . ALA B 1 197 ? -17.141 16.203 31.812 1 90.94 197 ALA B CA 1
ATOM 5457 C C . ALA B 1 197 ? -17.422 16.547 30.344 1 90.94 197 ALA B C 1
ATOM 5459 O O . ALA B 1 197 ? -18.531 16.281 29.844 1 90.94 197 ALA B O 1
ATOM 5460 N N . LYS B 1 198 ? -16.547 17.141 29.703 1 88.81 198 LYS B N 1
ATOM 5461 C CA . LYS B 1 198 ? -16.734 17.516 28.312 1 88.81 198 LYS B CA 1
ATOM 5462 C C . LYS B 1 198 ? -16.906 16.281 27.422 1 88.81 198 LYS B C 1
ATOM 5464 O O . LYS B 1 198 ? -17.75 16.266 26.531 1 88.81 198 LYS B O 1
ATOM 5469 N N . ARG B 1 199 ? -16.156 15.273 27.688 1 91.94 199 ARG B N 1
ATOM 5470 C CA . ARG B 1 199 ? -16.234 14.047 26.891 1 91.94 199 ARG B CA 1
ATOM 5471 C C . ARG B 1 199 ? -17.547 13.32 27.141 1 91.94 199 ARG B C 1
ATOM 5473 O O . ARG B 1 199 ? -18.172 12.797 26.219 1 91.94 199 ARG B O 1
ATOM 5480 N N . ARG B 1 200 ? -17.922 13.344 28.344 1 93.38 200 ARG B N 1
ATOM 5481 C CA . ARG B 1 200 ? -19.203 12.727 28.672 1 93.38 200 ARG B CA 1
ATOM 5482 C C . ARG B 1 200 ? -20.359 13.461 28 1 93.38 200 ARG B C 1
ATOM 5484 O O . ARG B 1 200 ? -21.281 12.836 27.484 1 93.38 200 ARG B O 1
ATOM 5491 N N . ALA B 1 201 ? -20.312 14.695 28.062 1 92.69 201 ALA B N 1
ATOM 5492 C CA . ALA B 1 201 ? -21.344 15.5 27.438 1 92.69 201 ALA B CA 1
ATOM 5493 C C . ALA B 1 201 ? -21.406 15.25 25.938 1 92.69 201 ALA B C 1
ATOM 5495 O O . ALA B 1 201 ? -22.484 15.125 25.359 1 92.69 201 ALA B O 1
ATOM 5496 N N . LYS B 1 202 ? -20.297 15.219 25.375 1 92.31 202 LYS B N 1
ATOM 5497 C CA . LYS B 1 202 ? -20.234 14.953 23.938 1 92.31 202 LYS B CA 1
ATOM 5498 C C . LYS B 1 202 ? -20.797 13.57 23.609 1 92.31 202 LYS B C 1
ATOM 5500 O O . LYS B 1 202 ? -21.562 13.422 22.656 1 92.31 202 LYS B O 1
ATOM 5505 N N . ARG B 1 203 ? -20.359 12.625 24.344 1 95.12 203 ARG B N 1
ATOM 5506 C CA . ARG B 1 203 ? -20.844 11.273 24.094 1 95.12 203 ARG B CA 1
ATOM 5507 C C . ARG B 1 203 ? -22.359 11.203 24.219 1 95.12 203 ARG B C 1
ATOM 5509 O O . ARG B 1 203 ? -23.031 10.539 23.422 1 95.12 203 ARG B O 1
ATOM 5516 N N . ARG B 1 204 ? -22.906 11.883 25.203 1 95.5 204 ARG B N 1
ATOM 5517 C CA . ARG B 1 204 ? -24.344 11.938 25.391 1 95.5 204 ARG B CA 1
ATOM 5518 C C . ARG B 1 204 ? -25.031 12.555 24.172 1 95.5 204 ARG B C 1
ATOM 5520 O O . ARG B 1 204 ? -26.078 12.078 23.719 1 95.5 204 ARG B O 1
ATOM 5527 N N . LEU B 1 205 ? -24.453 13.57 23.719 1 95.88 205 LEU B N 1
ATOM 5528 C CA . LEU B 1 205 ? -25 14.227 22.531 1 95.88 205 LEU B CA 1
ATOM 5529 C C . LEU B 1 205 ? -24.984 13.281 21.328 1 95.88 205 LEU B C 1
ATOM 5531 O O . LEU B 1 205 ? -25.984 13.18 20.609 1 95.88 205 LEU B O 1
ATOM 5535 N N . LEU B 1 206 ? -23.906 12.586 21.141 1 96.56 206 LEU B N 1
ATOM 5536 C CA . LEU B 1 206 ? -23.75 11.695 19.984 1 96.56 206 LEU B CA 1
ATOM 5537 C C . LEU B 1 206 ? -24.75 10.547 20.047 1 96.56 206 LEU B C 1
ATOM 5539 O O . LEU B 1 206 ? -25.422 10.234 19.062 1 96.56 206 LEU B O 1
ATOM 5543 N N . LEU B 1 207 ? -24.875 9.953 21.188 1 97 207 LEU B N 1
ATOM 5544 C CA . LEU B 1 207 ? -25.641 8.727 21.312 1 97 207 LEU B CA 1
ATOM 5545 C C . LEU B 1 207 ? -27.125 9.023 21.578 1 97 207 LEU B C 1
ATOM 5547 O O . LEU B 1 207 ? -28 8.406 20.969 1 97 207 LEU B O 1
ATOM 5551 N N . LYS B 1 208 ? -27.391 9.914 22.438 1 96.12 208 LYS B N 1
ATOM 5552 C CA . LYS B 1 208 ? -28.781 10.195 22.812 1 96.12 208 LYS B CA 1
ATOM 5553 C C . LYS B 1 208 ? -29.359 11.328 21.969 1 96.12 208 LYS B C 1
ATOM 5555 O O . LYS B 1 208 ? -30.531 11.289 21.578 1 96.12 208 LYS B O 1
ATOM 5560 N N . GLY B 1 209 ? -28.562 12.305 21.75 1 95.81 209 GLY B N 1
ATOM 5561 C CA . GLY B 1 209 ? -29.031 13.43 20.953 1 95.81 209 GLY B CA 1
ATOM 5562 C C . GLY B 1 209 ? -29.156 13.109 19.484 1 95.81 209 GLY B C 1
ATOM 5563 O O . GLY B 1 209 ? -30.25 13.203 18.906 1 95.81 209 GLY B O 1
ATOM 5564 N N . PHE B 1 210 ? -28.016 12.648 18.922 1 96.94 210 PHE B N 1
ATOM 5565 C CA . PHE B 1 210 ? -27.953 12.391 17.484 1 96.94 210 PHE B CA 1
ATOM 5566 C C . PHE B 1 210 ? -28.359 10.953 17.172 1 96.94 210 PHE B C 1
ATOM 5568 O O . PHE B 1 210 ? -28.609 10.609 16.016 1 96.94 210 PHE B O 1
ATOM 5575 N N . LYS B 1 211 ? -28.375 10.047 18.141 1 96.94 211 LYS B N 1
ATOM 5576 C CA . LYS B 1 211 ? -28.75 8.648 18.016 1 96.94 211 LYS B CA 1
ATOM 5577 C C . LYS B 1 211 ? -27.797 7.914 17.062 1 96.94 211 LYS B C 1
ATOM 5579 O O . LYS B 1 211 ? -28.234 7.141 16.219 1 96.94 211 LYS B O 1
ATOM 5584 N N . LEU B 1 212 ? -26.578 8.258 17.188 1 97.5 212 LEU B N 1
ATOM 5585 C CA . LEU B 1 212 ? -25.562 7.609 16.375 1 97.5 212 LEU B CA 1
ATOM 5586 C C . LEU B 1 212 ? -25.109 6.301 17 1 97.5 212 LEU B C 1
ATOM 5588 O O . LEU B 1 212 ? -25.141 6.156 18.234 1 97.5 212 LEU B O 1
ATOM 5592 N N . LYS B 1 213 ? -24.75 5.398 16.141 1 96.75 213 LYS B N 1
ATOM 5593 C CA . LYS B 1 213 ? -24.172 4.145 16.625 1 96.75 213 LYS B CA 1
ATOM 5594 C C . LYS B 1 213 ? -22.812 4.371 17.281 1 96.75 213 LYS B C 1
ATOM 5596 O O . LYS B 1 213 ? -21.984 5.109 16.75 1 96.75 213 LYS B O 1
ATOM 5601 N N . SER B 1 214 ? -22.625 3.754 18.391 1 97.44 214 SER B N 1
ATOM 5602 C CA . SER B 1 214 ? -21.391 3.889 19.156 1 97.44 214 SER B CA 1
ATOM 5603 C C . SER B 1 214 ? -20.281 3.045 18.531 1 97.44 214 SER B C 1
ATOM 5605 O O . SER B 1 214 ? -20.516 1.927 18.078 1 97.44 214 SER B O 1
ATOM 5607 N N . PHE B 1 215 ? -19.062 3.568 18.594 1 96.25 215 PHE B N 1
ATOM 5608 C CA . PHE B 1 215 ? -17.891 2.791 18.219 1 96.25 215 PHE B CA 1
ATOM 5609 C C . PHE B 1 215 ? -17.234 2.172 19.453 1 96.25 215 PHE B C 1
ATOM 5611 O O . PHE B 1 215 ? -16.312 1.37 19.328 1 96.25 215 PHE B O 1
ATOM 5618 N N . GLY B 1 216 ? -17.656 2.574 20.562 1 95.56 216 GLY B N 1
ATOM 5619 C CA . GLY B 1 216 ? -17.062 2.252 21.844 1 95.56 216 GLY B CA 1
ATOM 5620 C C . GLY B 1 216 ? -16.906 3.463 22.75 1 95.56 216 GLY B C 1
ATOM 5621 O O . GLY B 1 216 ? -16.797 4.59 22.266 1 95.56 216 GLY B O 1
ATOM 5622 N N . HIS B 1 217 ? -16.828 3.256 24 1 94.38 217 HIS B N 1
ATOM 5623 C CA . HIS B 1 217 ? -16.859 4.352 24.953 1 94.38 217 HIS B CA 1
ATOM 5624 C C . HIS B 1 217 ? -15.664 5.273 24.781 1 94.38 217 HIS B C 1
ATOM 5626 O O . HIS B 1 217 ? -15.82 6.492 24.688 1 94.38 217 HIS B O 1
ATOM 5632 N N . SER B 1 218 ? -14.516 4.773 24.75 1 92.81 218 SER B N 1
ATOM 5633 C CA . SER B 1 218 ? -13.312 5.578 24.594 1 92.81 218 SER B CA 1
ATOM 5634 C C . SER B 1 218 ? -13.172 6.105 23.172 1 92.81 218 SER B C 1
ATOM 5636 O O . SER B 1 218 ? -12.742 7.242 22.953 1 92.81 218 SER B O 1
ATOM 5638 N N . GLU B 1 219 ? -13.68 5.344 22.203 1 94.12 219 GLU B N 1
ATOM 5639 C CA . GLU B 1 219 ? -13.477 5.633 20.781 1 94.12 219 GLU B CA 1
ATOM 5640 C C . GLU B 1 219 ? -14.391 6.762 20.312 1 94.12 219 GLU B C 1
ATOM 5642 O O . GLU B 1 219 ? -14.008 7.559 19.453 1 94.12 219 GLU B O 1
ATOM 5647 N N . ASP B 1 220 ? -15.492 6.926 20.906 1 95 220 ASP B N 1
ATOM 5648 C CA . ASP B 1 220 ? -16.5 7.891 20.469 1 95 220 ASP B CA 1
ATOM 5649 C C . ASP B 1 220 ? -15.977 9.32 20.578 1 95 220 ASP B C 1
ATOM 5651 O O . ASP B 1 220 ? -16.359 10.195 19.797 1 95 220 ASP B O 1
ATOM 5655 N N . THR B 1 221 ? -15.125 9.523 21.547 1 92.75 221 THR B N 1
ATOM 5656 C CA . THR B 1 221 ? -14.695 10.891 21.828 1 92.75 221 THR B CA 1
ATOM 5657 C C . THR B 1 221 ? -13.18 11.008 21.719 1 92.75 221 THR B C 1
ATOM 5659 O O . THR B 1 221 ? -12.586 11.93 22.297 1 92.75 221 THR B O 1
ATOM 5662 N N . TRP B 1 222 ? -12.594 10.102 21.109 1 92.31 222 TRP B N 1
ATOM 5663 C CA . TRP B 1 222 ? -11.148 10.133 20.906 1 92.31 222 TRP B CA 1
ATOM 5664 C C . TRP B 1 222 ? -10.766 11.211 19.906 1 92.31 222 TRP B C 1
ATOM 5666 O O . TRP B 1 222 ? -11.625 11.891 19.344 1 92.31 222 TRP B O 1
ATOM 5676 N N . ILE B 1 223 ? -9.508 11.461 19.766 1 89.38 223 ILE B N 1
ATOM 5677 C CA . ILE B 1 223 ? -9.016 12.5 18.859 1 89.38 223 ILE B CA 1
ATOM 5678 C C . ILE B 1 223 ? -9.406 12.172 17.422 1 89.38 223 ILE B C 1
ATOM 5680 O O . ILE B 1 223 ? -9.789 13.062 16.656 1 89.38 223 ILE B O 1
ATOM 5684 N N . LEU B 1 224 ? -9.328 10.922 17.094 1 93.69 224 LEU B N 1
ATOM 5685 C CA . LEU B 1 224 ? -9.781 10.43 15.797 1 93.69 224 LEU B CA 1
ATOM 5686 C C . LEU B 1 224 ? -10.57 9.133 15.945 1 93.69 224 LEU B C 1
ATOM 5688 O O . LEU B 1 224 ? -9.984 8.047 15.945 1 93.69 224 LEU B O 1
ATOM 5692 N N . PRO B 1 225 ? -11.836 9.258 16.094 1 95.19 225 PRO B N 1
ATOM 5693 C CA . PRO B 1 225 ? -12.664 8.055 16.156 1 95.19 225 PRO B CA 1
ATOM 5694 C C . PRO B 1 225 ? -12.578 7.207 14.891 1 95.19 225 PRO B C 1
ATOM 5696 O O . PRO B 1 225 ? -12.258 7.727 13.82 1 95.19 225 PRO B O 1
ATOM 5699 N N . PRO B 1 226 ? -12.805 5.902 15.039 1 96.25 226 PRO B N 1
ATOM 5700 C CA . PRO B 1 226 ? -12.742 5.031 13.859 1 96.25 226 PRO B CA 1
ATOM 5701 C C . PRO B 1 226 ? -13.969 5.156 12.969 1 96.25 226 PRO B C 1
ATOM 5703 O O . PRO B 1 226 ? -14.734 4.195 12.82 1 96.25 226 PRO B O 1
ATOM 5706 N N . TYR B 1 227 ? -14.062 6.195 12.273 1 97.19 227 TYR B N 1
ATOM 5707 C CA . TYR B 1 227 ? -15.227 6.531 11.461 1 97.19 227 TYR B CA 1
ATOM 5708 C C . TYR B 1 227 ? -15.43 5.504 10.352 1 97.19 227 TYR B C 1
ATOM 5710 O O . TYR B 1 227 ? -16.547 5.359 9.828 1 97.19 227 TYR B O 1
ATOM 5718 N N . TRP B 1 228 ? -14.383 4.758 9.977 1 95.38 228 TRP B N 1
ATOM 5719 C CA . TRP B 1 228 ? -14.445 3.748 8.922 1 95.38 228 TRP B CA 1
ATOM 5720 C C . TRP B 1 228 ? -15.258 2.539 9.375 1 95.38 228 TRP B C 1
ATOM 5722 O O . TRP B 1 228 ? -15.602 1.677 8.562 1 95.38 228 TRP B O 1
ATOM 5732 N N . LYS B 1 229 ? -15.609 2.512 10.609 1 95.19 229 LYS B N 1
ATOM 5733 C CA . LYS B 1 229 ? -16.453 1.425 11.109 1 95.19 229 LYS B CA 1
ATOM 5734 C C . LYS B 1 229 ? -17.922 1.709 10.859 1 95.19 229 LYS B C 1
ATOM 5736 O O . LYS B 1 229 ? -18.766 0.816 10.992 1 95.19 229 LYS B O 1
ATOM 5741 N N . ASP B 1 230 ? -18.219 2.965 10.555 1 96.25 230 ASP B N 1
ATOM 5742 C CA . ASP B 1 230 ? -19.594 3.301 10.203 1 96.25 230 ASP B CA 1
ATOM 5743 C C . ASP B 1 230 ? -20.016 2.6 8.914 1 96.25 230 ASP B C 1
ATOM 5745 O O . ASP B 1 230 ? -19.234 2.527 7.957 1 96.25 230 ASP B O 1
ATOM 5749 N N . ASP B 1 231 ? -21.203 2.102 8.883 1 92.62 231 ASP B N 1
ATOM 5750 C CA . ASP B 1 231 ? -21.719 1.331 7.75 1 92.62 231 ASP B CA 1
ATOM 5751 C C . ASP B 1 231 ? -21.766 2.186 6.484 1 92.62 231 ASP B C 1
ATOM 5753 O O . ASP B 1 231 ? -21.594 1.673 5.379 1 92.62 231 ASP B O 1
ATOM 5757 N N . ASN B 1 232 ? -22 3.451 6.707 1 95.38 232 ASN B N 1
ATOM 5758 C CA . ASN B 1 232 ? -22.156 4.336 5.555 1 95.38 232 ASN B CA 1
ATOM 5759 C C . ASN B 1 232 ? -20.812 4.906 5.113 1 95.38 232 ASN B C 1
ATOM 5761 O O . ASN B 1 232 ? -20.719 5.559 4.07 1 95.38 232 ASN B O 1
ATOM 5765 N N . CYS B 1 233 ? -19.781 4.691 5.91 1 96.94 233 CYS B N 1
ATOM 5766 C CA . CYS B 1 233 ? -18.453 5.039 5.445 1 96.94 233 CYS B CA 1
ATOM 5767 C C . CYS B 1 233 ? -17.906 3.971 4.5 1 96.94 233 CYS B C 1
ATOM 5769 O O . CYS B 1 233 ? -17.516 2.887 4.938 1 96.94 233 CYS B O 1
ATOM 5771 N N . VAL B 1 234 ? -17.781 4.289 3.273 1 95.44 234 VAL B N 1
ATOM 5772 C CA . VAL B 1 234 ? -17.531 3.252 2.277 1 95.44 234 VAL B CA 1
ATOM 5773 C C . VAL B 1 234 ? -16.031 3.111 2.047 1 95.44 234 VAL B C 1
ATOM 5775 O O . VAL B 1 234 ? -15.562 2.096 1.521 1 95.44 234 VAL B O 1
ATOM 5778 N N . ALA B 1 235 ? -15.305 4.156 2.441 1 96.31 235 ALA B N 1
ATOM 5779 C CA . ALA B 1 235 ? -13.852 4.117 2.289 1 96.31 235 ALA B CA 1
ATOM 5780 C C . ALA B 1 235 ? -13.188 5.258 3.057 1 96.31 235 ALA B C 1
ATOM 5782 O O . ALA B 1 235 ? -13.867 6.164 3.545 1 96.31 235 ALA B O 1
ATOM 5783 N N . GLY B 1 236 ? -11.953 5.168 3.193 1 97.19 236 GLY B N 1
ATOM 5784 C CA . GLY B 1 236 ? -11.086 6.254 3.619 1 97.19 236 GLY B CA 1
ATOM 5785 C C . GLY B 1 236 ? -9.859 6.418 2.736 1 97.19 236 GLY B C 1
ATOM 5786 O O . GLY B 1 236 ? -9.312 5.434 2.234 1 97.19 236 GLY B O 1
ATOM 5787 N N . VAL B 1 237 ? -9.492 7.621 2.531 1 97.81 237 VAL B N 1
ATOM 5788 C CA . VAL B 1 237 ? -8.289 7.926 1.762 1 97.81 237 VAL B CA 1
ATOM 5789 C C . VAL B 1 237 ? -7.191 8.43 2.695 1 97.81 237 VAL B C 1
ATOM 5791 O O . VAL B 1 237 ? -7.34 9.477 3.332 1 97.81 237 VAL B O 1
ATOM 5794 N N . HIS B 1 238 ? -6.203 7.668 2.773 1 96.62 238 HIS B N 1
ATOM 5795 C CA . HIS B 1 238 ? -5.039 8.023 3.58 1 96.62 238 HIS B CA 1
ATOM 5796 C C . HIS B 1 238 ? -3.947 8.656 2.725 1 96.62 238 HIS B C 1
ATOM 5798 O O . HIS B 1 238 ? -3.365 7.988 1.864 1 96.62 238 HIS B O 1
ATOM 5804 N N . PHE B 1 239 ? -3.623 9.883 2.971 1 97.5 239 PHE B N 1
ATOM 5805 C CA . PHE B 1 239 ? -2.674 10.602 2.131 1 97.5 239 PHE B CA 1
ATOM 5806 C C . PHE B 1 239 ? -1.248 10.414 2.635 1 97.5 239 PHE B C 1
ATOM 5808 O O . PHE B 1 239 ? -0.501 11.375 2.791 1 97.5 239 PHE B O 1
ATOM 5815 N N . ASN B 1 240 ? -0.907 9.25 2.945 1 96.75 240 ASN B N 1
ATOM 5816 C CA . ASN B 1 240 ? 0.437 8.766 3.252 1 96.75 240 ASN B CA 1
ATOM 5817 C C . ASN B 1 240 ? 0.897 7.711 2.254 1 96.75 240 ASN B C 1
ATOM 5819 O O . ASN B 1 240 ? 0.078 7.113 1.553 1 96.75 240 ASN B O 1
ATOM 5823 N N . THR B 1 241 ? 2.182 7.609 2.176 1 93.25 241 THR B N 1
ATOM 5824 C CA . THR B 1 241 ? 2.756 6.613 1.278 1 93.25 241 THR B CA 1
ATOM 5825 C C . THR B 1 241 ? 2.631 5.215 1.874 1 93.25 241 THR B C 1
ATOM 5827 O O . THR B 1 241 ? 2.988 4.992 3.033 1 93.25 241 THR B O 1
ATOM 5830 N N . LEU B 1 242 ? 2.154 4.438 1.068 1 83.38 242 LEU B N 1
ATOM 5831 C CA . LEU B 1 242 ? 1.959 3.061 1.51 1 83.38 242 LEU B CA 1
ATOM 5832 C C . LEU B 1 242 ? 3.281 2.432 1.933 1 83.38 242 LEU B C 1
ATOM 5834 O O . LEU B 1 242 ? 4.297 2.594 1.253 1 83.38 242 LEU B O 1
ATOM 5838 N N . GLY B 1 243 ? 3.242 1.743 3.016 1 86.25 243 GLY B N 1
ATOM 5839 C CA . GLY B 1 243 ? 4.418 1.032 3.498 1 86.25 243 GLY B CA 1
ATOM 5840 C C . GLY B 1 243 ? 5.316 1.888 4.371 1 86.25 243 GLY B C 1
ATOM 5841 O O . GLY B 1 243 ? 6.172 1.366 5.086 1 86.25 243 GLY B O 1
ATOM 5842 N N . LEU B 1 244 ? 5.133 3.145 4.238 1 92.06 244 LEU B N 1
ATOM 5843 C CA . LEU B 1 244 ? 5.957 4.066 5.008 1 92.06 244 LEU B CA 1
ATOM 5844 C C . LEU B 1 244 ? 5.332 4.348 6.371 1 92.06 244 LEU B C 1
ATOM 5846 O O . LEU B 1 244 ? 4.949 5.484 6.66 1 92.06 244 LEU B O 1
ATOM 5850 N N . ALA B 1 245 ? 5.168 3.285 7.113 1 90.56 245 ALA B N 1
ATOM 5851 C CA . ALA B 1 245 ? 4.535 3.381 8.422 1 90.56 245 ALA B CA 1
ATOM 5852 C C . ALA B 1 245 ? 5.129 2.367 9.398 1 90.56 245 ALA B C 1
ATOM 5854 O O . ALA B 1 245 ? 5.531 1.273 8.992 1 90.56 245 ALA B O 1
ATOM 5855 N N . ASP B 1 246 ? 5.148 2.746 10.625 1 88.75 246 ASP B N 1
ATOM 5856 C CA . ASP B 1 246 ? 5.602 1.798 11.633 1 88.75 246 ASP B CA 1
ATOM 5857 C C . ASP B 1 246 ? 4.43 1.017 12.219 1 88.75 246 ASP B C 1
ATOM 5859 O O . ASP B 1 246 ? 4.625 0.1 13.023 1 88.75 246 ASP B O 1
ATOM 5863 N N . CYS B 1 247 ? 3.242 1.406 11.812 1 88.5 247 CYS B N 1
ATOM 5864 C CA . CYS B 1 247 ? 2.01 0.713 12.172 1 88.5 247 CYS B CA 1
ATOM 5865 C C . CYS B 1 247 ? 1.285 0.206 10.93 1 88.5 247 CYS B C 1
ATOM 5867 O O . CYS B 1 247 ? 0.222 0.719 10.578 1 88.5 247 CYS B O 1
ATOM 5869 N N . PRO B 1 248 ? 1.712 -0.825 10.438 1 82 248 PRO B N 1
ATOM 5870 C CA . PRO B 1 248 ? 1.202 -1.251 9.133 1 82 248 PRO B CA 1
ATOM 5871 C C . PRO B 1 248 ? -0.183 -1.889 9.219 1 82 248 PRO B C 1
ATOM 5873 O O . PRO B 1 248 ? -0.849 -2.07 8.195 1 82 248 PRO B O 1
ATOM 5876 N N . GLU B 1 249 ? -0.642 -2.277 10.398 1 87.44 249 GLU B N 1
ATOM 5877 C CA . GLU B 1 249 ? -1.984 -2.834 10.539 1 87.44 249 GLU B CA 1
ATOM 5878 C C . GLU B 1 249 ? -3.047 -1.741 10.445 1 87.44 249 GLU B C 1
ATOM 5880 O O . GLU B 1 249 ? -3.275 -1.006 11.414 1 87.44 249 GLU B O 1
ATOM 5885 N N . GLN B 1 250 ? -3.635 -1.646 9.336 1 91.5 250 GLN B N 1
ATOM 5886 C CA . GLN B 1 250 ? -4.621 -0.607 9.055 1 91.5 250 GLN B CA 1
ATOM 5887 C C . GLN B 1 250 ? -5.988 -1.214 8.766 1 91.5 250 GLN B C 1
ATOM 5889 O O . GLN B 1 250 ? -6.086 -2.354 8.305 1 91.5 250 GLN B O 1
ATOM 5894 N N . PRO B 1 251 ? -7.031 -0.433 9.055 1 91.38 251 PRO B N 1
ATOM 5895 C CA . PRO B 1 251 ? -8.352 -0.904 8.633 1 91.38 251 PRO B CA 1
ATOM 5896 C C . PRO B 1 251 ? -8.445 -1.137 7.129 1 91.38 251 PRO B C 1
ATOM 5898 O O . PRO B 1 251 ? -7.871 -0.373 6.348 1 91.38 251 PRO B O 1
ATOM 5901 N N . SER B 1 252 ? -9.219 -2.123 6.758 1 88.56 252 SER B N 1
ATOM 5902 C CA . SER B 1 252 ? -9.273 -2.576 5.371 1 88.56 252 SER B CA 1
ATOM 5903 C C . SER B 1 252 ? -9.945 -1.541 4.473 1 88.56 252 SER B C 1
ATOM 5905 O O . SER B 1 252 ? -9.734 -1.538 3.258 1 88.56 252 SER B O 1
ATOM 5907 N N . LYS B 1 253 ? -10.711 -0.655 5.027 1 92.12 253 LYS B N 1
ATOM 5908 C CA . LYS B 1 253 ? -11.422 0.329 4.219 1 92.12 253 LYS B CA 1
ATOM 5909 C C . LYS B 1 253 ? -10.516 1.501 3.852 1 92.12 253 LYS B C 1
ATOM 5911 O O . LYS B 1 253 ? -10.867 2.316 2.994 1 92.12 253 LYS B O 1
ATOM 5916 N N . LEU B 1 254 ? -9.367 1.596 4.473 1 94.38 254 LEU B N 1
ATOM 5917 C CA . LEU B 1 254 ? -8.492 2.736 4.219 1 94.38 254 LEU B CA 1
ATOM 5918 C C . LEU B 1 254 ? -7.504 2.426 3.096 1 94.38 254 LEU B C 1
ATOM 5920 O O . LEU B 1 254 ? -6.828 1.397 3.123 1 94.38 254 LEU B O 1
ATOM 5924 N N . ALA B 1 255 ? -7.477 3.318 2.133 1 94.38 255 ALA B N 1
ATOM 5925 C CA . ALA B 1 255 ? -6.531 3.207 1.026 1 94.38 255 ALA B CA 1
ATOM 5926 C C . ALA B 1 255 ? -5.445 4.273 1.123 1 94.38 255 ALA B C 1
ATOM 5928 O O . ALA B 1 255 ? -5.746 5.465 1.261 1 94.38 255 ALA B O 1
ATOM 5929 N N . PHE B 1 256 ? -4.215 3.871 1.06 1 94.5 256 PHE B N 1
ATOM 5930 C CA . PHE B 1 256 ? -3.078 4.785 1.07 1 94.5 256 PHE B CA 1
ATOM 5931 C C . PHE B 1 256 ? -2.721 5.219 -0.346 1 94.5 256 PHE B C 1
ATOM 5933 O O . PHE B 1 256 ? -2.428 4.383 -1.202 1 94.5 256 PHE B O 1
ATOM 5940 N N . VAL B 1 257 ? -2.656 6.555 -0.579 1 96.19 257 VAL B N 1
ATOM 5941 C CA . VAL B 1 257 ? -2.543 6.988 -1.968 1 96.19 257 VAL B CA 1
ATOM 5942 C C . VAL B 1 257 ? -1.274 7.82 -2.148 1 96.19 257 VAL B C 1
ATOM 5944 O O . VAL B 1 257 ? -0.914 8.18 -3.271 1 96.19 257 VAL B O 1
ATOM 5947 N N . GLY B 1 258 ? -0.599 8.18 -1.08 1 95.62 258 GLY B N 1
ATOM 5948 C CA . GLY B 1 258 ? 0.56 9.055 -1.172 1 95.62 258 GLY B CA 1
ATOM 5949 C C . GLY B 1 258 ? 0.216 10.523 -0.982 1 95.62 258 GLY B C 1
ATOM 5950 O O . GLY B 1 258 ? -0.833 10.852 -0.426 1 95.62 258 GLY B O 1
ATOM 5951 N N . ALA B 1 259 ? 1.037 11.406 -1.445 1 96.44 259 ALA B N 1
ATOM 5952 C CA . ALA B 1 259 ? 0.92 12.836 -1.184 1 96.44 259 ALA B CA 1
ATOM 5953 C C . ALA B 1 259 ? -0.232 13.453 -1.976 1 96.44 259 ALA B C 1
ATOM 5955 O O . ALA B 1 259 ? -0.402 13.156 -3.162 1 96.44 259 ALA B O 1
ATOM 5956 N N . GLY B 1 260 ? -1.041 14.188 -1.3 1 95.31 260 GLY B N 1
ATOM 5957 C CA . GLY B 1 260 ? -2.033 15.023 -1.953 1 95.31 260 GLY B CA 1
ATOM 5958 C C . GLY B 1 260 ? -1.531 16.438 -2.238 1 95.31 260 GLY B C 1
ATOM 5959 O O . GLY B 1 260 ? -1.785 17.359 -1.464 1 95.31 260 GLY B O 1
ATOM 5960 N N . LEU B 1 261 ? -0.917 16.562 -3.367 1 92.69 261 LEU B N 1
ATOM 5961 C CA . LEU B 1 261 ? -0.302 17.844 -3.705 1 92.69 261 LEU B CA 1
ATOM 5962 C C . LEU B 1 261 ? -1.361 18.875 -4.086 1 92.69 261 LEU B C 1
ATOM 5964 O O . LEU B 1 261 ? -2.055 18.719 -5.094 1 92.69 261 LEU B O 1
ATOM 5968 N N . CYS B 1 262 ? -1.398 19.797 -3.25 1 88.69 262 CYS B N 1
ATOM 5969 C CA . CYS B 1 262 ? -2.338 20.875 -3.52 1 88.69 262 CYS B CA 1
ATOM 5970 C C . CYS B 1 262 ? -1.933 21.656 -4.766 1 88.69 262 CYS B C 1
ATOM 5972 O O . CYS B 1 262 ? -0.749 21.938 -4.977 1 88.69 262 CYS B O 1
ATOM 5974 N N . PRO B 1 263 ? -2.898 21.953 -5.582 1 83.31 263 PRO B N 1
ATOM 5975 C CA . PRO B 1 263 ? -2.568 22.766 -6.762 1 83.31 263 PRO B CA 1
ATOM 5976 C C . PRO B 1 263 ? -2.115 24.172 -6.402 1 83.31 263 PRO B C 1
ATOM 5978 O O . PRO B 1 263 ? -2.457 24.688 -5.328 1 83.31 263 PRO B O 1
ATOM 5981 N N . ASP B 1 264 ? -1.354 24.656 -7.273 1 76.88 264 ASP B N 1
ATOM 5982 C CA . ASP B 1 264 ? -0.937 26.047 -7.098 1 76.88 264 ASP B CA 1
ATOM 5983 C C . ASP B 1 264 ? -2.115 27 -7.273 1 76.88 264 ASP B C 1
ATOM 5985 O O . ASP B 1 264 ? -2.67 27.109 -8.367 1 76.88 264 ASP B O 1
ATOM 5989 N N . MET B 1 265 ? -2.467 27.641 -6.227 1 76.38 265 MET B N 1
ATOM 5990 C CA . MET B 1 265 ? -3.619 28.547 -6.277 1 76.38 265 MET B CA 1
ATOM 5991 C C . MET B 1 265 ? -3.178 30 -6.266 1 76.38 265 MET B C 1
ATOM 5993 O O . MET B 1 265 ? -3.98 30.891 -6 1 76.38 265 MET B O 1
ATOM 5997 N N . SER B 1 266 ? -1.88 30.109 -6.496 1 71.75 266 SER B N 1
ATOM 5998 C CA . SER B 1 266 ? -1.397 31.484 -6.559 1 71.75 266 SER B CA 1
ATOM 5999 C C . SER B 1 266 ? -1.825 32.156 -7.859 1 71.75 266 SER B C 1
ATOM 6001 O O . SER B 1 266 ? -1.901 31.516 -8.906 1 71.75 266 SER B O 1
ATOM 6003 N N . PRO B 1 267 ? -2.221 33.438 -7.613 1 63.53 267 PRO B N 1
ATOM 6004 C CA . PRO B 1 267 ? -2.553 34.156 -8.844 1 63.53 267 PRO B CA 1
ATOM 6005 C C . PRO B 1 267 ? -1.413 34.156 -9.859 1 63.53 267 PRO B C 1
ATOM 6007 O O . PRO B 1 267 ? -0.24 34.156 -9.477 1 63.53 267 PRO B O 1
ATOM 6010 N N . VAL B 1 268 ? -1.791 33.844 -11.031 1 61.19 268 VAL B N 1
ATOM 6011 C CA . VAL B 1 268 ? -0.804 33.875 -12.102 1 61.19 268 VAL B CA 1
ATOM 6012 C C . VAL B 1 268 ? -0.129 35.25 -12.156 1 61.19 268 VAL B C 1
ATOM 6014 O O . VAL B 1 268 ? -0.803 36.281 -12.258 1 61.19 268 VAL B O 1
ATOM 6017 N N . SER B 1 269 ? 0.832 35.375 -11.359 1 64.19 269 SER B N 1
ATOM 6018 C CA . SER B 1 269 ? 1.56 36.656 -11.422 1 64.19 269 SER B CA 1
ATOM 6019 C C . SER B 1 269 ? 2.754 36.562 -12.367 1 64.19 269 SER B C 1
ATOM 6021 O O . SER B 1 269 ? 3.373 35.5 -12.484 1 64.19 269 SER B O 1
ATOM 6023 N N . SER B 1 270 ? 2.803 37.531 -13.117 1 65.81 270 SER B N 1
ATOM 6024 C CA . SER B 1 270 ? 3.926 37.688 -14.039 1 65.81 270 SER B CA 1
ATOM 6025 C C . SER B 1 270 ? 5.23 37.906 -13.289 1 65.81 270 SER B C 1
ATOM 6027 O O . SER B 1 270 ? 6.316 37.75 -13.844 1 65.81 270 SER B O 1
ATOM 6029 N N . ASP B 1 271 ? 5.145 38.125 -12.023 1 75.88 271 ASP B N 1
ATOM 6030 C CA . ASP B 1 271 ? 6.367 38.438 -11.297 1 75.88 271 ASP B CA 1
ATOM 6031 C C . ASP B 1 271 ? 7.137 37.188 -10.938 1 75.88 271 ASP B C 1
ATOM 6033 O O . ASP B 1 271 ? 6.535 36.156 -10.578 1 75.88 271 ASP B O 1
ATOM 6037 N N . PRO B 1 272 ? 8.375 37.406 -11.164 1 81.88 272 PRO B N 1
ATOM 6038 C CA . PRO B 1 272 ? 9.203 36.25 -10.82 1 81.88 272 PRO B CA 1
ATOM 6039 C C . PRO B 1 272 ? 9.109 35.844 -9.352 1 81.88 272 PRO B C 1
ATOM 6041 O O . PRO B 1 272 ? 8.961 36.719 -8.484 1 81.88 272 PRO B O 1
ATOM 6044 N N . ASP B 1 273 ? 9.016 34.688 -8.969 1 88.25 273 ASP B N 1
ATOM 6045 C CA . ASP B 1 273 ? 9.055 34.156 -7.609 1 88.25 273 ASP B CA 1
ATOM 6046 C C . ASP B 1 273 ? 10.406 34.438 -6.953 1 88.25 273 ASP B C 1
ATOM 6048 O O . ASP B 1 273 ? 11.422 33.875 -7.348 1 88.25 273 ASP B O 1
ATOM 6052 N N . GLU B 1 274 ? 10.422 35.281 -5.988 1 91.62 274 GLU B N 1
ATOM 6053 C CA . GLU B 1 274 ? 11.656 35.75 -5.363 1 91.62 274 GLU B CA 1
ATOM 6054 C C . GLU B 1 274 ? 12.422 34.594 -4.699 1 91.62 274 GLU B C 1
ATOM 6056 O O . GLU B 1 274 ? 13.648 34.594 -4.715 1 91.62 274 GLU B O 1
ATOM 6061 N N . ASP B 1 275 ? 11.719 33.719 -4.09 1 94.56 275 ASP B N 1
ATOM 6062 C CA . ASP B 1 275 ? 12.367 32.594 -3.436 1 94.56 275 ASP B CA 1
ATOM 6063 C C . ASP B 1 275 ? 13.055 31.703 -4.453 1 94.56 275 ASP B C 1
ATOM 6065 O O . ASP B 1 275 ? 14.195 31.281 -4.254 1 94.56 275 ASP B O 1
ATOM 6069 N N . VAL B 1 276 ? 12.414 31.469 -5.555 1 94.88 276 VAL B N 1
ATOM 6070 C CA . VAL B 1 276 ? 12.984 30.625 -6.598 1 94.88 276 VAL B CA 1
ATOM 6071 C C . VAL B 1 276 ? 14.188 31.328 -7.23 1 94.88 276 VAL B C 1
ATOM 6073 O O . VAL B 1 276 ? 15.203 30.688 -7.512 1 94.88 276 VAL B O 1
ATOM 6076 N N . THR B 1 277 ? 14.031 32.625 -7.438 1 95.25 277 THR B N 1
ATOM 6077 C CA . THR B 1 277 ? 15.141 33.406 -7.973 1 95.25 277 THR B CA 1
ATOM 6078 C C . THR B 1 277 ? 16.359 33.312 -7.051 1 95.25 277 THR B C 1
ATOM 6080 O O . THR B 1 277 ? 17.484 33.156 -7.516 1 95.25 277 THR B O 1
ATOM 6083 N N . TRP B 1 278 ? 16.062 33.438 -5.828 1 96.69 278 TRP B N 1
ATOM 6084 C CA . TRP B 1 278 ? 17.125 33.344 -4.828 1 96.69 278 TRP B CA 1
ATOM 6085 C C . TRP B 1 278 ? 17.781 31.969 -4.863 1 96.69 278 TRP B C 1
ATOM 6087 O O . TRP B 1 278 ? 19 31.859 -4.766 1 96.69 278 TRP B O 1
ATOM 6097 N N . MET B 1 279 ? 17.062 30.953 -5.039 1 97.56 279 MET B N 1
ATOM 6098 C CA . MET B 1 279 ? 17.594 29.594 -5.125 1 97.56 279 MET B CA 1
ATOM 6099 C C . MET B 1 279 ? 18.359 29.391 -6.422 1 97.56 279 MET B C 1
ATOM 6101 O O . MET B 1 279 ? 19.375 28.672 -6.445 1 97.56 279 MET B O 1
ATOM 6105 N N . ASN B 1 280 ? 17.906 29.953 -7.473 1 96.88 280 ASN B N 1
ATOM 6106 C CA . ASN B 1 280 ? 18.641 29.922 -8.727 1 96.88 280 ASN B CA 1
ATOM 6107 C C . ASN B 1 280 ? 20.031 30.516 -8.578 1 96.88 280 ASN B C 1
ATOM 6109 O O . ASN B 1 280 ? 21 30 -9.141 1 96.88 280 ASN B O 1
ATOM 6113 N N . GLN B 1 281 ? 20.078 31.578 -7.922 1 96.94 281 GLN B N 1
ATOM 6114 C CA . GLN B 1 281 ? 21.359 32.188 -7.66 1 96.94 281 GLN B CA 1
ATOM 6115 C C . GLN B 1 281 ? 22.281 31.266 -6.879 1 96.94 281 GLN B C 1
ATOM 6117 O O . GLN B 1 281 ? 23.469 31.156 -7.18 1 96.94 281 GLN B O 1
ATOM 6122 N N . ALA B 1 282 ? 21.688 30.641 -5.879 1 97.5 282 ALA B N 1
ATOM 6123 C CA . ALA B 1 282 ? 22.469 29.672 -5.113 1 97.5 282 ALA B CA 1
ATOM 6124 C C . ALA B 1 282 ? 23 28.562 -6.016 1 97.5 282 ALA B C 1
ATOM 6126 O O . ALA B 1 282 ? 24.172 28.188 -5.922 1 97.5 282 ALA B O 1
ATOM 6127 N N . LEU B 1 283 ? 22.172 28.062 -6.848 1 97 283 LEU B N 1
ATOM 6128 C CA . LEU B 1 283 ? 22.562 27 -7.77 1 97 283 LEU B CA 1
ATOM 6129 C C . LEU B 1 283 ? 23.688 27.453 -8.68 1 97 283 LEU B C 1
ATOM 6131 O O . LEU B 1 283 ? 24.641 26.703 -8.914 1 97 283 LEU B O 1
ATOM 6135 N N . ALA B 1 284 ? 23.562 28.641 -9.188 1 96.81 284 ALA B N 1
ATOM 6136 C CA . ALA B 1 284 ? 24.578 29.203 -10.078 1 96.81 284 ALA B CA 1
ATOM 6137 C C . ALA B 1 284 ? 25.938 29.297 -9.375 1 96.81 284 ALA B C 1
ATOM 6139 O O . ALA B 1 284 ? 26.984 29.156 -10.016 1 96.81 284 ALA B O 1
ATOM 6140 N N . LEU B 1 285 ? 25.906 29.516 -8.164 1 96.19 285 LEU B N 1
ATOM 6141 C CA . LEU B 1 285 ? 27.125 29.641 -7.375 1 96.19 285 LEU B CA 1
ATOM 6142 C C . LEU B 1 285 ? 27.562 28.281 -6.832 1 96.19 285 LEU B C 1
ATOM 6144 O O . LEU B 1 285 ? 28.469 28.203 -5.992 1 96.19 285 LEU B O 1
ATOM 6148 N N . GLU B 1 286 ? 26.797 27.219 -7.184 1 94.88 286 GLU B N 1
ATOM 6149 C CA . GLU B 1 286 ? 27.078 25.844 -6.773 1 94.88 286 GLU B CA 1
ATOM 6150 C C . GLU B 1 286 ? 26.922 25.688 -5.262 1 94.88 286 GLU B C 1
ATOM 6152 O O . GLU B 1 286 ? 27.719 25 -4.625 1 94.88 286 GLU B O 1
ATOM 6157 N N . GLU B 1 287 ? 26.016 26.406 -4.742 1 96.38 287 GLU B N 1
ATOM 6158 C CA . GLU B 1 287 ? 25.672 26.297 -3.328 1 96.38 287 GLU B CA 1
ATOM 6159 C C . GLU B 1 287 ? 24.438 25.422 -3.125 1 96.38 287 GLU B C 1
ATOM 6161 O O . GLU B 1 287 ? 23.562 25.359 -3.996 1 96.38 287 GLU B O 1
ATOM 6166 N N . ASP B 1 288 ? 24.453 24.75 -1.981 1 97.25 288 ASP B N 1
ATOM 6167 C CA . ASP B 1 288 ? 23.297 23.953 -1.586 1 97.25 288 ASP B CA 1
ATOM 6168 C C . ASP B 1 288 ? 22.312 24.766 -0.753 1 97.25 288 ASP B C 1
ATOM 6170 O O . ASP B 1 288 ? 22.703 25.734 -0.089 1 97.25 288 ASP B O 1
ATOM 6174 N N . VAL B 1 289 ? 21.031 24.359 -0.848 1 98.56 289 VAL B N 1
ATOM 6175 C CA . VAL B 1 289 ? 20.016 25.078 -0.088 1 98.56 289 VAL B CA 1
ATOM 6176 C C . VAL B 1 289 ? 19.312 24.109 0.868 1 98.56 289 VAL B C 1
ATOM 6178 O O . VAL B 1 289 ? 19.016 22.969 0.499 1 98.56 289 VAL B O 1
ATOM 6181 N N . VAL B 1 290 ? 19.141 24.547 2.043 1 98.75 290 VAL B N 1
ATOM 6182 C CA . VAL B 1 290 ? 18.25 23.906 3.014 1 98.75 290 VAL B CA 1
ATOM 6183 C C . VAL B 1 290 ? 16.984 24.75 3.191 1 98.75 290 VAL B C 1
ATOM 6185 O O . VAL B 1 290 ? 17.062 25.969 3.375 1 98.75 290 VAL B O 1
ATOM 6188 N N . TYR B 1 291 ? 15.859 24.125 3.104 1 98.62 291 TYR B N 1
ATOM 6189 C CA . TYR B 1 291 ? 14.578 24.812 3.236 1 98.62 291 TYR B CA 1
ATOM 6190 C C . TYR B 1 291 ? 13.898 24.438 4.547 1 98.62 291 TYR B C 1
ATOM 6192 O O . TYR B 1 291 ? 13.781 23.25 4.883 1 98.62 291 TYR B O 1
ATOM 6200 N N . MET B 1 292 ? 13.461 25.469 5.262 1 98.19 292 MET B N 1
ATOM 6201 C CA . MET B 1 292 ? 12.766 25.234 6.523 1 98.19 292 MET B CA 1
ATOM 6202 C C . MET B 1 292 ? 11.367 25.844 6.488 1 98.19 292 MET B C 1
ATOM 6204 O O . MET B 1 292 ? 11.211 27.047 6.238 1 98.19 292 MET B O 1
ATOM 6208 N N . ASN B 1 293 ? 10.406 25.062 6.672 1 96.62 293 ASN B N 1
ATOM 6209 C CA . ASN B 1 293 ? 9 25.453 6.809 1 96.62 293 ASN B CA 1
ATOM 6210 C C . ASN B 1 293 ? 8.312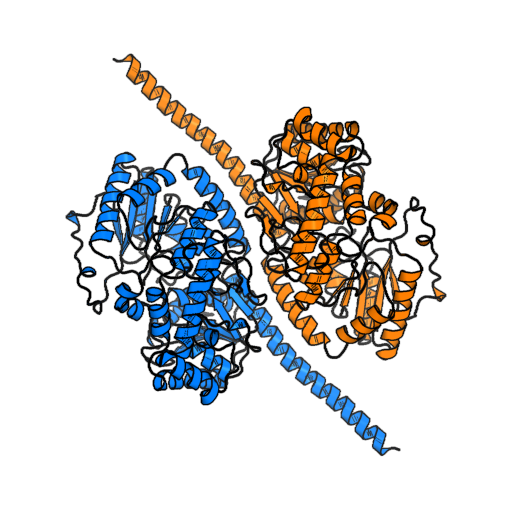 24.656 7.914 1 96.62 293 ASN B C 1
ATOM 6212 O O . ASN B 1 293 ? 7.969 23.484 7.719 1 96.62 293 ASN B O 1
ATOM 6216 N N . MET B 1 294 ? 8.008 25.328 8.984 1 93.56 294 MET B N 1
ATOM 6217 C CA . MET B 1 294 ? 7.512 24.625 10.172 1 93.56 294 MET B CA 1
ATOM 6218 C C . MET B 1 294 ? 5.992 24.531 10.148 1 93.56 294 MET B C 1
ATOM 6220 O O . MET B 1 294 ? 5.379 24.062 11.109 1 93.56 294 MET B O 1
ATOM 6224 N N . GLY B 1 295 ? 5.367 24.906 9.094 1 88.31 295 GLY B N 1
ATOM 6225 C CA . GLY B 1 295 ? 3.93 24.75 8.938 1 88.31 295 GLY B CA 1
ATOM 6226 C C . GLY B 1 295 ? 3.141 25.906 9.508 1 88.31 295 GLY B C 1
ATOM 6227 O O . GLY B 1 295 ? 3.682 26.734 10.258 1 88.31 295 GLY B O 1
ATOM 6228 N N . SER B 1 296 ? 1.906 25.953 9.312 1 81.88 296 SER B N 1
ATOM 6229 C CA . SER B 1 296 ? 1.048 27.078 9.641 1 81.88 296 SER B CA 1
ATOM 6230 C C . SER B 1 296 ? 0.741 27.141 11.133 1 81.88 296 SER B C 1
ATOM 6232 O O . SER B 1 296 ? 0.513 28.219 11.688 1 81.88 296 SER B O 1
ATOM 6234 N N . MET B 1 297 ? 0.759 26.031 11.781 1 84.56 297 MET B N 1
ATOM 6235 C CA . MET B 1 297 ? 0.344 25.984 13.18 1 84.56 297 MET B CA 1
ATOM 6236 C C . MET B 1 297 ? 1.499 26.359 14.102 1 84.56 297 MET B C 1
ATOM 6238 O O . MET B 1 297 ? 1.281 26.734 15.25 1 84.56 297 MET B O 1
ATOM 6242 N N . PHE B 1 298 ? 2.6 26.281 13.609 1 87.25 298 PHE B N 1
ATOM 6243 C CA . PHE B 1 298 ? 3.789 26.422 14.438 1 87.25 298 PHE B CA 1
ATOM 6244 C C . PHE B 1 298 ? 4.082 27.891 14.727 1 87.25 298 PHE B C 1
ATOM 6246 O O . PHE B 1 298 ? 4.047 28.719 13.82 1 87.25 298 PHE B O 1
ATOM 6253 N N . ILE B 1 299 ? 4.348 28.156 16.016 1 84.19 299 ILE B N 1
ATOM 6254 C CA . ILE B 1 299 ? 4.844 29.453 16.438 1 84.19 299 ILE B CA 1
ATOM 6255 C C . ILE B 1 299 ? 6.172 29.281 17.172 1 84.19 299 ILE B C 1
ATOM 6257 O O . ILE B 1 299 ? 6.289 28.453 18.078 1 84.19 299 ILE B O 1
ATOM 6261 N N . TRP B 1 300 ? 7.055 30.094 16.812 1 89.19 300 TRP B N 1
ATOM 6262 C CA . TRP B 1 300 ? 8.414 29.969 17.312 1 89.19 300 TRP B CA 1
ATOM 6263 C C . TRP B 1 300 ? 8.523 30.516 18.734 1 89.19 300 TRP B C 1
ATOM 6265 O O . TRP B 1 300 ? 7.969 31.578 19.047 1 89.19 300 TRP B O 1
ATOM 6275 N N . ARG B 1 301 ? 9.227 29.797 19.469 1 87.38 301 ARG B N 1
ATOM 6276 C CA . ARG B 1 301 ? 9.828 30.406 20.641 1 87.38 301 ARG B CA 1
ATOM 6277 C C . ARG B 1 301 ? 11.141 31.109 20.297 1 87.38 301 ARG B C 1
ATOM 6279 O O . ARG B 1 301 ? 11.906 30.625 19.469 1 87.38 301 ARG B O 1
ATOM 6286 N N . GLU B 1 302 ? 11.383 32.156 21.016 1 89.12 302 GLU B N 1
ATOM 6287 C CA . GLU B 1 302 ? 12.562 32.969 20.719 1 89.12 302 GLU B CA 1
ATOM 6288 C C . GLU B 1 302 ? 13.836 32.125 20.781 1 89.12 302 GLU B C 1
ATOM 6290 O O . GLU B 1 302 ? 14.656 32.156 19.859 1 89.12 302 GLU B O 1
ATOM 6295 N N . GLU B 1 303 ? 13.945 31.406 21.797 1 91.31 303 GLU B N 1
ATOM 6296 C CA . GLU B 1 303 ? 15.141 30.594 22.016 1 91.31 303 GLU B CA 1
ATOM 6297 C C . GLU B 1 303 ? 15.32 29.562 20.906 1 91.31 303 GLU B C 1
ATOM 6299 O O . GLU B 1 303 ? 16.422 29.391 20.391 1 91.31 303 GLU B O 1
ATOM 6304 N N . ASP B 1 304 ? 14.258 28.906 20.562 1 93.44 304 ASP B N 1
ATOM 6305 C CA . ASP B 1 304 ? 14.312 27.875 19.516 1 93.44 304 ASP B CA 1
ATOM 6306 C C . ASP B 1 304 ? 14.68 28.484 18.172 1 93.44 304 ASP B C 1
ATOM 6308 O O . ASP B 1 304 ? 15.461 27.906 17.406 1 93.44 304 ASP B O 1
ATOM 6312 N N . PHE B 1 305 ? 14.141 29.656 17.891 1 94 305 PHE B N 1
ATOM 6313 C CA . PHE B 1 305 ? 14.43 30.328 16.625 1 94 305 PHE B CA 1
ATOM 6314 C C . PHE B 1 305 ? 15.914 30.641 16.5 1 94 305 PHE B C 1
ATOM 6316 O O . PHE B 1 305 ? 16.547 30.297 15.516 1 94 305 PHE B O 1
ATOM 6323 N N . TRP B 1 306 ? 16.391 31.203 17.516 1 94.88 306 TRP B N 1
ATOM 6324 C CA . TRP B 1 306 ? 17.781 31.641 17.453 1 94.88 306 TRP B CA 1
ATOM 6325 C C . TRP B 1 306 ? 18.734 30.453 17.562 1 94.88 306 TRP B C 1
ATOM 6327 O O . TRP B 1 306 ? 19.844 30.484 17.016 1 94.88 306 TRP B O 1
ATOM 6337 N N . ASN B 1 307 ? 18.328 29.375 18.188 1 96.75 307 ASN B N 1
ATOM 6338 C CA . ASN B 1 307 ? 19.109 28.141 18.125 1 96.75 307 ASN B CA 1
ATOM 6339 C C . ASN B 1 307 ? 19.281 27.641 16.703 1 96.75 307 ASN B C 1
ATOM 6341 O O . ASN B 1 307 ? 20.375 27.219 16.312 1 96.75 307 ASN B O 1
ATOM 6345 N N . CYS B 1 308 ? 18.25 27.75 15.93 1 97.25 308 CYS B N 1
ATOM 6346 C CA . CYS B 1 308 ? 18.312 27.344 14.531 1 97.25 308 CYS B CA 1
ATOM 6347 C C . CYS B 1 308 ? 19.234 28.266 13.734 1 97.25 308 CYS B C 1
ATOM 6349 O O . CYS B 1 308 ? 20.062 27.797 12.961 1 97.25 308 CYS B O 1
ATOM 6351 N N . MET B 1 309 ? 19.125 29.562 14.008 1 97.25 309 MET B N 1
ATOM 6352 C CA . MET B 1 309 ? 19.938 30.516 13.273 1 97.25 309 MET B CA 1
ATOM 6353 C C . MET B 1 309 ? 21.422 30.312 13.555 1 97.25 309 MET B C 1
ATOM 6355 O O . MET B 1 309 ? 22.234 30.344 12.641 1 97.25 309 MET B O 1
ATOM 6359 N N . ARG B 1 310 ? 21.672 30.094 14.781 1 97.88 310 ARG B N 1
ATOM 6360 C CA . ARG B 1 310 ? 23.062 29.859 15.156 1 97.88 310 ARG B CA 1
ATOM 6361 C C . ARG B 1 310 ? 23.578 28.562 14.555 1 97.88 310 ARG B C 1
ATOM 6363 O O . ARG B 1 310 ? 24.734 28.484 14.125 1 97.88 310 ARG B O 1
ATOM 6370 N N . ALA B 1 311 ? 22.719 27.578 14.547 1 98.5 311 ALA B N 1
ATOM 6371 C CA . ALA B 1 311 ? 23.094 26.312 13.93 1 98.5 311 ALA B CA 1
ATOM 6372 C C . ALA B 1 311 ? 23.359 26.484 12.438 1 98.5 311 ALA B C 1
ATOM 6374 O O . ALA B 1 311 ? 24.344 25.938 11.898 1 98.5 311 ALA B O 1
ATOM 6375 N N . PHE B 1 312 ? 22.547 27.234 11.781 1 98.56 312 PHE B N 1
ATOM 6376 C CA . PHE B 1 312 ? 22.688 27.469 10.344 1 98.56 312 PHE B CA 1
ATOM 6377 C C . PHE B 1 312 ? 23.984 28.203 10.039 1 98.56 312 PHE B C 1
ATOM 6379 O O . PHE B 1 312 ? 24.703 27.828 9.094 1 98.56 312 PHE B O 1
ATOM 6386 N N . GLN B 1 313 ? 24.297 29.172 10.859 1 98.06 313 GLN B N 1
ATOM 6387 C CA . GLN B 1 313 ? 25.562 29.891 10.695 1 98.06 313 GLN B CA 1
ATOM 6388 C C . GLN B 1 313 ? 26.75 28.953 10.828 1 98.06 313 GLN B C 1
ATOM 6390 O O . GLN B 1 313 ? 27.656 28.984 10 1 98.06 313 GLN B O 1
ATOM 6395 N N . TYR B 1 314 ? 26.688 28.203 11.82 1 98.19 314 TYR B N 1
ATOM 6396 C CA . TYR B 1 314 ? 27.781 27.266 12.086 1 98.19 314 TYR B CA 1
ATOM 6397 C C . TYR B 1 314 ? 27.953 26.297 10.93 1 98.19 314 TYR B C 1
ATOM 6399 O O . TYR B 1 314 ? 29.078 26.062 10.477 1 98.19 314 TYR B O 1
ATOM 6407 N N . VAL B 1 315 ? 26.828 25.688 10.438 1 98.19 315 VAL B N 1
ATOM 6408 C CA . VAL B 1 315 ? 26.875 24.703 9.359 1 98.19 315 VAL B CA 1
ATOM 6409 C C . VAL B 1 315 ? 27.391 25.359 8.086 1 98.19 315 VAL B C 1
ATOM 6411 O O . VAL B 1 315 ? 28.234 24.781 7.379 1 98.19 315 VAL B O 1
ATOM 6414 N N . SER B 1 316 ? 26.922 26.547 7.805 1 97.62 316 SER B N 1
ATOM 6415 C CA . SER B 1 316 ? 27.391 27.266 6.629 1 97.62 316 SER B CA 1
ATOM 6416 C C . SER B 1 316 ? 28.891 27.516 6.695 1 97.62 316 SER B C 1
ATOM 6418 O O . SER B 1 316 ? 29.609 27.328 5.703 1 97.62 316 SER B O 1
ATOM 6420 N N . GLU B 1 317 ? 29.391 27.891 7.812 1 97.06 317 GLU B N 1
ATOM 6421 C CA . GLU B 1 317 ? 30.812 28.141 8.008 1 97.06 317 GLU B CA 1
ATOM 6422 C C . GLU B 1 317 ? 31.625 26.859 7.871 1 97.06 317 GLU B C 1
ATOM 6424 O O . GLU B 1 317 ? 32.656 26.844 7.199 1 97.06 317 GLU B O 1
ATOM 6429 N N . LYS B 1 318 ? 31.141 25.859 8.484 1 96.62 318 LYS B N 1
ATOM 6430 C CA . LYS B 1 318 ? 31.828 24.578 8.461 1 96.62 318 LYS B CA 1
ATOM 6431 C C . LYS B 1 318 ? 31.906 24.016 7.047 1 96.62 318 LYS B C 1
ATOM 6433 O O . LYS B 1 318 ? 32.875 23.312 6.703 1 96.62 318 LYS B O 1
ATOM 6438 N N . LEU B 1 319 ? 30.922 24.344 6.293 1 95.88 319 LEU B N 1
ATOM 6439 C CA . LEU B 1 319 ? 30.891 23.875 4.914 1 95.88 319 LEU B CA 1
ATOM 6440 C C . LEU B 1 319 ? 31.391 24.953 3.955 1 95.88 319 LEU B C 1
ATOM 6442 O O . LEU B 1 319 ? 31 24.969 2.783 1 95.88 319 LEU B O 1
ATOM 6446 N N . GLN B 1 320 ? 32.094 25.922 4.465 1 94.31 320 GLN B N 1
ATOM 6447 C CA . GLN B 1 320 ? 32.844 26.938 3.717 1 94.31 320 GLN B CA 1
ATOM 6448 C C . GLN B 1 320 ? 31.906 27.812 2.895 1 94.31 320 GLN B C 1
ATOM 6450 O O . GLN B 1 320 ? 32.188 28.141 1.746 1 94.31 320 GLN B O 1
ATOM 6455 N N . GLY B 1 321 ? 30.766 28.031 3.439 1 93.69 321 GLY B N 1
ATOM 6456 C CA . GLY B 1 321 ? 29.828 28.953 2.809 1 93.69 321 GLY B CA 1
ATOM 6457 C C . GLY B 1 321 ? 29.062 28.328 1.654 1 93.69 321 GLY B C 1
ATOM 6458 O O . GLY B 1 321 ? 28.406 29.031 0.891 1 93.69 321 GLY B O 1
ATOM 6459 N N . ARG B 1 322 ? 29.031 27.062 1.575 1 94.94 322 ARG B N 1
ATOM 6460 C CA . ARG B 1 322 ? 28.438 26.375 0.425 1 94.94 322 ARG B CA 1
ATOM 6461 C C . ARG B 1 322 ? 26.969 26.047 0.68 1 94.94 322 ARG B C 1
ATOM 6463 O O . ARG B 1 322 ? 26.312 25.438 -0.168 1 94.94 322 ARG B O 1
ATOM 6470 N N . VAL B 1 323 ? 26.484 26.438 1.815 1 97.88 323 VAL B N 1
ATOM 6471 C CA . VAL B 1 323 ? 25.094 26.109 2.129 1 97.88 323 VAL B CA 1
ATOM 6472 C C . VAL B 1 323 ? 24.359 27.391 2.537 1 97.88 323 VAL B C 1
ATOM 6474 O O . VAL B 1 323 ? 24.875 28.188 3.33 1 97.88 323 VAL B O 1
ATOM 6477 N N . ARG B 1 324 ? 23.188 27.547 2.021 1 97.94 324 ARG B N 1
ATOM 6478 C CA . ARG B 1 324 ? 22.266 28.625 2.369 1 97.94 324 ARG B CA 1
ATOM 6479 C C . ARG B 1 324 ? 20.953 28.062 2.91 1 97.94 324 ARG B C 1
ATOM 6481 O O . ARG B 1 324 ? 20.641 26.891 2.713 1 97.94 324 ARG B O 1
ATOM 6488 N N . PHE B 1 325 ? 20.281 28.953 3.576 1 98.5 325 PHE B N 1
ATOM 6489 C CA . PHE B 1 325 ? 19.062 28.516 4.25 1 98.5 325 PHE B CA 1
ATOM 6490 C C . PHE B 1 325 ? 17.875 29.406 3.881 1 98.5 325 PHE B C 1
ATOM 6492 O O . PHE B 1 325 ? 17.938 30.625 4.07 1 98.5 325 PHE B O 1
ATOM 6499 N N . LEU B 1 326 ? 16.859 28.812 3.314 1 98.38 326 LEU B N 1
ATOM 6500 C CA . LEU B 1 326 ? 15.578 29.469 3.104 1 98.38 326 LEU B CA 1
ATOM 6501 C C . LEU B 1 326 ? 14.602 29.125 4.23 1 98.38 326 LEU B C 1
ATOM 6503 O O . LEU B 1 326 ? 14.227 27.969 4.406 1 98.38 326 LEU B O 1
ATOM 6507 N N . VAL B 1 327 ? 14.148 30.125 4.984 1 97.19 327 VAL B N 1
ATOM 6508 C CA . VAL B 1 327 ? 13.352 29.906 6.18 1 97.19 327 VAL B CA 1
ATOM 6509 C C . VAL B 1 327 ? 12.008 30.625 6.055 1 97.19 327 VAL B C 1
ATOM 6511 O O . VAL B 1 327 ? 11.977 31.859 5.895 1 97.19 327 VAL B O 1
ATOM 6514 N N . LYS B 1 328 ? 10.984 29.891 6.125 1 94.94 328 LYS B N 1
ATOM 6515 C CA . LYS B 1 328 ? 9.648 30.484 6.16 1 94.94 328 LYS B CA 1
ATOM 6516 C C . LYS B 1 328 ? 9.156 30.656 7.598 1 94.94 328 LYS B C 1
ATOM 6518 O O . LYS B 1 328 ? 9.18 29.703 8.383 1 94.94 328 LYS B O 1
ATOM 6523 N N . ILE B 1 329 ? 8.68 31.828 7.926 1 89.62 329 ILE B N 1
ATOM 6524 C CA . ILE B 1 329 ? 8.195 32.094 9.273 1 89.62 329 ILE B CA 1
ATOM 6525 C C . ILE B 1 329 ? 6.785 32.688 9.211 1 89.62 329 ILE B C 1
ATOM 6527 O O . ILE B 1 329 ? 6.48 33.5 8.336 1 89.62 329 ILE B O 1
ATOM 6531 N N . ASN B 1 330 ? 6.023 32.156 10.109 1 82.56 330 ASN B N 1
ATOM 6532 C CA . ASN B 1 330 ? 4.676 32.688 10.266 1 82.56 330 ASN B CA 1
ATOM 6533 C C . ASN B 1 330 ? 4.656 33.875 11.203 1 82.56 330 ASN B C 1
ATOM 6535 O O . ASN B 1 330 ? 5.461 33.969 12.125 1 82.56 330 ASN B O 1
ATOM 6539 N N . SER B 1 331 ? 3.816 34.75 10.891 1 73.62 331 SER B N 1
ATOM 6540 C CA . SER B 1 331 ? 3.566 35.781 11.867 1 73.62 331 SER B CA 1
ATOM 6541 C C . SER B 1 331 ? 2.66 35.312 12.992 1 73.62 331 SER B C 1
ATOM 6543 O O . SER B 1 331 ? 1.695 34.562 12.75 1 73.62 331 SER B O 1
ATOM 6545 N N . PRO B 1 332 ? 3.113 35.594 14.219 1 68 332 PRO B N 1
ATOM 6546 C CA . PRO B 1 332 ? 2.211 35.219 15.305 1 68 332 PRO B CA 1
ATOM 6547 C C . PRO B 1 332 ? 0.844 35.875 15.203 1 68 332 PRO B C 1
ATOM 6549 O O . PRO B 1 332 ? 0.747 37.031 14.742 1 68 332 PRO B O 1
ATOM 6552 N N . MET B 1 333 ? -0.057 35.125 15.672 1 68.62 333 MET B N 1
ATOM 6553 C CA . MET B 1 333 ? -1.397 35.688 15.742 1 68.62 333 MET B CA 1
ATOM 6554 C C . MET B 1 333 ? -1.517 36.656 16.922 1 68.62 333 MET B C 1
ATOM 6556 O O . MET B 1 333 ? -0.883 36.469 17.953 1 68.62 333 MET B O 1
ATOM 6560 N N . ALA B 1 334 ? -2.305 37.5 16.734 1 61.16 334 ALA B N 1
ATOM 6561 C CA . ALA B 1 334 ? -2.5 38.5 17.766 1 61.16 334 ALA B CA 1
ATOM 6562 C C . ALA B 1 334 ? -3.006 37.906 19.062 1 61.16 334 ALA B C 1
ATOM 6564 O O . ALA B 1 334 ? -2.715 38.406 20.156 1 61.16 334 ALA B O 1
ATOM 6565 N N . ALA B 1 335 ? -3.57 36.844 18.938 1 65.12 335 ALA B N 1
ATOM 6566 C CA . ALA B 1 335 ? -4.234 36.25 20.094 1 65.12 335 ALA B CA 1
ATOM 6567 C C . ALA B 1 335 ? -3.254 35.469 20.953 1 65.12 335 ALA B C 1
ATOM 6569 O O . ALA B 1 335 ? -3.572 35.094 22.078 1 65.12 335 ALA B O 1
ATOM 6570 N N . VAL B 1 336 ? -2.131 35.344 20.438 1 70 336 VAL B N 1
ATOM 6571 C CA . VAL B 1 336 ? -1.137 34.594 21.203 1 70 336 VAL B CA 1
ATOM 6572 C C . VAL B 1 336 ? -0.619 35.469 22.344 1 70 336 VAL B C 1
ATOM 6574 O O . VAL B 1 336 ? -0.092 36.562 22.109 1 70 336 VAL B O 1
ATOM 6577 N N . THR B 1 337 ? -0.843 34.969 23.547 1 67.31 337 THR B N 1
ATOM 6578 C CA . THR B 1 337 ? -0.522 35.781 24.719 1 67.31 337 THR B CA 1
ATOM 6579 C C . THR B 1 337 ? 0.856 35.438 25.266 1 67.31 337 THR B C 1
ATOM 6581 O O . THR B 1 337 ? 1.47 36.219 25.984 1 67.31 337 THR B O 1
ATOM 6584 N N . ASP B 1 338 ? 1.205 34.312 24.969 1 69.38 338 ASP B N 1
ATOM 6585 C CA . ASP B 1 338 ? 2.514 33.906 25.453 1 69.38 338 ASP B CA 1
ATOM 6586 C C . ASP B 1 338 ? 3.619 34.812 24.922 1 69.38 338 ASP B C 1
ATOM 6588 O O . ASP B 1 338 ? 3.891 34.844 23.719 1 69.38 338 ASP B O 1
ATOM 6592 N N . ALA B 1 339 ? 4.227 35.406 25.781 1 64.62 339 ALA B N 1
ATOM 6593 C CA . ALA B 1 339 ? 5.211 36.438 25.453 1 64.62 339 ALA B CA 1
ATOM 6594 C C . ALA B 1 339 ? 6.41 35.844 24.719 1 64.62 339 ALA B C 1
ATOM 6596 O O . ALA B 1 339 ? 7.043 36.5 23.891 1 64.62 339 ALA B O 1
ATOM 6597 N N . SER B 1 340 ? 6.668 34.656 25.078 1 65.19 340 SER B N 1
ATOM 6598 C CA . SER B 1 340 ? 7.836 34.031 24.469 1 65.19 340 SER B CA 1
ATOM 6599 C C . SER B 1 340 ? 7.625 33.781 22.984 1 65.19 340 SER B C 1
ATOM 6601 O O . SER B 1 340 ? 8.578 33.5 22.25 1 65.19 340 SER B O 1
ATOM 6603 N N . LEU B 1 341 ? 6.422 34 22.562 1 72.44 341 LEU B N 1
ATOM 6604 C CA . LEU B 1 341 ? 6.09 33.781 21.172 1 72.44 341 LEU B CA 1
ATOM 6605 C C . LEU B 1 341 ? 6.055 35.094 20.391 1 72.44 341 LEU B C 1
ATOM 6607 O O . LEU B 1 341 ? 5.828 35.094 19.188 1 72.44 341 LEU B O 1
ATOM 6611 N N . HIS B 1 342 ? 6.301 36.062 21.25 1 77.19 342 HIS B N 1
ATOM 6612 C CA . HIS B 1 342 ? 6.367 37.375 20.672 1 77.19 342 HIS B CA 1
ATOM 6613 C C . HIS B 1 342 ? 7.785 37.938 20.703 1 77.19 342 HIS B C 1
ATOM 6615 O O . HIS B 1 342 ? 8.289 38.281 21.781 1 77.19 342 HIS B O 1
ATOM 6621 N N . PHE B 1 343 ? 8.406 37.844 19.625 1 82 343 PHE B N 1
ATOM 6622 C CA . PHE B 1 343 ? 9.75 38.406 19.578 1 82 343 PHE B CA 1
ATOM 6623 C C . PHE B 1 343 ? 10.039 39 18.203 1 82 343 PHE B C 1
ATOM 6625 O O . PHE B 1 343 ? 9.336 38.719 17.234 1 82 343 PHE B O 1
ATOM 6632 N N . THR B 1 344 ? 10.883 39.875 18.188 1 84.38 344 THR B N 1
ATOM 6633 C CA . THR B 1 344 ? 11.273 40.531 16.953 1 84.38 344 THR B CA 1
ATOM 6634 C C . THR B 1 344 ? 12.547 39.906 16.375 1 84.38 344 THR B C 1
ATOM 6636 O O . THR B 1 344 ? 13.422 39.5 17.141 1 84.38 344 THR B O 1
ATOM 6639 N N . ILE B 1 345 ? 12.5 39.875 15.109 1 90 345 ILE B N 1
ATOM 6640 C CA . ILE B 1 345 ? 13.664 39.375 14.398 1 90 345 ILE B CA 1
ATOM 6641 C C . ILE B 1 345 ? 14.391 40.531 13.695 1 90 345 ILE B C 1
ATOM 6643 O O . ILE B 1 345 ? 14.031 40.906 12.578 1 90 345 ILE B O 1
ATOM 6647 N N . PRO B 1 346 ? 15.383 41.062 14.344 1 89.12 346 PRO B N 1
ATOM 6648 C CA . PRO B 1 346 ? 16.141 42.094 13.633 1 89.12 346 PRO B CA 1
ATOM 6649 C C . PRO B 1 346 ? 16.906 41.531 12.438 1 89.12 346 PRO B C 1
ATOM 6651 O O . PRO B 1 346 ? 17.672 40.562 12.578 1 89.12 346 PRO B O 1
ATOM 6654 N N . GLN B 1 347 ? 16.688 42.125 11.359 1 88.69 347 GLN B N 1
ATOM 6655 C CA . GLN B 1 347 ? 17.297 41.656 10.125 1 88.69 347 GLN B CA 1
ATOM 6656 C C . GLN B 1 347 ? 18.828 41.625 10.25 1 88.69 347 GLN B C 1
ATOM 6658 O O . GLN B 1 347 ? 19.469 40.719 9.703 1 88.69 347 GLN B O 1
ATOM 6663 N N . GLN B 1 348 ? 19.359 42.5 10.938 1 90.5 348 GLN B N 1
ATOM 6664 C CA . GLN B 1 348 ? 20.812 42.594 11.078 1 90.5 348 GLN B CA 1
ATOM 6665 C C . GLN B 1 348 ? 21.375 41.438 11.875 1 90.5 348 GLN B C 1
ATOM 6667 O O . GLN B 1 348 ? 22.562 41.125 11.758 1 90.5 348 GLN B O 1
ATOM 6672 N N . ASP B 1 349 ? 20.562 40.812 12.672 1 92.69 349 ASP B N 1
ATOM 6673 C CA . ASP B 1 349 ? 21.016 39.719 13.516 1 92.69 349 ASP B CA 1
ATOM 6674 C C . ASP B 1 349 ? 20.938 38.375 12.781 1 92.69 349 ASP B C 1
ATOM 6676 O O . ASP B 1 349 ? 21.484 37.375 13.25 1 92.69 349 ASP B O 1
ATOM 6680 N N . LEU B 1 350 ? 20.312 38.375 11.672 1 95.31 350 LEU B N 1
ATOM 6681 C CA . LEU B 1 350 ? 20.203 37.156 10.891 1 95.31 350 LEU B CA 1
ATOM 6682 C C . LEU B 1 350 ? 21.531 36.812 10.203 1 95.31 350 LEU B C 1
ATOM 6684 O O . LEU B 1 350 ? 22.203 37.719 9.695 1 95.31 350 LEU B O 1
ATOM 6688 N N . PRO B 1 351 ? 21.891 35.562 10.281 1 96.12 351 PRO B N 1
ATOM 6689 C CA . PRO B 1 351 ? 23.078 35.188 9.508 1 96.12 351 PRO B CA 1
ATOM 6690 C C . PRO B 1 351 ? 22.938 35.5 8.023 1 96.12 351 PRO B C 1
ATOM 6692 O O . PRO B 1 351 ? 21.859 35.375 7.457 1 96.12 351 PRO B O 1
ATOM 6695 N N . ALA B 1 352 ? 24.047 35.781 7.316 1 94.62 352 ALA B N 1
ATOM 6696 C CA . ALA B 1 352 ? 24.062 36.156 5.906 1 94.62 352 ALA B CA 1
ATOM 6697 C C . ALA B 1 352 ? 23.578 35 5.027 1 94.62 352 ALA B C 1
ATOM 6699 O O . ALA B 1 352 ? 23.062 35.219 3.928 1 94.62 352 ALA B O 1
ATOM 6700 N N . CYS B 1 353 ? 23.75 33.844 5.551 1 96.81 353 CYS B N 1
ATOM 6701 C CA . CYS B 1 353 ? 23.406 32.656 4.773 1 96.81 353 CYS B CA 1
ATOM 6702 C C . CYS B 1 353 ? 21.922 32.375 4.848 1 96.81 353 CYS B C 1
ATOM 6704 O O . CYS B 1 353 ? 21.422 31.422 4.238 1 96.81 353 CYS B O 1
ATOM 6706 N N . VAL B 1 354 ? 21.125 33.188 5.555 1 97.62 354 VAL B N 1
ATOM 6707 C CA . VAL B 1 354 ? 19.719 32.906 5.781 1 97.62 354 VAL B CA 1
ATOM 6708 C C . VAL B 1 354 ? 18.844 33.906 5.039 1 97.62 354 VAL B C 1
ATOM 6710 O O . VAL B 1 354 ? 19.078 35.125 5.141 1 97.62 354 VAL B O 1
ATOM 6713 N N . ARG B 1 355 ? 17.891 33.406 4.344 1 96.12 355 ARG B N 1
ATOM 6714 C CA . ARG B 1 355 ? 16.812 34.219 3.801 1 96.12 355 ARG B CA 1
ATOM 6715 C C . ARG B 1 355 ? 15.492 33.906 4.496 1 96.12 355 ARG B C 1
ATOM 6717 O O . ARG B 1 355 ? 15.078 32.75 4.555 1 96.12 355 ARG B O 1
ATOM 6724 N N . LEU B 1 356 ? 14.867 34.938 4.934 1 94.56 356 LEU B N 1
ATOM 6725 C CA . LEU B 1 356 ? 13.555 34.812 5.551 1 94.56 356 LEU B CA 1
ATOM 6726 C C . LEU B 1 356 ? 12.445 35.156 4.555 1 94.56 356 LEU B C 1
ATOM 6728 O O . LEU B 1 356 ? 12.57 36.094 3.783 1 94.56 356 LEU B O 1
ATOM 6732 N N . THR B 1 357 ? 11.461 34.281 4.539 1 92.19 357 THR B N 1
ATOM 6733 C CA . THR B 1 357 ? 10.273 34.562 3.742 1 92.19 357 THR B CA 1
ATOM 6734 C C . THR B 1 357 ? 9.008 34.312 4.555 1 92.19 357 THR B C 1
ATOM 6736 O O . THR B 1 357 ? 9.016 33.562 5.52 1 92.19 357 THR B O 1
ATOM 6739 N N . HIS B 1 358 ? 7.941 34.969 4.176 1 87.25 358 HIS B N 1
ATOM 6740 C CA . HIS B 1 358 ? 6.699 34.875 4.934 1 87.25 358 HIS B CA 1
ATOM 6741 C C . HIS B 1 358 ? 5.621 34.156 4.125 1 87.25 358 HIS B C 1
ATOM 6743 O O . HIS B 1 358 ? 4.605 33.719 4.68 1 87.25 358 HIS B O 1
ATOM 6749 N N . TRP B 1 359 ? 5.906 34.094 2.91 1 83.81 359 TRP B N 1
ATOM 6750 C CA . TRP B 1 359 ? 4.941 33.438 2.035 1 83.81 359 TRP B CA 1
ATOM 6751 C C . TRP B 1 359 ? 5.648 32.719 0.895 1 83.81 359 TRP B C 1
ATOM 6753 O O . TRP B 1 359 ? 6.543 33.25 0.257 1 83.81 359 TRP B O 1
ATOM 6763 N N . VAL B 1 360 ? 5.262 31.516 0.725 1 86.06 360 VAL B N 1
ATOM 6764 C CA . VAL B 1 360 ? 5.809 30.734 -0.372 1 86.06 360 VAL B CA 1
ATOM 6765 C C . VAL B 1 360 ? 4.801 30.672 -1.52 1 86.06 360 VAL B C 1
ATOM 6767 O O . VAL B 1 360 ? 3.719 30.094 -1.377 1 86.06 360 VAL B O 1
ATOM 6770 N N . LYS B 1 361 ? 5.188 31.203 -2.592 1 82.44 361 LYS B N 1
ATOM 6771 C CA . LYS B 1 361 ? 4.293 31.312 -3.742 1 82.44 361 LYS B CA 1
ATOM 6772 C C . LYS B 1 361 ? 4.098 29.953 -4.414 1 82.44 361 LYS B C 1
ATOM 6774 O O . LYS B 1 361 ? 2.975 29.578 -4.746 1 82.44 361 LYS B O 1
ATOM 6779 N N . ASN B 1 362 ? 5.199 29.266 -4.605 1 85.69 362 ASN B N 1
ATOM 6780 C CA . ASN B 1 362 ? 5.18 27.984 -5.312 1 85.69 362 ASN B CA 1
ATOM 6781 C C . ASN B 1 362 ? 5.977 26.922 -4.566 1 85.69 362 ASN B C 1
ATOM 6783 O O . ASN B 1 362 ? 7.176 26.766 -4.801 1 85.69 362 ASN B O 1
ATOM 6787 N N . GLN B 1 363 ? 5.223 26.219 -3.863 1 89.12 363 GLN B N 1
ATOM 6788 C CA . GLN B 1 363 ? 5.855 25.203 -3.016 1 89.12 363 GLN B CA 1
ATOM 6789 C C . GLN B 1 363 ? 6.488 24.094 -3.855 1 89.12 363 GLN B C 1
ATOM 6791 O O . GLN B 1 363 ? 7.578 23.625 -3.541 1 89.12 363 GLN B O 1
ATOM 6796 N N . ALA B 1 364 ? 5.855 23.688 -4.887 1 89.62 364 ALA B N 1
ATOM 6797 C CA . ALA B 1 364 ? 6.359 22.625 -5.75 1 89.62 364 ALA B CA 1
ATOM 6798 C C . ALA B 1 364 ? 7.684 23.016 -6.395 1 89.62 364 ALA B C 1
ATOM 6800 O O . ALA B 1 364 ? 8.586 22.188 -6.531 1 89.62 364 ALA B O 1
ATOM 6801 N N . ALA B 1 365 ? 7.789 24.281 -6.773 1 91.19 365 ALA B N 1
ATOM 6802 C CA . ALA B 1 365 ? 9.023 24.781 -7.383 1 91.19 365 ALA B CA 1
ATOM 6803 C C . ALA B 1 365 ? 10.18 24.734 -6.391 1 91.19 365 ALA B C 1
ATOM 6805 O O . ALA B 1 365 ? 11.312 24.422 -6.766 1 91.19 365 ALA B O 1
ATOM 6806 N N . ILE B 1 366 ? 9.836 24.984 -5.203 1 95.38 366 ILE B N 1
ATOM 6807 C CA . ILE B 1 366 ? 10.859 24.938 -4.168 1 95.38 366 ILE B CA 1
ATOM 6808 C C . ILE B 1 366 ? 11.289 23.484 -3.941 1 95.38 366 ILE B C 1
ATOM 6810 O O . ILE B 1 366 ? 12.484 23.188 -3.945 1 95.38 366 ILE B O 1
ATOM 6814 N N . TYR B 1 367 ? 10.352 22.609 -3.814 1 96.38 367 TYR B N 1
ATOM 6815 C CA . TYR B 1 367 ? 10.617 21.203 -3.521 1 96.38 367 TYR B CA 1
ATOM 6816 C C . TYR B 1 367 ? 11.414 20.562 -4.648 1 96.38 367 TYR B C 1
ATOM 6818 O O . TYR B 1 367 ? 12.234 19.672 -4.406 1 96.38 367 TYR B O 1
ATOM 6826 N N . SER B 1 368 ? 11.188 20.969 -5.832 1 95 368 SER B N 1
ATOM 6827 C CA . SER B 1 368 ? 11.797 20.297 -6.98 1 95 368 SER B CA 1
ATOM 6828 C C . SER B 1 368 ? 13.094 21 -7.398 1 95 368 SER B C 1
ATOM 6830 O O . SER B 1 368 ? 13.734 20.594 -8.367 1 95 368 SER B O 1
ATOM 6832 N N . HIS B 1 369 ? 13.43 22.078 -6.781 1 96.94 369 HIS B N 1
ATOM 6833 C CA . HIS B 1 369 ? 14.594 22.859 -7.195 1 96.94 369 HIS B CA 1
ATOM 6834 C C . HIS B 1 369 ? 15.875 22.047 -7.047 1 96.94 369 HIS B C 1
ATOM 6836 O O . HIS B 1 369 ? 16.109 21.422 -6.004 1 96.94 369 HIS B O 1
ATOM 6842 N N . PRO B 1 370 ? 16.75 22.047 -7.953 1 95.75 370 PRO B N 1
ATOM 6843 C CA . PRO B 1 370 ? 17.953 21.219 -7.934 1 95.75 370 PRO B CA 1
ATOM 6844 C C . PRO B 1 370 ? 18.906 21.594 -6.812 1 95.75 370 PRO B C 1
ATOM 6846 O O . PRO B 1 370 ? 19.734 20.766 -6.395 1 95.75 370 PRO B O 1
ATOM 6849 N N . ALA B 1 371 ? 18.812 22.812 -6.332 1 97.5 371 ALA B N 1
ATOM 6850 C CA . ALA B 1 371 ? 19.719 23.25 -5.273 1 97.5 371 ALA B CA 1
ATOM 6851 C C . ALA B 1 371 ? 19.266 22.719 -3.916 1 97.5 371 ALA B C 1
ATOM 6853 O O . ALA B 1 371 ? 20.031 22.734 -2.949 1 97.5 371 ALA B O 1
ATOM 6854 N N . LEU B 1 372 ? 18.031 22.328 -3.787 1 98.19 372 LEU B N 1
ATOM 6855 C CA . LEU B 1 372 ? 17.5 21.922 -2.494 1 98.19 372 LEU B CA 1
ATOM 6856 C C . LEU B 1 372 ? 18.047 20.562 -2.072 1 98.19 372 LEU B C 1
ATOM 6858 O O . LEU B 1 372 ? 17.953 19.594 -2.82 1 98.19 372 LEU B O 1
ATOM 6862 N N . ARG B 1 373 ? 18.562 20.516 -0.836 1 97.81 373 ARG B N 1
ATOM 6863 C CA . ARG B 1 373 ? 19.203 19.281 -0.376 1 97.81 373 ARG B CA 1
ATOM 6864 C C . ARG B 1 373 ? 18.438 18.688 0.805 1 97.81 373 ARG B C 1
ATOM 6866 O O . ARG B 1 373 ? 18.344 17.469 0.936 1 97.81 373 ARG B O 1
ATOM 6873 N N . VAL B 1 374 ? 17.969 19.578 1.66 1 98.5 374 VAL B N 1
ATOM 6874 C CA . VAL B 1 374 ? 17.297 19.125 2.879 1 98.5 374 VAL B CA 1
ATOM 6875 C C . VAL B 1 374 ? 16.062 19.984 3.146 1 98.5 374 VAL B C 1
ATOM 6877 O O . VAL B 1 374 ? 16.094 21.188 2.932 1 98.5 374 VAL B O 1
ATOM 6880 N N . PHE B 1 375 ? 15.055 19.406 3.59 1 98.69 375 PHE B N 1
ATOM 6881 C CA . PHE B 1 375 ? 13.836 20.078 4.008 1 98.69 375 PHE B CA 1
ATOM 6882 C C . PHE B 1 375 ? 13.602 19.906 5.504 1 98.69 375 PHE B C 1
ATOM 6884 O O . PHE B 1 375 ? 13.516 18.766 5.988 1 98.69 375 PHE B O 1
ATOM 6891 N N . ILE B 1 376 ? 13.508 20.969 6.23 1 98.75 376 ILE B N 1
ATOM 6892 C CA . ILE B 1 376 ? 13.258 20.969 7.668 1 98.75 376 ILE B CA 1
ATOM 6893 C C . ILE B 1 376 ? 11.805 21.359 7.938 1 98.75 376 ILE B C 1
ATOM 6895 O O . ILE B 1 376 ? 11.32 22.375 7.43 1 98.75 376 ILE B O 1
ATOM 6899 N N . HIS B 1 377 ? 11.102 20.578 8.719 1 97.88 377 HIS B N 1
ATOM 6900 C CA . HIS B 1 377 ? 9.711 20.875 9.055 1 97.88 377 HIS B CA 1
ATOM 6901 C C . HIS B 1 377 ? 9.336 20.266 10.406 1 97.88 377 HIS B C 1
ATOM 6903 O O . HIS B 1 377 ? 10.141 19.562 11.016 1 97.88 377 HIS B O 1
ATOM 6909 N N . HIS B 1 378 ? 8.141 20.484 10.859 1 96.25 378 HIS B N 1
ATOM 6910 C CA . HIS B 1 378 ? 7.77 20.062 12.211 1 96.25 378 HIS B CA 1
ATOM 6911 C C . HIS B 1 378 ? 7.141 18.672 12.195 1 96.25 378 HIS B C 1
ATOM 6913 O O . HIS B 1 378 ? 6.773 18.141 13.25 1 96.25 378 HIS B O 1
ATOM 6919 N N . GLY B 1 379 ? 6.906 18.141 11.062 1 96.25 379 GLY B N 1
ATOM 6920 C CA . GLY B 1 379 ? 6.34 16.812 10.984 1 96.25 379 GLY B CA 1
ATOM 6921 C C . GLY B 1 379 ? 4.855 16.797 10.664 1 96.25 379 GLY B C 1
ATOM 6922 O O . GLY B 1 379 ? 4.125 15.914 11.102 1 96.25 379 GLY B O 1
ATOM 6923 N N . GLY B 1 380 ? 4.387 17.812 10.016 1 95.44 380 GLY B N 1
ATOM 6924 C CA . GLY B 1 380 ? 3.027 17.766 9.5 1 95.44 380 GLY B CA 1
ATOM 6925 C C . GLY B 1 380 ? 2.844 16.75 8.391 1 95.44 380 GLY B C 1
ATOM 6926 O O . GLY B 1 380 ? 3.758 16.516 7.598 1 95.44 380 GLY B O 1
ATOM 6927 N N . GLY B 1 381 ? 1.665 16.234 8.328 1 95.88 381 GLY B N 1
ATOM 6928 C CA . GLY B 1 381 ? 1.387 15.172 7.363 1 95.88 381 GLY B CA 1
ATOM 6929 C C . GLY B 1 381 ? 1.643 15.594 5.93 1 95.88 381 GLY B C 1
ATOM 6930 O O . GLY B 1 381 ? 2.229 14.836 5.152 1 95.88 381 GLY B O 1
ATOM 6931 N N . ASN B 1 382 ? 1.232 16.766 5.578 1 95.62 382 ASN B N 1
ATOM 6932 C CA . ASN B 1 382 ? 1.454 17.234 4.215 1 95.62 382 ASN B CA 1
ATOM 6933 C C . ASN B 1 382 ? 2.939 17.406 3.92 1 95.62 382 ASN B C 1
ATOM 6935 O O . ASN B 1 382 ? 3.443 16.906 2.914 1 95.62 382 ASN B O 1
ATOM 6939 N N . SER B 1 383 ? 3.594 18.062 4.844 1 96.62 383 SER B N 1
ATOM 6940 C CA . SER B 1 383 ? 5.016 18.328 4.645 1 96.62 383 SER B CA 1
ATOM 6941 C C . SER B 1 383 ? 5.809 17.047 4.516 1 96.62 383 SER B C 1
ATOM 6943 O O . SER B 1 383 ? 6.641 16.906 3.615 1 96.62 383 SER B O 1
ATOM 6945 N N . PHE B 1 384 ? 5.551 16.156 5.41 1 97.88 384 PHE B N 1
ATOM 6946 C CA . PHE B 1 384 ? 6.262 14.891 5.395 1 97.88 384 PHE B CA 1
ATOM 6947 C C . PHE B 1 384 ? 6.059 14.172 4.066 1 97.88 384 PHE B C 1
ATOM 6949 O O . PHE B 1 384 ? 7.023 13.758 3.424 1 97.88 384 PHE B O 1
ATOM 6956 N N . ASN B 1 385 ? 4.82 14.07 3.643 1 98.06 385 ASN B N 1
ATOM 6957 C CA . ASN B 1 385 ? 4.516 13.289 2.451 1 98.06 385 ASN B CA 1
ATOM 6958 C C . ASN B 1 385 ? 4.918 14.016 1.176 1 98.06 385 ASN B C 1
ATOM 6960 O O . ASN B 1 385 ? 5.301 13.391 0.188 1 98.06 385 ASN B O 1
ATOM 6964 N N . GLU B 1 386 ? 4.852 15.328 1.198 1 97.19 386 GLU B N 1
ATOM 6965 C CA . GLU B 1 386 ? 5.379 16.094 0.069 1 97.19 386 GLU B CA 1
ATOM 6966 C C . GLU B 1 386 ? 6.883 15.883 -0.078 1 97.19 386 GLU B C 1
ATOM 6968 O O . GLU B 1 386 ? 7.383 15.688 -1.188 1 97.19 386 GLU B O 1
ATOM 6973 N N . ALA B 1 387 ? 7.551 15.922 1.043 1 98.19 387 ALA B N 1
ATOM 6974 C CA . ALA B 1 387 ? 8.984 15.664 1.011 1 98.19 387 ALA B CA 1
ATOM 6975 C C . ALA B 1 387 ? 9.281 14.281 0.439 1 98.19 387 ALA B C 1
ATOM 6977 O O . ALA B 1 387 ? 10.195 14.117 -0.376 1 98.19 387 ALA B O 1
ATOM 6978 N N . VAL B 1 388 ? 8.484 13.305 0.854 1 98.19 388 VAL B N 1
ATOM 6979 C CA . VAL B 1 388 ? 8.641 11.953 0.332 1 98.19 388 VAL B CA 1
ATOM 6980 C C . VAL B 1 388 ? 8.398 11.953 -1.176 1 98.19 388 VAL B C 1
ATOM 6982 O O . VAL B 1 388 ? 9.195 11.398 -1.937 1 98.19 388 VAL B O 1
ATOM 6985 N N . HIS B 1 389 ? 7.426 12.594 -1.582 1 97.94 389 HIS B N 1
ATOM 6986 C CA . HIS B 1 389 ? 7.023 12.617 -2.984 1 97.94 389 HIS B CA 1
ATOM 6987 C C . HIS B 1 389 ? 8.117 13.211 -3.861 1 97.94 389 HIS B C 1
ATOM 6989 O O . HIS B 1 389 ? 8.367 12.727 -4.969 1 97.94 389 HIS B O 1
ATOM 6995 N N . PHE B 1 390 ? 8.766 14.195 -3.375 1 97.5 390 PHE B N 1
ATOM 6996 C CA . PHE B 1 390 ? 9.773 14.891 -4.164 1 97.5 390 PHE B CA 1
ATOM 6997 C C . PHE B 1 390 ? 11.156 14.312 -3.902 1 97.5 390 PHE B C 1
ATOM 6999 O O . PHE B 1 390 ? 12.156 14.797 -4.449 1 97.5 390 PHE B O 1
ATOM 7006 N N . GLY B 1 391 ? 11.266 13.266 -3.041 1 97.44 391 GLY B N 1
ATOM 7007 C CA . GLY B 1 391 ? 12.523 12.602 -2.771 1 97.44 391 GLY B CA 1
ATOM 7008 C C . GLY B 1 391 ? 13.492 13.461 -1.978 1 97.44 391 GLY B C 1
ATOM 7009 O O . GLY B 1 391 ? 14.688 13.5 -2.277 1 97.44 391 GLY B O 1
ATOM 7010 N N . LEU B 1 392 ? 12.977 14.164 -0.958 1 98.06 392 LEU B N 1
ATOM 7011 C CA . LEU B 1 392 ? 13.797 15.109 -0.206 1 98.06 392 LEU B CA 1
ATOM 7012 C C . LEU B 1 392 ? 14.18 14.531 1.154 1 98.06 392 LEU B C 1
ATOM 7014 O O . LEU B 1 392 ? 13.312 14.133 1.931 1 98.06 392 LEU B O 1
ATOM 7018 N N . PRO B 1 393 ? 15.5 14.523 1.429 1 98.31 393 PRO B N 1
ATOM 7019 C CA . PRO B 1 393 ? 15.875 14.258 2.82 1 98.31 393 PRO B CA 1
ATOM 7020 C C . PRO B 1 393 ? 15.266 15.258 3.797 1 98.31 393 PRO B C 1
ATOM 7022 O O . PRO B 1 393 ? 15.133 16.438 3.477 1 98.31 393 PRO B O 1
ATOM 7025 N N . GLN B 1 394 ? 14.953 14.742 5 1 98.31 394 GLN B N 1
ATOM 7026 C CA . GLN B 1 394 ? 14.172 15.578 5.906 1 98.31 394 GLN B CA 1
ATOM 7027 C C . GLN B 1 394 ? 14.797 15.617 7.297 1 98.31 394 GLN B C 1
ATOM 7029 O O . GLN B 1 394 ? 15.312 14.602 7.781 1 98.31 394 GLN B O 1
ATOM 7034 N N . LEU B 1 395 ? 14.758 16.734 7.871 1 98.69 395 LEU B N 1
ATOM 7035 C CA . LEU B 1 395 ? 14.945 16.906 9.312 1 98.69 395 LEU B CA 1
ATOM 7036 C C . LEU B 1 395 ? 13.641 17.297 9.984 1 98.69 395 LEU B C 1
ATOM 7038 O O . LEU B 1 395 ? 13.148 18.422 9.781 1 98.69 395 LEU B O 1
ATOM 7042 N N . VAL B 1 396 ? 13.125 16.422 10.781 1 98.5 396 VAL B N 1
ATOM 7043 C CA . VAL B 1 396 ? 11.812 16.625 11.391 1 98.5 396 VAL B CA 1
ATOM 7044 C C . VAL B 1 396 ? 11.992 17.125 12.828 1 98.5 396 VAL B C 1
ATOM 7046 O O . VAL B 1 396 ? 12.43 16.359 13.695 1 98.5 396 VAL B O 1
ATOM 7049 N N . LEU B 1 397 ? 11.648 18.344 13 1 98.12 397 LEU B N 1
ATOM 7050 C CA . LEU B 1 397 ? 11.641 18.922 14.344 1 98.12 397 LEU B CA 1
ATOM 7051 C C . LEU B 1 397 ? 10.25 18.797 14.969 1 98.12 397 LEU B C 1
ATOM 7053 O O . LEU B 1 397 ? 9.547 19.812 15.102 1 98.12 397 LEU B O 1
ATOM 7057 N N . SER B 1 398 ? 9.93 17.609 15.422 1 96.44 398 SER B N 1
ATOM 7058 C CA . SER B 1 398 ? 8.57 17.25 15.82 1 96.44 398 SER B CA 1
ATOM 7059 C C . SER B 1 398 ? 8.133 18 17.062 1 96.44 398 SER B C 1
ATOM 7061 O O . SER B 1 398 ? 8.961 18.344 17.906 1 96.44 398 SER B O 1
ATOM 7063 N N . GLN B 1 399 ? 6.805 18.172 17.219 1 94.44 399 GLN B N 1
ATOM 7064 C CA . GLN B 1 399 ? 6.309 19.078 18.25 1 94.44 399 GLN B CA 1
ATOM 7065 C C . GLN B 1 399 ? 5.191 18.438 19.062 1 94.44 399 GLN B C 1
ATOM 7067 O O . GLN B 1 399 ? 5.105 18.625 20.281 1 94.44 399 GLN B O 1
ATOM 7072 N N . TRP B 1 400 ? 4.305 17.766 18.375 1 91.75 400 TRP B N 1
ATOM 7073 C CA . TRP B 1 400 ? 3.158 17.188 19.078 1 91.75 400 TRP B CA 1
ATOM 7074 C C . TRP B 1 400 ? 2.604 15.992 18.312 1 91.75 400 TRP B C 1
ATOM 7076 O O . TRP B 1 400 ? 2.807 15.859 17.109 1 91.75 400 TRP B O 1
ATOM 7086 N N . PHE B 1 401 ? 1.902 15.102 18.984 1 87.94 401 PHE B N 1
ATOM 7087 C CA . PHE B 1 401 ? 1.041 14.047 18.469 1 87.94 401 PHE B CA 1
ATOM 7088 C C . PHE B 1 401 ? 1.738 13.273 17.359 1 87.94 401 PHE B C 1
ATOM 7090 O O . PHE B 1 401 ? 2.799 12.68 17.578 1 87.94 401 PHE B O 1
ATOM 7097 N N . ASP B 1 402 ? 1.103 13.453 16.125 1 90.19 402 ASP B N 1
ATOM 7098 C CA . ASP B 1 402 ? 1.503 12.625 14.992 1 90.19 402 ASP B CA 1
ATOM 7099 C C . ASP B 1 402 ? 2.82 13.117 14.398 1 90.19 402 ASP B C 1
ATOM 7101 O O . ASP B 1 402 ? 3.488 12.375 13.672 1 90.19 402 ASP B O 1
ATOM 7105 N N . THR B 1 403 ? 3.252 14.32 14.828 1 95.5 403 THR B N 1
ATOM 7106 C CA . THR B 1 403 ? 4.516 14.82 14.297 1 95.5 403 THR B CA 1
ATOM 7107 C C . THR B 1 403 ? 5.68 13.961 14.766 1 95.5 403 THR B C 1
ATOM 7109 O O . THR B 1 403 ? 6.672 13.797 14.055 1 95.5 403 THR B O 1
ATOM 7112 N N . HIS B 1 404 ? 5.5 13.391 15.969 1 96.56 404 HIS B N 1
ATOM 7113 C CA . HIS B 1 404 ? 6.543 12.523 16.5 1 96.56 404 HIS B CA 1
ATOM 7114 C C . HIS B 1 404 ? 6.648 11.234 15.703 1 96.56 404 HIS B C 1
ATOM 7116 O O . HIS B 1 404 ? 7.746 10.711 15.5 1 96.56 404 HIS B O 1
ATOM 7122 N N . GLU B 1 405 ? 5.512 10.766 15.312 1 96.44 405 GLU B N 1
ATOM 7123 C CA . GLU B 1 405 ? 5.516 9.555 14.5 1 96.44 405 GLU B CA 1
ATOM 7124 C C . GLU B 1 405 ? 6.211 9.789 13.164 1 96.44 405 GLU B C 1
ATOM 7126 O O . GLU B 1 405 ? 7 8.953 12.711 1 96.44 405 GLU B O 1
ATOM 7131 N N . TYR B 1 406 ? 5.941 10.883 12.547 1 97.31 406 TYR B N 1
ATOM 7132 C CA . TYR B 1 406 ? 6.59 11.195 11.281 1 97.31 406 TYR B CA 1
ATOM 7133 C C . TYR B 1 406 ? 8.094 11.32 11.453 1 97.31 406 TYR B C 1
ATOM 7135 O O . TYR B 1 406 ? 8.867 10.875 10.594 1 97.31 406 TYR B O 1
ATOM 7143 N N . GLY B 1 407 ? 8.461 11.961 12.57 1 97.38 407 GLY B N 1
ATOM 7144 C CA . GLY B 1 407 ? 9.883 11.992 12.867 1 97.38 407 GLY B CA 1
ATOM 7145 C C . GLY B 1 407 ? 10.508 10.609 12.977 1 97.38 407 GLY B C 1
ATOM 7146 O O . GLY B 1 407 ? 11.57 10.359 12.414 1 97.38 407 GLY B O 1
ATOM 7147 N N . TYR B 1 408 ? 9.836 9.781 13.641 1 96.94 408 TYR B N 1
ATOM 7148 C CA . TYR B 1 408 ? 10.32 8.414 13.805 1 96.94 408 TYR B CA 1
ATOM 7149 C C . TYR B 1 408 ? 10.422 7.707 12.461 1 96.94 408 TYR B C 1
ATOM 7151 O O . TYR B 1 408 ? 11.406 7.016 12.188 1 96.94 408 TYR B O 1
ATOM 7159 N N . CYS B 1 409 ? 9.461 7.84 11.656 1 96.44 409 CYS B N 1
ATOM 7160 C CA . CYS B 1 409 ? 9.438 7.191 10.352 1 96.44 409 CYS B CA 1
ATOM 7161 C C . CYS B 1 409 ? 10.57 7.699 9.469 1 96.44 409 CYS B C 1
ATOM 7163 O O . CYS B 1 409 ? 11.18 6.93 8.719 1 96.44 409 CYS B O 1
ATOM 7165 N N . ALA B 1 410 ? 10.828 9 9.523 1 97.44 410 ALA B N 1
ATOM 7166 C CA . ALA B 1 410 ? 11.93 9.547 8.742 1 97.44 410 ALA B CA 1
ATOM 7167 C C . ALA B 1 410 ? 13.242 8.844 9.078 1 97.44 410 ALA B C 1
ATOM 7169 O O . ALA B 1 410 ? 14 8.469 8.18 1 97.44 410 ALA B O 1
ATOM 7170 N N . GLU B 1 411 ? 13.453 8.641 10.297 1 96.19 411 GLU B N 1
ATOM 7171 C CA . GLU B 1 411 ? 14.68 7.988 10.734 1 96.19 411 GLU B CA 1
ATOM 7172 C C . GLU B 1 411 ? 14.656 6.496 10.422 1 96.19 411 GLU B C 1
ATOM 7174 O O . GLU B 1 411 ? 15.633 5.949 9.891 1 96.19 411 GLU B O 1
ATOM 7179 N N . LYS B 1 412 ? 13.602 5.887 10.719 1 94.81 412 LYS B N 1
ATOM 7180 C CA . LYS B 1 412 ? 13.469 4.441 10.555 1 94.81 412 LYS B CA 1
ATOM 7181 C C . LYS B 1 412 ? 13.688 4.027 9.109 1 94.81 412 LYS B C 1
ATOM 7183 O O . LYS B 1 412 ? 14.312 2.996 8.836 1 94.81 412 LYS B O 1
ATOM 7188 N N . PHE B 1 413 ? 13.234 4.844 8.219 1 95.38 413 PHE B N 1
ATOM 7189 C CA . PHE B 1 413 ? 13.227 4.426 6.82 1 95.38 413 PHE B CA 1
ATOM 7190 C C . PHE B 1 413 ? 14.336 5.129 6.043 1 95.38 413 PHE B C 1
ATOM 7192 O O . PHE B 1 413 ? 14.359 5.086 4.812 1 95.38 413 PHE B O 1
ATOM 7199 N N . GLY B 1 414 ? 15.188 5.852 6.746 1 95.56 414 GLY B N 1
ATOM 7200 C CA . GLY B 1 414 ? 16.375 6.418 6.145 1 95.56 414 GLY B CA 1
ATOM 7201 C C . GLY B 1 414 ? 16.109 7.66 5.32 1 95.56 414 GLY B C 1
ATOM 7202 O O . GLY B 1 414 ? 16.781 7.918 4.328 1 95.56 414 GLY B O 1
ATOM 7203 N N . LEU B 1 415 ? 15.141 8.406 5.688 1 97.81 415 LEU B N 1
ATOM 7204 C CA . LEU B 1 415 ? 14.781 9.609 4.945 1 97.81 415 LEU B CA 1
ATOM 7205 C C . LEU B 1 415 ? 15.438 10.844 5.566 1 97.81 415 LEU B C 1
ATOM 7207 O O . LEU B 1 415 ? 15.375 11.938 4.996 1 97.81 415 LEU B O 1
ATOM 7211 N N . GLY B 1 416 ? 16.016 10.68 6.668 1 97.81 416 GLY B N 1
ATOM 7212 C CA . GLY B 1 416 ? 16.625 11.773 7.406 1 97.81 416 GLY B CA 1
ATOM 7213 C C . GLY B 1 416 ? 16.625 11.547 8.906 1 97.81 416 GLY B C 1
ATOM 7214 O O . GLY B 1 416 ? 16.891 10.438 9.375 1 97.81 416 GLY B O 1
ATOM 7215 N N . PHE B 1 417 ? 16.422 12.734 9.625 1 97.94 417 PHE B N 1
ATOM 7216 C CA . PHE B 1 417 ? 16.531 12.672 11.078 1 97.94 417 PHE B CA 1
ATOM 7217 C C . PHE B 1 417 ? 15.336 13.328 11.75 1 97.94 417 PHE B C 1
ATOM 7219 O O . PHE B 1 417 ? 14.578 14.047 11.102 1 97.94 417 PHE B O 1
ATOM 7226 N N . ARG B 1 418 ? 15.234 13.031 13.055 1 97.5 418 ARG B N 1
ATOM 7227 C CA . ARG B 1 418 ? 14.289 13.727 13.922 1 97.5 418 ARG B CA 1
ATOM 7228 C C . ARG B 1 418 ? 15.008 14.391 15.086 1 97.5 418 ARG B C 1
ATOM 7230 O O . ARG B 1 418 ? 16.156 14.055 15.391 1 97.5 418 ARG B O 1
ATOM 7237 N N . SER B 1 419 ? 14.281 15.273 15.703 1 95.5 419 SER B N 1
ATOM 7238 C CA . SER B 1 419 ? 14.836 15.922 16.891 1 95.5 419 SER B CA 1
ATOM 7239 C C . SER B 1 419 ? 15.148 14.906 17.984 1 95.5 419 SER B C 1
ATOM 7241 O O . SER B 1 419 ? 14.383 13.969 18.203 1 95.5 419 SER B O 1
ATOM 7243 N N . ARG B 1 420 ? 16.156 15.156 18.656 1 95.12 420 ARG B N 1
ATOM 7244 C CA . ARG B 1 420 ? 16.594 14.25 19.719 1 95.12 420 ARG B CA 1
ATOM 7245 C C . ARG B 1 420 ? 15.688 14.352 20.938 1 95.12 420 ARG B C 1
ATOM 7247 O O . ARG B 1 420 ? 15.344 13.336 21.547 1 95.12 420 ARG B O 1
ATOM 7254 N N . ARG B 1 421 ? 15.32 15.602 21.266 1 94.81 421 ARG B N 1
ATOM 7255 C CA . ARG B 1 421 ? 14.5 15.836 22.438 1 94.81 421 ARG B CA 1
ATOM 7256 C C . ARG B 1 421 ? 13.312 16.734 22.109 1 94.81 421 ARG B C 1
ATOM 7258 O O . ARG B 1 421 ? 13.203 17.844 22.656 1 94.81 421 ARG B O 1
ATOM 7265 N N . PRO B 1 422 ? 12.406 16.281 21.359 1 94.44 422 PRO B N 1
ATOM 7266 C CA . PRO B 1 422 ? 11.25 17.109 21.047 1 94.44 422 PRO B CA 1
ATOM 7267 C C . PRO B 1 422 ? 10.398 17.422 22.281 1 94.44 422 PRO B C 1
ATOM 7269 O O . PRO B 1 422 ? 10.375 16.641 23.234 1 94.44 422 PRO B O 1
ATOM 7272 N N . PRO B 1 423 ? 9.859 18.5 22.391 1 94.25 423 PRO B N 1
ATOM 7273 C CA . PRO B 1 423 ? 9.711 19.469 21.312 1 94.25 423 PRO B CA 1
ATOM 7274 C C . PRO B 1 423 ? 10.844 20.5 21.281 1 94.25 423 PRO B C 1
ATOM 7276 O O . PRO B 1 423 ? 10.844 21.406 20.438 1 94.25 423 PRO B O 1
ATOM 7279 N N . ALA B 1 424 ? 11.797 20.359 22.109 1 93.75 424 ALA B N 1
ATOM 7280 C CA . ALA B 1 424 ? 12.898 21.328 22.156 1 93.75 424 ALA B CA 1
ATOM 7281 C C . ALA B 1 424 ? 13.758 21.234 20.906 1 93.75 424 ALA B C 1
ATOM 7283 O O . ALA B 1 424 ? 13.992 20.156 20.375 1 93.75 424 ALA B O 1
ATOM 7284 N N . ILE B 1 425 ? 14.211 22.406 20.469 1 95.88 425 ILE B N 1
ATOM 7285 C CA . ILE B 1 425 ? 15.141 22.469 19.359 1 95.88 425 ILE B CA 1
ATOM 7286 C C . ILE B 1 425 ? 16.531 22.828 19.859 1 95.88 425 ILE B C 1
ATOM 7288 O O . ILE B 1 425 ? 16.797 23.984 20.203 1 95.88 425 ILE B O 1
ATOM 7292 N N . GLU B 1 426 ? 17.391 21.891 19.859 1 97 426 GLU B N 1
ATOM 7293 C CA . GLU B 1 426 ? 18.75 22.062 20.375 1 97 426 GLU B CA 1
ATOM 7294 C C . GLU B 1 426 ? 19.719 22.406 19.25 1 97 426 GLU B C 1
ATOM 7296 O O . GLU B 1 426 ? 19.781 21.719 18.234 1 97 426 GLU B O 1
ATOM 7301 N N . ARG B 1 427 ? 20.5 23.406 19.531 1 97.88 427 ARG B N 1
ATOM 7302 C CA . ARG B 1 427 ? 21.438 23.891 18.531 1 97.88 427 ARG B CA 1
ATOM 7303 C C . ARG B 1 427 ? 22.391 22.781 18.078 1 97.88 427 ARG B C 1
ATOM 7305 O O . ARG B 1 427 ? 22.5 22.516 16.891 1 97.88 427 ARG B O 1
ATOM 7312 N N . ARG B 1 428 ? 22.984 22.094 18.984 1 97.94 428 ARG B N 1
ATOM 7313 C CA . ARG B 1 428 ? 23.984 21.078 18.672 1 97.94 428 ARG B CA 1
ATOM 7314 C C . ARG B 1 428 ? 23.375 19.922 17.906 1 97.94 428 ARG B C 1
ATOM 7316 O O . ARG B 1 428 ? 24.031 19.312 17.047 1 97.94 428 ARG B O 1
ATOM 7323 N N . ASP B 1 429 ? 22.172 19.609 18.297 1 98.19 429 ASP B N 1
ATOM 7324 C CA . ASP B 1 429 ? 21.453 18.547 17.609 1 98.19 429 ASP B CA 1
ATOM 7325 C C . ASP B 1 429 ? 21.219 18.891 16.141 1 98.19 429 ASP B C 1
ATOM 7327 O O . ASP B 1 429 ? 21.484 18.078 15.258 1 98.19 429 ASP B O 1
ATOM 7331 N N . VAL B 1 430 ? 20.75 20.078 15.867 1 98.38 430 VAL B N 1
ATOM 7332 C CA . VAL B 1 430 ? 20.5 20.547 14.508 1 98.38 430 VAL B CA 1
ATOM 7333 C C . VAL B 1 430 ? 21.812 20.609 13.719 1 98.38 430 VAL B C 1
ATOM 7335 O O . VAL B 1 430 ? 21.875 20.141 12.586 1 98.38 430 VAL B O 1
ATOM 7338 N N . GLU B 1 431 ? 22.875 21.094 14.398 1 98.38 431 GLU B N 1
ATOM 7339 C CA . GLU B 1 431 ? 24.188 21.203 13.766 1 98.38 431 GLU B CA 1
ATOM 7340 C C . GLU B 1 431 ? 24.688 19.844 13.297 1 98.38 431 GLU B C 1
ATOM 7342 O O . GLU B 1 431 ? 25.047 19.672 12.133 1 98.38 431 GLU B O 1
ATOM 7347 N N . SER B 1 432 ? 24.672 18.938 14.195 1 98.06 432 SER B N 1
ATOM 7348 C CA . SER B 1 432 ? 25.234 17.625 13.922 1 98.06 432 SER B CA 1
ATOM 7349 C C . SER B 1 432 ? 24.469 16.906 12.82 1 98.06 432 SER B C 1
ATOM 7351 O O . SER B 1 432 ? 25.062 16.281 11.945 1 98.06 432 SER B O 1
ATOM 7353 N N . LYS B 1 433 ? 23.234 16.984 12.836 1 97.88 433 LYS B N 1
ATOM 7354 C CA . LYS B 1 433 ? 22.391 16.281 11.875 1 97.88 433 LYS B CA 1
ATOM 7355 C C . LYS B 1 433 ? 22.484 16.906 10.492 1 97.88 433 LYS B C 1
ATOM 7357 O O . LYS B 1 433 ? 22.578 16.203 9.484 1 97.88 433 LYS B O 1
ATOM 7362 N N . LEU B 1 434 ? 22.5 18.219 10.438 1 98.19 434 LEU B N 1
ATOM 7363 C CA . LEU B 1 434 ? 22.656 18.875 9.141 1 98.19 434 LEU B CA 1
ATOM 7364 C C . LEU B 1 434 ? 24.016 18.578 8.531 1 98.19 434 LEU B C 1
ATOM 7366 O O . LEU B 1 434 ? 24.125 18.344 7.328 1 98.19 434 LEU B O 1
ATOM 7370 N N . LEU B 1 435 ? 25.016 18.562 9.352 1 97.81 435 LEU B N 1
ATOM 7371 C CA . LEU B 1 435 ? 26.359 18.266 8.844 1 97.81 435 LEU B CA 1
ATOM 7372 C C . LEU B 1 435 ? 26.422 16.844 8.289 1 97.81 435 LEU B C 1
ATOM 7374 O O . LEU B 1 435 ? 27.094 16.609 7.281 1 97.81 435 LEU B O 1
ATOM 7378 N N . ARG B 1 436 ? 25.75 15.992 8.898 1 96.38 436 ARG B N 1
ATOM 7379 C CA . ARG B 1 436 ? 25.703 14.609 8.414 1 96.38 436 ARG B CA 1
ATOM 7380 C C . ARG B 1 436 ? 24.922 14.516 7.117 1 96.38 436 ARG B C 1
ATOM 7382 O O . ARG B 1 436 ? 25.375 13.891 6.152 1 96.38 436 ARG B O 1
ATOM 7389 N N . MET B 1 437 ? 23.766 15.141 7.082 1 96.81 437 MET B N 1
ATOM 7390 C CA . MET B 1 437 ? 22.859 15.039 5.938 1 96.81 437 MET B CA 1
ATOM 7391 C C . MET B 1 437 ? 23.438 15.758 4.723 1 96.81 437 MET B C 1
ATOM 7393 O O . MET B 1 437 ? 23.125 15.406 3.582 1 96.81 437 MET B O 1
ATOM 7397 N N . LEU B 1 438 ? 24.266 16.75 4.969 1 96.38 438 LEU B N 1
ATOM 7398 C CA . LEU B 1 438 ? 24.828 17.547 3.881 1 96.38 438 LEU B CA 1
ATOM 7399 C C . LEU B 1 438 ? 26.234 17.109 3.537 1 96.38 438 LEU B C 1
ATOM 7401 O O . LEU B 1 438 ? 26.828 17.594 2.564 1 96.38 438 LEU B O 1
ATOM 7405 N N . GLY B 1 439 ? 26.719 16.188 4.301 1 92.25 439 GLY B N 1
ATOM 7406 C CA . GLY B 1 439 ? 28.094 15.719 4.105 1 92.25 439 GLY B CA 1
ATOM 7407 C C . GLY B 1 439 ? 28.188 14.508 3.197 1 92.25 439 GLY B C 1
ATOM 7408 O O . GLY B 1 439 ? 27.438 14.398 2.221 1 92.25 439 GLY B O 1
ATOM 7409 N N . THR B 1 440 ? 29.031 13.625 3.533 1 88.38 440 THR B N 1
ATOM 7410 C CA . THR B 1 440 ? 29.391 12.492 2.684 1 88.38 440 THR B CA 1
ATOM 7411 C C . THR B 1 440 ? 28.25 11.484 2.617 1 88.38 440 THR B C 1
ATOM 7413 O O . THR B 1 440 ? 28.172 10.688 1.681 1 88.38 440 THR B O 1
ATOM 7416 N N . GLU B 1 441 ? 27.328 11.617 3.518 1 91 441 GLU B N 1
ATOM 7417 C CA . GLU B 1 441 ? 26.25 10.633 3.578 1 91 441 GLU B CA 1
ATOM 7418 C C . GLU B 1 441 ? 25.047 11.086 2.746 1 91 441 GLU B C 1
ATOM 7420 O O . GLU B 1 441 ? 24.094 10.328 2.557 1 91 441 GLU B O 1
ATOM 7425 N N . TRP B 1 442 ? 25.125 12.227 2.217 1 91.12 442 TRP B N 1
ATOM 7426 C CA . TRP B 1 442 ? 24 12.797 1.509 1 91.12 442 TRP B CA 1
ATOM 7427 C C . TRP B 1 442 ? 23.531 11.875 0.39 1 91.12 442 TRP B C 1
ATOM 7429 O O . TRP B 1 442 ? 22.328 11.641 0.227 1 91.12 442 TRP B O 1
ATOM 7439 N N . PRO B 1 443 ? 24.438 11.258 -0.32 1 90 443 PRO B N 1
ATOM 7440 C CA . PRO B 1 443 ? 23.969 10.414 -1.424 1 90 443 PRO B CA 1
ATOM 7441 C C . PRO B 1 443 ? 23.125 9.227 -0.949 1 90 443 PRO B C 1
ATOM 7443 O O . PRO B 1 443 ? 22.203 8.805 -1.643 1 90 443 PRO B O 1
ATOM 7446 N N . VAL B 1 444 ? 23.453 8.758 0.142 1 89.62 444 VAL B N 1
ATOM 7447 C CA . VAL B 1 444 ? 22.719 7.617 0.687 1 89.62 444 VAL B CA 1
ATOM 7448 C C . VAL B 1 444 ? 21.297 8.039 1.056 1 89.62 444 VAL B C 1
ATOM 7450 O O . VAL B 1 444 ? 20.344 7.355 0.704 1 89.62 444 VAL B O 1
ATOM 7453 N N . TYR B 1 445 ? 21.156 9.156 1.7 1 94.06 445 TYR B N 1
ATOM 7454 C CA . TYR B 1 445 ? 19.828 9.672 2.039 1 94.06 445 TYR B CA 1
ATOM 7455 C C . TYR B 1 445 ? 19.031 9.969 0.781 1 94.06 445 TYR B C 1
ATOM 7457 O O . TYR B 1 445 ? 17.844 9.625 0.697 1 94.06 445 TYR B O 1
ATOM 7465 N N . LYS B 1 446 ? 19.719 10.539 -0.128 1 94.19 446 LYS B N 1
ATOM 7466 C CA . LYS B 1 446 ? 19.016 10.93 -1.352 1 94.19 446 LYS B CA 1
ATOM 7467 C C . LYS B 1 446 ? 18.516 9.703 -2.115 1 94.19 446 LYS B C 1
ATOM 7469 O O . LYS B 1 446 ? 17.391 9.688 -2.598 1 94.19 446 LYS B O 1
ATOM 7474 N N . GLU B 1 447 ? 19.328 8.719 -2.156 1 91.5 447 GLU B N 1
ATOM 7475 C CA . GLU B 1 447 ? 18.953 7.48 -2.838 1 91.5 447 GLU B CA 1
ATOM 7476 C C . GLU B 1 447 ? 17.734 6.836 -2.172 1 91.5 447 GLU B C 1
ATOM 7478 O O . GLU B 1 447 ? 16.797 6.414 -2.852 1 91.5 447 GLU B O 1
ATOM 7483 N N . ASN B 1 448 ? 17.75 6.789 -0.916 1 93.5 448 ASN B N 1
ATOM 7484 C CA . ASN B 1 448 ? 16.625 6.23 -0.176 1 93.5 448 ASN B CA 1
ATOM 7485 C C . ASN B 1 448 ? 15.359 7.051 -0.382 1 93.5 448 ASN B C 1
ATOM 7487 O O . ASN B 1 448 ? 14.281 6.492 -0.589 1 93.5 448 ASN B O 1
ATOM 7491 N N . CYS B 1 449 ? 15.531 8.32 -0.343 1 96.94 449 CYS B N 1
ATOM 7492 C CA . CYS B 1 449 ? 14.391 9.211 -0.544 1 96.94 449 CYS B CA 1
ATOM 7493 C C . CYS B 1 449 ? 13.812 9.047 -1.945 1 96.94 449 CYS B C 1
ATOM 7495 O O . CYS B 1 449 ? 12.594 9.047 -2.123 1 96.94 449 CYS B O 1
ATOM 7497 N N . MET B 1 450 ? 14.656 8.859 -2.854 1 94.5 450 MET B N 1
ATOM 7498 C CA . MET B 1 450 ? 14.195 8.695 -4.23 1 94.5 450 MET B CA 1
ATOM 7499 C C . MET B 1 450 ? 13.445 7.379 -4.402 1 94.5 450 MET B C 1
ATOM 7501 O O . MET B 1 450 ? 12.461 7.312 -5.137 1 94.5 450 MET B O 1
ATOM 7505 N N . ALA B 1 451 ? 13.938 6.395 -3.717 1 92.75 451 ALA B N 1
ATOM 7506 C CA . ALA B 1 451 ? 13.234 5.117 -3.752 1 92.75 451 ALA B CA 1
ATOM 7507 C C . ALA B 1 451 ? 11.812 5.258 -3.225 1 92.75 451 ALA B C 1
ATOM 7509 O O . ALA B 1 451 ? 10.859 4.75 -3.828 1 92.75 451 ALA B O 1
ATOM 7510 N N . TRP B 1 452 ? 11.656 5.965 -2.195 1 96.19 452 TRP B N 1
ATOM 7511 C CA . TRP B 1 452 ? 10.336 6.172 -1.612 1 96.19 452 TRP B CA 1
ATOM 7512 C C . TRP B 1 452 ? 9.516 7.137 -2.457 1 96.19 452 TRP B C 1
ATOM 7514 O O . TRP B 1 452 ? 8.289 7.031 -2.516 1 96.19 452 TRP B O 1
ATOM 7524 N N . ALA B 1 453 ? 10.203 8.078 -3.084 1 96.62 453 ALA B N 1
ATOM 7525 C CA . ALA B 1 453 ? 9.5 9.016 -3.963 1 96.62 453 ALA B CA 1
ATOM 7526 C C . ALA B 1 453 ? 8.773 8.273 -5.082 1 96.62 453 ALA B C 1
ATOM 7528 O O . ALA B 1 453 ? 7.617 8.562 -5.379 1 96.62 453 ALA B O 1
ATOM 7529 N N . VAL B 1 454 ? 9.438 7.32 -5.617 1 93.69 454 VAL B N 1
ATOM 7530 C CA . VAL B 1 454 ? 8.844 6.523 -6.688 1 93.69 454 VAL B CA 1
ATOM 7531 C C . VAL B 1 454 ? 7.602 5.805 -6.168 1 93.69 454 VAL B C 1
ATOM 7533 O O . VAL B 1 454 ? 6.566 5.773 -6.84 1 93.69 454 VAL B O 1
ATOM 7536 N N . ARG B 1 455 ? 7.66 5.285 -5.027 1 94 455 ARG B N 1
ATOM 7537 C CA . ARG B 1 455 ? 6.531 4.582 -4.434 1 94 455 ARG B CA 1
ATOM 7538 C C . ARG B 1 455 ? 5.375 5.535 -4.156 1 94 455 ARG B C 1
ATOM 7540 O O . ARG B 1 455 ? 4.211 5.188 -4.367 1 94 455 ARG B O 1
ATOM 7547 N N . SER B 1 456 ? 5.727 6.688 -3.641 1 95.75 456 SER B N 1
ATOM 7548 C CA . SER B 1 456 ? 4.699 7.703 -3.432 1 95.75 456 SER B CA 1
ATOM 7549 C C . SER B 1 456 ? 4 8.062 -4.738 1 95.75 456 SER B C 1
ATOM 7551 O O . SER B 1 456 ? 2.773 8.164 -4.781 1 95.75 456 SER B O 1
ATOM 7553 N N . GLN B 1 457 ? 4.711 8.18 -5.746 1 94.12 457 GLN B N 1
ATOM 7554 C CA . GLN B 1 457 ? 4.164 8.547 -7.051 1 94.12 457 GLN B CA 1
ATOM 7555 C C . GLN B 1 457 ? 3.303 7.418 -7.621 1 94.12 457 GLN B C 1
ATOM 7557 O O . GLN B 1 457 ? 2.25 7.676 -8.211 1 94.12 457 GLN B O 1
ATOM 7562 N N . ILE B 1 458 ? 3.756 6.23 -7.387 1 91.19 458 ILE B N 1
ATOM 7563 C CA . ILE B 1 458 ? 2.994 5.066 -7.828 1 91.19 458 ILE B CA 1
ATOM 7564 C C . ILE B 1 458 ? 1.646 5.035 -7.109 1 91.19 458 ILE B C 1
ATOM 7566 O O . ILE B 1 458 ? 0.635 4.637 -7.695 1 91.19 458 ILE B O 1
ATOM 7570 N N . GLY B 1 459 ? 1.595 5.52 -5.891 1 93.38 459 GLY B N 1
ATOM 7571 C CA . GLY B 1 459 ? 0.344 5.578 -5.152 1 93.38 459 GLY B CA 1
ATOM 7572 C C . GLY B 1 459 ? -0.695 6.469 -5.809 1 93.38 459 GLY B C 1
ATOM 7573 O O . GLY B 1 459 ? -1.894 6.32 -5.559 1 93.38 459 GLY B O 1
ATOM 7574 N N . GLY B 1 460 ? -0.335 7.48 -6.508 1 93.75 460 GLY B N 1
ATOM 7575 C CA . GLY B 1 460 ? -1.222 8.258 -7.359 1 93.75 460 GLY B CA 1
ATOM 7576 C C . GLY B 1 460 ? -1.702 9.539 -6.711 1 93.75 460 GLY B C 1
ATOM 7577 O O . GLY B 1 460 ? -2.318 10.383 -7.367 1 93.75 460 GLY B O 1
ATOM 7578 N N . GLY B 1 461 ? -1.554 9.719 -5.387 1 96.12 461 GLY B N 1
ATOM 7579 C CA . GLY B 1 461 ? -1.921 10.945 -4.695 1 96.12 461 GLY B CA 1
ATOM 7580 C C . GLY B 1 461 ? -3.365 11.344 -4.922 1 96.12 461 GLY B C 1
ATOM 7581 O O . GLY B 1 461 ? -4.277 10.539 -4.738 1 96.12 461 GLY B O 1
ATOM 7582 N N . ALA B 1 462 ? -3.533 12.547 -5.355 1 97.25 462 ALA B N 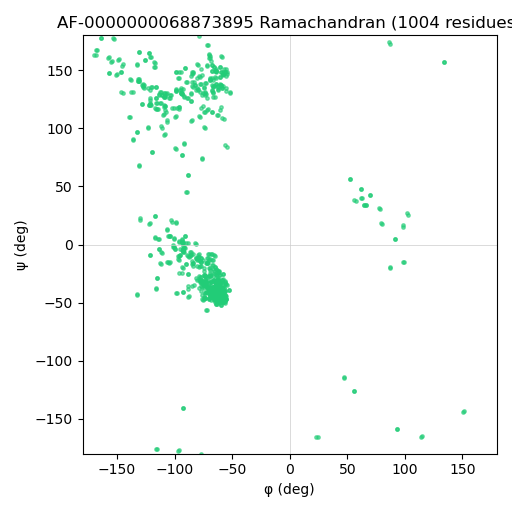1
ATOM 7583 C CA . ALA B 1 462 ? -4.855 13.133 -5.547 1 97.25 462 ALA B CA 1
ATOM 7584 C C . ALA B 1 462 ? -5.613 12.422 -6.668 1 97.25 462 ALA B C 1
ATOM 7586 O O . ALA B 1 462 ? -6.836 12.266 -6.598 1 97.25 462 ALA B O 1
ATOM 7587 N N . ALA B 1 463 ? -4.953 12.031 -7.668 1 96.75 463 ALA B N 1
ATOM 7588 C CA . ALA B 1 463 ? -5.598 11.328 -8.773 1 96.75 463 ALA B CA 1
ATOM 7589 C C . ALA B 1 463 ? -6.207 10.008 -8.297 1 96.75 463 ALA B C 1
ATOM 7591 O O . ALA B 1 463 ? -7.332 9.672 -8.672 1 96.75 463 ALA B O 1
ATOM 7592 N N . ALA B 1 464 ? -5.426 9.32 -7.547 1 96.62 464 ALA B N 1
ATOM 7593 C CA . ALA B 1 464 ? -5.93 8.07 -6.98 1 96.62 464 ALA B CA 1
ATOM 7594 C C . ALA B 1 464 ? -7.113 8.328 -6.055 1 96.62 464 ALA B C 1
ATOM 7596 O O . ALA B 1 464 ? -8.102 7.586 -6.074 1 96.62 464 ALA B O 1
ATOM 7597 N N . ALA B 1 465 ? -7.004 9.336 -5.242 1 98.06 465 ALA B N 1
ATOM 7598 C CA . ALA B 1 465 ? -8.109 9.711 -4.367 1 98.06 465 ALA B CA 1
ATOM 7599 C C . ALA B 1 465 ? -9.383 9.969 -5.172 1 98.06 465 ALA B C 1
ATOM 7601 O O . ALA B 1 465 ? -10.453 9.453 -4.84 1 98.06 465 ALA B O 1
ATOM 7602 N N . ALA B 1 466 ? -9.266 10.719 -6.219 1 98.31 466 ALA B N 1
ATOM 7603 C CA . ALA B 1 466 ? -10.414 11.031 -7.07 1 98.31 466 ALA B CA 1
ATOM 7604 C C . ALA B 1 466 ? -11.008 9.766 -7.68 1 98.31 466 ALA B C 1
ATOM 7606 O O . ALA B 1 466 ? -12.227 9.609 -7.746 1 98.31 466 ALA B O 1
ATOM 7607 N N . ARG B 1 467 ? -10.156 8.914 -8.094 1 96.38 467 ARG B N 1
ATOM 7608 C CA . ARG B 1 467 ? -10.617 7.652 -8.664 1 96.38 467 ARG B CA 1
ATOM 7609 C C . ARG B 1 467 ? -11.414 6.848 -7.648 1 96.38 467 ARG B C 1
ATOM 7611 O O . ARG B 1 467 ? -12.43 6.242 -7.992 1 96.38 467 ARG B O 1
ATOM 7618 N N . LEU B 1 468 ? -10.938 6.809 -6.457 1 96.88 468 LEU B N 1
ATOM 7619 C CA . LEU B 1 468 ? -11.656 6.105 -5.398 1 96.88 468 LEU B CA 1
ATOM 7620 C C . LEU B 1 468 ? -13.023 6.723 -5.164 1 96.88 468 LEU B C 1
ATOM 7622 O O . LEU B 1 468 ? -14.023 6.008 -5.039 1 96.88 468 LEU B O 1
ATOM 7626 N N . VAL B 1 469 ? -13.023 8 -5.137 1 98.06 469 VAL B N 1
ATOM 7627 C CA . VAL B 1 469 ? -14.273 8.719 -4.91 1 98.06 469 VAL B CA 1
ATOM 7628 C C . VAL B 1 469 ? -15.266 8.398 -6.023 1 98.06 469 VAL B C 1
ATOM 7630 O O . VAL B 1 469 ? -16.406 8.039 -5.754 1 98.06 469 VAL B O 1
ATOM 7633 N N . LEU B 1 470 ? -14.836 8.477 -7.227 1 97.25 470 LEU B N 1
ATOM 7634 C CA . LEU B 1 470 ? -15.711 8.266 -8.375 1 97.25 470 LEU B CA 1
ATOM 7635 C C . LEU B 1 470 ? -16.188 6.816 -8.438 1 97.25 470 LEU B C 1
ATOM 7637 O O . LEU B 1 470 ? -17.359 6.555 -8.742 1 97.25 470 LEU B O 1
ATOM 7641 N N . ALA B 1 471 ? -15.266 5.938 -8.141 1 94.38 471 ALA B N 1
ATOM 7642 C CA . ALA B 1 471 ? -15.633 4.523 -8.172 1 94.38 471 ALA B CA 1
ATOM 7643 C C . ALA B 1 471 ? -16.75 4.223 -7.172 1 94.38 471 ALA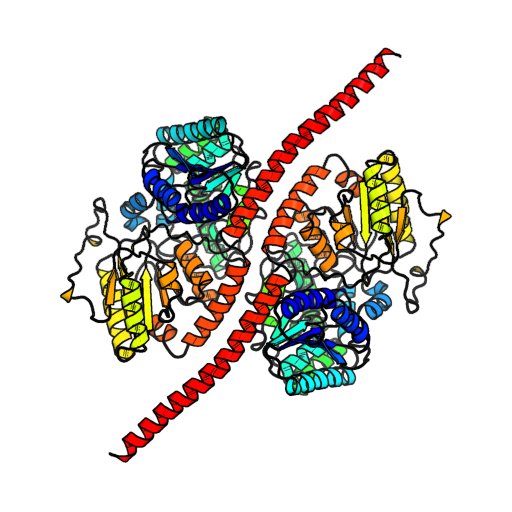 B C 1
ATOM 7645 O O . ALA B 1 471 ? -17.719 3.529 -7.496 1 94.38 471 ALA B O 1
ATOM 7646 N N . HIS B 1 472 ? -16.672 4.75 -6 1 94.69 472 HIS B N 1
ATOM 7647 C CA . HIS B 1 472 ? -17.672 4.508 -4.977 1 94.69 472 HIS B CA 1
ATOM 7648 C C . HIS B 1 472 ? -18.953 5.277 -5.277 1 94.69 472 HIS B C 1
ATOM 7650 O O . HIS B 1 472 ? -20.047 4.812 -4.953 1 94.69 472 HIS B O 1
ATOM 7656 N N . ALA B 1 473 ? -18.781 6.426 -5.848 1 95.5 473 ALA B N 1
ATOM 7657 C CA . ALA B 1 473 ? -19.969 7.191 -6.246 1 95.5 473 ALA B CA 1
ATOM 7658 C C . ALA B 1 473 ? -20.781 6.434 -7.293 1 95.5 473 ALA B C 1
ATOM 7660 O O . ALA B 1 473 ? -22.016 6.422 -7.238 1 95.5 473 ALA B O 1
ATOM 7661 N N . GLU B 1 474 ? -20.125 5.82 -8.211 1 90.56 474 GLU B N 1
ATOM 7662 C CA . GLU B 1 474 ? -20.781 5.059 -9.266 1 90.56 474 GLU B CA 1
ATOM 7663 C C . GLU B 1 474 ? -21.5 3.844 -8.695 1 90.56 474 GLU B C 1
ATOM 7665 O O . GLU B 1 474 ? -22.578 3.486 -9.164 1 90.56 474 GLU B O 1
ATOM 7670 N N . GLN B 1 475 ? -20.891 3.234 -7.805 1 83.31 475 GLN B N 1
ATOM 7671 C CA . GLN B 1 475 ? -21.5 2.059 -7.188 1 83.31 475 GLN B CA 1
ATOM 7672 C C . GLN B 1 475 ? -22.766 2.428 -6.426 1 83.31 475 GLN B C 1
ATOM 7674 O O . GLN B 1 475 ? -23.719 1.651 -6.391 1 83.31 475 GLN B O 1
ATOM 7679 N N . GLY B 1 476 ? -22.75 3.492 -5.812 1 71.25 476 GLY B N 1
ATOM 7680 C CA . GLY B 1 476 ? -23.922 3.965 -5.09 1 71.25 476 GLY B CA 1
ATOM 7681 C C . GLY B 1 476 ? -25.094 4.27 -5.996 1 71.25 476 GLY B C 1
ATOM 7682 O O . GLY B 1 476 ? -26.25 3.98 -5.652 1 71.25 476 GLY B O 1
ATOM 7683 N N . SER B 1 477 ? -24.781 4.754 -7.09 1 66.75 477 SER B N 1
ATOM 7684 C CA . SER B 1 477 ? -25.828 5.082 -8.062 1 66.75 477 SER B CA 1
ATOM 7685 C C . SER B 1 477 ? -26.406 3.82 -8.695 1 66.75 477 SER B C 1
ATOM 7687 O O . SER B 1 477 ? -27.609 3.756 -8.969 1 66.75 477 SER B O 1
ATOM 7689 N N . ARG B 1 478 ? -25.516 2.82 -8.898 1 56.25 478 ARG B N 1
ATOM 7690 C CA . ARG B 1 478 ? -25.953 1.574 -9.516 1 56.25 478 ARG B CA 1
ATOM 7691 C C . ARG B 1 478 ? -26.844 0.777 -8.562 1 56.25 478 ARG B C 1
ATOM 7693 O O . ARG B 1 478 ? -27.797 0.12 -9 1 56.25 478 ARG B O 1
ATOM 7700 N N . SER B 1 479 ? -26.469 0.756 -7.371 1 55.69 479 SER B N 1
ATOM 7701 C CA . SER B 1 479 ? -27.266 0.043 -6.387 1 55.69 479 SER B CA 1
ATOM 7702 C C . SER B 1 479 ? -28.672 0.629 -6.289 1 55.69 479 SER B C 1
ATOM 7704 O O . SER B 1 479 ? -29.656 -0.108 -6.137 1 55.69 479 SER B O 1
ATOM 7706 N N . VAL B 1 480 ? -28.75 1.89 -6.48 1 47.34 480 VAL B N 1
ATOM 7707 C CA . VAL B 1 480 ? -30.062 2.514 -6.488 1 47.34 480 VAL B CA 1
ATOM 7708 C C . VAL B 1 480 ? -30.812 2.129 -7.766 1 47.34 480 VAL B C 1
ATOM 7710 O O . VAL B 1 480 ? -32 1.834 -7.73 1 47.34 480 VAL B O 1
ATOM 7713 N N . SER B 1 481 ? -30 2.025 -8.812 1 42.94 481 SER B N 1
ATOM 7714 C CA . SER B 1 481 ? -30.625 1.678 -10.078 1 42.94 481 SER B CA 1
ATOM 7715 C C . SER B 1 481 ? -30.984 0.198 -10.133 1 42.94 481 SER B C 1
ATOM 7717 O O . SER B 1 481 ? -32.031 -0.171 -10.672 1 42.94 481 SER B O 1
ATOM 7719 N N . SER B 1 482 ? -30.094 -0.625 -9.695 1 45.12 482 SER B N 1
ATOM 7720 C CA . SER B 1 482 ? -30.422 -2.047 -9.695 1 45.12 482 SER B CA 1
ATOM 7721 C C . SER B 1 482 ? -31.547 -2.354 -8.727 1 45.12 482 SER B C 1
ATOM 7723 O O . SER B 1 482 ? -32.375 -3.219 -8.992 1 45.12 482 SER B O 1
ATOM 7725 N N . GLN B 1 483 ? -31.562 -1.729 -7.637 1 42.5 483 GLN B N 1
ATOM 7726 C CA . GLN B 1 483 ? -32.719 -1.875 -6.758 1 42.5 483 GLN B CA 1
ATOM 7727 C C . GLN B 1 483 ? -34 -1.356 -7.43 1 42.5 483 GLN B C 1
ATOM 7729 O O . GLN B 1 483 ? -35.062 -1.925 -7.254 1 42.5 483 GLN B O 1
ATOM 7734 N N . SER B 1 484 ? -33.812 -0.465 -8.18 1 39.56 484 SER B N 1
ATOM 7735 C CA . SER B 1 484 ? -34.969 0.01 -8.906 1 39.56 484 SER B CA 1
ATOM 7736 C C . SER B 1 484 ? -35.375 -0.954 -10.016 1 39.56 484 SER B C 1
ATOM 7738 O O . SER B 1 484 ? -36.562 -1.208 -10.242 1 39.56 484 SER B O 1
ATOM 7740 N N . SER B 1 485 ? -34.469 -1.47 -10.586 1 35.59 485 SER B N 1
ATOM 7741 C CA . SER B 1 485 ? -34.812 -2.395 -11.656 1 35.59 485 SER B CA 1
ATOM 7742 C C . SER B 1 485 ? -35.281 -3.738 -11.109 1 35.59 485 SER B C 1
ATOM 7744 O O . SER B 1 485 ? -36.188 -4.363 -11.656 1 35.59 485 SER B O 1
ATOM 7746 N N . ARG B 1 486 ? -34.688 -4.234 -10.117 1 35.38 486 ARG B N 1
ATOM 7747 C CA . ARG B 1 486 ? -35.219 -5.461 -9.516 1 35.38 486 ARG B CA 1
ATOM 7748 C C . ARG B 1 486 ? -36.562 -5.219 -8.828 1 35.38 486 ARG B C 1
ATOM 7750 O O . ARG B 1 486 ? -37.375 -6.133 -8.711 1 35.38 486 ARG B O 1
ATOM 7757 N N . LYS B 1 487 ? -36.75 -4.125 -8.242 1 39.72 487 LYS B N 1
ATOM 7758 C CA . LYS B 1 487 ? -38.094 -3.824 -7.762 1 39.72 487 LYS B CA 1
ATOM 7759 C C . LYS B 1 487 ? -39.094 -3.834 -8.914 1 39.72 487 LYS B C 1
ATOM 7761 O O . LYS B 1 487 ? -40.25 -4.266 -8.742 1 39.72 487 LYS B O 1
ATOM 7766 N N . SER B 1 488 ? -38.594 -3.512 -9.93 1 37.31 488 SER B N 1
ATOM 7767 C CA . SER B 1 488 ? -39.5 -3.615 -11.078 1 37.31 488 SER B CA 1
ATOM 7768 C C . SER B 1 488 ? -39.625 -5.062 -11.539 1 37.31 488 SER B C 1
ATOM 7770 O O . SER B 1 488 ? -40.719 -5.484 -11.961 1 37.31 488 SER B O 1
ATOM 7772 N N . SER B 1 489 ? -38.5 -5.785 -11.312 1 36.09 489 SER B N 1
ATOM 7773 C CA . SER B 1 489 ? -38.625 -7.176 -11.734 1 36.09 489 SER B CA 1
ATOM 7774 C C . SER B 1 489 ? -39.281 -8.031 -10.641 1 36.09 489 SER B C 1
ATOM 7776 O O . SER B 1 489 ? -39.938 -9.016 -10.938 1 36.09 489 SER B O 1
ATOM 7778 N N . MET B 1 490 ? -39 -7.754 -9.414 1 34.91 490 MET B N 1
ATOM 7779 C CA . MET B 1 490 ? -39.688 -8.43 -8.328 1 34.91 490 MET B CA 1
ATOM 7780 C C . MET B 1 490 ? -41.156 -8.016 -8.305 1 34.91 490 MET B C 1
ATOM 7782 O O . MET B 1 490 ? -42.031 -8.789 -7.883 1 34.91 490 MET B O 1
ATOM 7786 N N . CYS B 1 491 ? -41.375 -6.82 -8.562 1 37.56 491 CYS B N 1
ATOM 7787 C CA . CYS B 1 491 ? -42.75 -6.414 -8.727 1 37.56 491 CYS B CA 1
ATOM 7788 C C . CYS B 1 491 ? -43.438 -7.195 -9.844 1 37.56 491 CYS B C 1
ATOM 7790 O O . CYS B 1 491 ? -44.625 -7.484 -9.781 1 37.56 491 CYS B O 1
ATOM 7792 N N . TYR B 1 492 ? -42.625 -7.547 -10.727 1 35.06 492 TYR B N 1
ATOM 7793 C CA . TYR B 1 492 ? -43.188 -8.352 -11.797 1 35.06 492 TYR B CA 1
ATOM 7794 C C . TYR B 1 492 ? -43.375 -9.797 -11.352 1 35.06 492 TYR B C 1
ATOM 7796 O O . TYR B 1 492 ? -44.344 -10.461 -11.719 1 35.06 492 TYR B O 1
ATOM 7804 N N . LEU B 1 493 ? -42.406 -10.219 -10.43 1 36.34 493 LEU B N 1
ATOM 7805 C CA . LEU B 1 493 ? -42.594 -11.602 -9.992 1 36.34 493 LEU B CA 1
ATOM 7806 C C . LEU B 1 493 ? -43.719 -11.711 -8.969 1 36.34 493 LEU B C 1
ATOM 7808 O O . LEU B 1 493 ? -44.344 -12.758 -8.836 1 36.34 493 LEU B O 1
ATOM 7812 N N . LYS B 1 494 ? -43.875 -10.75 -8.203 1 40.59 494 LYS B N 1
ATOM 7813 C CA . LYS B 1 494 ? -45.031 -10.742 -7.289 1 40.59 494 LYS B CA 1
ATOM 7814 C C . LYS B 1 494 ? -46.344 -10.648 -8.055 1 40.59 494 LYS B C 1
ATOM 7816 O O . LYS B 1 494 ? -47.344 -11.273 -7.672 1 40.59 494 LYS B O 1
ATOM 7821 N N . GLU B 1 495 ? -46.312 -9.859 -9.023 1 36.56 495 GLU B N 1
ATOM 7822 C CA . GLU B 1 495 ? -47.562 -9.758 -9.773 1 36.56 495 GLU B CA 1
ATOM 7823 C C . GLU B 1 495 ? -47.906 -11.078 -10.445 1 36.56 495 GLU B C 1
ATOM 7825 O O . GLU B 1 495 ? -49.062 -11.461 -10.508 1 36.56 495 GLU B O 1
ATOM 7830 N N . GLU B 1 496 ? -46.844 -11.812 -10.758 1 36.31 496 GLU B N 1
ATOM 7831 C CA . GLU B 1 496 ? -47.219 -13.07 -11.414 1 36.31 496 GLU B CA 1
ATOM 7832 C C . GLU B 1 496 ? -47.625 -14.125 -10.398 1 36.31 496 GLU B C 1
ATOM 7834 O O . GLU B 1 496 ? -48.531 -14.914 -10.664 1 36.31 496 GLU B O 1
ATOM 7839 N N . ARG B 1 497 ? -47.094 -14.062 -9.211 1 39.47 497 ARG B N 1
ATOM 7840 C CA . ARG B 1 497 ? -47.562 -15.023 -8.211 1 39.47 497 ARG B CA 1
ATOM 7841 C C . ARG B 1 497 ? -48.938 -14.656 -7.691 1 39.47 497 ARG B C 1
ATOM 7843 O O . ARG B 1 497 ? -49.688 -15.523 -7.23 1 39.47 497 ARG B O 1
ATOM 7850 N N . PHE B 1 498 ? -49.188 -13.414 -7.641 1 34.69 498 PHE B N 1
ATOM 7851 C CA . PHE B 1 498 ? -50.562 -13.039 -7.242 1 34.69 498 PHE B CA 1
ATOM 7852 C C . PHE B 1 498 ? -51.562 -13.523 -8.266 1 34.69 498 PHE B C 1
ATOM 7854 O O . PHE B 1 498 ? -52.719 -13.844 -7.918 1 34.69 498 PHE B O 1
ATOM 7861 N N . HIS B 1 499 ? -51.156 -13.562 -9.484 1 35.75 499 HIS B N 1
ATOM 7862 C CA . HIS B 1 499 ? -52.156 -14.023 -10.445 1 35.75 499 HIS B CA 1
ATOM 7863 C C . HIS B 1 499 ? -52.375 -15.531 -10.328 1 35.75 499 HIS B C 1
ATOM 7865 O O . HIS B 1 499 ? -53.438 -16.047 -10.711 1 35.75 499 HIS B O 1
ATOM 7871 N N . GLU B 1 500 ? -51.281 -16.219 -9.992 1 32 500 GLU B N 1
ATOM 7872 C CA . GLU B 1 500 ? -51.531 -17.656 -9.977 1 32 500 GLU B CA 1
ATOM 7873 C C . GLU B 1 500 ? -52.344 -18.047 -8.742 1 32 500 GLU B C 1
ATOM 7875 O O . GLU B 1 500 ? -52.906 -19.156 -8.688 1 32 500 GLU B O 1
ATOM 7880 N N . LYS B 1 501 ? -52.312 -17.125 -7.703 1 39.91 501 LYS B N 1
ATOM 7881 C CA . LYS B 1 501 ? -53.125 -17.562 -6.574 1 39.91 501 LYS B CA 1
ATOM 7882 C C . LYS B 1 501 ? -54.594 -17.438 -6.891 1 39.91 501 LYS B C 1
ATOM 7884 O O . LYS B 1 501 ? -55.438 -17.875 -6.105 1 39.91 501 LYS B O 1
ATOM 7889 N N . THR B 1 502 ? -54.906 -16.5 -7.66 1 34.03 502 THR B N 1
ATOM 7890 C CA . THR B 1 502 ? -56.344 -16.359 -7.867 1 34.03 502 THR B CA 1
ATOM 7891 C C . THR B 1 502 ? -56.875 -17.516 -8.688 1 34.03 502 THR B C 1
ATOM 7893 O O . THR B 1 502 ? -58.094 -17.688 -8.797 1 34.03 502 THR B O 1
ATOM 7896 N N . LEU B 1 503 ? -56.094 -18.141 -9.523 1 30.62 503 LEU B N 1
ATOM 7897 C CA . LEU B 1 503 ? -56.812 -19.109 -10.344 1 30.62 503 LEU B CA 1
ATOM 7898 C C . LEU B 1 503 ? -56.938 -20.453 -9.617 1 30.62 503 LEU B C 1
ATOM 7900 O O . LEU B 1 503 ? -57.625 -21.359 -10.094 1 30.62 503 LEU B O 1
ATOM 7904 N N . VAL B 1 504 ? -56.25 -20.656 -8.453 1 26.8 504 VAL B N 1
ATOM 7905 C CA . VAL B 1 504 ? -56.781 -21.875 -7.836 1 26.8 504 VAL B CA 1
ATOM 7906 C C . VAL B 1 504 ? -57.906 -21.516 -6.883 1 26.8 504 VAL B C 1
ATOM 7908 O O . VAL B 1 504 ? -57.812 -20.562 -6.113 1 26.8 504 VAL B O 1
#

Radius of gyration: 30.43 Å; Cα contacts (8 Å, |Δi|>4): 1910; chains: 2; bounding box: 113×86×71 Å

Organism: Cordyceps militaris (strain CM01) (NCBI:txid983644)

Secondary structure (DSSP, 8-state):
-EEEEE--SSHHHHHHHHHHHHHHHHTT-EEEEEE-GGGHHHHHHHHHHS-GGGGGGEEEEE----GGGS-HHHHHHHTHHHH---TT-HHHHHHHHHHTT--HHHHHHHHHHHHHHHHHH--SEEEEETT-HHHHHHHHHTT--EEEEE-S-GGGTSPP-SSSPPTT-S--SSSHHHHHHHHHHHHHHHHHHHH-HHHHHHHHIIIIIS-PPPS-TTGGGSSS--GGGSTTEEEEEE-S-TT--S-----TTEEE---------S---SS--HHHHHHHHHHHTT-EEEEEE--TT----HHHHHHHHHHHHHHHHHTTT-EEEEEE-PPPPTT---GGG-----GGGS-TTEEEES--S-HHHHHT-TTEEEEEE---HHHHHHHHHTT--EEE---STHHHHHHHHHHHTTSEEE-SSTT---HHHHHHHHHHHHTTTHHHHHHHHHHHHHHHHHH-HHHHHHHHHHHHHHHHHHHHHHHHHHHHHHHHHHHHHHHHHHH-/-EEEEE--SSHHHHHHHHHHHHHHHHTT-EEEEEE-GGGHHHHHHHHHHS-GGGGGGEEEEE----GGGS-HHHHHHHTHHHH---TT-HHHHHHHHHHTT--HHHHHHHHHHHHHHHHHH--SEEEEETT-HHHHHHHHHTT--EEEEE-S-GGGTSPP-SSSPPTT-S--SSSHHHHHHHHHHHHHHHHHHHH-HHHHHHHHIIIIIS-PPPS-TTGGGSSS--GGGSTTEEEEEE-S-TT--S-----TTEEE---------S---SS--HHHHHHHHHHHTT-EEEEEE--SS----HHHHHHHHHHHHHHHHHTTT-EEEEEE-PPPPTT---GGG-----GGGS-TTEEEES--S-HHHHHT-TTEEEEEE---HHHHHHHHHTT--EEE---STHHHHHHHHHHHTTSEEE-SSTT---HHHHHHHHHHHHTTTHHHHHHHHHHHHHHHHHH-HHHHHHHHHHHHHHHHHHHHHHHHHHHHHHHHHHHHHHHHHHH-